Protein 8K1M (pdb70)

Sequence (951 aa):
GSGFTGTLGLLRLYLRRDRVSLPLWVLLLSVPLATVYIASVETVYPDRSARAAAAAAIMASPAQRALYGPVYNDSLGAVGIWKAGMFHTLIAVAVILTVIRHTRADEESGRAELIDSTVVGRYANLTGALLLSFGASIATGAIGALGLLATDVAPAGSVAFGVALAASGMVFTAVAAVAAQLSPSARFTRAVAFAVLGTAFALRAIGDAGSGTLSWCSPLGWSLQVRPYAGERWWVLLLSLATAAVLTVLAYRLRAGRDVGAGLIAERPGAGTAGPMLSEPFGLAWRLNRGSLLLWTVGLCLYGLVMGSVVHGIGDQLGDNTAVRDIVTRMGGTGALEQAFLALAFTMIGMVAAAFAVSLTLRLHQEETGLRAETLLAGAVSRTHWLASHLAMALAGSAVATLISGVAAGLAYGMTVGDVGGKLPTVVGTAAVQLPAVWLLSAVTVGLFGLAPRFTPVAWGVLVGFIALYLLGSLAGFPQMLLNLEPFAHIPRVGGGDFTAVPLLWLLAIDAALITLGAMAFRRRDVRCVPIEIRGLTKHFGSVRALDGLDLTVREGEVHGFLGPNGAGKSTTLRILLGLVKADGGSVRLLGGDPWTDAVDLHRHIAYVPGDVTLWPSLTGGETIDLLARMRGGIDNARRAELIERFGLDPTKKARTYSKGNRQKVSLISALSSHATLLLLDEPSSGLDPLMENVFQQCIGEARQRGVTVLLSSHILAETEALCEKVTIIRAGKTVESGSVPIEIRGLTKHFGSVRALDGLDLTVREGEVHGFLGPNGAGKSTTLRILLGLVKADGGSVRLLGGDPWTDAVDLHRHIAYVPGDVTLWPSLTGGETIDLLARMRGGIDNARRAELIERFGLDPTKKARTYSKGNRQKVSLISALSSHATLLLLDEPSSGLDPLMENVFQQCIGEARQRGVTVLLSSHILAETEALCEKVTIIRAGKTVESGS

Secondary structure (DSSP, 8-state):
--TTTTHHHHHHHHHHHTTTHHHHHHHTTTTTTTTTHHHHHHHH--SHHHHHHHHHHHTT-HHHHHHH----S--HHHHHTSGGGGHHHHHHHHHHHHHHHHSSSSTTTTHHHHSTTSS--TTHHHHHHHHHHHHHHHHHHHHHHHHHHTSSS-HHHHHHHHHHHHHHHHHHHHHHHHHTTS-S-HHHHHHHHHHHHHHHHHHHHHHHHSSSSGGGGSHHHHTTTS-TTS---GGGHHHHHHHHHHHHHHHHHHHHT--SS--S-------SS--TT-SSTTHHHHHHHHHHHHHHHHHHHHHHHHHHHHHHHHHHHS-TTSS-TTTHHHHS-SS-HHHHHHHHHHHHHHHHHHHHHHHHHHHHHHHHHTT-HHHHHTSS--TTTTTTTTHHHHHHHHHHHHHHHHHHHHHHHHHHHS--TTHHHHHHHHHHTTHHHHHTTTHHHHHHTTT-GGG-THHHHHHHHHHHHHHHHHSS---SSSTTS-SSTT----SSS----HHHHHHHHHHHHHHHHHHHTTTTS----/--EEEEEEEEESSSS-EEEEEEEEEESSSEEEEE--GGGSHHHHHHHHSTTS--SEEEEEETTB-TTTTTTTGGGGEEEE-SS----TTSBHHHHHHHHHTTSS---HHHHHHHHHHHT--TTSBGGG--HHHHHHHHHHHHHSS--SEEEESS--SS--HHHHHHHHHHHHHHHTTT-EEE---S-HHHHHHH-SSEEEESSSSEEEEE-/--EEEEEEEEESSSS-EEEEEEEEEESSSEEEEE--GGGSHHHHHHHHSTTS--SEEEE-BTTB-TTTTTTTGGGGEEEE-SS----TTSBHHHHHHHTTTTTS---HHHHHHHHHHHT--TTSBGGG--HHHHHHHHHHHHHSS--SEEEESS--SS--HHHHHHHHHHHHHHHTTT-EEE---S-HHHHHHH-SSEEEESSSSEEEEE-

Nearest PDB structures (foldseek):
  8k1m-assembly1_B  TM=1.002E+00  e=1.147E-66  Mycobacterium tuberculosis H37Rv
  8k1o-assembly1_A  TM=8.423E-01  e=9.005E-54  Mycobacterium tuberculosis H37Rv
  8k1p-assembly1_A  TM=8.451E-01  e=3.523E-53  Mycobacterium tuberculosis H37Rv
  7jr7-assembly1_B  TM=5.687E-01  e=7.645E-02  Homo sapiens
  8wbx-assembly1_B  TM=5.841E-01  e=6.674E-01  Arabidopsis thaliana

Solvent-accessible surface area: 39140 Å² total; per-residue (Å²): 86,74,28,107,39,21,15,132,21,2,35,148,6,7,85,53,24,11,160,103,64,25,58,111,42,15,85,125,12,1,68,31,1,12,100,76,47,7,44,56,20,91,88,34,42,91,74,154,84,28,30,47,48,9,12,64,23,15,73,85,30,75,44,47,46,20,44,42,1,31,10,96,60,15,35,33,3,9,10,1,15,24,94,0,15,64,15,10,18,78,0,0,49,19,0,0,79,14,0,0,98,0,8,2,21,6,17,73,36,15,14,6,28,5,9,27,3,0,17,10,5,88,39,0,24,9,24,0,0,9,85,8,1,41,38,7,0,95,40,0,2,50,57,2,12,120,28,0,82,85,52,122,25,50,94,58,0,0,65,0,5,4,61,1,0,13,17,4,0,51,4,2,0,0,22,0,0,20,6,4,7,46,0,38,5,6,178,88,0,78,59,43,1,69,64,66,10,37,80,7,45,50,62,9,18,113,3,12,34,45,118,24,103,76,2,78,84,1,38,6,1,37,7,28,18,0,66,17,19,21,40,52,58,119,139,0,32,118,61,7,117,51,39,7,51,103,38,28,95,79,0,42,152,46,22,45,70,29,46,8,28,40,20,88,68,96,56,187,77,70,29,27,89,11,41,133,168,5,34,95,5,69,18,5,1,123,57,39,2,118,42,34,28,120,130,75,24,82,39,6,38,107,76,0,83,25,39,0,33,26,0,88,33,38,15,125,99,39,2,137,103,28,41,15,86,62,66,29,60,123,35,0,20,77,54,64,28,57,98,2,33,14,19,33,7,4,9,63,2,1,16,58,0,0,20,1,0,0,38,3,2,15,52,0,38,91,2,7,90,23,60,50,1,22,26,1,11,8,8,36,12,42,36,60,72,3,4,38,0,5,18,41,30,0,46,64,2,0,18,69,0,1,67,72,0,0,65,9,4,0,81,4,23,0,143,73,63,63,91,56,63,40,56,48,85,45,1,43,19,12,0,38,17,9,24,10,0,0,59,15,0,0,0,30,0,0,8,43,2,3,120,29,11,194,115,1,58,74,0,97,49,51,8,95,30,38,48,39,58,15,66,117,4,24,108,56,67,105,80,89,124,111,22,71,115,9,6,9,52,69,19,14,93,44,35,80,62,135,98,74,37,78,26,29,117,174,14,76,57,79,7,59,51,55,40,68,102,0,18,90,25,4,111,153,11,40,4,138,67,94,20,0,75,1,149,20,0,38,14,78,69,38,84,138,144,66,40,1,22,102,0,64,12,43,3,117,36,27,2,11,0,4,23,11,36,81,61,3,3,8,59,6,3,3,45,6,4,0,6,4,4,107,29,87,27,53,60,18,102,0,56,48,18,56,10,70,101,56,21,62,88,21,4,124,61,4,2,33,0,22,16,47,12,50,21,4,70,47,0,0,0,0,13,0,0,11,0,11,0,89,16,24,46,35,50,50,100,81,55,27,64,74,5,22,131,118,2,51,14,65,29,44,80,49,8,76,62,12,64,36,5,32,62,10,20,0,9,0,0,1,2,14,0,6,101,10,60,0,5,0,0,20,26,0,12,23,17,14,6,39,102,39,32,80,32,0,40,114,16,0,24,104,4,106,148,123,56,10,5,0,2,0,0,4,28,49,90,57,5,4,150,68,27,13,74,92,38,4,64,1,172,69,7,114,34,63,103,75,27,128,97,20,0,53,0,146,21,0,38,21,79,72,36,88,139,131,68,36,0,23,101,0,67,11,46,3,125,37,26,2,11,0,4,23,10,35,73,62,2,2,8,70,13,4,3,50,6,4,0,12,12,4,116,29,88,28,53,55,19,115,0,56,61,19,62,9,77,102,56,15,15,69,20,4,114,85,2,0,23,0,13,18,80,23,70,8,2,54,32,5,23,0,8,73,1,1,68,8,5,16,107,14,22,66,23,40,37,101,82,49,45,64,74,4,21,129,118,1,50,14,65,41,98,92,78,8,155,83,12,63,37,7,35,69,25,22,1,14,0,0,5,3,14,1,9,122,16,71,0,7,0,0,21,24,0,11,23,18,16,9,42,102,38,33,81,31,0,40,113,15,1,23,103,4,103,148,127,56,9,4,0,2,0,0,4,26,49,90,58,5,5,149,68,29,13,74,91,38,4,64,1,170,70,6,114,35,62,102,77,29,128

B-factor: mean 67.58, std 12.25, range [20.0, 120.44]

Structure (mmCIF, N/CA/C/O backbone):
data_8K1M
#
_entry.id   8K1M
#
_cell.length_a   1.00
_cell.length_b   1.00
_cell.length_c   1.00
_cell.angle_alpha   90.00
_cell.angle_beta   90.00
_cell.angle_gamma   90.00
#
_symmetry.space_group_name_H-M   'P 1'
#
loop_
_entity.id
_entity.type
_entity.pdbx_description
1 polymer 'Multidrug efflux system permease protein Rv1217c'
2 polymer 'Multidrug efflux system ATP-binding protein Rv1218c'
3 non-polymer '(1S)-2-{[(S)-(2-aminoethoxy)(hydroxy)phosphoryl]oxy}-1-[(octadecanoyloxy)methyl]ethyl (9Z)-octadec-9-enoate'
4 non-polymer CARDIOLIPIN
#
loop_
_atom_site.group_PDB
_atom_site.id
_atom_site.type_symbol
_atom_site.label_atom_id
_atom_site.label_alt_id
_atom_site.label_comp_id
_atom_site.label_asym_id
_atom_site.label_entity_id
_atom_site.label_seq_id
_atom_site.pdbx_PDB_ins_code
_atom_site.Cartn_x
_atom_site.Cartn_y
_atom_site.Cartn_z
_atom_site.occupancy
_atom_site.B_iso_or_equiv
_atom_site.auth_seq_id
_atom_site.auth_comp_id
_atom_site.auth_asym_id
_atom_site.auth_atom_id
_atom_site.pdbx_PDB_model_num
ATOM 1 N N . GLY A 1 20 ? 164.216 193.964 152.072 1.00 63.19 20 GLY B N 1
ATOM 2 C CA . GLY A 1 20 ? 163.293 192.993 152.627 1.00 63.19 20 GLY B CA 1
ATOM 3 C C . GLY A 1 20 ? 162.164 192.629 151.684 1.00 63.19 20 GLY B C 1
ATOM 4 O O . GLY A 1 20 ? 161.189 193.364 151.557 1.00 63.19 20 GLY B O 1
ATOM 5 N N . SER A 1 21 ? 162.298 191.485 151.022 1.00 60.93 21 SER B N 1
ATOM 6 C CA . SER A 1 21 ? 161.313 191.010 150.067 1.00 60.93 21 SER B CA 1
ATOM 7 C C . SER A 1 21 ? 160.464 189.912 150.698 1.00 60.93 21 SER B C 1
ATOM 8 O O . SER A 1 21 ? 160.608 189.574 151.873 1.00 60.93 21 SER B O 1
ATOM 11 N N . GLY A 1 22 ? 159.560 189.352 149.899 1.00 59.93 22 GLY B N 1
ATOM 12 C CA . GLY A 1 22 ? 158.824 188.180 150.324 1.00 59.93 22 GLY B CA 1
ATOM 13 C C . GLY A 1 22 ? 159.561 186.878 150.134 1.00 59.93 22 GLY B C 1
ATOM 14 O O . GLY A 1 22 ? 159.067 185.832 150.562 1.00 59.93 22 GLY B O 1
ATOM 15 N N . PHE A 1 23 ? 160.732 186.921 149.500 1.00 57.73 23 PHE B N 1
ATOM 16 C CA . PHE A 1 23 ? 161.565 185.748 149.279 1.00 57.73 23 PHE B CA 1
ATOM 17 C C . PHE A 1 23 ? 162.845 185.781 150.101 1.00 57.73 23 PHE B C 1
ATOM 18 O O . PHE A 1 23 ? 163.769 185.015 149.817 1.00 57.73 23 PHE B O 1
ATOM 26 N N . THR A 1 24 ? 162.926 186.653 151.102 1.00 55.87 24 THR B N 1
ATOM 27 C CA . THR A 1 24 ? 164.124 186.737 151.926 1.00 55.87 24 THR B CA 1
ATOM 28 C C . THR A 1 24 ? 164.319 185.448 152.713 1.00 55.87 24 THR B C 1
ATOM 29 O O . THR A 1 24 ? 163.357 184.837 153.184 1.00 55.87 24 THR B O 1
ATOM 33 N N . GLY A 1 25 ? 165.574 185.034 152.853 1.00 52.33 25 GLY B N 1
ATOM 34 C CA . GLY A 1 25 ? 165.889 183.819 153.570 1.00 52.33 25 GLY B CA 1
ATOM 35 C C . GLY A 1 25 ? 165.671 182.542 152.797 1.00 52.33 25 GLY B C 1
ATOM 36 O O . GLY A 1 25 ? 165.589 181.475 153.412 1.00 52.33 25 GLY B O 1
ATOM 37 N N . THR A 1 26 ? 165.566 182.614 151.470 1.00 52.07 26 THR B N 1
ATOM 38 C CA . THR A 1 26 ? 165.351 181.406 150.680 1.00 52.07 26 THR B CA 1
ATOM 39 C C . THR A 1 26 ? 166.590 180.522 150.666 1.00 52.07 26 THR B C 1
ATOM 40 O O . THR A 1 26 ? 166.485 179.298 150.796 1.00 52.07 26 THR B O 1
ATOM 44 N N . LEU A 1 27 ? 167.773 181.120 150.509 1.00 53.00 27 LEU B N 1
ATOM 45 C CA . LEU A 1 27 ? 168.992 180.323 150.430 1.00 53.00 27 LEU B CA 1
ATOM 46 C C . LEU A 1 27 ? 169.357 179.726 151.782 1.00 53.00 27 LEU B C 1
ATOM 47 O O . LEU A 1 27 ? 169.867 178.604 151.850 1.00 53.00 27 LEU B O 1
ATOM 52 N N . GLY A 1 28 ? 169.100 180.451 152.870 1.00 52.15 28 GLY B N 1
ATOM 53 C CA . GLY A 1 28 ? 169.332 179.882 154.188 1.00 52.15 28 GLY B CA 1
ATOM 54 C C . GLY A 1 28 ? 168.432 178.696 154.474 1.00 52.15 28 GLY B C 1
ATOM 55 O O . GLY A 1 28 ? 168.877 177.677 155.011 1.00 52.15 28 GLY B O 1
ATOM 56 N N . LEU A 1 29 ? 167.156 178.806 154.112 1.00 53.94 29 LEU B N 1
ATOM 57 C CA . LEU A 1 29 ? 166.243 177.684 154.285 1.00 53.94 29 LEU B CA 1
ATOM 58 C C . LEU A 1 29 ? 166.624 176.521 153.380 1.00 53.94 29 LEU B C 1
ATOM 59 O O . LEU A 1 29 ? 166.498 175.357 153.772 1.00 53.94 29 LEU B O 1
ATOM 64 N N . LEU A 1 30 ? 167.086 176.813 152.163 1.00 53.00 30 LEU B N 1
ATOM 65 C CA . LEU A 1 30 ? 167.550 175.748 151.281 1.00 53.00 30 LEU B CA 1
ATOM 66 C C . LEU A 1 30 ? 168.762 175.039 151.868 1.00 53.00 30 LEU B C 1
ATOM 67 O O . LEU A 1 30 ? 168.871 173.813 151.785 1.00 53.00 30 LEU B O 1
ATOM 72 N N . ARG A 1 31 ? 169.687 175.795 152.460 1.00 53.99 31 ARG B N 1
ATOM 73 C CA . ARG A 1 31 ? 170.844 175.188 153.111 1.00 53.99 31 ARG B CA 1
ATOM 74 C C . ARG A 1 31 ? 170.420 174.322 154.290 1.00 53.99 31 ARG B C 1
ATOM 75 O O . ARG A 1 31 ? 170.964 173.231 154.499 1.00 53.99 31 ARG B O 1
ATOM 83 N N . LEU A 1 32 ? 169.446 174.790 155.072 1.00 55.08 32 LEU B N 1
ATOM 84 C CA . LEU A 1 32 ? 168.927 173.984 156.174 1.00 55.08 32 LEU B CA 1
ATOM 85 C C . LEU A 1 32 ? 168.313 172.686 155.666 1.00 55.08 32 LEU B C 1
ATOM 86 O O . LEU A 1 32 ? 168.550 171.612 156.227 1.00 55.08 32 LEU B O 1
ATOM 91 N N . TYR A 1 33 ? 167.513 172.768 154.601 1.00 55.08 33 TYR B N 1
ATOM 92 C CA . TYR A 1 33 ? 166.892 171.569 154.046 1.00 55.08 33 TYR B CA 1
ATOM 93 C C . TYR A 1 33 ? 167.940 170.615 153.493 1.00 55.08 33 TYR B C 1
ATOM 94 O O . TYR A 1 33 ? 167.824 169.395 153.643 1.00 55.08 33 TYR B O 1
ATOM 103 N N . LEU A 1 34 ? 169.002 171.033 152.833 1.00 57.52 34 LEU B N 1
ATOM 104 C CA . LEU A 1 34 ? 170.082 170.093 152.417 1.00 57.52 34 LEU B CA 1
ATOM 105 C C . LEU A 1 34 ? 170.673 169.358 153.617 1.00 57.52 34 LEU B C 1
ATOM 106 O O . LEU A 1 34 ? 170.501 168.175 153.654 1.00 57.52 34 LEU B O 1
ATOM 111 N N . ARG A 1 35 ? 171.226 169.992 154.644 1.00 30.00 35 ARG B N 1
ATOM 112 C CA . ARG A 1 35 ? 171.677 169.343 155.907 1.00 30.00 35 ARG B CA 1
ATOM 113 C C . ARG A 1 35 ? 170.682 168.350 156.487 1.00 30.00 35 ARG B C 1
ATOM 114 O O . ARG A 1 35 ? 171.075 167.274 156.836 1.00 30.00 35 ARG B O 1
ATOM 122 N N . ARG A 1 36 ? 169.431 168.695 156.611 1.00 64.22 36 ARG B N 1
ATOM 123 C CA . ARG A 1 36 ? 168.470 167.809 157.287 1.00 64.22 36 ARG B CA 1
ATOM 124 C C . ARG A 1 36 ? 168.352 166.509 156.546 1.00 64.22 36 ARG B C 1
ATOM 125 O O . ARG A 1 36 ? 167.883 165.567 157.153 1.00 64.22 36 ARG B O 1
ATOM 133 N N . ASP A 1 37 ? 168.719 166.462 155.280 1.00 64.91 37 ASP B N 1
ATOM 134 C CA . ASP A 1 37 ? 168.684 165.149 154.636 1.00 64.91 37 ASP B CA 1
ATOM 135 C C . ASP A 1 37 ? 169.911 164.958 153.753 1.00 64.91 37 ASP B C 1
ATOM 136 O O . ASP A 1 37 ? 169.822 164.573 152.586 1.00 64.91 37 ASP B O 1
ATOM 141 N N . ARG A 1 38 ? 171.088 165.245 154.312 1.00 64.19 38 ARG B N 1
ATOM 142 C CA . ARG A 1 38 ? 172.329 165.148 153.555 1.00 64.19 38 ARG B CA 1
ATOM 143 C C . ARG A 1 38 ? 172.681 163.715 153.181 1.00 64.19 38 ARG B C 1
ATOM 144 O O . ARG A 1 38 ? 173.515 163.510 152.294 1.00 64.19 38 ARG B O 1
ATOM 152 N N . VAL A 1 39 ? 172.081 162.724 153.837 1.00 67.18 39 VAL B N 1
ATOM 153 C CA . VAL A 1 39 ? 172.359 161.332 153.536 1.00 67.18 39 VAL B CA 1
ATOM 154 C C . VAL A 1 39 ? 171.222 160.663 152.768 1.00 67.18 39 VAL B C 1
ATOM 155 O O . VAL A 1 39 ? 171.483 159.774 151.951 1.00 67.18 39 VAL B O 1
ATOM 159 N N . SER A 1 40 ? 169.975 161.080 152.980 1.00 66.68 40 SER B N 1
ATOM 160 C CA . SER A 1 40 ? 168.855 160.461 152.285 1.00 66.68 40 SER B CA 1
ATOM 161 C C . SER A 1 40 ? 168.765 160.890 150.827 1.00 66.68 40 SER B C 1
ATOM 162 O O . SER A 1 40 ? 168.246 160.136 150.000 1.00 66.68 40 SER B O 1
ATOM 165 N N . LEU A 1 41 ? 169.254 162.078 150.493 1.00 65.38 41 LEU B N 1
ATOM 166 C CA . LEU A 1 41 ? 169.099 162.616 149.147 1.00 65.38 41 LEU B CA 1
ATOM 167 C C . LEU A 1 41 ? 170.077 161.991 148.152 1.00 65.38 41 LEU B C 1
ATOM 168 O O . LEU A 1 41 ? 169.646 161.568 147.070 1.00 65.38 41 LEU B O 1
ATOM 173 N N . PRO A 1 42 ? 171.385 161.926 148.446 1.00 64.24 42 PRO B N 1
ATOM 174 C CA . PRO A 1 42 ? 172.297 161.276 147.493 1.00 64.24 42 PRO B CA 1
ATOM 175 C C . PRO A 1 42 ? 171.969 159.819 147.246 1.00 64.24 42 PRO B C 1
ATOM 176 O O . PRO A 1 42 ? 172.171 159.329 146.128 1.00 64.24 42 PRO B O 1
ATOM 180 N N . LEU A 1 43 ? 171.459 159.112 148.257 1.00 64.85 43 LEU B N 1
ATOM 181 C CA . LEU A 1 43 ? 171.123 157.705 148.079 1.00 64.85 43 LEU B CA 1
ATOM 182 C C . LEU A 1 43 ? 170.089 157.517 146.980 1.00 64.85 43 LEU B C 1
ATOM 183 O O . LEU A 1 43 ? 170.298 156.725 146.057 1.00 64.85 43 LEU B O 1
ATOM 188 N N . TRP A 1 44 ? 168.969 158.235 147.048 1.00 61.55 44 TRP B N 1
ATOM 189 C CA . TRP A 1 44 ? 167.968 158.033 146.008 1.00 61.55 44 TRP B CA 1
ATOM 190 C C . TRP A 1 44 ? 168.262 158.825 144.743 1.00 61.55 44 TRP B C 1
ATOM 191 O O . TRP A 1 44 ? 167.633 158.561 143.716 1.00 61.55 44 TRP B O 1
ATOM 202 N N . VAL A 1 45 ? 169.204 159.770 144.774 1.00 63.38 45 VAL B N 1
ATOM 203 C CA . VAL A 1 45 ? 169.646 160.377 143.523 1.00 63.38 45 VAL B CA 1
ATOM 204 C C . VAL A 1 45 ? 170.495 159.395 142.724 1.00 63.38 45 VAL B C 1
ATOM 205 O O . VAL A 1 45 ? 170.347 159.279 141.502 1.00 63.38 45 VAL B O 1
ATOM 209 N N . LEU A 1 46 ? 171.385 158.661 143.396 1.00 66.89 46 LEU B N 1
ATOM 210 C CA . LEU A 1 46 ? 172.275 157.740 142.695 1.00 66.89 46 LEU B CA 1
ATOM 211 C C . LEU A 1 46 ? 171.597 156.405 142.413 1.00 66.89 46 LEU B C 1
ATOM 212 O O . LEU A 1 46 ? 171.610 155.920 141.277 1.00 66.89 46 LEU B O 1
ATOM 217 N N . LEU A 1 47 ? 170.995 155.795 143.436 1.00 66.44 47 LEU B N 1
ATOM 218 C CA . LEU A 1 47 ? 170.354 154.494 143.315 1.00 66.44 47 LEU B CA 1
ATOM 219 C C . LEU A 1 47 ? 169.228 154.481 142.290 1.00 66.44 47 LEU B C 1
ATOM 220 O O . LEU A 1 47 ? 168.715 153.405 141.969 1.00 66.44 47 LEU B O 1
ATOM 225 N N . LEU A 1 48 ? 168.840 155.638 141.763 1.00 65.38 48 LEU B N 1
ATOM 226 C CA . LEU A 1 48 ? 167.778 155.732 140.775 1.00 65.38 48 LEU B CA 1
ATOM 227 C C . LEU A 1 48 ? 168.287 156.122 139.395 1.00 65.38 48 LEU B C 1
ATOM 228 O O . LEU A 1 48 ? 167.499 156.158 138.447 1.00 65.38 48 LEU B O 1
ATOM 233 N N . SER A 1 49 ? 169.573 156.418 139.257 1.00 67.36 49 SER B N 1
ATOM 234 C CA . SER A 1 49 ? 170.138 156.840 137.982 1.00 67.36 49 SER B CA 1
ATOM 235 C C . SER A 1 49 ? 171.321 156.002 137.532 1.00 67.36 49 SER B C 1
ATOM 236 O O . SER A 1 49 ? 171.434 155.701 136.342 1.00 67.36 49 SER B O 1
ATOM 239 N N . VAL A 1 50 ? 172.212 155.618 138.441 1.00 69.50 50 VAL B N 1
ATOM 240 C CA . VAL A 1 50 ? 173.373 154.817 138.057 1.00 69.50 50 VAL B CA 1
ATOM 241 C C . VAL A 1 50 ? 173.009 153.366 137.737 1.00 69.50 50 VAL B C 1
ATOM 242 O O . VAL A 1 50 ? 173.667 152.776 136.869 1.00 69.50 50 VAL B O 1
ATOM 246 N N . PRO A 1 51 ? 171.993 152.718 138.372 1.00 70.93 51 PRO B N 1
ATOM 247 C CA . PRO A 1 51 ? 171.725 151.329 137.991 1.00 70.93 51 PRO B CA 1
ATOM 248 C C . PRO A 1 51 ? 170.887 151.234 136.731 1.00 70.93 51 PRO B C 1
ATOM 249 O O . PRO A 1 51 ? 169.941 150.445 136.669 1.00 70.93 51 PRO B O 1
ATOM 253 N N . LEU A 1 52 ? 171.223 152.031 135.722 1.00 71.40 52 LEU B N 1
ATOM 254 C CA . LEU A 1 52 ? 170.593 151.927 134.416 1.00 71.40 52 LEU B CA 1
ATOM 255 C C . LEU A 1 52 ? 171.517 151.293 133.392 1.00 71.40 52 LEU B C 1
ATOM 256 O O . LEU A 1 52 ? 171.254 150.180 132.931 1.00 71.40 52 LEU B O 1
ATOM 261 N N . ALA A 1 53 ? 172.654 151.923 133.118 1.00 74.35 53 ALA B N 1
ATOM 262 C CA . ALA A 1 53 ? 173.600 151.415 132.140 1.00 74.35 53 ALA B CA 1
ATOM 263 C C . ALA A 1 53 ? 174.405 150.235 132.655 1.00 74.35 53 ALA B C 1
ATOM 264 O O . ALA A 1 53 ? 175.023 149.528 131.853 1.00 74.35 53 ALA B O 1
ATOM 266 N N . THR A 1 54 ? 174.417 150.008 133.968 1.00 75.24 54 THR B N 1
ATOM 267 C CA . THR A 1 54 ? 175.142 148.892 134.549 1.00 75.24 54 THR B CA 1
ATOM 268 C C . THR A 1 54 ? 174.257 147.710 134.905 1.00 75.24 54 THR B C 1
ATOM 269 O O . THR A 1 54 ? 174.786 146.650 135.250 1.00 75.24 54 THR B O 1
ATOM 273 N N . VAL A 1 55 ? 172.933 147.857 134.833 1.00 72.64 55 VAL B N 1
ATOM 274 C CA . VAL A 1 55 ? 172.011 146.798 135.208 1.00 72.64 55 VAL B CA 1
ATOM 275 C C . VAL A 1 55 ? 171.066 146.429 134.072 1.00 72.64 55 VAL B C 1
ATOM 276 O O . VAL A 1 55 ? 170.887 145.244 133.778 1.00 72.64 55 VAL B O 1
ATOM 280 N N . TYR A 1 56 ? 170.444 147.413 133.423 1.00 71.95 56 TYR B N 1
ATOM 281 C CA . TYR A 1 56 ? 169.413 147.103 132.439 1.00 71.95 56 TYR B CA 1
ATOM 282 C C . TYR A 1 56 ? 170.012 146.821 131.065 1.00 71.95 56 TYR B C 1
ATOM 283 O O . TYR A 1 56 ? 169.810 145.739 130.503 1.00 71.95 56 TYR B O 1
ATOM 292 N N . ILE A 1 57 ? 170.757 147.781 130.517 1.00 75.04 57 ILE B N 1
ATOM 293 C CA . ILE A 1 57 ? 171.313 147.596 129.183 1.00 75.04 57 ILE B CA 1
ATOM 294 C C . ILE A 1 57 ? 172.371 146.502 129.184 1.00 75.04 57 ILE B C 1
ATOM 295 O O . ILE A 1 57 ? 172.458 145.719 128.231 1.00 75.04 57 ILE B O 1
ATOM 300 N N . ALA A 1 58 ? 173.175 146.409 130.245 1.00 77.98 58 ALA B N 1
ATOM 301 C CA . ALA A 1 58 ? 174.179 145.352 130.321 1.00 77.98 58 ALA B CA 1
ATOM 302 C C . ALA A 1 58 ? 173.529 143.973 130.347 1.00 77.98 58 ALA B C 1
ATOM 303 O O . ALA A 1 58 ? 173.949 143.059 129.626 1.00 77.98 58 ALA B O 1
ATOM 305 N N . SER A 1 59 ? 172.489 143.808 131.166 1.00 78.28 59 SER B N 1
ATOM 306 C CA . SER A 1 59 ? 171.815 142.517 131.240 1.00 78.28 59 SER B CA 1
ATOM 307 C C . SER A 1 59 ? 171.124 142.176 129.928 1.00 78.28 59 SER B C 1
ATOM 308 O O . SER A 1 59 ? 171.120 141.014 129.510 1.00 78.28 59 SER B O 1
ATOM 311 N N . VAL A 1 60 ? 170.523 143.168 129.267 1.00 80.11 60 VAL B N 1
ATOM 312 C CA . VAL A 1 60 ? 169.864 142.898 127.994 1.00 80.11 60 VAL B CA 1
ATOM 313 C C . VAL A 1 60 ? 170.887 142.515 126.932 1.00 80.11 60 VAL B C 1
ATOM 314 O O . VAL A 1 60 ? 170.648 141.614 126.119 1.00 80.11 60 VAL B O 1
ATOM 318 N N . GLU A 1 61 ? 172.043 143.179 126.924 1.00 83.75 61 GLU B N 1
ATOM 319 C CA . GLU A 1 61 ? 173.091 142.817 125.977 1.00 83.75 61 GLU B CA 1
ATOM 320 C C . GLU A 1 61 ? 173.605 141.409 126.240 1.00 83.75 61 GLU B C 1
ATOM 321 O O . GLU A 1 61 ? 173.919 140.672 125.298 1.00 83.75 61 GLU B O 1
ATOM 327 N N . THR A 1 62 ? 173.714 141.022 127.511 1.00 84.78 62 THR B N 1
ATOM 328 C CA . THR A 1 62 ? 174.150 139.665 127.828 1.00 84.78 62 THR B CA 1
ATOM 329 C C . THR A 1 62 ? 173.121 138.633 127.380 1.00 84.78 62 THR B C 1
ATOM 330 O O . THR A 1 62 ? 173.461 137.660 126.698 1.00 84.78 62 THR B O 1
ATOM 334 N N . VAL A 1 63 ? 171.856 138.833 127.749 1.00 88.70 63 VAL B N 1
ATOM 335 C CA . VAL A 1 63 ? 170.830 137.830 127.475 1.00 88.70 63 VAL B CA 1
ATOM 336 C C . VAL A 1 63 ? 170.506 137.777 125.986 1.00 88.70 63 VAL B C 1
ATOM 337 O O . VAL A 1 63 ? 170.400 136.695 125.397 1.00 88.70 63 VAL B O 1
ATOM 341 N N . TYR A 1 64 ? 170.341 138.940 125.354 1.00 85.54 64 TYR B N 1
ATOM 342 C CA . TYR A 1 64 ? 169.949 139.033 123.949 1.00 85.54 64 TYR B CA 1
ATOM 343 C C . TYR A 1 64 ? 171.124 139.556 123.135 1.00 85.54 64 TYR B C 1
ATOM 344 O O . TYR A 1 64 ? 171.288 140.774 122.985 1.00 85.54 64 TYR B O 1
ATOM 353 N N . PRO A 1 65 ? 171.959 138.684 122.580 1.00 87.53 65 PRO B N 1
ATOM 354 C CA . PRO A 1 65 ? 173.178 139.152 121.907 1.00 87.53 65 PRO B CA 1
ATOM 355 C C . PRO A 1 65 ? 172.934 139.892 120.599 1.00 87.53 65 PRO B C 1
ATOM 356 O O . PRO A 1 65 ? 173.512 140.961 120.381 1.00 87.53 65 PRO B O 1
ATOM 360 N N . ASP A 1 66 ? 172.092 139.352 119.726 1.00 85.51 66 ASP B N 1
ATOM 361 C CA . ASP A 1 66 ? 171.956 139.863 118.368 1.00 85.51 66 ASP B CA 1
ATOM 362 C C . ASP A 1 66 ? 170.522 140.312 118.090 1.00 85.51 66 ASP B C 1
ATOM 363 O O . ASP A 1 66 ? 169.630 140.199 118.932 1.00 85.51 66 ASP B O 1
ATOM 368 N N . ARG A 1 67 ? 170.321 140.824 116.873 1.00 84.62 67 ARG B N 1
ATOM 369 C CA . ARG A 1 67 ? 169.045 141.427 116.496 1.00 84.62 67 ARG B CA 1
ATOM 370 C C . ARG A 1 67 ? 167.925 140.396 116.427 1.00 84.62 67 ARG B C 1
ATOM 371 O O . ARG A 1 67 ? 166.777 140.691 116.789 1.00 84.62 67 ARG B O 1
ATOM 379 N N . SER A 1 68 ? 168.229 139.193 115.937 1.00 84.43 68 SER B N 1
ATOM 380 C CA . SER A 1 68 ? 167.201 138.167 115.806 1.00 84.43 68 SER B CA 1
ATOM 381 C C . SER A 1 68 ? 166.690 137.707 117.163 1.00 84.43 68 SER B C 1
ATOM 382 O O . SER A 1 68 ? 165.557 137.223 117.265 1.00 84.43 68 SER B O 1
ATOM 385 N N . ALA A 1 69 ? 167.501 137.842 118.210 1.00 84.68 69 ALA B N 1
ATOM 386 C CA . ALA A 1 69 ? 167.056 137.513 119.555 1.00 84.68 69 ALA B CA 1
ATOM 387 C C . ALA A 1 69 ? 166.311 138.656 120.228 1.00 84.68 69 ALA B C 1
ATOM 388 O O . ALA A 1 69 ? 165.695 138.438 121.275 1.00 84.68 69 ALA B O 1
ATOM 390 N N . ARG A 1 70 ? 166.349 139.860 119.657 1.00 80.97 70 ARG B N 1
ATOM 391 C CA . ARG A 1 70 ? 165.651 141.014 120.209 1.00 80.97 70 ARG B CA 1
ATOM 392 C C . ARG A 1 70 ? 164.317 141.277 119.529 1.00 80.97 70 ARG B C 1
ATOM 393 O O . ARG A 1 70 ? 163.365 141.707 120.189 1.00 80.97 70 ARG B O 1
ATOM 401 N N . ALA A 1 71 ? 164.225 141.032 118.220 1.00 82.33 71 ALA B N 1
ATOM 402 C CA . ALA A 1 71 ? 162.930 141.128 117.554 1.00 82.33 71 ALA B CA 1
ATOM 403 C C . ALA A 1 71 ? 161.947 140.125 118.140 1.00 82.33 71 ALA B C 1
ATOM 404 O O . ALA A 1 71 ? 160.758 140.427 118.306 1.00 82.33 71 ALA B O 1
ATOM 406 N N . ALA A 1 72 ? 162.431 138.926 118.473 1.00 83.78 72 ALA B N 1
ATOM 407 C CA . ALA A 1 72 ? 161.580 137.930 119.111 1.00 83.78 72 ALA B CA 1
ATOM 408 C C . ALA A 1 72 ? 161.081 138.413 120.466 1.00 83.78 72 ALA B C 1
ATOM 409 O O . ALA A 1 72 ? 159.907 138.230 120.801 1.00 83.78 72 ALA B O 1
ATOM 411 N N . ALA A 1 73 ? 161.958 139.032 121.260 1.00 81.53 73 ALA B N 1
ATOM 412 C CA . ALA A 1 73 ? 161.544 139.538 122.565 1.00 81.53 73 ALA B CA 1
ATOM 413 C C . ALA A 1 73 ? 160.525 140.663 122.430 1.00 81.53 73 ALA B C 1
ATOM 414 O O . ALA A 1 73 ? 159.556 140.726 123.196 1.00 81.53 73 ALA B O 1
ATOM 416 N N . ALA A 1 74 ? 160.730 141.566 121.470 1.00 79.96 74 ALA B N 1
ATOM 417 C CA . ALA A 1 74 ? 159.769 142.646 121.257 1.00 79.96 74 ALA B CA 1
ATOM 418 C C . ALA A 1 74 ? 158.409 142.097 120.840 1.00 79.96 74 ALA B C 1
ATOM 419 O O . ALA A 1 74 ? 157.366 142.527 121.350 1.00 79.96 74 ALA B O 1
ATOM 421 N N . ALA A 1 75 ? 158.400 141.133 119.916 1.00 81.10 75 ALA B N 1
ATOM 422 C CA . ALA A 1 75 ? 157.136 140.539 119.497 1.00 81.10 75 ALA B CA 1
ATOM 423 C C . ALA A 1 75 ? 156.481 139.758 120.627 1.00 81.10 75 ALA B C 1
ATOM 424 O O . ALA A 1 75 ? 155.249 139.690 120.697 1.00 81.10 75 ALA B O 1
ATOM 426 N N . ALA A 1 76 ? 157.280 139.157 121.511 1.00 82.52 76 ALA B N 1
ATOM 427 C CA . ALA A 1 76 ? 156.722 138.477 122.674 1.00 82.52 76 ALA B CA 1
ATOM 428 C C . ALA A 1 76 ? 156.066 139.465 123.627 1.00 82.52 76 ALA B C 1
ATOM 429 O O . ALA A 1 76 ? 154.990 139.191 124.170 1.00 82.52 76 ALA B O 1
ATOM 431 N N . ILE A 1 77 ? 156.707 140.613 123.852 1.00 80.02 77 ILE B N 1
ATOM 432 C CA . ILE A 1 77 ? 156.120 141.635 124.715 1.00 80.02 77 ILE B CA 1
ATOM 433 C C . ILE A 1 77 ? 154.823 142.160 124.112 1.00 80.02 77 ILE B C 1
ATOM 434 O O . ILE A 1 77 ? 153.842 142.399 124.825 1.00 80.02 77 ILE B O 1
ATOM 439 N N . MET A 1 78 ? 154.785 142.315 122.791 1.00 81.19 78 MET B N 1
ATOM 440 C CA . MET A 1 78 ? 153.544 142.750 122.130 1.00 81.19 78 MET B CA 1
ATOM 441 C C . MET A 1 78 ? 152.422 141.743 122.134 1.00 81.19 78 MET B C 1
ATOM 442 O O . MET A 1 78 ? 151.381 142.076 121.559 1.00 81.19 78 MET B O 1
ATOM 447 N N . ALA A 1 79 ? 152.522 140.551 122.709 1.00 81.96 79 ALA B N 1
ATOM 448 C CA . ALA A 1 79 ? 151.381 139.652 122.816 1.00 81.96 79 ALA B CA 1
ATOM 449 C C . ALA A 1 79 ? 151.008 139.305 124.249 1.00 81.96 79 ALA B C 1
ATOM 450 O O . ALA A 1 79 ? 150.641 138.168 124.557 1.00 81.96 79 ALA B O 1
ATOM 452 N N . SER A 1 80 ? 151.091 140.282 125.150 1.00 81.42 80 SER B N 1
ATOM 453 C CA . SER A 1 80 ? 150.790 140.040 126.555 1.00 81.42 80 SER B CA 1
ATOM 454 C C . SER A 1 80 ? 150.376 141.330 127.251 1.00 81.42 80 SER B C 1
ATOM 455 O O . SER A 1 80 ? 151.234 142.062 127.758 1.00 81.42 80 SER B O 1
ATOM 458 N N . PRO A 1 81 ? 149.079 141.643 127.291 1.00 78.45 81 PRO B N 1
ATOM 459 C CA . PRO A 1 81 ? 148.643 142.877 127.963 1.00 78.45 81 PRO B CA 1
ATOM 460 C C . PRO A 1 81 ? 149.019 142.947 129.432 1.00 78.45 81 PRO B C 1
ATOM 461 O O . PRO A 1 81 ? 149.284 144.044 129.936 1.00 78.45 81 PRO B O 1
ATOM 465 N N . ALA A 1 82 ? 149.051 141.816 130.139 1.00 78.09 82 ALA B N 1
ATOM 466 C CA . ALA A 1 82 ? 149.418 141.844 131.551 1.00 78.09 82 ALA B CA 1
ATOM 467 C C . ALA A 1 82 ? 150.857 142.295 131.748 1.00 78.09 82 ALA B C 1
ATOM 468 O O . ALA A 1 82 ? 151.208 142.805 132.817 1.00 78.09 82 ALA B O 1
ATOM 470 N N . GLN A 1 83 ? 151.701 142.111 130.736 1.00 79.76 83 GLN B N 1
ATOM 471 C CA . GLN A 1 83 ? 153.093 142.529 130.790 1.00 79.76 83 GLN B CA 1
ATOM 472 C C . GLN A 1 83 ? 153.338 143.844 130.067 1.00 79.76 83 GLN B C 1
ATOM 473 O O . GLN A 1 83 ? 154.326 144.523 130.362 1.00 79.76 83 GLN B O 1
ATOM 479 N N . ARG A 1 84 ? 152.467 144.206 129.127 1.00 77.80 84 ARG B N 1
ATOM 480 C CA . ARG A 1 84 ? 152.549 145.497 128.458 1.00 77.80 84 ARG B CA 1
ATOM 481 C C . ARG A 1 84 ? 152.016 146.628 129.326 1.00 77.80 84 ARG B C 1
ATOM 482 O O . ARG A 1 84 ? 152.512 147.754 129.237 1.00 77.80 84 ARG B O 1
ATOM 490 N N . ALA A 1 85 ? 151.013 146.356 130.162 1.00 75.33 85 ALA B N 1
ATOM 491 C CA . ALA A 1 85 ? 150.417 147.412 130.970 1.00 75.33 85 ALA B CA 1
ATOM 492 C C . ALA A 1 85 ? 151.320 147.827 132.121 1.00 75.33 85 ALA B C 1
ATOM 493 O O . ALA A 1 85 ? 151.243 148.969 132.586 1.00 75.33 85 ALA B O 1
ATOM 495 N N . LEU A 1 86 ? 152.174 146.924 132.596 1.00 74.36 86 LEU B N 1
ATOM 496 C CA . LEU A 1 86 ? 153.028 147.245 133.732 1.00 74.36 86 LEU B CA 1
ATOM 497 C C . LEU A 1 86 ? 154.194 148.143 133.333 1.00 74.36 86 LEU B C 1
ATOM 498 O O . LEU A 1 86 ? 154.610 149.004 134.116 1.00 74.36 86 LEU B O 1
ATOM 503 N N . TYR A 1 87 ? 154.732 147.963 132.129 1.00 73.41 87 TYR B N 1
ATOM 504 C CA . TYR A 1 87 ? 155.919 148.688 131.697 1.00 73.41 87 TYR B CA 1
ATOM 505 C C . TYR A 1 87 ? 155.705 149.569 130.479 1.00 73.41 87 TYR B C 1
ATOM 506 O O . TYR A 1 87 ? 156.343 150.617 130.383 1.00 73.41 87 TYR B O 1
ATOM 515 N N . GLY A 1 88 ? 154.843 149.177 129.547 1.00 72.00 88 GLY B N 1
ATOM 516 C CA . GLY A 1 88 ? 154.614 149.958 128.357 1.00 72.00 88 GLY B CA 1
ATOM 517 C C . GLY A 1 88 ? 155.041 149.237 127.096 1.00 72.00 88 GLY B C 1
ATOM 518 O O . GLY A 1 88 ? 155.585 148.130 127.136 1.00 72.00 88 GLY B O 1
ATOM 519 N N . PRO A 1 89 ? 154.803 149.858 125.947 1.00 72.32 89 PRO B N 1
ATOM 520 C CA . PRO A 1 89 ? 155.094 149.210 124.667 1.00 72.32 89 PRO B CA 1
ATOM 521 C C . PRO A 1 89 ? 156.565 149.320 124.279 1.00 72.32 89 PRO B C 1
ATOM 522 O O . PRO A 1 89 ? 157.339 150.087 124.849 1.00 72.32 89 PRO B O 1
ATOM 526 N N . VAL A 1 90 ? 156.934 148.517 123.284 1.00 71.94 90 VAL B N 1
ATOM 527 C CA . VAL A 1 90 ? 158.247 148.549 122.650 1.00 71.94 90 VAL B CA 1
ATOM 528 C C . VAL A 1 90 ? 158.023 148.791 121.164 1.00 71.94 90 VAL B C 1
ATOM 529 O O . VAL A 1 90 ? 157.338 148.004 120.502 1.00 71.94 90 VAL B O 1
ATOM 533 N N . TYR A 1 91 ? 158.612 149.859 120.632 1.00 72.60 91 TYR B N 1
ATOM 534 C CA . TYR A 1 91 ? 158.285 150.277 119.276 1.00 72.60 91 TYR B CA 1
ATOM 535 C C . TYR A 1 91 ? 159.210 149.708 118.209 1.00 72.60 91 TYR B C 1
ATOM 536 O O . TYR A 1 91 ? 158.807 149.641 117.043 1.00 72.60 91 TYR B O 1
ATOM 545 N N . ASN A 1 92 ? 160.421 149.297 118.561 1.00 72.26 92 ASN B N 1
ATOM 546 C CA . ASN A 1 92 ? 161.284 148.608 117.609 1.00 72.26 92 ASN B CA 1
ATOM 547 C C . ASN A 1 92 ? 162.153 147.626 118.387 1.00 72.26 92 ASN B C 1
ATOM 548 O O . ASN A 1 92 ? 161.871 147.314 119.548 1.00 72.26 92 ASN B O 1
ATOM 553 N N . ASP A 1 93 ? 163.212 147.130 117.748 1.00 77.92 93 ASP B N 1
ATOM 554 C CA . ASP A 1 93 ? 164.020 146.053 118.305 1.00 77.92 93 ASP B CA 1
ATOM 555 C C . ASP A 1 93 ? 165.478 146.451 118.497 1.00 77.92 93 ASP B C 1
ATOM 556 O O . ASP A 1 93 ? 166.350 145.580 118.566 1.00 77.92 93 ASP B O 1
ATOM 561 N N . SER A 1 94 ? 165.765 147.746 118.583 1.00 74.06 94 SER B N 1
ATOM 562 C CA . SER A 1 94 ? 167.125 148.190 118.827 1.00 74.06 94 SER B CA 1
ATOM 563 C C . SER A 1 94 ? 167.551 147.822 120.244 1.00 74.06 94 SER B C 1
ATOM 564 O O . SER A 1 94 ? 166.735 147.461 121.094 1.00 74.06 94 SER B O 1
ATOM 567 N N . LEU A 1 95 ? 168.859 147.906 120.492 1.00 73.16 95 LEU B N 1
ATOM 568 C CA . LEU A 1 95 ? 169.378 147.565 121.812 1.00 73.16 95 LEU B CA 1
ATOM 569 C C . LEU A 1 95 ? 168.829 148.503 122.878 1.00 73.16 95 LEU B C 1
ATOM 570 O O . LEU A 1 95 ? 168.442 148.060 123.965 1.00 73.16 95 LEU B O 1
ATOM 575 N N . GLY A 1 96 ? 168.781 149.801 122.581 1.00 69.32 96 GLY B N 1
ATOM 576 C CA . GLY A 1 96 ? 168.296 150.754 123.564 1.00 69.32 96 GLY B CA 1
ATOM 577 C C . GLY A 1 96 ? 166.824 150.585 123.884 1.00 69.32 96 GLY B C 1
ATOM 578 O O . GLY A 1 96 ? 166.431 150.608 125.051 1.00 69.32 96 GLY B O 1
ATOM 579 N N . ALA A 1 97 ? 165.992 150.402 122.857 1.00 69.88 97 ALA B N 1
ATOM 580 C CA . ALA A 1 97 ? 164.551 150.347 123.082 1.00 69.88 97 ALA B CA 1
ATOM 581 C C . ALA A 1 97 ? 164.137 149.099 123.847 1.00 69.88 97 ALA B C 1
ATOM 582 O O . ALA A 1 97 ? 163.151 149.132 124.590 1.00 69.88 97 ALA B O 1
ATOM 584 N N . VAL A 1 98 ? 164.857 147.993 123.673 1.00 69.44 98 VAL B N 1
ATOM 585 C CA . VAL A 1 98 ? 164.547 146.789 124.434 1.00 69.44 98 VAL B CA 1
ATOM 586 C C . VAL A 1 98 ? 165.183 146.848 125.817 1.00 69.44 98 VAL B C 1
ATOM 587 O O . VAL A 1 98 ? 164.588 146.402 126.803 1.00 69.44 98 VAL B O 1
ATOM 591 N N . GLY A 1 99 ? 166.392 147.406 125.919 1.00 71.09 99 GLY B N 1
ATOM 592 C CA . GLY A 1 99 ? 167.072 147.473 127.199 1.00 71.09 99 GLY B CA 1
ATOM 593 C C . GLY A 1 99 ? 166.528 148.524 128.141 1.00 71.09 99 GLY B C 1
ATOM 594 O O . GLY A 1 99 ? 166.769 148.439 129.349 1.00 71.09 99 GLY B O 1
ATOM 595 N N . ILE A 1 100 ? 165.800 149.513 127.620 1.00 68.85 100 ILE B N 1
ATOM 596 C CA . ILE A 1 100 ? 165.244 150.579 128.443 1.00 68.85 100 ILE B CA 1
ATOM 597 C C . ILE A 1 100 ? 163.780 150.343 128.780 1.00 68.85 100 ILE B C 1
ATOM 598 O O . ILE A 1 100 ? 163.178 151.148 129.501 1.00 68.85 100 ILE B O 1
ATOM 603 N N . TRP A 1 101 ? 163.194 149.248 128.292 1.00 69.78 101 TRP B N 1
ATOM 604 C CA . TRP A 1 101 ? 161.773 148.995 128.505 1.00 69.78 101 TRP B CA 1
ATOM 605 C C . TRP A 1 101 ? 161.449 148.845 129.986 1.00 69.78 101 TRP B C 1
ATOM 606 O O . TRP A 1 101 ? 160.595 149.565 130.518 1.00 69.78 101 TRP B O 1
ATOM 617 N N . LYS A 1 102 ? 162.153 147.954 130.682 1.00 69.67 102 LYS B N 1
ATOM 618 C CA . LYS A 1 102 ? 161.892 147.735 132.098 1.00 69.67 102 LYS B CA 1
ATOM 619 C C . LYS A 1 102 ? 162.261 148.931 132.962 1.00 69.67 102 LYS B C 1
ATOM 620 O O . LYS A 1 102 ? 161.859 148.978 134.128 1.00 69.67 102 LYS B O 1
ATOM 626 N N . ALA A 1 103 ? 163.008 149.891 132.427 1.00 67.18 103 ALA B N 1
ATOM 627 C CA . ALA A 1 103 ? 163.300 151.127 133.134 1.00 67.18 103 ALA B CA 1
ATOM 628 C C . ALA A 1 103 ? 162.117 152.081 133.150 1.00 67.18 103 ALA B C 1
ATOM 629 O O . ALA A 1 103 ? 162.185 153.117 133.819 1.00 67.18 103 ALA B O 1
ATOM 631 N N . GLY A 1 104 ? 161.036 151.757 132.440 1.00 67.36 104 GLY B N 1
ATOM 632 C CA . GLY A 1 104 ? 159.855 152.597 132.474 1.00 67.36 104 GLY B CA 1
ATOM 633 C C . GLY A 1 104 ? 159.209 152.727 133.832 1.00 67.36 104 GLY B C 1
ATOM 634 O O . GLY A 1 104 ? 158.379 153.619 134.028 1.00 67.36 104 GLY B O 1
ATOM 635 N N . MET A 1 105 ? 159.561 151.850 134.774 1.00 69.10 105 MET B N 1
ATOM 636 C CA . MET A 1 105 ? 159.085 151.996 136.142 1.00 69.10 105 MET B CA 1
ATOM 637 C C . MET A 1 105 ? 159.773 153.140 136.873 1.00 69.10 105 MET B C 1
ATOM 638 O O . MET A 1 105 ? 159.203 153.676 137.828 1.00 69.10 105 MET B O 1
ATOM 643 N N . PHE A 1 106 ? 160.973 153.535 136.439 1.00 63.28 106 PHE B N 1
ATOM 644 C CA . PHE A 1 106 ? 161.685 154.607 137.127 1.00 63.28 106 PHE B CA 1
ATOM 645 C C . PHE A 1 106 ? 160.877 155.896 137.119 1.00 63.28 106 PHE B C 1
ATOM 646 O O . PHE A 1 106 ? 160.854 156.627 138.116 1.00 63.28 106 PHE B O 1
ATOM 654 N N . HIS A 1 107 ? 160.189 156.179 136.009 1.00 60.04 107 HIS B N 1
ATOM 655 C CA . HIS A 1 107 ? 159.335 157.360 135.937 1.00 60.04 107 HIS B CA 1
ATOM 656 C C . HIS A 1 107 ? 158.342 157.402 137.085 1.00 60.04 107 HIS B C 1
ATOM 657 O O . HIS A 1 107 ? 158.022 158.483 137.590 1.00 60.04 107 HIS B O 1
ATOM 664 N N . THR A 1 108 ? 157.836 156.244 137.508 1.00 61.69 108 THR B N 1
ATOM 665 C CA . THR A 1 108 ? 156.983 156.216 138.687 1.00 61.69 108 THR B CA 1
ATOM 666 C C . THR A 1 108 ? 157.788 156.471 139.953 1.00 61.69 108 THR B C 1
ATOM 667 O O . THR A 1 108 ? 157.444 157.353 140.749 1.00 61.69 108 THR B O 1
ATOM 671 N N . LEU A 1 109 ? 158.898 155.748 140.123 1.00 57.88 109 LEU B N 1
ATOM 672 C CA . LEU A 1 109 ? 159.615 155.772 141.394 1.00 57.88 109 LEU B CA 1
ATOM 673 C C . LEU A 1 109 ? 160.074 157.180 141.739 1.00 57.88 109 LEU B C 1
ATOM 674 O O . LEU A 1 109 ? 159.839 157.663 142.852 1.00 57.88 109 LEU B O 1
ATOM 679 N N . ILE A 1 110 ? 160.682 157.873 140.774 1.00 56.27 110 ILE B N 1
ATOM 680 C CA . ILE A 1 110 ? 161.159 159.226 141.034 1.00 56.27 110 ILE B CA 1
ATOM 681 C C . ILE A 1 110 ? 160.016 160.102 141.519 1.00 56.27 110 ILE B C 1
ATOM 682 O O . ILE A 1 110 ? 160.168 160.856 142.490 1.00 56.27 110 ILE B O 1
ATOM 687 N N . ALA A 1 111 ? 158.837 159.967 140.904 1.00 53.61 111 ALA B N 1
ATOM 688 C CA . ALA A 1 111 ? 157.688 160.741 141.353 1.00 53.61 111 ALA B CA 1
ATOM 689 C C . ALA A 1 111 ? 157.458 160.522 142.837 1.00 53.61 111 ALA B C 1
ATOM 690 O O . ALA A 1 111 ? 157.457 161.478 143.624 1.00 53.61 111 ALA B O 1
ATOM 692 N N . VAL A 1 112 ? 157.362 159.253 143.247 1.00 53.89 112 VAL B N 1
ATOM 693 C CA . VAL A 1 112 ? 157.212 158.934 144.663 1.00 53.89 112 VAL B CA 1
ATOM 694 C C . VAL A 1 112 ? 158.207 159.741 145.478 1.00 53.89 112 VAL B C 1
ATOM 695 O O . VAL A 1 112 ? 157.827 160.541 146.344 1.00 53.89 112 VAL B O 1
ATOM 699 N N . ALA A 1 113 ? 159.490 159.631 145.122 1.00 52.70 113 ALA B N 1
ATOM 700 C CA . ALA A 1 113 ? 160.530 160.274 145.910 1.00 52.70 113 ALA B CA 1
ATOM 701 C C . ALA A 1 113 ? 160.238 161.753 146.077 1.00 52.70 113 ALA B C 1
ATOM 702 O O . ALA A 1 113 ? 160.106 162.245 147.206 1.00 52.70 113 ALA B O 1
ATOM 704 N N . VAL A 1 114 ? 160.017 162.458 144.964 1.00 53.48 114 VAL B N 1
ATOM 705 C CA . VAL A 1 114 ? 159.910 163.907 145.069 1.00 53.48 114 VAL B CA 1
ATOM 706 C C . VAL A 1 114 ? 158.712 164.270 145.925 1.00 53.48 114 VAL B C 1
ATOM 707 O O . VAL A 1 114 ? 158.794 165.162 146.781 1.00 53.48 114 VAL B O 1
ATOM 711 N N . ILE A 1 115 ? 157.619 163.511 145.794 1.00 53.75 115 ILE B N 1
ATOM 712 C CA . ILE A 1 115 ? 156.434 163.812 146.587 1.00 53.75 115 ILE B CA 1
ATOM 713 C C . ILE A 1 115 ? 156.801 163.824 148.058 1.00 53.75 115 ILE B C 1
ATOM 714 O O . ILE A 1 115 ? 156.645 164.844 148.745 1.00 53.75 115 ILE B O 1
ATOM 719 N N . LEU A 1 116 ? 157.428 162.741 148.525 1.00 53.47 116 LEU B N 1
ATOM 720 C CA . LEU A 1 116 ? 157.778 162.657 149.935 1.00 53.47 116 LEU B CA 1
ATOM 721 C C . LEU A 1 116 ? 158.606 163.862 150.337 1.00 53.47 116 LEU B C 1
ATOM 722 O O . LEU A 1 116 ? 158.278 164.561 151.305 1.00 53.47 116 LEU B O 1
ATOM 727 N N . THR A 1 117 ? 159.615 164.188 149.523 1.00 55.05 117 THR B N 1
ATOM 728 C CA . THR A 1 117 ? 160.521 165.272 149.872 1.00 55.05 117 THR B CA 1
ATOM 729 C C . THR A 1 117 ? 159.745 166.547 150.148 1.00 55.05 117 THR B C 1
ATOM 730 O O . THR A 1 117 ? 159.912 167.171 151.202 1.00 55.05 117 THR B O 1
ATOM 734 N N . VAL A 1 118 ? 158.825 166.904 149.251 1.00 54.55 118 VAL B N 1
ATOM 735 C CA . VAL A 1 118 ? 158.110 168.163 149.424 1.00 54.55 118 VAL B CA 1
ATOM 736 C C . VAL A 1 118 ? 157.294 168.122 150.705 1.00 54.55 118 VAL B C 1
ATOM 737 O O . VAL A 1 118 ? 157.367 169.032 151.540 1.00 54.55 118 VAL B O 1
ATOM 741 N N . ILE A 1 119 ? 156.563 167.026 150.920 1.00 58.87 119 ILE B N 1
ATOM 742 C CA . ILE A 1 119 ? 155.705 166.966 152.091 1.00 58.87 119 ILE B CA 1
ATOM 743 C C . ILE A 1 119 ? 156.539 166.868 153.355 1.00 58.87 119 ILE B C 1
ATOM 744 O O . ILE A 1 119 ? 156.028 167.094 154.455 1.00 58.87 119 ILE B O 1
ATOM 749 N N . ARG A 1 120 ? 157.826 166.548 153.227 1.00 59.61 120 ARG B N 1
ATOM 750 C CA . ARG A 1 120 ? 158.677 166.505 154.405 1.00 59.61 120 ARG B CA 1
ATOM 751 C C . ARG A 1 120 ? 159.121 167.899 154.821 1.00 59.61 120 ARG B C 1
ATOM 752 O O . ARG A 1 120 ? 159.369 168.137 156.008 1.00 59.61 120 ARG B O 1
ATOM 760 N N . HIS A 1 121 ? 159.187 168.839 153.879 1.00 59.07 121 HIS B N 1
ATOM 761 C CA . HIS A 1 121 ? 159.803 170.130 154.142 1.00 59.07 121 HIS B CA 1
ATOM 762 C C . HIS A 1 121 ? 158.826 171.294 154.171 1.00 59.07 121 HIS B C 1
ATOM 763 O O . HIS A 1 121 ? 159.198 172.371 154.645 1.00 59.07 121 HIS B O 1
ATOM 770 N N . THR A 1 122 ? 157.598 171.119 153.689 1.00 63.01 122 THR B N 1
ATOM 771 C CA . THR A 1 122 ? 156.609 172.188 153.712 1.00 63.01 122 THR B CA 1
ATOM 772 C C . THR A 1 122 ? 155.502 171.906 154.718 1.00 63.01 122 THR B C 1
ATOM 773 O O . THR A 1 122 ? 155.287 172.691 155.643 1.00 63.01 122 THR B O 1
ATOM 777 N N . ARG A 1 123 ? 154.804 170.791 154.568 1.00 65.56 123 ARG B N 1
ATOM 778 C CA . ARG A 1 123 ? 153.899 170.309 155.592 1.00 65.56 123 ARG B CA 1
ATOM 779 C C . ARG A 1 123 ? 154.713 169.376 156.489 1.00 65.56 123 ARG B C 1
ATOM 780 O O . ARG A 1 123 ? 155.891 169.127 156.231 1.00 65.56 123 ARG B O 1
ATOM 788 N N . ALA A 1 124 ? 154.117 168.895 157.580 1.00 68.65 124 ALA B N 1
ATOM 789 C CA . ALA A 1 124 ? 154.827 168.064 158.550 1.00 68.65 124 ALA B CA 1
ATOM 790 C C . ALA A 1 124 ? 156.005 168.824 159.144 1.00 68.65 124 ALA B C 1
ATOM 791 O O . ALA A 1 124 ? 156.847 168.246 159.837 1.00 68.65 124 ALA B O 1
ATOM 793 N N . ASP A 1 125 ? 156.068 170.121 158.864 1.00 70.83 125 ASP B N 1
ATOM 794 C CA . ASP A 1 125 ? 157.051 171.028 159.432 1.00 70.83 125 ASP B CA 1
ATOM 795 C C . ASP A 1 125 ? 156.273 172.199 160.010 1.00 70.83 125 ASP B C 1
ATOM 796 O O . ASP A 1 125 ? 156.683 172.816 160.996 1.00 70.83 125 ASP B O 1
ATOM 801 N N . GLU A 1 126 ? 155.138 172.501 159.378 1.00 73.28 126 GLU B N 1
ATOM 802 C CA . GLU A 1 126 ? 154.143 173.382 159.978 1.00 73.28 126 GLU B CA 1
ATOM 803 C C . GLU A 1 126 ? 153.355 172.656 161.056 1.00 73.28 126 GLU B C 1
ATOM 804 O O . GLU A 1 126 ? 153.014 173.243 162.089 1.00 73.28 126 GLU B O 1
ATOM 810 N N . GLU A 1 127 ? 153.051 171.378 160.827 1.00 73.67 127 GLU B N 1
ATOM 811 C CA . GLU A 1 127 ? 152.296 170.599 161.800 1.00 73.67 127 GLU B CA 1
ATOM 812 C C . GLU A 1 127 ? 153.102 170.374 163.071 1.00 73.67 127 GLU B C 1
ATOM 813 O O . GLU A 1 127 ? 152.538 170.321 164.169 1.00 73.67 127 GLU B O 1
ATOM 819 N N . SER A 1 128 ? 154.423 170.243 162.943 1.00 71.60 128 SER B N 1
ATOM 820 C CA . SER A 1 128 ? 155.271 170.048 164.112 1.00 71.60 128 SER B CA 1
ATOM 821 C C . SER A 1 128 ? 155.467 171.328 164.909 1.00 71.60 128 SER B C 1
ATOM 822 O O . SER A 1 128 ? 155.909 171.263 166.058 1.00 71.60 128 SER B O 1
ATOM 825 N N . GLY A 1 129 ? 155.148 172.483 164.334 1.00 69.04 129 GLY B N 1
ATOM 826 C CA . GLY A 1 129 ? 155.313 173.748 165.014 1.00 69.04 129 GLY B CA 1
ATOM 827 C C . GLY A 1 129 ? 156.614 174.463 164.733 1.00 69.04 129 GLY B C 1
ATOM 828 O O . GLY A 1 129 ? 156.823 175.558 165.267 1.00 69.04 129 GLY B O 1
ATOM 829 N N . ARG A 1 130 ? 157.494 173.885 163.918 1.00 69.80 130 ARG B N 1
ATOM 830 C CA . ARG A 1 130 ? 158.774 174.520 163.637 1.00 69.80 130 ARG B CA 1
ATOM 831 C C . ARG A 1 130 ? 158.643 175.681 162.662 1.00 69.80 130 ARG B C 1
ATOM 832 O O . ARG A 1 130 ? 159.450 176.616 162.711 1.00 69.80 130 ARG B O 1
ATOM 840 N N . ALA A 1 131 ? 157.652 175.649 161.776 1.00 72.80 131 ALA B N 1
ATOM 841 C CA . ALA A 1 131 ? 157.457 176.761 160.848 1.00 72.80 131 ALA B CA 1
ATOM 842 C C . ALA A 1 131 ? 156.489 177.795 161.411 1.00 72.80 131 ALA B C 1
ATOM 843 O O . ALA A 1 131 ? 155.585 178.273 160.734 1.00 72.80 131 ALA B O 1
ATOM 845 N N . GLU A 1 132 ? 156.694 178.144 162.677 1.00 73.38 132 GLU B N 1
ATOM 846 C CA . GLU A 1 132 ? 156.184 179.370 163.274 1.00 73.38 132 GLU B CA 1
ATOM 847 C C . GLU A 1 132 ? 157.337 179.972 164.057 1.00 73.38 132 GLU B C 1
ATOM 848 O O . GLU A 1 132 ? 157.409 181.186 164.262 1.00 73.38 132 GLU B O 1
ATOM 854 N N . LEU A 1 133 ? 158.239 179.099 164.505 1.00 69.60 133 LEU B N 1
ATOM 855 C CA . LEU A 1 133 ? 159.514 179.546 165.044 1.00 69.60 133 LEU B CA 1
ATOM 856 C C . LEU A 1 133 ? 160.421 180.054 163.934 1.00 69.60 133 LEU B C 1
ATOM 857 O O . LEU A 1 133 ? 161.142 181.041 164.115 1.00 69.60 133 LEU B O 1
ATOM 862 N N . ILE A 1 134 ? 160.399 179.388 162.778 1.00 69.96 134 ILE B N 1
ATOM 863 C CA . ILE A 1 134 ? 161.204 179.837 161.647 1.00 69.96 134 ILE B CA 1
ATOM 864 C C . ILE A 1 134 ? 160.668 181.152 161.097 1.00 69.96 134 ILE B C 1
ATOM 865 O O . ILE A 1 134 ? 161.436 182.064 160.772 1.00 69.96 134 ILE B O 1
ATOM 870 N N . ASP A 1 135 ? 159.346 181.276 160.989 1.00 72.35 135 ASP B N 1
ATOM 871 C CA . ASP A 1 135 ? 158.733 182.481 160.449 1.00 72.35 135 ASP B CA 1
ATOM 872 C C . ASP A 1 135 ? 158.778 183.659 161.410 1.00 72.35 135 ASP B C 1
ATOM 873 O O . ASP A 1 135 ? 158.423 184.772 161.011 1.00 72.35 135 ASP B O 1
ATOM 878 N N . SER A 1 136 ? 159.183 183.449 162.658 1.00 67.92 136 SER B N 1
ATOM 879 C CA . SER A 1 136 ? 159.417 184.544 163.588 1.00 67.92 136 SER B CA 1
ATOM 880 C C . SER A 1 136 ? 160.818 185.122 163.460 1.00 67.92 136 SER B C 1
ATOM 881 O O . SER A 1 136 ? 161.154 186.064 164.183 1.00 67.92 136 SER B O 1
ATOM 884 N N . THR A 1 137 ? 161.619 184.607 162.518 1.00 64.55 137 THR B N 1
ATOM 885 C CA . THR A 1 137 ? 162.988 185.108 162.283 1.00 64.55 137 THR B CA 1
ATOM 886 C C . THR A 1 137 ? 162.907 185.956 161.029 1.00 64.55 137 THR B C 1
ATOM 887 O O . THR A 1 137 ? 161.815 186.354 160.676 1.00 64.55 137 THR B O 1
ATOM 891 N N . VAL A 1 138 ? 164.020 186.249 160.407 1.00 60.82 138 VAL B N 1
ATOM 892 C CA . VAL A 1 138 ? 164.069 187.119 159.220 1.00 60.82 138 VAL B CA 1
ATOM 893 C C . VAL A 1 138 ? 163.958 186.201 158.010 1.00 60.82 138 VAL B C 1
ATOM 894 O O . VAL A 1 138 ? 164.942 185.820 157.372 1.00 60.82 138 VAL B O 1
ATOM 898 N N . VAL A 1 139 ? 162.720 185.836 157.679 1.00 60.39 139 VAL B N 1
ATOM 899 C CA . VAL A 1 139 ? 162.414 185.087 156.466 1.00 60.39 139 VAL B CA 1
ATOM 900 C C . VAL A 1 139 ? 161.146 185.666 155.856 1.00 60.39 139 VAL B C 1
ATOM 901 O O . VAL A 1 139 ? 160.274 186.182 156.561 1.00 60.39 139 VAL B O 1
ATOM 905 N N . GLY A 1 140 ? 161.052 185.587 154.532 1.00 58.95 140 GLY B N 1
ATOM 906 C CA . GLY A 1 140 ? 159.889 186.073 153.826 1.00 58.95 140 GLY B CA 1
ATOM 907 C C . GLY A 1 140 ? 158.734 185.097 153.878 1.00 58.95 140 GLY B C 1
ATOM 908 O O . GLY A 1 140 ? 158.834 183.982 154.387 1.00 58.95 140 GLY B O 1
ATOM 909 N N . ARG A 1 141 ? 157.602 185.540 153.332 1.00 59.95 141 ARG B N 1
ATOM 910 C CA . ARG A 1 141 ? 156.401 184.713 153.346 1.00 59.95 141 ARG B CA 1
ATOM 911 C C . ARG A 1 141 ? 156.553 183.487 152.453 1.00 59.95 141 ARG B C 1
ATOM 912 O O . ARG A 1 141 ? 156.076 182.400 152.798 1.00 59.95 141 ARG B O 1
ATOM 920 N N . TYR A 1 142 ? 157.215 183.637 151.306 1.00 58.00 142 TYR B N 1
ATOM 921 C CA . TYR A 1 142 ? 157.316 182.580 150.310 1.00 58.00 142 TYR B CA 1
ATOM 922 C C . TYR A 1 142 ? 158.685 181.918 150.276 1.00 58.00 142 TYR B C 1
ATOM 923 O O . TYR A 1 142 ? 159.028 181.290 149.272 1.00 58.00 142 TYR B O 1
ATOM 932 N N . ALA A 1 143 ? 159.477 182.044 151.341 1.00 55.35 143 ALA B N 1
ATOM 933 C CA . ALA A 1 143 ? 160.824 181.485 151.328 1.00 55.35 143 ALA B CA 1
ATOM 934 C C . ALA A 1 143 ? 160.809 179.972 151.511 1.00 55.35 143 ALA B C 1
ATOM 935 O O . ALA A 1 143 ? 161.610 179.262 150.896 1.00 55.35 143 ALA B O 1
ATOM 937 N N . ASN A 1 144 ? 159.911 179.461 152.353 1.00 56.41 144 ASN B N 1
ATOM 938 C CA . ASN A 1 144 ? 159.889 178.029 152.638 1.00 56.41 144 ASN B CA 1
ATOM 939 C C . ASN A 1 144 ? 159.449 177.221 151.423 1.00 56.41 144 ASN B C 1
ATOM 940 O O . ASN A 1 144 ? 160.097 176.229 151.052 1.00 56.41 144 ASN B O 1
ATOM 945 N N . LEU A 1 145 ? 158.348 177.630 150.793 1.00 56.02 145 LEU B N 1
ATOM 946 C CA . LEU A 1 145 ? 157.868 176.942 149.601 1.00 56.02 145 LEU B CA 1
ATOM 947 C C . LEU A 1 145 ? 158.894 177.010 148.480 1.00 56.02 145 LEU B C 1
ATOM 948 O O . LEU A 1 145 ? 159.140 176.011 147.794 1.00 56.02 145 LEU B O 1
ATOM 953 N N . THR A 1 146 ? 159.509 178.177 148.286 1.00 53.60 146 THR B N 1
ATOM 954 C CA . THR A 1 146 ? 160.520 178.321 147.246 1.00 53.60 146 THR B CA 1
ATOM 955 C C . THR A 1 146 ? 161.727 177.434 147.520 1.00 53.60 146 THR B C 1
ATOM 956 O O . THR A 1 146 ? 162.276 176.824 146.597 1.00 53.60 146 THR B O 1
ATOM 960 N N . GLY A 1 147 ? 162.157 177.347 148.779 1.00 52.87 147 GLY B N 1
ATOM 961 C CA . GLY A 1 147 ? 163.282 176.484 149.102 1.00 52.87 147 GLY B CA 1
ATOM 962 C C . GLY A 1 147 ? 162.990 175.022 148.823 1.00 52.87 147 GLY B C 1
ATOM 963 O O . GLY A 1 147 ? 163.815 174.308 148.243 1.00 52.87 147 GLY B O 1
ATOM 964 N N . ALA A 1 148 ? 161.803 174.557 149.223 1.00 54.63 148 ALA B N 1
ATOM 965 C CA . ALA A 1 148 ? 161.439 173.168 148.951 1.00 54.63 148 ALA B CA 1
ATOM 966 C C . ALA A 1 148 ? 161.340 172.899 147.453 1.00 54.63 148 ALA B C 1
ATOM 967 O O . ALA A 1 148 ? 161.788 171.848 146.970 1.00 54.63 148 ALA B O 1
ATOM 969 N N . LEU A 1 149 ? 160.755 173.836 146.702 1.00 54.20 149 LEU B N 1
ATOM 970 C CA . LEU A 1 149 ? 160.650 173.671 145.257 1.00 54.20 149 LEU B CA 1
ATOM 971 C C . LEU A 1 149 ? 162.024 173.607 144.608 1.00 54.20 149 LEU B C 1
ATOM 972 O O . LEU A 1 149 ? 162.258 172.786 143.714 1.00 54.20 149 LEU B O 1
ATOM 977 N N . LEU A 1 150 ? 162.942 174.477 145.033 1.00 53.37 150 LEU B N 1
ATOM 978 C CA . LEU A 1 150 ? 164.295 174.447 144.494 1.00 53.37 150 LEU B CA 1
ATOM 979 C C . LEU A 1 150 ? 164.969 173.119 144.792 1.00 53.37 150 LEU B C 1
ATOM 980 O O . LEU A 1 150 ? 165.616 172.534 143.917 1.00 53.37 150 LEU B O 1
ATOM 985 N N . LEU A 1 151 ? 164.816 172.619 146.020 1.00 55.55 151 LEU B N 1
ATOM 986 C CA . LEU A 1 151 ? 165.425 171.342 146.377 1.00 55.55 151 LEU B CA 1
ATOM 987 C C . LEU A 1 151 ? 164.915 170.220 145.481 1.00 55.55 151 LEU B C 1
ATOM 988 O O . LEU A 1 151 ? 165.703 169.444 144.926 1.00 55.55 151 LEU B O 1
ATOM 993 N N . SER A 1 152 ? 163.594 170.134 145.305 1.00 55.70 152 SER B N 1
ATOM 994 C CA . SER A 1 152 ? 163.041 169.035 144.515 1.00 55.70 152 SER B CA 1
ATOM 995 C C . SER A 1 152 ? 163.390 169.152 143.034 1.00 55.70 152 SER B C 1
ATOM 996 O O . SER A 1 152 ? 163.749 168.146 142.403 1.00 55.70 152 SER B O 1
ATOM 999 N N . PHE A 1 153 ? 163.287 170.354 142.459 1.00 54.51 153 PHE B N 1
ATOM 1000 C CA . PHE A 1 153 ? 163.645 170.530 141.056 1.00 54.51 153 PHE B CA 1
ATOM 1001 C C . PHE A 1 153 ? 165.112 170.201 140.818 1.00 54.51 153 PHE B C 1
ATOM 1002 O O . PHE A 1 153 ? 165.452 169.532 139.833 1.00 54.51 153 PHE B O 1
ATOM 1010 N N . GLY A 1 154 ? 165.995 170.655 141.710 1.00 53.24 154 GLY B N 1
ATOM 1011 C CA . GLY A 1 154 ? 167.401 170.332 141.567 1.00 53.24 154 GLY B CA 1
ATOM 1012 C C . GLY A 1 154 ? 167.674 168.847 141.675 1.00 53.24 154 GLY B C 1
ATOM 1013 O O . GLY A 1 154 ? 168.488 168.306 140.926 1.00 53.24 154 GLY B O 1
ATOM 1014 N N . ALA A 1 155 ? 167.000 168.165 142.604 1.00 54.80 155 ALA B N 1
ATOM 1015 C CA . ALA A 1 155 ? 167.204 166.727 142.745 1.00 54.80 155 ALA B CA 1
ATOM 1016 C C . ALA A 1 155 ? 166.783 165.985 141.483 1.00 54.80 155 ALA B C 1
ATOM 1017 O O . ALA A 1 155 ? 167.496 165.090 141.004 1.00 54.80 155 ALA B O 1
ATOM 1019 N N . SER A 1 156 ? 165.623 166.344 140.926 1.00 54.96 156 SER B N 1
ATOM 1020 C CA . SER A 1 156 ? 165.159 165.676 139.713 1.00 54.96 156 SER B CA 1
ATOM 1021 C C . SER A 1 156 ? 166.091 165.946 138.536 1.00 54.96 156 SER B C 1
ATOM 1022 O O . SER A 1 156 ? 166.421 165.030 137.771 1.00 54.96 156 SER B O 1
ATOM 1025 N N . ILE A 1 157 ? 166.539 167.193 138.379 1.00 53.81 157 ILE B N 1
ATOM 1026 C CA . ILE A 1 157 ? 167.457 167.507 137.288 1.00 53.81 157 ILE B CA 1
ATOM 1027 C C . ILE A 1 157 ? 168.771 166.755 137.459 1.00 53.81 157 ILE B C 1
ATOM 1028 O O . ILE A 1 157 ? 169.352 166.262 136.484 1.00 53.81 157 ILE B O 1
ATOM 1033 N N . ALA A 1 158 ? 169.257 166.644 138.697 1.00 56.57 158 ALA B N 1
ATOM 1034 C CA . ALA A 1 158 ? 170.515 165.947 138.941 1.00 56.57 158 ALA B CA 1
ATOM 1035 C C . ALA A 1 158 ? 170.409 164.465 138.610 1.00 56.57 158 ALA B C 1
ATOM 1036 O O . ALA A 1 158 ? 171.311 163.899 137.979 1.00 56.57 158 ALA B O 1
ATOM 1038 N N . THR A 1 159 ? 169.323 163.811 139.033 1.00 59.23 159 THR B N 1
ATOM 1039 C CA . THR A 1 159 ? 169.197 162.389 138.723 1.00 59.23 159 THR B CA 1
ATOM 1040 C C . THR A 1 159 ? 169.034 162.168 137.223 1.00 59.23 159 THR B C 1
ATOM 1041 O O . THR A 1 159 ? 169.606 161.221 136.666 1.00 59.23 159 THR B O 1
ATOM 1045 N N . GLY A 1 160 ? 168.298 163.052 136.541 1.00 58.64 160 GLY B N 1
ATOM 1046 C CA . GLY A 1 160 ? 168.214 162.954 135.094 1.00 58.64 160 GLY B CA 1
ATOM 1047 C C . GLY A 1 160 ? 169.557 163.100 134.406 1.00 58.64 160 GLY B C 1
ATOM 1048 O O . GLY A 1 160 ? 169.880 162.326 133.501 1.00 58.64 160 GLY B O 1
ATOM 1049 N N . ALA A 1 161 ? 170.359 164.080 134.827 1.00 59.46 161 ALA B N 1
ATOM 1050 C CA . ALA A 1 161 ? 171.671 164.288 134.222 1.00 59.46 161 ALA B CA 1
ATOM 1051 C C . ALA A 1 161 ? 172.607 163.111 134.469 1.00 59.46 161 ALA B C 1
ATOM 1052 O O . ALA A 1 161 ? 173.333 162.692 133.559 1.00 59.46 161 ALA B O 1
ATOM 1054 N N . ILE A 1 162 ? 172.614 162.570 135.689 1.00 62.03 162 ILE B N 1
ATOM 1055 C CA . ILE A 1 162 ? 173.488 161.437 135.976 1.00 62.03 162 ILE B CA 1
ATOM 1056 C C . ILE A 1 162 ? 173.070 160.217 135.163 1.00 62.03 162 ILE B C 1
ATOM 1057 O O . ILE A 1 162 ? 173.919 159.491 134.627 1.00 62.03 162 ILE B O 1
ATOM 1062 N N . GLY A 1 163 ? 171.760 159.969 135.053 1.00 63.30 163 GLY B N 1
ATOM 1063 C CA . GLY A 1 163 ? 171.299 158.881 134.208 1.00 63.30 163 GLY B CA 1
ATOM 1064 C C . GLY A 1 163 ? 171.680 159.056 132.752 1.00 63.30 163 GLY B C 1
ATOM 1065 O O . GLY A 1 163 ? 172.101 158.098 132.097 1.00 63.30 163 GLY B O 1
ATOM 1066 N N . ALA A 1 164 ? 171.546 160.276 132.227 1.00 61.31 164 ALA B N 1
ATOM 1067 C CA . ALA A 1 164 ? 171.937 160.527 130.845 1.00 61.31 164 ALA B CA 1
ATOM 1068 C C . ALA A 1 164 ? 173.426 160.294 130.630 1.00 61.31 164 ALA B C 1
ATOM 1069 O O . ALA A 1 164 ? 173.816 159.724 129.607 1.00 61.31 164 ALA B O 1
ATOM 1071 N N . LEU A 1 165 ? 174.269 160.725 131.569 1.00 64.63 165 LEU B N 1
ATOM 1072 C CA . LEU A 1 165 ? 175.704 160.481 131.440 1.00 64.63 165 LEU B CA 1
ATOM 1073 C C . LEU A 1 165 ? 176.011 158.987 131.455 1.00 64.63 165 LEU B C 1
ATOM 1074 O O . LEU A 1 165 ? 176.756 158.480 130.601 1.00 64.63 165 LEU B O 1
ATOM 1079 N N . GLY A 1 166 ? 175.433 158.264 132.417 1.00 66.74 166 GLY B N 1
ATOM 1080 C CA . GLY A 1 166 ? 175.658 156.830 132.482 1.00 66.74 166 GLY B CA 1
ATOM 1081 C C . GLY A 1 166 ? 175.247 156.122 131.207 1.00 66.74 166 GLY B C 1
ATOM 1082 O O . GLY A 1 166 ? 175.949 155.229 130.729 1.00 66.74 166 GLY B O 1
ATOM 1083 N N . LEU A 1 167 ? 174.109 156.519 130.630 1.00 65.91 167 LEU B N 1
ATOM 1084 C CA . LEU A 1 167 ? 173.676 155.911 129.377 1.00 65.91 167 LEU B CA 1
ATOM 1085 C C . LEU A 1 167 ? 174.576 156.305 128.214 1.00 65.91 167 LEU B C 1
ATOM 1086 O O . LEU A 1 167 ? 174.823 155.487 127.322 1.00 65.91 167 LEU B O 1
ATOM 1091 N N . LEU A 1 168 ? 175.073 157.543 128.197 1.00 65.92 168 LEU B N 1
ATOM 1092 C CA . LEU A 1 168 ? 176.008 157.952 127.158 1.00 65.92 168 LEU B CA 1
ATOM 1093 C C . LEU A 1 168 ? 177.347 157.243 127.269 1.00 65.92 168 LEU B C 1
ATOM 1094 O O . LEU A 1 168 ? 178.127 157.277 126.312 1.00 65.92 168 LEU B O 1
ATOM 1099 N N . ALA A 1 169 ? 177.637 156.613 128.406 1.00 70.73 169 ALA B N 1
ATOM 1100 C CA . ALA A 1 169 ? 178.853 155.825 128.550 1.00 70.73 169 ALA B CA 1
ATOM 1101 C C . ALA A 1 169 ? 178.694 154.378 128.078 1.00 70.73 169 ALA B C 1
ATOM 1102 O O . ALA A 1 169 ? 179.461 153.512 128.511 1.00 70.73 169 ALA B O 1
ATOM 1104 N N . THR A 1 170 ? 177.722 154.094 127.206 1.00 72.65 170 THR B N 1
ATOM 1105 C CA . THR A 1 170 ? 177.516 152.737 126.704 1.00 72.65 170 THR B CA 1
ATOM 1106 C C . THR A 1 170 ? 177.376 152.708 125.186 1.00 72.65 170 THR B C 1
ATOM 1107 O O . THR A 1 170 ? 177.596 153.722 124.516 1.00 72.65 170 THR B O 1
ATOM 1111 N N . ASP A 1 171 ? 177.015 151.547 124.636 1.00 76.26 171 ASP B N 1
ATOM 1112 C CA . ASP A 1 171 ? 176.857 151.376 123.191 1.00 76.26 171 ASP B CA 1
ATOM 1113 C C . ASP A 1 171 ? 175.361 151.429 122.889 1.00 76.26 171 ASP B C 1
ATOM 1114 O O . ASP A 1 171 ? 174.683 150.411 122.750 1.00 76.26 171 ASP B O 1
ATOM 1119 N N . VAL A 1 172 ? 174.844 152.651 122.796 1.00 72.65 172 VAL B N 1
ATOM 1120 C CA . VAL A 1 172 ? 173.474 152.925 122.392 1.00 72.65 172 VAL B CA 1
ATOM 1121 C C . VAL A 1 172 ? 173.479 154.200 121.558 1.00 72.65 172 VAL B C 1
ATOM 1122 O O . VAL A 1 172 ? 174.521 154.823 121.347 1.00 72.65 172 VAL B O 1
ATOM 1126 N N . ALA A 1 173 ? 172.308 154.586 121.077 1.00 68.58 173 ALA B N 1
ATOM 1127 C CA . ALA A 1 173 ? 172.198 155.830 120.332 1.00 68.58 173 ALA B CA 1
ATOM 1128 C C . ALA A 1 173 ? 172.445 157.005 121.270 1.00 68.58 173 ALA B C 1
ATOM 1129 O O . ALA A 1 173 ? 171.780 157.114 122.305 1.00 68.58 173 ALA B O 1
ATOM 1131 N N . PRO A 1 174 ? 173.395 157.891 120.960 1.00 66.82 174 PRO B N 1
ATOM 1132 C CA . PRO A 1 174 ? 173.642 159.035 121.849 1.00 66.82 174 PRO B CA 1
ATOM 1133 C C . PRO A 1 174 ? 172.481 160.007 121.930 1.00 66.82 174 PRO B C 1
ATOM 1134 O O . PRO A 1 174 ? 172.400 160.764 122.903 1.00 66.82 174 PRO B O 1
ATOM 1138 N N . ALA A 1 175 ? 171.583 160.016 120.947 1.00 63.40 175 ALA B N 1
ATOM 1139 C CA . ALA A 1 175 ? 170.459 160.941 120.957 1.00 63.40 175 ALA B CA 1
ATOM 1140 C C . ALA A 1 175 ? 169.266 160.424 121.746 1.00 63.40 175 ALA B C 1
ATOM 1141 O O . ALA A 1 175 ? 168.288 161.160 121.902 1.00 63.40 175 ALA B O 1
ATOM 1143 N N . GLY A 1 176 ? 169.317 159.191 122.240 1.00 61.05 176 GLY B N 1
ATOM 1144 C CA . GLY A 1 176 ? 168.213 158.636 122.995 1.00 61.05 176 GLY B CA 1
ATOM 1145 C C . GLY A 1 176 ? 168.451 158.697 124.486 1.00 61.05 176 GLY B C 1
ATOM 1146 O O . GLY A 1 176 ? 167.506 158.783 125.276 1.00 61.05 176 GLY B O 1
ATOM 1147 N N . SER A 1 177 ? 169.723 158.653 124.882 1.00 61.38 177 SER B N 1
ATOM 1148 C CA . SER A 1 177 ? 170.068 158.801 126.291 1.00 61.38 177 SER B CA 1
ATOM 1149 C C . SER A 1 177 ? 169.657 160.169 126.813 1.00 61.38 177 SER B C 1
ATOM 1150 O O . SER A 1 177 ? 169.121 160.288 127.922 1.00 61.38 177 SER B O 1
ATOM 1153 N N . VAL A 1 178 ? 169.892 161.214 126.018 1.00 58.56 178 VAL B N 1
ATOM 1154 C CA . VAL A 1 178 ? 169.474 162.558 126.399 1.00 58.56 178 VAL B CA 1
ATOM 1155 C C . VAL A 1 178 ? 167.961 162.626 126.543 1.00 58.56 178 VAL B C 1
ATOM 1156 O O . VAL A 1 178 ? 167.440 163.222 127.493 1.00 58.56 178 VAL B O 1
ATOM 1160 N N . ALA A 1 179 ? 167.232 162.023 125.601 1.00 55.62 179 ALA B N 1
ATOM 1161 C CA . ALA A 1 179 ? 165.774 162.050 125.661 1.00 55.62 179 ALA B CA 1
ATOM 1162 C C . ALA A 1 179 ? 165.258 161.338 126.902 1.00 55.62 179 ALA B C 1
ATOM 1163 O O . ALA A 1 179 ? 164.348 161.835 127.576 1.00 55.62 179 ALA B O 1
ATOM 1165 N N . PHE A 1 180 ? 165.828 160.177 127.227 1.00 57.18 180 PHE B N 1
ATOM 1166 C CA . PHE A 1 180 ? 165.391 159.466 128.424 1.00 57.18 180 PHE B CA 1
ATOM 1167 C C . PHE A 1 180 ? 165.716 160.252 129.688 1.00 57.18 180 PHE B C 1
ATOM 1168 O O . PHE A 1 180 ? 164.902 160.302 130.617 1.00 57.18 180 PHE B O 1
ATOM 1176 N N . GLY A 1 181 ? 166.895 160.875 129.746 1.00 54.14 181 GLY B N 1
ATOM 1177 C CA . GLY A 1 181 ? 167.230 161.680 130.910 1.00 54.14 181 GLY B CA 1
ATOM 1178 C C . GLY A 1 181 ? 166.294 162.858 131.096 1.00 54.14 181 GLY B C 1
ATOM 1179 O O . GLY A 1 181 ? 165.832 163.129 132.208 1.00 54.14 181 GLY B O 1
ATOM 1180 N N . VAL A 1 182 ? 165.988 163.566 130.008 1.00 53.70 182 VAL B N 1
ATOM 1181 C CA . VAL A 1 182 ? 165.092 164.714 130.104 1.00 53.70 182 VAL B CA 1
ATOM 1182 C C . VAL A 1 182 ? 163.684 164.269 130.481 1.00 53.70 182 VAL B C 1
ATOM 1183 O O . VAL A 1 182 ? 162.996 164.942 131.257 1.00 53.70 182 VAL B O 1
ATOM 1187 N N . ALA A 1 183 ? 163.225 163.138 129.940 1.00 53.83 183 ALA B N 1
ATOM 1188 C CA . ALA A 1 183 ? 161.911 162.628 130.316 1.00 53.83 183 ALA B CA 1
ATOM 1189 C C . ALA A 1 183 ? 161.862 162.269 131.795 1.00 53.83 183 ALA B C 1
ATOM 1190 O O . ALA A 1 183 ? 160.872 162.557 132.480 1.00 53.83 183 ALA B O 1
ATOM 1192 N N . LEU A 1 184 ? 162.924 161.643 132.306 1.00 54.71 184 LEU B N 1
ATOM 1193 C CA . LEU A 1 184 ? 162.970 161.297 133.723 1.00 54.71 184 LEU B CA 1
ATOM 1194 C C . LEU A 1 184 ? 162.967 162.545 134.597 1.00 54.71 184 LEU B C 1
ATOM 1195 O O . LEU A 1 184 ? 162.351 162.560 135.668 1.00 54.71 184 LEU B O 1
ATOM 1200 N N . ALA A 1 185 ? 163.663 163.599 134.166 1.00 53.42 185 ALA B N 1
ATOM 1201 C CA . ALA A 1 185 ? 163.645 164.847 134.926 1.00 53.42 185 ALA B CA 1
ATOM 1202 C C . ALA A 1 185 ? 162.262 165.493 134.916 1.00 53.42 185 ALA B C 1
ATOM 1203 O O . ALA A 1 185 ? 161.786 165.979 135.952 1.00 53.42 185 ALA B O 1
ATOM 1205 N N . ALA A 1 186 ? 161.604 165.513 133.755 1.00 51.77 186 ALA B N 1
ATOM 1206 C CA . ALA A 1 186 ? 160.308 166.176 133.646 1.00 51.77 186 ALA B CA 1
ATOM 1207 C C . ALA A 1 186 ? 159.233 165.439 134.435 1.00 51.77 186 ALA B C 1
ATOM 1208 O O . ALA A 1 186 ? 158.355 166.069 135.043 1.00 51.77 186 ALA B O 1
ATOM 1210 N N . SER A 1 187 ? 159.278 164.104 134.432 1.00 54.33 187 SER B N 1
ATOM 1211 C CA . SER A 1 187 ? 158.304 163.336 135.196 1.00 54.33 187 SER B CA 1
ATOM 1212 C C . SER A 1 187 ? 158.434 163.568 136.693 1.00 54.33 187 SER B C 1
ATOM 1213 O O . SER A 1 187 ? 157.477 163.318 137.430 1.00 54.33 187 SER B O 1
ATOM 1216 N N . GLY A 1 188 ? 159.590 164.030 137.156 1.00 54.63 188 GLY B N 1
ATOM 1217 C CA . GLY A 1 188 ? 159.764 164.363 138.553 1.00 54.63 188 GLY B CA 1
ATOM 1218 C C . GLY A 1 188 ? 159.370 165.793 138.842 1.00 54.63 188 GLY B C 1
ATOM 1219 O O . GLY A 1 188 ? 158.827 166.089 139.908 1.00 54.63 188 GLY B O 1
ATOM 1220 N N . MET A 1 189 ? 159.637 166.694 137.893 1.00 56.81 189 MET B N 1
ATOM 1221 C CA . MET A 1 189 ? 159.230 168.086 138.074 1.00 56.81 189 MET B CA 1
ATOM 1222 C C . MET A 1 189 ? 157.712 168.222 138.150 1.00 56.81 189 MET B C 1
ATOM 1223 O O 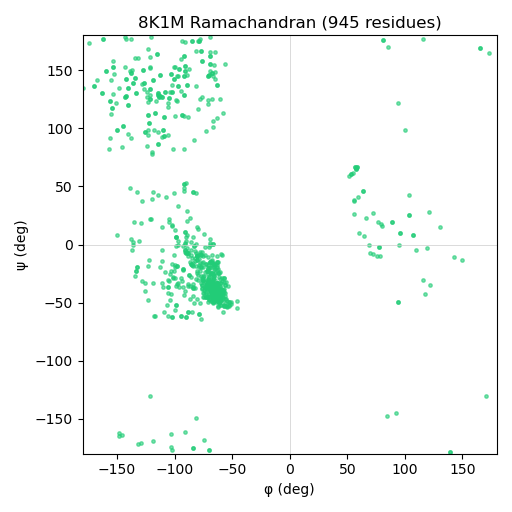. MET A 1 189 ? 157.187 168.981 138.978 1.00 56.81 189 MET B O 1
ATOM 1228 N N . VAL A 1 190 ? 156.988 167.490 137.301 1.00 54.02 190 VAL B N 1
ATOM 1229 C CA . VAL A 1 190 ? 155.529 167.594 137.305 1.00 54.02 190 VAL B CA 1
ATOM 1230 C C . VAL A 1 190 ? 154.965 167.194 138.664 1.00 54.02 190 VAL B C 1
ATOM 1231 O O . VAL A 1 190 ? 154.093 167.875 139.226 1.00 54.02 190 VAL B O 1
ATOM 1235 N N . PHE A 1 191 ? 155.455 166.094 139.223 1.00 54.76 191 PHE B N 1
ATOM 1236 C CA . PHE A 1 191 ? 154.930 165.642 140.501 1.00 54.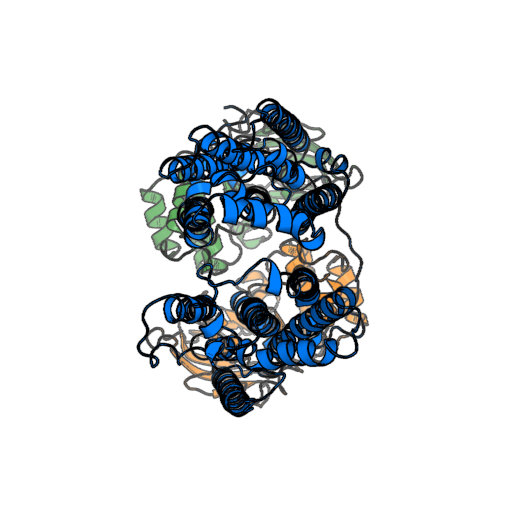76 191 PHE B CA 1
ATOM 1237 C C . PHE A 1 191 ? 155.477 166.434 141.679 1.00 54.76 191 PHE B C 1
ATOM 1238 O O . PHE A 1 191 ? 154.809 166.502 142.715 1.00 54.76 191 PHE B O 1
ATOM 1246 N N . THR A 1 192 ? 156.633 167.082 141.534 1.00 54.23 192 THR B N 1
ATOM 1247 C CA . THR A 1 192 ? 157.006 168.115 142.494 1.00 54.23 192 THR B CA 1
ATOM 1248 C C . THR A 1 192 ? 155.955 169.215 142.533 1.00 54.23 192 THR B C 1
ATOM 1249 O O . THR A 1 192 ? 155.546 169.659 143.613 1.00 54.23 192 THR B O 1
ATOM 1253 N N . ALA A 1 193 ? 155.500 169.656 141.359 1.00 52.90 193 ALA B N 1
ATOM 1254 C CA . ALA A 1 193 ? 154.461 170.680 141.312 1.00 52.90 193 ALA B CA 1
ATOM 1255 C C . ALA A 1 193 ? 153.172 170.200 141.970 1.00 52.90 193 ALA B C 1
ATOM 1256 O O . ALA A 1 193 ? 152.543 170.943 142.735 1.00 52.90 193 ALA B O 1
ATOM 1258 N N . VAL A 1 194 ? 152.755 168.964 141.682 1.00 52.26 194 VAL B N 1
ATOM 1259 C CA . VAL A 1 194 ? 151.491 168.494 142.255 1.00 52.26 194 VAL B CA 1
ATOM 1260 C C . VAL A 1 194 ? 151.612 168.340 143.769 1.00 52.26 194 VAL B C 1
ATOM 1261 O O . VAL A 1 194 ? 150.656 168.606 144.506 1.00 52.26 194 VAL B O 1
ATOM 1265 N N . ALA A 1 195 ? 152.782 167.922 144.264 1.00 52.55 195 ALA B N 1
ATOM 1266 C CA . ALA A 1 195 ? 152.978 167.830 145.708 1.00 52.55 195 ALA B CA 1
ATOM 1267 C C . ALA A 1 195 ? 152.953 169.207 146.357 1.00 52.55 195 ALA B C 1
ATOM 1268 O O . ALA A 1 195 ? 152.395 169.377 147.448 1.00 52.55 195 ALA B O 1
ATOM 1270 N N . ALA A 1 196 ? 153.555 170.203 145.703 1.00 51.28 196 ALA B N 1
ATOM 1271 C CA . ALA A 1 196 ? 153.503 171.563 146.227 1.00 51.28 196 ALA B CA 1
ATOM 1272 C C . ALA A 1 196 ? 152.070 172.065 146.306 1.00 51.28 196 ALA B C 1
ATOM 1273 O O . ALA A 1 196 ? 151.690 172.733 147.273 1.00 51.28 196 ALA B O 1
ATOM 1275 N N . VAL A 1 197 ? 151.260 171.764 145.290 1.00 53.27 197 VAL B N 1
ATOM 1276 C CA . VAL A 1 197 ? 149.858 172.174 145.320 1.00 53.27 197 VAL B CA 1
ATOM 1277 C C . VAL A 1 197 ? 149.106 171.447 146.429 1.00 53.27 197 VAL B C 1
ATOM 1278 O O . VAL A 1 197 ? 148.287 172.045 147.135 1.00 53.27 197 VAL B O 1
ATOM 1282 N N . ALA A 1 198 ? 149.367 170.150 146.601 1.00 56.19 198 ALA B N 1
ATOM 1283 C CA . ALA A 1 198 ? 148.626 169.372 147.588 1.00 56.19 198 ALA B CA 1
ATOM 1284 C C . ALA A 1 198 ? 149.010 169.737 149.014 1.00 56.19 198 ALA B C 1
ATOM 1285 O O . ALA A 1 198 ? 148.210 169.542 149.934 1.00 56.19 198 ALA B O 1
ATOM 1287 N N . ALA A 1 199 ? 150.222 170.255 149.223 1.00 58.18 199 ALA B N 1
ATOM 1288 C CA . ALA A 1 199 ? 150.662 170.574 150.577 1.00 58.18 199 ALA B CA 1
ATOM 1289 C C . ALA A 1 199 ? 149.872 171.713 151.211 1.00 58.18 199 ALA B C 1
ATOM 1290 O O . ALA A 1 199 ? 149.930 171.879 152.432 1.00 58.18 199 ALA B O 1
ATOM 1292 N N . GLN A 1 200 ? 149.141 172.496 150.424 1.00 60.52 200 GLN B N 1
ATOM 1293 C CA . GLN A 1 200 ? 148.403 173.641 150.941 1.00 60.52 200 GLN B CA 1
ATOM 1294 C C . GLN A 1 200 ? 146.976 173.309 151.354 1.00 60.52 200 GLN B C 1
ATOM 1295 O O . GLN A 1 200 ? 146.255 174.207 151.796 1.00 60.52 200 GLN B O 1
ATOM 1301 N N . LEU A 1 201 ? 146.550 172.054 151.237 1.00 66.86 201 LEU B N 1
ATOM 1302 C CA . LEU A 1 201 ? 145.126 171.749 151.293 1.00 66.86 201 LEU B CA 1
ATOM 1303 C C . LEU A 1 201 ? 144.617 171.404 152.685 1.00 66.86 201 LEU B C 1
ATOM 1304 O O . LEU A 1 201 ? 143.485 171.768 153.019 1.00 66.86 201 LEU B O 1
ATOM 1309 N N . SER A 1 202 ? 145.396 170.708 153.504 1.00 69.83 202 SER B N 1
ATOM 1310 C CA . SER A 1 202 ? 144.897 170.268 154.797 1.00 69.83 202 SER B CA 1
ATOM 1311 C C . SER A 1 202 ? 145.947 170.485 155.874 1.00 69.83 202 SER B C 1
ATOM 1312 O O . SER A 1 202 ? 147.150 170.442 155.592 1.00 69.83 202 SER B O 1
ATOM 1315 N N . PRO A 1 203 ? 145.520 170.723 157.119 1.00 69.64 203 PRO B N 1
ATOM 1316 C CA . PRO A 1 203 ? 146.481 170.818 158.230 1.00 69.64 203 PRO B CA 1
ATOM 1317 C C . PRO A 1 203 ? 147.225 169.529 158.525 1.00 69.64 203 PRO B C 1
ATOM 1318 O O . PRO A 1 203 ? 148.248 169.578 159.220 1.00 69.64 203 PRO B O 1
ATOM 1322 N N . SER A 1 204 ? 146.752 168.386 158.040 1.00 67.45 204 SER B N 1
ATOM 1323 C CA . SER A 1 204 ? 147.362 167.097 158.332 1.00 67.45 204 SER B CA 1
ATOM 1324 C C . SER A 1 204 ? 148.337 166.724 157.224 1.00 67.45 204 SER B C 1
ATOM 1325 O O . SER A 1 204 ? 148.002 166.817 156.040 1.00 67.45 204 SER B O 1
ATOM 1328 N N . ALA A 1 205 ? 149.544 166.309 157.613 1.00 64.76 205 ALA B N 1
ATOM 1329 C CA . ALA A 1 205 ? 150.520 165.851 156.630 1.00 64.76 205 ALA B CA 1
ATOM 1330 C C . ALA A 1 205 ? 150.098 164.528 156.008 1.00 64.76 205 ALA B C 1
ATOM 1331 O O . ALA A 1 205 ? 150.310 164.300 154.811 1.00 64.76 205 ALA B O 1
ATOM 1333 N N . ARG A 1 206 ? 149.503 163.645 156.811 1.00 66.02 206 ARG B N 1
ATOM 1334 C CA . ARG A 1 206 ? 149.052 162.354 156.307 1.00 66.02 206 ARG B CA 1
ATOM 1335 C C . ARG A 1 206 ? 148.000 162.528 155.220 1.00 66.02 206 ARG B C 1
ATOM 1336 O O . ARG A 1 206 ? 148.023 161.825 154.203 1.00 66.02 206 ARG B O 1
ATOM 1344 N N . PHE A 1 207 ? 147.077 163.470 155.413 1.00 65.28 207 PHE B N 1
ATOM 1345 C CA . PHE A 1 207 ? 146.041 163.722 154.418 1.00 65.28 207 PHE B CA 1
ATOM 1346 C C . PHE A 1 207 ? 146.636 164.218 153.104 1.00 65.28 207 PHE B C 1
ATOM 1347 O O . PHE A 1 207 ? 146.225 163.779 152.023 1.00 65.28 207 PHE B O 1
ATOM 1355 N N . THR A 1 208 ? 147.599 165.139 153.175 1.00 63.84 208 THR B N 1
ATOM 1356 C CA . THR A 1 208 ? 148.211 165.661 151.956 1.00 63.84 208 THR B CA 1
ATOM 1357 C C . THR A 1 208 ? 149.016 164.586 151.237 1.00 63.84 208 THR B C 1
ATOM 1358 O O . THR A 1 208 ? 148.999 164.510 150.000 1.00 63.84 208 THR B O 1
ATOM 1362 N N . ARG A 1 209 ? 149.729 163.747 151.992 1.00 61.95 209 ARG B N 1
ATOM 1363 C CA . ARG A 1 209 ? 150.425 162.622 151.378 1.00 61.95 209 ARG B CA 1
ATOM 1364 C C . ARG A 1 209 ? 149.443 161.694 150.680 1.00 61.95 209 ARG B C 1
ATOM 1365 O O . ARG A 1 209 ? 149.697 161.234 149.561 1.00 61.95 209 ARG B O 1
ATOM 1373 N N . ALA A 1 210 ? 148.308 161.417 151.325 1.00 59.22 210 ALA B N 1
ATOM 1374 C CA . ALA A 1 210 ? 147.295 160.566 150.713 1.00 59.22 210 ALA B CA 1
ATOM 1375 C C . ALA A 1 210 ? 146.759 161.180 149.428 1.00 59.22 210 ALA B C 1
ATOM 1376 O O . ALA A 1 210 ? 146.548 160.473 148.440 1.00 59.22 210 ALA B O 1
ATOM 1378 N N . VAL A 1 211 ? 146.532 162.494 149.420 1.00 59.28 211 VAL B N 1
ATOM 1379 C CA . VAL A 1 211 ? 146.006 163.153 148.225 1.00 59.28 211 VAL B CA 1
ATOM 1380 C C . VAL A 1 211 ? 147.007 163.068 147.076 1.00 59.28 211 VAL B C 1
ATOM 1381 O O . VAL A 1 211 ? 146.652 162.726 145.938 1.00 59.28 211 VAL B O 1
ATOM 1385 N N . ALA A 1 212 ? 148.276 163.377 147.356 1.00 57.99 212 ALA B N 1
ATOM 1386 C CA . ALA A 1 212 ? 149.290 163.327 146.307 1.00 57.99 212 ALA B CA 1
ATOM 1387 C C . ALA A 1 212 ? 149.454 161.912 145.766 1.00 57.99 212 ALA B C 1
ATOM 1388 O O . ALA A 1 212 ? 149.555 161.708 144.547 1.00 57.99 212 ALA B O 1
ATOM 1390 N N . PHE A 1 213 ? 149.469 160.917 146.654 1.00 54.77 213 PHE B N 1
ATOM 1391 C CA . PHE A 1 213 ? 149.630 159.545 146.196 1.00 54.77 213 PHE B CA 1
ATOM 1392 C C . PHE A 1 213 ? 148.391 159.043 145.472 1.00 54.77 213 PHE B C 1
ATOM 1393 O O . PHE A 1 213 ? 148.504 158.202 144.581 1.00 54.77 213 PHE B O 1
ATOM 1401 N N . ALA A 1 214 ? 147.207 159.549 145.821 1.00 57.76 214 ALA B N 1
ATOM 1402 C CA . ALA A 1 214 ? 146.012 159.211 145.058 1.00 57.76 214 ALA B CA 1
ATOM 1403 C C . ALA A 1 214 ? 146.093 159.759 143.642 1.00 57.76 214 ALA B C 1
ATOM 1404 O O . ALA A 1 214 ? 145.710 159.078 142.684 1.00 57.76 214 ALA B O 1
ATOM 1406 N N . VAL A 1 215 ? 146.589 160.990 143.490 1.00 59.53 215 VAL B N 1
ATOM 1407 C CA . VAL A 1 215 ? 146.774 161.544 142.148 1.00 59.53 215 VAL B CA 1
ATOM 1408 C C . VAL A 1 215 ? 147.779 160.711 141.359 1.00 59.53 215 VAL B C 1
ATOM 1409 O O . VAL A 1 215 ? 147.557 160.385 140.185 1.00 59.53 215 VAL B O 1
ATOM 1413 N N . LEU A 1 216 ? 148.894 160.343 141.993 1.00 57.88 216 LEU B N 1
ATOM 1414 C CA . LEU A 1 216 ? 149.886 159.520 141.305 1.00 57.88 216 LEU B CA 1
ATOM 1415 C C . LEU A 1 216 ? 149.310 158.161 140.918 1.00 57.88 216 LEU B C 1
ATOM 1416 O O . LEU A 1 216 ? 149.553 157.666 139.811 1.00 57.88 216 LEU B O 1
ATOM 1421 N N . GLY A 1 217 ? 148.537 157.548 141.815 1.00 60.19 217 GLY B N 1
ATOM 1422 C CA . GLY A 1 217 ? 147.969 156.243 141.528 1.00 60.19 217 GLY B CA 1
ATOM 1423 C C . GLY A 1 217 ? 146.947 156.270 140.410 1.00 60.19 217 GLY B C 1
ATOM 1424 O O . GLY A 1 217 ? 146.920 155.371 139.565 1.00 60.19 217 GLY B O 1
ATOM 1425 N N . THR A 1 218 ? 146.082 157.288 140.389 1.00 63.80 218 THR B N 1
ATOM 1426 C CA . THR A 1 218 ? 145.128 157.367 139.289 1.00 63.80 218 THR B CA 1
ATOM 1427 C C . THR A 1 218 ? 145.829 157.678 137.974 1.00 63.80 218 THR B C 1
ATOM 1428 O O . THR A 1 218 ? 145.412 157.176 136.926 1.00 63.80 218 THR B O 1
ATOM 1432 N N . ALA A 1 219 ? 146.909 158.467 138.005 1.00 64.58 219 ALA B N 1
ATOM 1433 C CA . ALA A 1 219 ? 147.693 158.663 136.789 1.00 64.58 219 ALA B CA 1
ATOM 1434 C C . ALA A 1 219 ? 148.276 157.345 136.295 1.00 64.58 219 ALA B C 1
ATOM 1435 O O . ALA A 1 219 ? 148.225 157.045 135.096 1.00 64.58 219 ALA B O 1
ATOM 1437 N N . PHE A 1 220 ? 148.814 156.534 137.210 1.00 65.23 220 PHE B N 1
ATOM 1438 C CA . PHE A 1 220 ? 149.388 155.251 136.813 1.00 65.23 220 PHE B CA 1
ATOM 1439 C C . PHE A 1 220 ? 148.330 154.312 136.248 1.00 65.23 220 PHE B C 1
ATOM 1440 O O . PHE A 1 220 ? 148.570 153.627 135.249 1.00 65.23 220 PHE B O 1
ATOM 1448 N N . ALA A 1 221 ? 147.161 154.244 136.888 1.00 65.36 221 ALA B N 1
ATOM 1449 C CA . ALA A 1 221 ? 146.104 153.365 136.395 1.00 65.36 221 ALA B CA 1
ATOM 1450 C C . ALA A 1 221 ? 145.601 153.816 135.031 1.00 65.36 221 ALA B C 1
ATOM 1451 O O . ALA A 1 221 ? 145.366 152.988 134.141 1.00 65.36 221 ALA B O 1
ATOM 1453 N N . LEU A 1 222 ? 145.422 155.126 134.853 1.00 68.55 222 LEU B N 1
ATOM 1454 C CA . LEU A 1 222 ? 144.967 155.651 133.575 1.00 68.55 222 LEU B CA 1
ATOM 1455 C C . LEU A 1 222 ? 146.012 155.444 132.488 1.00 68.55 222 LEU B C 1
ATOM 1456 O O . LEU A 1 222 ? 145.666 155.338 131.308 1.00 68.55 222 LEU B O 1
ATOM 1461 N N . ARG A 1 223 ? 147.291 155.392 132.866 1.00 70.87 223 ARG B N 1
ATOM 1462 C CA . ARG A 1 223 ? 148.339 155.059 131.907 1.00 70.87 223 ARG B CA 1
ATOM 1463 C C . ARG A 1 223 ? 148.299 153.583 131.534 1.00 70.87 223 ARG B C 1
ATOM 1464 O O . ARG A 1 223 ? 148.407 153.227 130.356 1.00 70.87 223 ARG B O 1
ATOM 1472 N N . ALA A 1 224 ? 148.160 152.708 132.534 1.00 69.67 224 ALA B N 1
ATOM 1473 C CA . ALA A 1 224 ? 148.207 151.270 132.286 1.00 69.67 224 ALA B CA 1
ATOM 1474 C C . ALA A 1 224 ? 147.024 150.808 131.448 1.00 69.67 224 ALA B C 1
ATOM 1475 O O . ALA A 1 224 ? 147.180 149.961 130.559 1.00 69.67 224 ALA B O 1
ATOM 1477 N N . ILE A 1 225 ? 145.833 151.348 131.718 1.00 71.71 225 ILE B N 1
ATOM 1478 C CA . ILE A 1 225 ? 144.659 150.963 130.938 1.00 71.71 225 ILE B CA 1
ATOM 1479 C C . ILE A 1 225 ? 144.862 151.309 129.469 1.00 71.71 225 ILE B C 1
ATOM 1480 O O . ILE A 1 225 ? 144.567 150.504 128.579 1.00 71.71 225 ILE B O 1
ATOM 1485 N N . GLY A 1 226 ? 145.375 152.508 129.192 1.00 74.30 226 GLY B N 1
ATOM 1486 C CA . GLY A 1 226 ? 145.639 152.887 127.815 1.00 74.30 226 GLY B CA 1
ATOM 1487 C C . GLY A 1 226 ? 146.746 152.068 127.181 1.00 74.30 226 GLY B C 1
ATOM 1488 O O . GLY A 1 226 ? 146.685 151.747 125.992 1.00 74.30 226 GLY B O 1
ATOM 1489 N N . ASP A 1 227 ? 147.793 151.707 127.913 1.00 75.86 227 ASP B N 1
ATOM 1490 C CA . ASP A 1 227 ? 148.888 150.911 127.285 1.00 75.86 227 ASP B CA 1
ATOM 1491 C C . ASP A 1 227 ? 148.390 149.511 126.962 1.00 75.86 227 ASP B C 1
ATOM 1492 O O . ASP A 1 227 ? 148.741 149.024 125.901 1.00 75.86 227 ASP B O 1
ATOM 1497 N N . ALA A 1 228 ? 147.587 148.902 127.839 1.00 76.42 228 ALA B N 1
ATOM 1498 C CA . ALA A 1 228 ? 147.114 147.559 127.529 1.00 76.42 228 ALA B CA 1
ATOM 1499 C C . ALA A 1 228 ? 146.102 147.531 126.394 1.00 76.42 228 ALA B C 1
ATOM 1500 O O . ALA A 1 228 ? 145.777 146.445 125.906 1.00 76.42 228 ALA B O 1
ATOM 1502 N N . GLY A 1 229 ? 145.598 148.683 125.964 1.00 78.85 229 GLY B N 1
ATOM 1503 C CA . GLY A 1 229 ? 144.585 148.718 124.930 1.00 78.85 229 GLY B CA 1
ATOM 1504 C C . GLY A 1 229 ? 144.973 149.516 123.704 1.00 78.85 229 GLY B C 1
ATOM 1505 O O . GLY A 1 229 ? 146.058 149.329 123.148 1.00 78.85 229 GLY B O 1
ATOM 1506 N N . SER A 1 230 ? 144.080 150.410 123.272 1.00 82.22 230 SER B N 1
ATOM 1507 C CA . SER A 1 230 ? 144.314 151.165 122.045 1.00 82.22 230 SER B CA 1
ATOM 1508 C C . SER A 1 230 ? 145.518 152.089 122.173 1.00 82.22 230 SER B C 1
ATOM 1509 O O . SER A 1 230 ? 146.332 152.186 121.248 1.00 82.22 230 SER B O 1
ATOM 1512 N N . GLY A 1 231 ? 145.648 152.777 123.305 1.00 78.46 231 GLY B N 1
ATOM 1513 C CA . GLY A 1 231 ? 146.730 153.718 123.518 1.00 78.46 231 GLY B CA 1
ATOM 1514 C C . GLY A 1 231 ? 146.315 155.171 123.544 1.00 78.46 231 GLY B C 1
ATOM 1515 O O . GLY A 1 231 ? 147.165 156.032 123.798 1.00 78.46 231 GLY B O 1
ATOM 1516 N N . THR A 1 232 ? 145.043 155.478 123.289 1.00 76.87 232 THR B N 1
ATOM 1517 C CA . THR A 1 232 ? 144.590 156.864 123.303 1.00 76.87 232 THR B CA 1
ATOM 1518 C C . THR A 1 232 ? 144.431 157.390 124.724 1.00 76.87 232 THR B C 1
ATOM 1519 O O . THR A 1 232 ? 144.691 158.569 124.986 1.00 76.87 232 THR B O 1
ATOM 1523 N N . LEU A 1 233 ? 144.012 156.531 125.654 1.00 75.64 233 LEU B N 1
ATOM 1524 C CA . LEU A 1 233 ? 143.807 156.972 127.029 1.00 75.64 233 LEU B CA 1
ATOM 1525 C C . LEU A 1 233 ? 145.116 157.358 127.704 1.00 75.64 233 LEU B C 1
ATOM 1526 O O . LEU A 1 233 ? 145.126 158.237 128.572 1.00 75.64 233 LEU B O 1
ATOM 1531 N N . SER A 1 234 ? 146.226 156.725 127.320 1.00 76.03 234 SER B N 1
ATOM 1532 C CA . SER A 1 234 ? 147.501 157.000 127.970 1.00 76.03 234 SER B CA 1
ATOM 1533 C C . SER A 1 234 ? 147.988 158.420 127.723 1.00 76.03 234 SER B C 1
ATOM 1534 O O . SER A 1 234 ? 148.864 158.894 128.452 1.00 76.03 234 SER B O 1
ATOM 1537 N N . TRP A 1 235 ? 147.448 159.108 126.717 1.00 70.91 235 TRP B N 1
ATOM 1538 C CA . TRP A 1 235 ? 147.780 160.510 126.511 1.00 70.91 235 TRP B CA 1
ATOM 1539 C C . TRP A 1 235 ? 147.216 161.410 127.599 1.00 70.91 235 TRP B C 1
ATOM 1540 O O . TRP A 1 235 ? 147.649 162.561 127.709 1.00 70.91 235 TRP B O 1
ATOM 1551 N N . CYS A 1 236 ? 146.273 160.918 128.404 1.00 73.87 236 CYS B N 1
ATOM 1552 C CA . CYS A 1 236 ? 145.598 161.717 129.418 1.00 73.87 236 CYS B CA 1
ATOM 1553 C C . CYS A 1 236 ? 146.210 161.541 130.803 1.00 73.87 236 CYS B C 1
ATOM 1554 O O . CYS A 1 236 ? 145.495 161.609 131.808 1.00 73.87 236 CYS B O 1
ATOM 1557 N N . SER A 1 237 ? 147.521 161.317 130.882 1.00 68.23 237 SER B N 1
ATOM 1558 C CA . SER A 1 237 ? 148.154 161.087 132.163 1.00 68.23 237 SER B CA 1
ATOM 1559 C C . SER A 1 237 ? 149.579 161.623 132.138 1.00 68.23 237 SER B C 1
ATOM 1560 O O . SER A 1 237 ? 150.293 161.389 131.152 1.00 68.23 237 SER B O 1
ATOM 1563 N N . PRO A 1 238 ? 150.011 162.345 133.179 1.00 66.31 238 PRO B N 1
ATOM 1564 C CA . PRO A 1 238 ? 151.394 162.853 133.188 1.00 66.31 238 PRO B CA 1
ATOM 1565 C C . PRO A 1 238 ? 152.429 161.755 133.052 1.00 66.31 238 PRO B C 1
ATOM 1566 O O . PRO A 1 238 ? 153.454 161.953 132.389 1.00 66.31 238 PRO B O 1
ATOM 1570 N N . LEU A 1 239 ? 152.197 160.603 133.673 1.00 64.99 239 LEU B N 1
ATOM 1571 C CA . LEU A 1 239 ? 152.894 159.389 133.282 1.00 64.99 239 LEU B CA 1
ATOM 1572 C C . LEU A 1 239 ? 152.261 158.888 131.996 1.00 64.99 239 LEU B C 1
ATOM 1573 O O . LEU A 1 239 ? 151.041 158.731 131.918 1.00 64.99 239 LEU B O 1
ATOM 1578 N N . GLY A 1 240 ? 153.079 158.655 130.985 1.00 65.51 240 GLY B N 1
ATOM 1579 C CA . GLY A 1 240 ? 152.540 158.406 129.668 1.00 65.51 240 GLY B CA 1
ATOM 1580 C C . GLY A 1 240 ? 153.002 159.478 128.710 1.00 65.51 240 GLY B C 1
ATOM 1581 O O . GLY A 1 240 ? 153.385 159.178 127.582 1.00 65.51 240 GLY B O 1
ATOM 1582 N N . TRP A 1 241 ? 152.987 160.737 129.149 1.00 63.87 241 TRP B N 1
ATOM 1583 C CA . TRP A 1 241 ? 153.690 161.764 128.393 1.00 63.87 241 TRP B CA 1
ATOM 1584 C C . TRP A 1 241 ? 155.189 161.520 128.413 1.00 63.87 241 TRP B C 1
ATOM 1585 O O . TRP A 1 241 ? 155.898 161.924 127.486 1.00 63.87 241 TRP B O 1
ATOM 1596 N N . SER A 1 242 ? 155.685 160.864 129.461 1.00 63.58 242 SER B N 1
ATOM 1597 C CA . SER A 1 242 ? 157.118 160.635 129.585 1.00 63.58 242 SER B CA 1
ATOM 1598 C C . SER A 1 242 ? 157.593 159.558 128.621 1.00 63.58 242 SER B C 1
ATOM 1599 O O . SER A 1 242 ? 158.679 159.673 128.045 1.00 63.58 242 SER B O 1
ATOM 1602 N N . LEU A 1 243 ? 156.803 158.505 128.433 1.00 63.80 243 LEU B N 1
ATOM 1603 C CA . LEU A 1 243 ? 157.199 157.406 127.567 1.00 63.80 243 LEU B CA 1
ATOM 1604 C C . LEU A 1 243 ? 156.619 157.501 126.163 1.00 63.80 243 LEU B C 1
ATOM 1605 O O . LEU A 1 243 ? 156.848 156.595 125.358 1.00 63.80 243 LEU B O 1
ATOM 1610 N N . GLN A 1 244 ? 155.883 158.563 125.843 1.00 64.36 244 GLN B N 1
ATOM 1611 C CA . GLN A 1 244 ? 155.563 158.873 124.455 1.00 64.36 244 GLN B CA 1
ATOM 1612 C C . GLN A 1 244 ? 156.587 159.792 123.813 1.00 64.36 244 GLN B C 1
ATOM 1613 O O . GLN A 1 244 ? 156.426 160.156 122.645 1.00 64.36 244 GLN B O 1
ATOM 1619 N N . VAL A 1 245 ? 157.626 160.188 124.551 1.00 62.89 245 VAL B N 1
ATOM 1620 C CA . VAL A 1 245 ? 158.779 160.815 123.920 1.00 62.89 245 VAL B CA 1
ATOM 1621 C C . VAL A 1 245 ? 159.465 159.821 122.999 1.00 62.89 245 VAL B C 1
ATOM 1622 O O . VAL A 1 245 ? 160.058 160.205 121.985 1.00 62.89 245 VAL B O 1
ATOM 1626 N N . ARG A 1 246 ? 159.391 158.535 123.333 1.00 64.10 246 ARG B N 1
ATOM 1627 C CA . ARG A 1 246 ? 159.938 157.431 122.558 1.00 64.10 246 ARG B CA 1
ATOM 1628 C C . ARG A 1 246 ? 161.435 157.585 122.329 1.00 64.10 246 ARG B C 1
ATOM 1629 O O . ARG A 1 246 ? 161.866 157.756 121.183 1.00 64.10 246 ARG B O 1
ATOM 1637 N N . PRO A 1 247 ? 162.259 157.541 123.375 1.00 61.97 247 PRO B N 1
ATOM 1638 C CA . PRO A 1 247 ? 163.704 157.472 123.151 1.00 61.97 247 PRO B CA 1
ATOM 1639 C C . PRO A 1 247 ? 164.079 156.153 122.499 1.00 61.97 247 PRO B C 1
ATOM 1640 O O . PRO A 1 247 ? 163.467 155.115 122.762 1.00 61.97 247 PRO B O 1
ATOM 1644 N N . TYR A 1 248 ? 165.088 156.205 121.631 1.00 64.73 248 TYR B N 1
ATOM 1645 C CA . TYR A 1 248 ? 165.624 155.082 120.869 1.00 64.73 248 TYR B CA 1
ATOM 1646 C C . TYR A 1 248 ? 164.661 154.558 119.813 1.00 64.73 248 TYR B C 1
ATOM 1647 O O . TYR A 1 248 ? 165.009 153.611 119.103 1.00 64.73 248 TYR B O 1
ATOM 1656 N N . ALA A 1 249 ? 163.465 155.138 119.677 1.00 63.75 249 ALA B N 1
ATOM 1657 C CA . ALA A 1 249 ? 162.481 154.662 118.712 1.00 63.75 249 ALA B CA 1
ATOM 1658 C C . ALA A 1 249 ? 161.943 155.788 117.839 1.00 63.75 249 ALA B C 1
ATOM 1659 O O . ALA A 1 249 ? 160.883 155.635 117.227 1.00 63.75 249 ALA B O 1
ATOM 1661 N N . GLY A 1 250 ? 162.644 156.913 117.774 1.00 64.17 250 GLY B N 1
ATOM 1662 C CA . GLY A 1 250 ? 162.167 158.071 117.047 1.00 64.17 250 GLY B CA 1
ATOM 1663 C C . GLY A 1 250 ? 161.568 159.067 118.013 1.00 64.17 250 GLY B C 1
ATOM 1664 O O . GLY A 1 250 ? 160.410 158.931 118.414 1.00 64.17 250 GLY B O 1
ATOM 1665 N N . GLU A 1 251 ? 162.338 160.083 118.384 1.00 63.57 251 GLU B N 1
ATOM 1666 C CA . GLU A 1 251 ? 161.976 160.927 119.511 1.00 63.57 251 GLU B CA 1
ATOM 1667 C C . GLU A 1 251 ? 160.963 161.986 119.105 1.00 63.57 251 GLU B C 1
ATOM 1668 O O . GLU A 1 251 ? 161.086 162.617 118.053 1.00 63.57 251 GLU B O 1
ATOM 1674 N N . ARG A 1 252 ? 159.956 162.171 119.951 1.00 63.12 252 ARG B N 1
ATOM 1675 C CA . ARG A 1 252 ? 158.979 163.247 119.820 1.00 63.12 252 ARG B CA 1
ATOM 1676 C C . ARG A 1 252 ? 159.329 164.270 120.896 1.00 63.12 252 ARG B C 1
ATOM 1677 O O . ARG A 1 252 ? 158.906 164.155 122.046 1.00 63.12 252 ARG B O 1
ATOM 1685 N N . TRP A 1 253 ? 160.121 165.271 120.512 1.00 59.25 253 TRP B N 1
ATOM 1686 C CA . TRP A 1 253 ? 160.609 166.243 121.482 1.00 59.25 253 TRP B CA 1
ATOM 1687 C C . TRP A 1 253 ? 159.502 167.162 121.974 1.00 59.25 253 TRP B C 1
ATOM 1688 O O . TRP A 1 253 ? 159.536 167.607 123.126 1.00 59.25 253 TRP B O 1
ATOM 1699 N N . TRP A 1 254 ? 158.506 167.437 121.134 1.00 59.78 254 TRP B N 1
ATOM 1700 C CA . TRP A 1 254 ? 157.477 168.414 121.463 1.00 59.78 254 TRP B CA 1
ATOM 1701 C C . TRP A 1 254 ? 156.596 167.944 122.612 1.00 59.78 254 TRP B C 1
ATOM 1702 O O . TRP A 1 254 ? 155.769 168.708 123.116 1.00 59.78 254 TRP B O 1
ATOM 1713 N N . VAL A 1 255 ? 156.744 166.686 123.020 1.00 58.67 255 VAL B N 1
ATOM 1714 C CA . VAL A 1 255 ? 156.020 166.213 124.192 1.00 58.67 255 VAL B CA 1
ATOM 1715 C C . VAL A 1 255 ? 156.581 166.835 125.466 1.00 58.67 255 VAL B C 1
ATOM 1716 O O . VAL A 1 255 ? 155.844 167.039 126.436 1.00 58.67 255 VAL B O 1
ATOM 1720 N N . LEU A 1 256 ? 157.876 167.157 125.488 1.00 58.09 256 LEU B N 1
ATOM 1721 C CA . LEU A 1 256 ? 158.495 167.643 126.718 1.00 58.09 256 LEU B CA 1
ATOM 1722 C C . LEU A 1 256 ? 157.884 168.964 127.168 1.00 58.09 256 LEU B C 1
ATOM 1723 O O . LEU A 1 256 ? 157.503 169.115 128.334 1.00 58.09 256 LEU B O 1
ATOM 1728 N N . LEU A 1 257 ? 157.750 169.926 126.257 1.00 58.12 257 LEU B N 1
ATOM 1729 C CA . LEU A 1 257 ? 157.125 171.188 126.630 1.00 58.12 257 LEU B CA 1
ATOM 1730 C C . LEU A 1 257 ? 155.620 171.064 126.782 1.00 58.12 257 LEU B C 1
ATOM 1731 O O . LEU A 1 257 ? 154.934 172.080 126.919 1.00 58.12 257 LEU B O 1
ATOM 1736 N N . LEU A 1 258 ? 155.096 169.843 126.751 1.00 56.85 258 LEU B N 1
ATOM 1737 C CA . LEU A 1 258 ? 153.729 169.571 127.157 1.00 56.85 258 LEU B CA 1
ATOM 1738 C C . LEU A 1 258 ? 153.640 169.178 128.623 1.00 56.85 258 LEU B C 1
ATOM 1739 O O . LEU A 1 258 ? 152.567 169.304 129.220 1.00 56.85 258 LEU B O 1
ATOM 1744 N N . SER A 1 259 ? 154.745 168.719 129.213 1.00 59.63 259 SER B N 1
ATOM 1745 C CA . SER A 1 259 ? 154.836 168.511 130.653 1.00 59.63 259 SER B CA 1
ATOM 1746 C C . SER A 1 259 ? 155.263 169.780 131.375 1.00 59.63 259 SER B C 1
ATOM 1747 O O . SER A 1 259 ? 154.642 170.160 132.375 1.00 59.63 259 SER B O 1
ATOM 1750 N N . LEU A 1 260 ? 156.297 170.451 130.861 1.00 59.53 260 LEU B N 1
ATOM 1751 C CA . LEU A 1 260 ? 156.784 171.684 131.470 1.00 59.53 260 LEU B CA 1
ATOM 1752 C C . LEU A 1 260 ? 155.647 172.666 131.695 1.00 59.53 260 LEU B C 1
ATOM 1753 O O . LEU A 1 260 ? 155.445 173.154 132.814 1.00 59.53 260 LEU B O 1
ATOM 1758 N N . ALA A 1 261 ? 154.861 172.927 130.647 1.00 55.90 261 ALA B N 1
ATOM 1759 C CA . ALA A 1 261 ? 153.727 173.835 130.773 1.00 55.90 261 ALA B CA 1
ATOM 1760 C C . ALA A 1 261 ? 152.854 173.441 131.951 1.00 55.90 261 ALA B C 1
ATOM 1761 O O . ALA A 1 261 ? 152.568 174.265 132.828 1.00 55.90 261 ALA B O 1
ATOM 1763 N N . THR A 1 262 ? 152.489 172.158 132.028 1.00 55.69 262 THR B N 1
ATOM 1764 C CA . THR A 1 262 ? 151.671 171.690 133.138 1.00 55.69 262 THR B CA 1
ATOM 1765 C C . THR A 1 262 ? 152.301 172.080 134.462 1.00 55.69 262 THR B C 1
ATOM 1766 O O . THR A 1 262 ? 151.678 172.769 135.280 1.00 55.69 262 THR B O 1
ATOM 1770 N N . ALA A 1 263 ? 153.578 171.732 134.644 1.00 53.16 263 ALA B N 1
ATOM 1771 C CA . ALA A 1 263 ? 154.264 172.065 135.885 1.00 53.16 263 ALA B CA 1
ATOM 1772 C C . ALA A 1 263 ? 154.123 173.546 136.184 1.00 53.16 263 ALA B C 1
ATOM 1773 O O . ALA A 1 263 ? 153.673 173.931 137.271 1.00 53.16 263 ALA B O 1
ATOM 1775 N N . ALA A 1 264 ? 154.409 174.388 135.186 1.00 53.35 264 ALA B N 1
ATOM 1776 C CA . ALA A 1 264 ? 154.347 175.826 135.398 1.00 53.35 264 ALA B CA 1
ATOM 1777 C C . ALA A 1 264 ? 153.003 176.214 135.984 1.00 53.35 264 ALA B C 1
ATOM 1778 O O . ALA A 1 264 ? 152.934 176.816 137.063 1.00 53.35 264 ALA B O 1
ATOM 1780 N N . VAL A 1 265 ? 151.919 175.769 135.343 1.00 52.48 265 VAL B N 1
ATOM 1781 C CA . VAL A 1 265 ? 150.591 176.152 135.805 1.00 52.48 265 VAL B CA 1
ATOM 1782 C C . VAL A 1 265 ? 150.418 175.751 137.259 1.00 52.48 265 VAL B C 1
ATOM 1783 O O . VAL A 1 265 ? 150.112 176.587 138.120 1.00 52.48 265 VAL B O 1
ATOM 1787 N N . LEU A 1 266 ? 150.727 174.491 137.572 1.00 53.03 266 LEU B N 1
ATOM 1788 C CA . LEU A 1 266 ? 150.513 174.016 138.930 1.00 53.03 266 LEU B CA 1
ATOM 1789 C C . LEU A 1 266 ? 151.326 174.837 139.913 1.00 53.03 266 LEU B C 1
ATOM 1790 O O . LEU A 1 266 ? 150.812 175.248 140.961 1.00 53.03 266 LEU B O 1
ATOM 1795 N N . THR A 1 267 ? 152.574 175.157 139.556 1.00 53.47 267 THR B N 1
ATOM 1796 C CA . THR A 1 267 ? 153.404 175.935 140.464 1.00 53.47 267 THR B CA 1
ATOM 1797 C C . THR A 1 267 ? 152.732 177.258 140.787 1.00 53.47 267 THR B C 1
ATOM 1798 O O . THR A 1 267 ? 152.580 177.617 141.962 1.00 53.47 267 THR B O 1
ATOM 1802 N N . VAL A 1 268 ? 152.237 177.951 139.758 1.00 53.18 268 VAL B N 1
ATOM 1803 C CA . VAL A 1 268 ? 151.554 179.217 139.995 1.00 53.18 268 VAL B CA 1
ATOM 1804 C C . VAL A 1 268 ? 150.403 179.003 140.963 1.00 53.18 268 VAL B C 1
ATOM 1805 O O . VAL A 1 268 ? 150.277 179.707 141.973 1.00 53.18 268 VAL B O 1
ATOM 1809 N N . LEU A 1 269 ? 149.603 177.962 140.716 1.00 54.56 269 LEU B N 1
ATOM 1810 C CA . LEU A 1 269 ? 148.466 177.688 141.581 1.00 54.56 269 LEU B CA 1
ATOM 1811 C C . LEU A 1 269 ? 148.914 177.532 143.022 1.00 54.56 269 LEU B C 1
ATOM 1812 O O . LEU A 1 269 ? 148.320 178.127 143.930 1.00 54.56 269 LEU B O 1
ATOM 1817 N N . ALA A 1 270 ? 150.006 176.794 143.244 1.00 54.95 270 ALA B N 1
ATOM 1818 C CA . ALA A 1 270 ? 150.500 176.598 144.601 1.00 54.95 270 ALA B CA 1
ATOM 1819 C C . ALA A 1 270 ? 150.691 177.935 145.294 1.00 54.95 270 ALA B C 1
ATOM 1820 O O . ALA A 1 270 ? 150.158 178.165 146.386 1.00 54.95 270 ALA B O 1
ATOM 1822 N N . TYR A 1 271 ? 151.380 178.863 144.627 1.00 57.66 271 TYR B N 1
ATOM 1823 C CA . TYR A 1 271 ? 151.656 180.148 145.252 1.00 57.66 271 TYR B CA 1
ATOM 1824 C C . TYR A 1 271 ? 150.365 180.879 145.576 1.00 57.66 271 TYR B C 1
ATOM 1825 O O . TYR A 1 271 ? 150.232 181.469 146.655 1.00 57.66 271 TYR B O 1
ATOM 1834 N N . ARG A 1 272 ? 149.383 180.817 144.674 1.00 60.72 272 ARG B N 1
ATOM 1835 C CA . ARG A 1 272 ? 148.109 181.461 144.960 1.00 60.72 272 ARG B CA 1
ATOM 1836 C C . ARG A 1 272 ? 147.463 180.846 146.192 1.00 60.72 272 ARG B C 1
ATOM 1837 O O . ARG A 1 272 ? 146.982 181.567 147.073 1.00 60.72 272 ARG B O 1
ATOM 1845 N N . LEU A 1 273 ? 147.494 179.516 146.300 1.00 58.46 273 LEU B N 1
ATOM 1846 C CA . LEU A 1 273 ? 146.916 178.873 147.471 1.00 58.46 273 LEU B CA 1
ATOM 1847 C C . LEU A 1 273 ? 147.675 179.225 148.738 1.00 58.46 273 LEU B C 1
ATOM 1848 O O . LEU A 1 273 ? 147.131 179.072 149.835 1.00 58.46 273 LEU B O 1
ATOM 1853 N N . ARG A 1 274 ? 148.917 179.693 148.612 1.00 61.13 274 ARG B N 1
ATOM 1854 C CA . ARG A 1 274 ? 149.653 180.157 149.779 1.00 61.13 274 ARG B CA 1
ATOM 1855 C C . ARG A 1 274 ? 149.346 181.615 150.085 1.00 61.13 274 ARG B C 1
ATOM 1856 O O . ARG A 1 274 ? 149.406 182.027 151.248 1.00 61.13 274 ARG B O 1
ATOM 1864 N N . ALA A 1 275 ? 148.993 182.402 149.066 1.00 62.98 275 ALA B N 1
ATOM 1865 C CA . ALA A 1 275 ? 148.794 183.830 149.270 1.00 62.98 275 ALA B CA 1
ATOM 1866 C C . ALA A 1 275 ? 147.536 184.135 150.067 1.00 62.98 275 ALA B C 1
ATOM 1867 O O . ALA A 1 275 ? 147.432 185.222 150.642 1.00 62.98 275 ALA B O 1
ATOM 1869 N N . GLY A 1 276 ? 146.587 183.208 150.119 1.00 65.67 276 GLY B N 1
ATOM 1870 C CA . GLY A 1 276 ? 145.332 183.392 150.837 1.00 65.67 276 GLY B CA 1
ATOM 1871 C C . GLY A 1 276 ? 145.177 182.354 151.941 1.00 65.67 276 GLY B C 1
ATOM 1872 O O . GLY A 1 276 ? 144.115 181.755 152.113 1.00 65.67 276 GLY B O 1
ATOM 1873 N N . ARG A 1 277 ? 146.246 182.130 152.698 1.00 65.16 277 ARG B N 1
ATOM 1874 C CA . ARG A 1 277 ? 146.273 181.108 153.729 1.00 65.16 277 ARG B CA 1
ATOM 1875 C C . ARG A 1 277 ? 147.073 181.618 154.915 1.00 65.16 277 ARG B C 1
ATOM 1876 O O . ARG A 1 277 ? 147.963 182.460 154.775 1.00 65.16 277 ARG B O 1
ATOM 1884 N N . ASP A 1 278 ? 146.745 181.099 156.091 1.00 71.55 278 ASP B N 1
ATOM 1885 C CA . ASP A 1 278 ? 147.495 181.382 157.303 1.00 71.55 278 ASP B CA 1
ATOM 1886 C C . ASP A 1 278 ? 148.539 180.298 157.526 1.00 71.55 278 ASP B C 1
ATOM 1887 O O . ASP A 1 278 ? 148.446 179.192 156.989 1.00 71.55 278 ASP B O 1
ATOM 1892 N N . VAL A 1 279 ? 149.545 180.632 158.332 1.00 73.91 279 VAL B N 1
ATOM 1893 C CA . VAL A 1 279 ? 150.698 179.751 158.487 1.00 73.91 279 VAL B CA 1
ATOM 1894 C C . VAL A 1 279 ? 150.294 178.435 159.141 1.00 73.91 279 VAL B C 1
ATOM 1895 O O . VAL A 1 279 ? 150.819 177.371 158.800 1.00 73.91 279 VAL B O 1
ATOM 1899 N N . GLY A 1 280 ? 149.358 178.483 160.088 1.00 74.34 280 GLY B N 1
ATOM 1900 C CA . GLY A 1 280 ? 149.033 177.284 160.845 1.00 74.34 280 GLY B CA 1
ATOM 1901 C C . GLY A 1 280 ? 148.417 176.185 160.000 1.00 74.34 280 GLY B C 1
ATOM 1902 O O . GLY A 1 280 ? 148.838 175.028 160.066 1.00 74.34 280 GLY B O 1
ATOM 1903 N N . ALA A 1 281 ? 147.426 176.532 159.181 1.00 72.42 281 ALA B N 1
ATOM 1904 C CA . ALA A 1 281 ? 146.626 175.535 158.479 1.00 72.42 281 ALA B CA 1
ATOM 1905 C C . ALA A 1 281 ? 145.682 176.246 157.522 1.00 72.42 281 ALA B C 1
ATOM 1906 O O . ALA A 1 281 ? 145.586 177.475 157.519 1.00 72.42 281 ALA B O 1
ATOM 1908 N N . GLY A 1 282 ? 144.977 175.459 156.714 1.00 70.90 282 GLY B N 1
ATOM 1909 C CA . GLY A 1 282 ? 143.920 176.022 155.895 1.00 70.90 282 GLY B CA 1
ATOM 1910 C C . GLY A 1 282 ? 143.333 175.026 154.916 1.00 70.90 282 GLY B C 1
ATOM 1911 O O . GLY A 1 282 ? 143.897 173.958 154.660 1.00 70.90 282 GLY B O 1
ATOM 1912 N N . LEU A 1 283 ? 142.171 175.407 154.384 1.00 73.36 283 LEU B N 1
ATOM 1913 C CA . LEU A 1 283 ? 141.453 174.938 153.202 1.00 73.36 283 LEU B CA 1
ATOM 1914 C C . LEU A 1 283 ? 140.686 173.621 153.363 1.00 73.36 283 LEU B C 1
ATOM 1915 O O . LEU A 1 283 ? 139.881 173.311 152.489 1.00 73.36 283 LEU B O 1
ATOM 1920 N N . ILE A 1 284 ? 140.846 172.870 154.450 1.00 75.38 284 ILE B N 1
ATOM 1921 C CA . ILE A 1 284 ? 140.049 171.658 154.675 1.00 75.38 284 ILE B CA 1
ATOM 1922 C C . ILE A 1 284 ? 139.947 171.403 156.171 1.00 75.38 284 ILE B C 1
ATOM 1923 O O . ILE A 1 284 ? 140.960 171.376 156.876 1.00 75.38 284 ILE B O 1
ATOM 1928 N N . ALA A 1 285 ? 138.724 171.203 156.651 1.00 82.33 285 ALA B N 1
ATOM 1929 C CA . ALA A 1 285 ? 138.485 170.811 158.030 1.00 82.33 285 ALA B CA 1
ATOM 1930 C C . ALA A 1 285 ? 138.545 169.295 158.160 1.00 82.33 285 ALA B C 1
ATOM 1931 O O . ALA A 1 285 ? 138.242 168.560 157.217 1.00 82.33 285 ALA B O 1
ATOM 1933 N N . GLU A 1 286 ? 138.935 168.829 159.342 1.00 84.40 286 GLU B N 1
ATOM 1934 C CA . GLU A 1 286 ? 139.078 167.400 159.570 1.00 84.40 286 GLU B CA 1
ATOM 1935 C C . GLU A 1 286 ? 137.798 166.819 160.166 1.00 84.40 286 GLU B C 1
ATOM 1936 O O . GLU A 1 286 ? 136.847 167.534 160.488 1.00 84.40 286 GLU B O 1
ATOM 1942 N N . ARG A 1 287 ? 137.784 165.494 160.316 1.00 87.92 287 ARG B N 1
ATOM 1943 C CA . ARG A 1 287 ? 136.559 164.776 160.638 1.00 87.92 287 ARG B CA 1
ATOM 1944 C C . ARG A 1 287 ? 136.555 164.317 162.086 1.00 87.92 287 ARG B C 1
ATOM 1945 O O . ARG A 1 287 ? 137.429 163.532 162.484 1.00 87.92 287 ARG B O 1
ATOM 1953 N N . PRO A 1 288 ? 135.606 164.775 162.898 1.00 84.63 288 PRO B N 1
ATOM 1954 C CA . PRO A 1 288 ? 135.389 164.183 164.225 1.00 84.63 288 PRO B CA 1
ATOM 1955 C C . PRO A 1 288 ? 134.701 162.832 164.125 1.00 84.63 288 PRO B C 1
ATOM 1956 O O . PRO A 1 288 ? 134.607 162.267 163.032 1.00 84.63 288 PRO B O 1
ATOM 1960 N N . GLY A 1 289 ? 134.231 162.289 165.247 1.00 81.79 289 GLY B N 1
ATOM 1961 C CA . GLY A 1 289 ? 133.249 161.229 165.134 1.00 81.79 289 GLY B CA 1
ATOM 1962 C C . GLY A 1 289 ? 133.171 160.132 166.177 1.00 81.79 289 GLY B C 1
ATOM 1963 O O . GLY A 1 289 ? 132.182 159.394 166.194 1.00 81.79 289 GLY B O 1
ATOM 1964 N N . ALA A 1 290 ? 134.161 159.994 167.051 1.00 71.18 290 ALA B N 1
ATOM 1965 C CA . ALA A 1 290 ? 134.127 158.944 168.069 1.00 71.18 290 ALA B CA 1
ATOM 1966 C C . ALA A 1 290 ? 134.250 159.547 169.465 1.00 71.18 290 ALA B C 1
ATOM 1967 O O . ALA A 1 290 ? 135.355 159.853 169.921 1.00 71.18 290 ALA B O 1
ATOM 1969 N N . GLY A 1 291 ? 133.115 159.710 170.143 1.00 69.57 291 GLY B N 1
ATOM 1970 C CA . GLY A 1 291 ? 133.105 160.206 171.504 1.00 69.57 291 GLY B CA 1
ATOM 1971 C C . GLY A 1 291 ? 133.281 159.159 172.577 1.00 69.57 291 GLY B C 1
ATOM 1972 O O . GLY A 1 291 ? 133.543 159.506 173.731 1.00 69.57 291 GLY B O 1
ATOM 1973 N N . THR A 1 292 ? 133.121 157.905 172.230 1.00 69.25 292 THR B N 1
ATOM 1974 C CA . THR A 1 292 ? 133.327 156.845 173.221 1.00 69.25 292 THR B CA 1
ATOM 1975 C C . THR A 1 292 ? 134.086 155.732 172.526 1.00 69.25 292 THR B C 1
ATOM 1976 O O . THR A 1 292 ? 134.356 155.870 171.344 1.00 69.25 292 THR B O 1
ATOM 1980 N N . ALA A 1 293 ? 134.441 154.695 173.246 1.00 71.24 293 ALA B N 1
ATOM 1981 C CA . ALA A 1 293 ? 135.227 153.579 172.725 1.00 71.24 293 ALA B CA 1
ATOM 1982 C C . ALA A 1 293 ? 134.251 152.425 172.526 1.00 71.24 293 ALA B C 1
ATOM 1983 O O . ALA A 1 293 ? 133.440 152.177 173.413 1.00 71.24 293 ALA B O 1
ATOM 1985 N N . GLY A 1 294 ? 134.272 151.789 171.370 1.00 74.40 294 GLY B N 1
ATOM 1986 C CA . GLY A 1 294 ? 133.257 150.761 171.159 1.00 74.40 294 GLY B CA 1
ATOM 1987 C C . GLY A 1 294 ? 133.661 149.529 171.899 1.00 74.40 294 GLY B C 1
ATOM 1988 O O . GLY A 1 294 ? 134.743 149.521 172.436 1.00 74.40 294 GLY B O 1
ATOM 1989 N N . PRO A 1 295 ? 132.862 148.454 171.928 1.00 79.42 295 PRO B N 1
ATOM 1990 C CA . PRO A 1 295 ? 133.227 147.327 172.739 1.00 79.42 295 PRO B 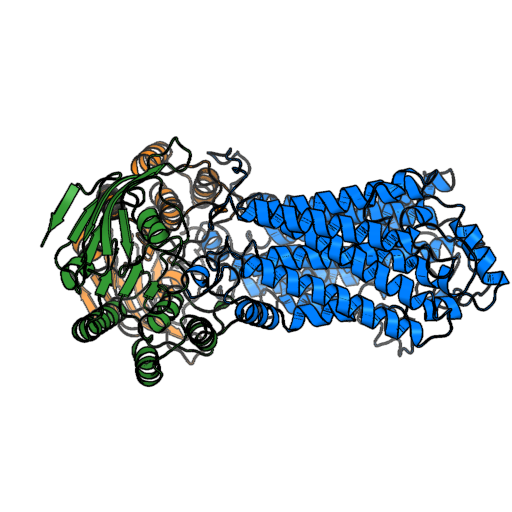CA 1
ATOM 1991 C C . PRO A 1 295 ? 134.585 146.741 172.354 1.00 79.42 295 PRO B C 1
ATOM 1992 O O . PRO A 1 295 ? 135.053 145.925 173.064 1.00 79.42 295 PRO B O 1
ATOM 1996 N N . MET A 1 296 ? 135.174 147.177 171.251 1.00 75.23 296 MET B N 1
ATOM 1997 C CA . MET A 1 296 ? 136.485 146.653 170.807 1.00 75.23 296 MET B CA 1
ATOM 1998 C C . MET A 1 296 ? 137.650 147.618 170.985 1.00 75.23 296 MET B C 1
ATOM 1999 O O . MET A 1 296 ? 138.376 147.812 170.027 1.00 75.23 296 MET B O 1
ATOM 2004 N N . LEU A 1 297 ? 137.755 148.359 172.062 1.00 30.00 297 LEU B N 1
ATOM 2005 C CA . LEU A 1 297 ? 139.034 149.044 172.346 1.00 30.00 297 LEU B CA 1
ATOM 2006 C C . LEU A 1 297 ? 139.327 149.140 173.841 1.00 30.00 297 LEU B C 1
ATOM 2007 O O . LEU A 1 297 ? 139.040 150.182 174.405 1.00 30.00 297 LEU B O 1
ATOM 2012 N N . SER A 1 298 ? 139.904 148.043 174.331 1.00 77.09 298 SER B N 1
ATOM 2013 C CA . SER A 1 298 ? 139.959 147.747 175.765 1.00 77.09 298 SER B CA 1
ATOM 2014 C C . SER A 1 298 ? 141.203 146.933 176.095 1.00 77.09 298 SER B C 1
ATOM 2015 O O . SER A 1 298 ? 141.232 146.459 177.231 1.00 77.09 298 SER B O 1
ATOM 2018 N N . GLU A 1 299 ? 142.148 146.719 175.161 1.00 76.36 299 GLU B N 1
ATOM 2019 C CA . GLU A 1 299 ? 143.138 145.634 175.310 1.00 76.36 299 GLU B CA 1
ATOM 2020 C C . GLU A 1 299 ? 144.349 146.092 174.527 1.00 76.36 299 GLU B C 1
ATOM 2021 O O . GLU A 1 299 ? 144.164 146.992 173.727 1.00 76.36 299 GLU B O 1
ATOM 2027 N N . PRO A 1 300 ? 145.590 145.619 174.753 1.00 71.17 300 PRO B N 1
ATOM 2028 C CA . PRO A 1 300 ? 146.647 146.097 173.897 1.00 71.17 300 PRO B CA 1
ATOM 2029 C C . PRO A 1 300 ? 146.613 145.318 172.576 1.00 71.17 300 PRO B C 1
ATOM 2030 O O . PRO A 1 300 ? 147.553 145.478 171.861 1.00 71.17 300 PRO B O 1
ATOM 2034 N N . PHE A 1 301 ? 145.541 144.592 172.258 1.00 68.27 301 PHE B N 1
ATOM 2035 C CA . PHE A 1 301 ? 145.327 143.767 171.035 1.00 68.27 301 PHE B CA 1
ATOM 2036 C C . PHE A 1 301 ? 144.415 144.502 170.083 1.00 68.27 301 PHE B C 1
ATOM 2037 O O . PHE A 1 301 ? 144.652 144.374 168.905 1.00 68.27 301 PHE B O 1
ATOM 2045 N N . GLY A 1 302 ? 143.358 145.128 170.563 1.00 67.00 302 GLY B N 1
ATOM 2046 C CA . GLY A 1 302 ? 142.491 146.025 169.813 1.00 67.00 302 GLY B CA 1
ATOM 2047 C C . GLY A 1 302 ? 143.182 147.319 169.431 1.00 67.00 302 GLY B C 1
ATOM 2048 O O . GLY A 1 302 ? 143.011 147.826 168.318 1.00 67.00 302 GLY B O 1
ATOM 2049 N N . LEU A 1 303 ? 143.977 147.869 170.348 1.00 65.59 303 LEU B N 1
ATOM 2050 C CA . LEU A 1 303 ? 144.736 149.076 170.047 1.00 65.59 303 LEU B CA 1
ATOM 2051 C C . LEU A 1 303 ? 145.749 148.827 168.938 1.00 65.59 303 LEU B C 1
ATOM 2052 O O . LEU A 1 303 ? 145.972 149.692 168.085 1.00 65.59 303 LEU B O 1
ATOM 2057 N N . ALA A 1 304 ? 146.378 147.651 168.936 1.00 63.43 304 ALA B N 1
ATOM 2058 C CA . ALA A 1 304 ? 147.314 147.308 167.873 1.00 63.43 304 ALA B CA 1
ATOM 2059 C C . ALA A 1 304 ? 146.596 147.126 166.544 1.00 63.43 304 ALA B C 1
ATOM 2060 O O . ALA A 1 304 ? 147.135 147.477 165.490 1.00 63.43 304 ALA B O 1
ATOM 2062 N N . TRP A 1 305 ? 145.386 146.564 166.571 1.00 61.52 305 TRP B N 1
ATOM 2063 C CA . TRP A 1 305 ? 144.595 146.476 165.350 1.00 61.52 305 TRP B CA 1
ATOM 2064 C C . TRP A 1 305 ? 144.278 147.859 164.804 1.00 61.52 305 TRP B C 1
ATOM 2065 O O . TRP A 1 305 ? 144.356 148.088 163.592 1.00 61.52 305 TRP B O 1
ATOM 2076 N N . ARG A 1 306 ? 143.915 148.795 165.682 1.00 62.34 306 ARG B N 1
ATOM 2077 C CA . ARG A 1 306 ? 143.640 150.156 165.234 1.00 62.34 306 ARG B CA 1
ATOM 2078 C C . ARG A 1 306 ? 144.879 150.805 164.634 1.00 62.34 306 ARG B C 1
ATOM 2079 O O . ARG A 1 306 ? 144.786 151.559 163.659 1.00 62.34 306 ARG B O 1
ATOM 2087 N N . LEU A 1 307 ? 146.049 150.529 165.202 1.00 62.64 307 LEU B N 1
ATOM 2088 C CA . LEU A 1 307 ? 147.279 151.176 164.773 1.00 62.64 307 LEU B CA 1
ATOM 2089 C C . LEU A 1 307 ? 147.868 150.581 163.501 1.00 62.64 307 LEU B C 1
ATOM 2090 O O . LEU A 1 307 ? 148.768 151.192 162.919 1.00 62.64 307 LEU B O 1
ATOM 2095 N N . ASN A 1 308 ? 147.392 149.420 163.052 1.00 63.27 308 ASN B N 1
ATOM 2096 C CA . ASN A 1 308 ? 148.057 148.689 161.984 1.00 63.27 308 ASN B CA 1
ATOM 2097 C C . ASN A 1 308 ? 147.194 148.402 160.764 1.00 63.27 308 ASN B C 1
ATOM 2098 O O . ASN A 1 308 ? 147.747 148.039 159.724 1.00 63.27 308 ASN B O 1
ATOM 2103 N N . ARG A 1 309 ? 145.874 148.580 160.842 1.00 61.06 309 ARG B N 1
ATOM 2104 C CA . ARG A 1 309 ? 144.993 148.057 159.799 1.00 61.06 309 ARG B CA 1
ATOM 2105 C C . ARG A 1 309 ? 145.280 148.682 158.435 1.00 61.06 309 ARG B C 1
ATOM 2106 O O . ARG A 1 309 ? 145.227 147.993 157.407 1.00 61.06 309 ARG B O 1
ATOM 2114 N N . GLY A 1 310 ? 145.593 149.978 158.401 1.00 61.98 310 GLY B N 1
ATOM 2115 C CA . GLY A 1 310 ? 145.867 150.625 157.127 1.00 61.98 310 GLY B CA 1
ATOM 2116 C C . GLY A 1 310 ? 147.084 150.055 156.424 1.00 61.98 310 GLY B C 1
ATOM 2117 O O . GLY A 1 310 ? 147.065 149.828 155.210 1.00 61.98 310 GLY B O 1
ATOM 2118 N N . SER A 1 311 ? 148.161 149.816 157.174 1.00 62.72 311 SER B N 1
ATOM 2119 C CA . SER A 1 311 ? 149.367 149.259 156.573 1.00 62.72 311 SER B CA 1
ATOM 2120 C C . SER A 1 311 ? 149.134 147.836 156.082 1.00 62.72 311 SER B C 1
ATOM 2121 O O . SER A 1 311 ? 149.638 147.455 155.019 1.00 62.72 311 SER B O 1
ATOM 2124 N N . LEU A 1 312 ? 148.387 147.031 156.844 1.00 63.69 312 LEU B N 1
ATOM 2125 C CA . LEU A 1 312 ? 148.021 145.705 156.356 1.00 63.69 312 LEU B CA 1
ATOM 2126 C C . LEU A 1 312 ? 147.254 145.790 155.047 1.00 63.69 312 LEU B C 1
ATOM 2127 O O . LEU A 1 312 ? 147.543 145.042 154.108 1.00 63.69 312 LEU B O 1
ATOM 2132 N N . LEU A 1 313 ? 146.279 146.696 154.958 1.00 63.12 313 LEU B N 1
ATOM 2133 C CA . LEU A 1 313 ? 145.520 146.823 153.717 1.00 63.12 313 LEU B CA 1
ATOM 2134 C C . LEU A 1 313 ? 146.432 147.196 152.553 1.00 63.12 313 LEU B C 1
ATOM 2135 O O . LEU A 1 313 ? 146.372 146.584 151.478 1.00 63.12 313 LEU B O 1
ATOM 2140 N N . LEU A 1 314 ? 147.303 148.185 152.763 1.00 63.61 314 LEU B N 1
ATOM 2141 C CA . LEU A 1 314 ? 148.192 148.636 151.695 1.00 63.61 314 LEU B CA 1
ATOM 2142 C C . LEU A 1 314 ? 149.107 147.513 151.220 1.00 63.61 314 LEU B C 1
ATOM 2143 O O . LEU A 1 314 ? 149.188 147.225 150.017 1.00 63.61 314 LEU B O 1
ATOM 2148 N N . TRP A 1 315 ? 149.807 146.868 152.156 1.00 61.65 315 TRP B N 1
ATOM 2149 C CA . TRP A 1 315 ? 150.756 145.824 151.788 1.00 61.65 315 TRP B CA 1
ATOM 2150 C C . TRP A 1 315 ? 150.052 144.638 151.144 1.00 61.65 315 TRP B C 1
ATOM 2151 O O . TRP A 1 315 ? 150.560 144.059 150.176 1.00 61.65 315 TRP B O 1
ATOM 2162 N N . THR A 1 316 ? 148.888 144.250 151.672 1.00 66.30 316 THR B N 1
ATOM 2163 C CA . THR A 1 316 ? 148.157 143.127 151.101 1.00 66.30 316 THR B CA 1
ATOM 2164 C C . THR A 1 316 ? 147.731 143.415 149.670 1.00 66.30 316 THR B C 1
ATOM 2165 O O . THR A 1 316 ? 147.885 142.562 148.789 1.00 66.30 316 THR B O 1
ATOM 2169 N N . VAL A 1 317 ? 147.203 144.616 149.412 1.00 67.36 317 VAL B N 1
ATOM 2170 C CA . VAL A 1 317 ? 146.798 144.956 148.051 1.00 67.36 317 VAL B CA 1
ATOM 2171 C C . VAL A 1 317 ? 148.003 144.954 147.119 1.00 67.36 317 VAL B C 1
ATOM 2172 O O . VAL A 1 317 ? 147.941 144.418 146.004 1.00 67.36 317 VAL B O 1
ATOM 2176 N N . GLY A 1 318 ? 149.119 145.537 147.561 1.00 68.40 318 GLY B N 1
ATOM 2177 C CA . GLY A 1 318 ? 150.301 145.567 146.711 1.00 68.40 318 GLY B CA 1
ATOM 2178 C C . GLY A 1 318 ? 150.811 144.181 146.367 1.00 68.40 318 GLY B C 1
ATOM 2179 O O . GLY A 1 318 ? 151.098 143.878 145.203 1.00 68.40 318 GLY B O 1
ATOM 2180 N N . LEU A 1 319 ? 150.918 143.311 147.374 1.00 69.75 319 LEU B N 1
ATOM 2181 C CA . LEU A 1 319 ? 151.427 141.965 147.134 1.00 69.75 319 LEU B CA 1
ATOM 2182 C C . LEU A 1 319 ? 150.469 141.152 146.275 1.00 69.75 319 LEU B C 1
ATOM 2183 O O . LEU A 1 319 ? 150.907 140.394 145.402 1.00 69.75 319 LEU B O 1
ATOM 2188 N N . CYS A 1 320 ? 149.159 141.290 146.502 1.00 72.99 320 CYS B N 1
ATOM 2189 C CA . CYS A 1 320 ? 148.191 140.577 145.677 1.00 72.99 320 CYS B CA 1
ATOM 2190 C C . CYS A 1 320 ? 148.279 141.015 144.224 1.00 72.99 320 CYS B C 1
ATOM 2191 O O . CYS A 1 320 ? 148.244 140.181 143.313 1.00 72.99 320 CYS B O 1
ATOM 2194 N N . LEU A 1 321 ? 148.403 142.322 143.987 1.00 73.09 321 LEU B N 1
ATOM 2195 C CA . LEU A 1 321 ? 148.505 142.817 142.619 1.00 73.09 321 LEU B CA 1
ATOM 2196 C C . LEU A 1 321 ? 149.786 142.331 141.948 1.00 73.09 321 LEU B C 1
ATOM 2197 O O . LEU A 1 321 ? 149.770 141.932 140.776 1.00 73.09 321 LEU B O 1
ATOM 2202 N N . TYR A 1 322 ? 150.904 142.342 142.679 1.00 76.20 322 TYR B N 1
ATOM 2203 C CA . TYR A 1 322 ? 152.159 141.868 142.101 1.00 76.20 322 TYR B CA 1
ATOM 2204 C C . TYR A 1 322 ? 152.096 140.378 141.779 1.00 76.20 322 TYR B C 1
ATOM 2205 O O . TYR A 1 322 ? 152.581 139.940 140.727 1.00 76.20 322 TYR B O 1
ATOM 2214 N N . GLY A 1 323 ? 151.506 139.581 142.671 1.00 73.14 323 GLY B N 1
ATOM 2215 C CA . GLY A 1 323 ? 151.353 138.164 142.391 1.00 73.14 323 GLY B CA 1
ATOM 2216 C C . GLY A 1 323 ? 150.441 137.904 141.209 1.00 73.14 323 GLY B C 1
ATOM 2217 O O . GLY A 1 323 ? 150.685 136.996 140.411 1.00 73.14 323 GLY B O 1
ATOM 2218 N N . LEU A 1 324 ? 149.380 138.702 141.077 1.00 73.14 324 LEU B N 1
ATOM 2219 C CA . LEU A 1 324 ? 148.505 138.585 139.916 1.00 73.14 324 LEU B CA 1
ATOM 2220 C C . LEU A 1 324 ? 149.258 138.893 138.631 1.00 73.14 324 LEU B C 1
ATOM 2221 O O . LEU A 1 324 ? 149.043 138.240 137.603 1.00 73.14 324 LEU B O 1
ATOM 2226 N N . VAL A 1 325 ? 150.138 139.894 138.667 1.00 75.78 325 VAL B N 1
ATOM 2227 C CA . VAL A 1 325 ? 150.947 140.214 137.493 1.00 75.78 325 VAL B CA 1
ATOM 2228 C C . VAL A 1 325 ? 151.881 139.057 137.155 1.00 75.78 325 VAL B C 1
ATOM 2229 O O . VAL A 1 325 ? 152.010 138.662 135.991 1.00 75.78 325 VAL B O 1
ATOM 2233 N N . MET A 1 326 ? 152.543 138.493 138.169 1.00 78.72 326 MET B N 1
ATOM 2234 C CA . MET A 1 326 ? 153.500 137.418 137.916 1.00 78.72 326 MET B CA 1
ATOM 2235 C C . MET A 1 326 ? 152.831 136.118 137.490 1.00 78.72 326 MET B C 1
ATOM 2236 O O . MET A 1 326 ? 153.478 135.290 136.844 1.00 78.72 326 MET B O 1
ATOM 2241 N N . GLY A 1 327 ? 151.564 135.912 137.845 1.00 79.59 327 GLY B N 1
ATOM 2242 C CA . GLY A 1 327 ? 150.907 134.661 137.504 1.00 79.59 327 GLY B CA 1
ATOM 2243 C C . GLY A 1 327 ? 150.715 134.467 136.013 1.00 79.59 327 GLY B C 1
ATOM 2244 O O . GLY A 1 327 ? 150.752 133.339 135.516 1.00 79.59 327 GLY B O 1
ATOM 2245 N N . SER A 1 328 ? 150.487 135.556 135.279 1.00 82.89 328 SER B N 1
ATOM 2246 C CA . SER A 1 328 ? 150.239 135.442 133.845 1.00 82.89 328 SER B CA 1
ATOM 2247 C C . SER A 1 328 ? 151.512 135.102 133.080 1.00 82.89 328 SER B C 1
ATOM 2248 O O . SER A 1 328 ? 151.477 134.332 132.115 1.00 82.89 328 SER B O 1
ATOM 2251 N N . VAL A 1 329 ? 152.646 135.667 133.501 1.00 86.07 329 VAL B N 1
ATOM 2252 C CA . VAL A 1 329 ? 153.888 135.557 132.746 1.00 86.07 329 VAL B CA 1
ATOM 2253 C C . VAL A 1 329 ? 154.453 134.140 132.748 1.00 86.07 329 VAL B C 1
ATOM 2254 O O . VAL A 1 329 ? 155.228 133.788 131.853 1.00 86.07 329 VAL B O 1
ATOM 2258 N N . VAL A 1 330 ? 154.057 133.301 133.710 1.00 89.09 330 VAL B N 1
ATOM 2259 C CA . VAL A 1 330 ? 154.733 132.019 133.913 1.00 89.09 330 VAL B CA 1
ATOM 2260 C C . VAL A 1 330 ? 154.636 131.143 132.669 1.00 89.09 330 VAL B C 1
ATOM 2261 O O . VAL A 1 330 ? 155.579 130.417 132.332 1.00 89.09 330 VAL B O 1
ATOM 2265 N N . HIS A 1 331 ? 153.510 131.196 131.965 1.00 95.17 331 HIS B N 1
ATOM 2266 C CA . HIS A 1 331 ? 153.358 130.486 130.703 1.00 95.17 331 HIS B CA 1
ATOM 2267 C C . HIS A 1 331 ? 153.593 131.461 129.559 1.00 95.17 331 HIS B C 1
ATOM 2268 O O . HIS A 1 331 ? 152.930 132.499 129.473 1.00 95.17 331 HIS B O 1
ATOM 2275 N N . GLY A 1 332 ? 154.533 131.120 128.685 1.00 100.26 332 GLY B N 1
ATOM 2276 C CA . GLY A 1 332 ? 155.014 132.043 127.679 1.00 100.26 332 GLY B CA 1
ATOM 2277 C C . GLY A 1 332 ? 156.506 132.241 127.834 1.00 100.26 332 GLY B C 1
ATOM 2278 O O . GLY A 1 332 ? 157.232 132.409 126.850 1.00 100.26 332 GLY B O 1
ATOM 2279 N N . ILE A 1 333 ? 156.969 132.224 129.085 1.00 100.73 333 ILE B N 1
ATOM 2280 C CA . ILE A 1 333 ? 158.402 132.185 129.350 1.00 100.73 333 ILE B CA 1
ATOM 2281 C C . ILE A 1 333 ? 158.991 130.872 128.859 1.00 100.73 333 ILE B C 1
ATOM 2282 O O . ILE A 1 333 ? 160.124 130.832 128.365 1.00 100.73 333 ILE B O 1
ATOM 2287 N N . GLY A 1 334 ? 158.229 129.782 128.966 1.00 104.26 334 GLY B N 1
ATOM 2288 C CA . GLY A 1 334 ? 158.708 128.484 128.524 1.00 104.26 334 GLY B CA 1
ATOM 2289 C C . GLY A 1 334 ? 159.030 128.411 127.047 1.00 104.26 334 GLY B C 1
ATOM 2290 O O . GLY A 1 334 ? 159.840 127.571 126.640 1.00 104.26 334 GLY B O 1
ATOM 2291 N N . ASP A 1 335 ? 158.417 129.268 126.232 1.00 107.57 335 ASP B N 1
ATOM 2292 C CA . ASP A 1 335 ? 158.651 129.289 124.794 1.00 107.57 335 ASP B CA 1
ATOM 2293 C C . ASP A 1 335 ? 159.475 130.485 124.343 1.00 107.57 335 ASP B C 1
ATOM 2294 O O . ASP A 1 335 ? 160.480 130.315 123.646 1.00 107.57 335 ASP B O 1
ATOM 2299 N N . GLN A 1 336 ? 159.082 131.697 124.728 1.00 105.75 336 GLN B N 1
ATOM 2300 C CA . GLN A 1 336 ? 159.788 132.901 124.310 1.00 105.75 336 GLN B CA 1
ATOM 2301 C C . GLN A 1 336 ? 161.046 133.164 125.125 1.00 105.75 336 GLN B C 1
ATOM 2302 O O . GLN A 1 336 ? 161.600 134.266 125.050 1.00 105.75 336 GLN B O 1
ATOM 2308 N N . LEU A 1 337 ? 161.498 132.185 125.902 1.00 109.40 337 LEU B N 1
ATOM 2309 C CA . LEU A 1 337 ? 162.775 132.248 126.594 1.00 109.40 337 LEU B CA 1
ATOM 2310 C C . LEU A 1 337 ? 163.376 130.848 126.555 1.00 109.40 337 LEU B C 1
ATOM 2311 O O . LEU A 1 337 ? 162.763 129.903 126.049 1.00 109.40 337 LEU B O 1
ATOM 2316 N N . GLY A 1 338 ? 164.584 130.707 127.091 1.00 116.22 338 GLY B N 1
ATOM 2317 C CA . GLY A 1 338 ? 165.263 129.430 127.028 1.00 116.22 338 GLY B CA 1
ATOM 2318 C C . GLY A 1 338 ? 166.164 129.334 125.807 1.00 116.22 338 GLY B C 1
ATOM 2319 O O . GLY A 1 338 ? 166.774 130.314 125.375 1.00 116.22 338 GLY B O 1
ATOM 2320 N N . ASP A 1 339 ? 166.245 128.124 125.250 1.00 120.44 339 ASP B N 1
ATOM 2321 C CA . ASP A 1 339 ? 167.116 127.836 124.110 1.00 120.44 339 ASP B CA 1
ATOM 2322 C C . ASP A 1 339 ? 168.565 128.204 124.413 1.00 120.44 339 ASP B C 1
ATOM 2323 O O . ASP A 1 339 ? 169.348 128.491 123.504 1.00 120.44 339 ASP B O 1
ATOM 2328 N N . ASN A 1 340 ? 168.920 128.185 125.696 1.00 120.33 340 ASN B N 1
ATOM 2329 C CA . ASN A 1 340 ? 170.220 128.632 126.191 1.00 120.33 340 ASN B CA 1
ATOM 2330 C C . ASN A 1 340 ? 170.558 130.028 125.670 1.00 120.33 340 ASN B C 1
ATOM 2331 O O . ASN A 1 340 ? 171.565 130.250 124.997 1.00 120.33 340 ASN B O 1
ATOM 2336 N N . THR A 1 341 ? 169.685 130.979 126.003 1.00 114.31 341 THR B N 1
ATOM 2337 C CA . THR A 1 341 ? 169.956 132.393 125.773 1.00 114.31 341 THR B CA 1
ATOM 2338 C C . THR A 1 341 ? 170.661 133.034 126.961 1.00 114.31 341 THR B C 1
ATOM 2339 O O . THR A 1 341 ? 170.500 134.238 127.201 1.00 114.31 341 THR B O 1
ATOM 2343 N N . ALA A 1 342 ? 171.437 132.235 127.705 1.00 116.31 342 ALA B N 1
ATOM 2344 C CA . ALA A 1 342 ? 172.144 132.591 128.935 1.00 116.31 342 ALA B CA 1
ATOM 2345 C C . ALA A 1 342 ? 171.223 132.653 130.145 1.00 116.31 342 ALA B C 1
ATOM 2346 O O . ALA A 1 342 ? 171.576 133.266 131.157 1.00 116.31 342 ALA B O 1
ATOM 2348 N N . VAL A 1 343 ? 170.049 132.030 130.076 1.00 116.14 343 VAL B N 1
ATOM 2349 C CA . VAL A 1 343 ? 169.172 131.923 131.234 1.00 116.14 343 VAL B CA 1
ATOM 2350 C C . VAL A 1 343 ? 169.036 130.490 131.734 1.00 116.14 343 VAL B C 1
ATOM 2351 O O . VAL A 1 343 ? 168.643 130.294 132.894 1.00 116.14 343 VAL B O 1
ATOM 2355 N N . ARG A 1 344 ? 169.351 129.490 130.914 1.00 116.57 344 ARG B N 1
ATOM 2356 C CA . ARG A 1 344 ? 169.351 128.085 131.319 1.00 116.57 344 ARG B CA 1
ATOM 2357 C C . ARG A 1 344 ? 170.454 127.753 132.288 1.00 116.57 344 ARG B C 1
ATOM 2358 O O . ARG A 1 344 ? 170.614 126.572 132.610 1.00 116.57 344 ARG B O 1
ATOM 2366 N N . ASP A 1 345 ? 171.229 128.730 132.748 1.00 115.99 345 ASP B N 1
ATOM 2367 C CA . ASP A 1 345 ? 172.336 128.496 133.665 1.00 115.99 345 ASP B CA 1
ATOM 2368 C C . ASP A 1 345 ? 172.095 129.057 135.055 1.00 115.99 345 ASP B C 1
ATOM 2369 O O . ASP A 1 345 ? 172.554 128.472 136.037 1.00 115.99 345 ASP B O 1
ATOM 2374 N N . ILE A 1 346 ? 171.386 130.176 135.165 1.00 113.76 346 ILE B N 1
ATOM 2375 C CA . ILE A 1 346 ? 171.088 130.758 136.470 1.00 113.76 346 ILE B CA 1
ATOM 2376 C C . ILE A 1 346 ? 169.710 130.337 136.968 1.00 113.76 346 ILE B C 1
ATOM 2377 O O . ILE A 1 346 ? 169.520 130.117 138.167 1.00 113.76 346 ILE B O 1
ATOM 2382 N N . VAL A 1 347 ? 168.731 130.220 136.069 1.00 111.48 347 VAL B N 1
ATOM 2383 C CA . VAL A 1 347 ? 167.424 129.713 136.469 1.00 111.48 347 VAL B CA 1
ATOM 2384 C C . VAL A 1 347 ? 167.519 128.245 136.859 1.00 111.48 347 VAL B C 1
ATOM 2385 O O . VAL A 1 347 ? 166.817 127.790 137.769 1.00 111.48 347 VAL B O 1
ATOM 2389 N N . THR A 1 348 ? 168.386 127.481 136.193 1.00 111.70 348 THR B N 1
ATOM 2390 C CA . THR A 1 348 ? 168.557 126.076 136.536 1.00 111.70 348 THR B CA 1
ATOM 2391 C C . THR A 1 348 ? 169.232 125.878 137.885 1.00 111.70 348 THR B C 1
ATOM 2392 O O . THR A 1 348 ? 169.202 124.762 138.411 1.00 111.70 348 THR B O 1
ATOM 2396 N N . ARG A 1 349 ? 169.847 126.918 138.448 1.00 111.26 349 ARG B N 1
ATOM 2397 C CA . ARG A 1 349 ? 170.464 126.833 139.766 1.00 111.26 349 ARG B CA 1
ATOM 2398 C C . ARG A 1 349 ? 169.563 127.425 140.843 1.00 111.26 349 ARG B C 1
ATOM 2399 O O . ARG A 1 349 ? 169.225 126.749 141.819 1.00 111.26 349 ARG B O 1
ATOM 2407 N N . MET A 1 350 ? 169.166 128.688 140.678 1.00 106.24 350 MET B N 1
ATOM 2408 C CA . MET A 1 350 ? 168.300 129.326 141.663 1.00 106.24 350 MET B CA 1
ATOM 2409 C C . MET A 1 350 ? 166.934 128.653 141.721 1.00 106.24 350 MET B C 1
ATOM 2410 O O . MET A 1 350 ? 166.382 128.444 142.807 1.00 106.24 350 MET B O 1
ATOM 2415 N N . GLY A 1 351 ? 166.378 128.302 140.566 1.00 103.99 351 GLY B N 1
ATOM 2416 C CA . GLY A 1 351 ? 165.028 127.781 140.485 1.00 103.99 351 GLY B CA 1
ATOM 2417 C C . GLY A 1 351 ? 164.920 126.306 140.802 1.00 103.99 351 GLY B C 1
ATOM 2418 O O . GLY A 1 351 ? 165.691 125.751 141.594 1.00 103.99 351 GLY B O 1
ATOM 2419 N N . GLY A 1 352 ? 163.948 125.658 140.164 1.00 102.10 352 GLY B N 1
ATOM 2420 C CA . GLY A 1 352 ? 163.576 124.282 140.416 1.00 102.10 352 GLY B CA 1
ATOM 2421 C C . GLY A 1 352 ? 164.416 123.221 139.751 1.00 102.10 352 GLY B C 1
ATOM 2422 O O . GLY A 1 352 ? 164.134 122.033 139.935 1.00 102.10 352 GLY B O 1
ATOM 2423 N N . THR A 1 353 ? 165.438 123.608 138.985 1.00 106.27 353 THR B N 1
ATOM 2424 C CA . THR A 1 353 ? 166.358 122.671 138.340 1.00 106.27 353 THR B CA 1
ATOM 2425 C C . THR A 1 353 ? 165.600 121.654 137.483 1.00 106.27 353 THR B C 1
ATOM 2426 O O . THR A 1 353 ? 165.649 120.444 137.712 1.00 106.27 353 THR B O 1
ATOM 2430 N N . GLY A 1 354 ? 164.895 122.169 136.480 1.00 103.62 354 GLY B N 1
ATOM 2431 C CA . GLY A 1 354 ? 164.097 121.314 135.623 1.00 103.62 354 GLY B CA 1
ATOM 2432 C C . GLY A 1 354 ? 163.185 122.078 134.687 1.00 103.62 354 GLY B C 1
ATOM 2433 O O . GLY A 1 354 ? 163.631 122.992 133.987 1.00 103.62 354 GLY B O 1
ATOM 2434 N N . ALA A 1 355 ? 161.906 121.702 134.655 1.00 101.39 355 ALA B N 1
ATOM 2435 C CA . ALA A 1 355 ? 160.926 122.393 133.826 1.00 101.39 355 ALA B CA 1
ATOM 2436 C C . ALA A 1 355 ? 160.870 123.867 134.198 1.00 101.39 355 ALA B C 1
ATOM 2437 O O . ALA A 1 355 ? 160.445 124.216 135.303 1.00 101.39 355 ALA B O 1
ATOM 2439 N N . LEU A 1 356 ? 161.292 124.737 133.278 1.00 99.55 356 LEU B N 1
ATOM 2440 C CA . LEU A 1 356 ? 161.407 126.156 133.593 1.00 99.55 356 LEU B CA 1
ATOM 2441 C C . LEU A 1 356 ? 160.066 126.785 133.940 1.00 99.55 356 LEU B C 1
ATOM 2442 O O . LEU A 1 356 ? 160.040 127.845 134.569 1.00 99.55 356 LEU B O 1
ATOM 2447 N N . GLU A 1 357 ? 158.954 126.157 133.554 1.00 96.86 357 GLU B N 1
ATOM 2448 C CA . GLU A 1 357 ? 157.648 126.669 133.952 1.00 96.86 357 GLU B CA 1
ATOM 2449 C C . GLU A 1 357 ? 157.451 126.579 135.459 1.00 96.86 357 GLU B C 1
ATOM 2450 O O . GLU A 1 357 ? 156.699 127.373 136.035 1.00 96.86 357 GLU B O 1
ATOM 2456 N N . GLN A 1 358 ? 158.112 125.625 136.113 1.00 94.42 358 GLN B N 1
ATOM 2457 C CA . GLN A 1 358 ? 158.096 125.519 137.566 1.00 94.42 358 GLN B CA 1
ATOM 2458 C C . GLN A 1 358 ? 159.306 126.166 138.221 1.00 94.42 358 GLN B C 1
ATOM 2459 O O . GLN A 1 358 ? 159.187 126.705 139.328 1.00 94.42 358 GLN B O 1
ATOM 2465 N N . ALA A 1 359 ? 160.464 126.128 137.560 1.00 92.04 359 ALA B N 1
ATOM 2466 C CA . ALA A 1 359 ? 161.636 126.821 138.080 1.00 92.04 359 ALA B CA 1
ATOM 2467 C C . ALA A 1 359 ? 161.389 128.320 138.169 1.00 92.04 359 ALA B C 1
ATOM 2468 O O . ALA A 1 359 ? 161.780 128.963 139.150 1.00 92.04 359 ALA B O 1
ATOM 2470 N N . PHE A 1 360 ? 160.738 128.894 137.156 1.00 88.31 360 PHE B N 1
ATOM 2471 C CA . PHE A 1 360 ? 160.438 130.319 137.191 1.00 88.31 360 PHE B CA 1
ATOM 2472 C C . PHE A 1 360 ? 159.460 130.645 138.309 1.00 88.31 360 PHE B C 1
ATOM 2473 O O . PHE A 1 360 ? 159.569 131.695 138.942 1.00 88.31 360 PHE B O 1
ATOM 2481 N N . LEU A 1 361 ? 158.490 129.765 138.558 1.00 84.98 361 LEU B N 1
ATOM 2482 C CA . LEU A 1 361 ? 157.547 129.990 139.650 1.00 84.98 361 LEU B CA 1
ATOM 2483 C C . LEU A 1 361 ? 158.255 129.965 140.999 1.00 84.98 361 LEU B C 1
ATOM 2484 O O . LEU A 1 361 ? 158.023 130.830 141.857 1.00 84.98 361 LEU B O 1
ATOM 2489 N N . ALA A 1 362 ? 159.131 128.978 141.198 1.00 81.29 362 ALA B N 1
ATOM 2490 C CA . ALA A 1 362 ? 159.883 128.893 142.444 1.00 81.29 362 ALA B CA 1
ATOM 2491 C C . ALA A 1 362 ? 160.784 130.106 142.626 1.00 81.29 362 ALA B C 1
ATOM 2492 O O . ALA A 1 362 ? 160.944 130.608 143.743 1.00 81.29 362 ALA B O 1
ATOM 2494 N N . LEU A 1 363 ? 161.389 130.586 141.538 1.00 82.48 363 LEU B N 1
ATOM 2495 C CA . LEU A 1 363 ? 162.232 131.774 141.618 1.00 82.48 363 LEU B CA 1
ATOM 2496 C C . LEU A 1 363 ? 161.416 133.037 141.857 1.00 82.48 363 LEU B C 1
ATOM 2497 O O . LEU A 1 363 ? 161.882 133.955 142.539 1.00 82.48 363 LEU B O 1
ATOM 2502 N N . ALA A 1 364 ? 160.207 133.107 141.303 1.00 78.22 364 ALA B N 1
ATOM 2503 C CA . ALA A 1 364 ? 159.380 134.297 141.434 1.00 78.22 364 ALA B CA 1
ATOM 2504 C C . ALA A 1 364 ? 158.769 134.419 142.817 1.00 78.22 364 ALA B C 1
ATOM 2505 O O . ALA A 1 364 ? 158.537 135.536 143.288 1.00 78.22 364 ALA B O 1
ATOM 2507 N N . PHE A 1 365 ? 158.488 133.297 143.477 1.00 73.97 365 PHE B N 1
ATOM 2508 C CA . PHE A 1 365 ? 157.913 133.396 144.811 1.00 73.97 365 PHE B CA 1
ATOM 2509 C C . PHE A 1 365 ? 158.946 133.731 145.878 1.00 73.97 365 PHE B C 1
ATOM 2510 O O . PHE A 1 365 ? 158.567 134.164 146.970 1.00 73.97 365 PHE B O 1
ATOM 2518 N N . THR A 1 366 ? 160.238 133.579 145.585 1.00 73.16 366 THR B N 1
ATOM 2519 C CA . THR A 1 366 ? 161.255 134.019 146.534 1.00 73.16 366 THR B CA 1
ATOM 2520 C C . THR A 1 366 ? 161.259 135.537 146.674 1.00 73.16 366 THR B C 1
ATOM 2521 O O . THR A 1 366 ? 161.470 136.064 147.772 1.00 73.16 366 THR B O 1
ATOM 2525 N N . MET A 1 367 ? 161.026 136.259 145.575 1.00 73.63 367 MET B N 1
ATOM 2526 C CA . MET A 1 367 ? 160.923 137.713 145.657 1.00 73.63 367 MET B CA 1
ATOM 2527 C C . MET A 1 367 ? 159.738 138.131 146.518 1.00 73.63 367 MET B C 1
ATOM 2528 O O . MET A 1 367 ? 159.837 139.069 147.320 1.00 73.63 367 MET B O 1
ATOM 2533 N N . ILE A 1 368 ? 158.605 137.445 146.363 1.00 71.88 368 ILE B N 1
ATOM 2534 C CA . ILE A 1 368 ? 157.435 137.744 147.180 1.00 71.88 368 ILE B CA 1
ATOM 2535 C C . ILE A 1 368 ? 157.707 137.413 148.642 1.00 71.88 368 ILE B C 1
ATOM 2536 O O . ILE A 1 368 ? 157.264 138.128 149.547 1.00 71.88 368 ILE B O 1
ATOM 2541 N N . GLY A 1 369 ? 158.449 136.335 148.898 1.00 69.03 369 GLY B N 1
ATOM 2542 C CA . GLY A 1 369 ? 158.848 136.035 150.263 1.00 69.03 369 GLY B CA 1
ATOM 2543 C C . GLY A 1 369 ? 159.727 137.113 150.866 1.00 69.03 369 GLY B C 1
ATOM 2544 O O . GLY A 1 369 ? 159.578 137.466 152.036 1.00 69.03 369 GLY B O 1
ATOM 2545 N N . MET A 1 370 ? 160.659 137.650 150.077 1.00 68.50 370 MET B N 1
ATOM 2546 C CA . MET A 1 370 ? 161.509 138.733 150.569 1.00 68.50 370 MET B CA 1
ATOM 2547 C C . MET A 1 370 ? 160.698 139.990 150.862 1.00 68.50 370 MET B C 1
ATOM 2548 O O . MET A 1 370 ? 160.925 140.664 151.877 1.00 68.50 370 MET B O 1
ATOM 2553 N N . VAL A 1 371 ? 159.747 140.323 149.989 1.00 65.38 371 VAL B N 1
ATOM 2554 C CA . VAL A 1 371 ? 158.901 141.489 150.233 1.00 65.38 371 VAL B CA 1
ATOM 2555 C C . VAL A 1 371 ? 158.046 141.280 151.478 1.00 65.38 371 VAL B C 1
ATOM 2556 O O . VAL A 1 371 ? 157.853 142.204 152.278 1.00 65.38 371 VAL B O 1
ATOM 2560 N N . ALA A 1 372 ? 157.530 140.066 151.675 1.00 62.75 372 ALA B N 1
ATOM 2561 C CA . ALA A 1 372 ? 156.751 139.784 152.875 1.00 62.75 372 ALA B CA 1
ATOM 2562 C C . ALA A 1 372 ? 157.611 139.832 154.132 1.00 62.75 372 ALA B C 1
ATOM 2563 O O . ALA A 1 372 ? 157.124 140.222 155.196 1.00 62.75 372 ALA B O 1
ATOM 2565 N N . ALA A 1 373 ? 158.880 139.432 154.039 1.00 61.67 373 ALA B N 1
ATOM 2566 C CA . ALA A 1 373 ? 159.780 139.579 155.179 1.00 61.67 373 ALA B CA 1
ATOM 2567 C C . ALA A 1 373 ? 160.007 141.048 155.513 1.00 61.67 373 ALA B C 1
ATOM 2568 O O . ALA A 1 373 ? 160.019 141.433 156.690 1.00 61.67 373 ALA B O 1
ATOM 2570 N N . ALA A 1 374 ? 160.193 141.882 154.488 1.00 60.52 374 ALA B N 1
ATOM 2571 C CA . ALA A 1 374 ? 160.288 143.319 154.725 1.00 60.52 374 ALA B CA 1
ATOM 2572 C C . ALA A 1 374 ? 159.016 143.860 155.361 1.00 60.52 374 ALA B C 1
ATOM 2573 O O . ALA A 1 374 ? 159.073 144.775 156.188 1.00 60.52 374 ALA B O 1
ATOM 2575 N N . PHE A 1 375 ? 157.861 143.316 154.976 1.00 61.13 375 PHE B N 1
ATOM 2576 C CA . PHE A 1 375 ? 156.602 143.690 155.615 1.00 61.13 375 PHE B CA 1
ATOM 2577 C C . PHE A 1 375 ? 156.600 143.302 157.089 1.00 61.13 375 PHE B C 1
ATOM 2578 O O . PHE A 1 375 ? 156.209 144.094 157.953 1.00 61.13 375 PHE B O 1
ATOM 2586 N N . ALA A 1 376 ? 157.041 142.083 157.393 1.00 59.96 376 ALA B N 1
ATOM 2587 C CA . ALA A 1 376 ? 157.007 141.596 158.768 1.00 59.96 376 ALA B CA 1
ATOM 2588 C C . ALA A 1 376 ? 157.984 142.345 159.661 1.00 59.96 376 ALA B C 1
ATOM 2589 O O . ALA A 1 376 ? 157.789 142.401 160.879 1.00 59.96 376 ALA B O 1
ATOM 2591 N N . VAL A 1 377 ? 159.043 142.911 159.084 1.00 61.94 377 VAL B N 1
ATOM 2592 C CA . VAL A 1 377 ? 159.987 143.686 159.887 1.00 61.94 377 VAL B CA 1
ATOM 2593 C C . VAL A 1 377 ? 159.342 144.974 160.397 1.00 61.94 377 VAL B C 1
ATOM 2594 O O . VAL A 1 377 ? 159.606 145.411 161.524 1.00 61.94 377 VAL B O 1
ATOM 2598 N N . SER A 1 378 ? 158.489 145.603 159.585 1.00 63.60 378 SER B N 1
ATOM 2599 C CA . SER A 1 378 ? 157.918 146.897 159.954 1.00 63.60 378 SER B CA 1
ATOM 2600 C C . SER A 1 378 ? 156.939 146.774 161.118 1.00 63.60 378 SER B C 1
ATOM 2601 O O . SER A 1 378 ? 156.981 147.567 162.070 1.00 63.60 378 SER B O 1
ATOM 2604 N N . LEU A 1 379 ? 156.036 145.795 161.052 1.00 63.58 379 LEU B N 1
ATOM 2605 C CA . LEU A 1 379 ? 155.055 145.627 162.115 1.00 63.58 379 LEU B CA 1
ATOM 2606 C C . LEU A 1 379 ? 155.701 145.245 163.437 1.00 63.58 379 LEU B C 1
ATOM 2607 O O . LEU A 1 379 ? 155.062 145.379 164.485 1.00 63.58 379 LEU B O 1
ATOM 2612 N N . THR A 1 380 ? 156.946 144.775 163.412 1.00 63.48 380 THR B N 1
ATOM 2613 C CA . THR A 1 380 ? 157.671 144.477 164.638 1.00 63.48 380 THR B CA 1
ATOM 2614 C C . THR A 1 380 ? 158.522 145.649 165.107 1.00 63.48 380 THR B C 1
ATOM 2615 O O . THR A 1 380 ? 158.715 145.818 166.315 1.00 63.48 380 THR B O 1
ATOM 2619 N N . LEU A 1 381 ? 159.038 146.466 164.184 1.00 65.71 381 LEU B N 1
ATOM 2620 C CA . LEU A 1 381 ? 159.639 147.735 164.583 1.00 65.71 381 LEU B CA 1
ATOM 2621 C C . LEU A 1 381 ? 158.609 148.696 165.151 1.00 65.71 381 LEU B C 1
ATOM 2622 O O . LEU A 1 381 ? 158.984 149.693 165.781 1.00 65.71 381 LEU B O 1
ATOM 2627 N N . ARG A 1 382 ? 157.325 148.435 164.906 1.00 67.39 382 ARG B N 1
ATOM 2628 C CA . ARG A 1 382 ? 156.280 149.202 165.577 1.00 67.39 382 ARG B CA 1
ATOM 2629 C C . ARG A 1 382 ? 156.440 149.140 167.091 1.00 67.39 382 ARG B C 1
ATOM 2630 O O . ARG A 1 382 ? 156.133 150.107 167.793 1.00 67.39 382 ARG B O 1
ATOM 2638 N N . LEU A 1 383 ? 156.952 148.020 167.603 1.00 64.89 383 LEU B N 1
ATOM 2639 C CA . LEU A 1 383 ? 157.193 147.860 169.034 1.00 64.89 383 LEU B CA 1
ATOM 2640 C C . LEU A 1 383 ? 158.268 148.822 169.531 1.00 64.89 383 LEU B C 1
ATOM 2641 O O . LEU A 1 383 ? 158.100 149.483 170.567 1.00 64.89 383 LEU B O 1
ATOM 2646 N N . HIS A 1 384 ? 159.379 148.914 168.799 1.00 68.67 384 HIS B N 1
ATOM 2647 C CA . HIS A 1 384 ? 160.446 149.843 169.153 1.00 68.67 384 HIS B CA 1
ATOM 2648 C C . HIS A 1 384 ? 159.971 151.285 169.053 1.00 68.67 384 HIS B C 1
ATOM 2649 O O . HIS A 1 384 ? 160.314 152.122 169.897 1.00 68.67 384 HIS B O 1
ATOM 2656 N N . GLN A 1 385 ? 159.177 151.592 168.026 1.00 69.01 385 GLN B N 1
ATOM 2657 C CA . GLN A 1 385 ? 158.619 152.934 167.900 1.00 69.01 385 GLN B CA 1
ATOM 2658 C C . GLN A 1 385 ? 157.713 153.265 169.077 1.00 69.01 385 GLN B C 1
ATOM 2659 O O . GLN A 1 385 ? 157.727 154.392 169.585 1.00 69.01 385 GLN B O 1
ATOM 2665 N N . GLU A 1 386 ? 156.905 152.299 169.513 1.00 70.68 386 GLU B N 1
ATOM 2666 C CA . GLU A 1 386 ? 156.022 152.522 170.651 1.00 70.68 386 GLU B CA 1
ATOM 2667 C C . GLU A 1 386 ? 156.817 152.788 171.920 1.00 70.68 386 GLU B C 1
ATOM 2668 O O . GLU A 1 386 ? 156.494 153.704 172.683 1.00 70.68 386 GLU B O 1
ATOM 2674 N N . GLU A 1 387 ? 157.862 151.995 172.172 1.00 72.10 387 GLU B N 1
ATOM 2675 C CA . GLU A 1 387 ? 158.640 152.214 173.390 1.00 72.10 387 GLU B CA 1
ATOM 2676 C C . GLU A 1 387 ? 159.365 153.552 173.356 1.00 72.10 387 GLU B C 1
ATOM 2677 O O . GLU A 1 387 ? 159.303 154.325 174.317 1.00 72.10 387 GLU B O 1
ATOM 2683 N N . THR A 1 388 ? 160.065 153.844 172.257 1.00 72.65 388 THR B N 1
ATOM 2684 C CA . THR A 1 388 ? 160.868 155.060 172.203 1.00 72.65 388 THR B CA 1
ATOM 2685 C C . THR A 1 388 ? 160.016 156.321 172.186 1.00 72.65 388 THR B C 1
ATOM 2686 O O . THR A 1 388 ? 160.545 157.413 172.414 1.00 72.65 388 THR B O 1
ATOM 2690 N N . GLY A 1 389 ? 158.719 156.200 171.927 1.00 73.77 389 GLY B N 1
ATOM 2691 C CA . GLY A 1 389 ? 157.797 157.313 171.948 1.00 73.77 389 GLY B CA 1
ATOM 2692 C C . GLY A 1 389 ? 157.151 157.584 173.287 1.00 73.77 389 GLY B C 1
ATOM 2693 O O . GLY A 1 389 ? 156.224 158.396 173.356 1.00 73.77 389 GLY B O 1
ATOM 2694 N N . LEU A 1 390 ? 157.599 156.912 174.348 1.00 75.37 390 LEU B N 1
ATOM 2695 C CA . LEU A 1 390 ? 157.128 157.107 175.717 1.00 75.37 390 LEU B CA 1
ATOM 2696 C C . LEU A 1 390 ? 155.674 156.703 175.915 1.00 75.37 390 LEU B C 1
ATOM 2697 O O . LEU A 1 390 ? 155.025 157.175 176.852 1.00 75.37 390 LEU B O 1
ATOM 2702 N N . ARG A 1 391 ? 155.138 155.834 175.060 1.00 72.22 391 ARG B N 1
ATOM 2703 C CA . ARG A 1 391 ? 153.781 155.331 175.224 1.00 72.22 391 ARG B CA 1
ATOM 2704 C C . ARG A 1 391 ? 153.738 153.918 175.785 1.00 72.22 391 ARG B C 1
ATOM 2705 O O . ARG A 1 391 ? 152.718 153.526 176.366 1.00 72.22 391 ARG B O 1
ATOM 2713 N N . ALA A 1 392 ? 154.816 153.149 175.631 1.00 70.87 392 ALA B N 1
ATOM 2714 C CA . ALA A 1 392 ? 154.883 151.843 176.269 1.00 70.87 392 ALA B CA 1
ATOM 2715 C C . ALA A 1 392 ? 154.836 151.962 177.783 1.00 70.87 392 ALA B C 1
ATOM 2716 O O . ALA A 1 392 ? 154.252 151.104 178.446 1.00 70.87 392 ALA B O 1
ATOM 2718 N N . GLU A 1 393 ? 155.443 153.008 178.346 1.00 72.37 393 GLU B N 1
ATOM 2719 C CA . GLU A 1 393 ? 155.333 153.232 179.784 1.00 72.37 393 GLU B CA 1
ATOM 2720 C C . GLU A 1 393 ? 153.896 153.522 180.192 1.00 72.37 393 GLU B C 1
ATOM 2721 O O . GLU A 1 393 ? 153.434 153.047 181.234 1.00 72.37 393 GLU B O 1
ATOM 2727 N N . THR A 1 394 ? 153.177 154.307 179.389 1.00 70.53 394 THR B N 1
ATOM 2728 C CA . THR A 1 394 ? 151.775 154.576 179.683 1.00 70.53 394 THR B CA 1
ATOM 2729 C C . THR A 1 394 ? 150.948 153.297 179.641 1.00 70.53 394 THR B C 1
ATOM 2730 O O . THR A 1 394 ? 150.093 153.077 180.506 1.00 70.53 394 THR B O 1
ATOM 2734 N N . LEU A 1 395 ? 151.189 152.440 178.648 1.00 68.27 395 LEU B N 1
ATOM 2735 C CA . LEU A 1 395 ? 150.445 151.186 178.567 1.00 68.27 395 LEU B CA 1
ATOM 2736 C C . LEU A 1 395 ? 150.790 150.253 179.723 1.00 68.27 395 LEU B C 1
ATOM 2737 O O . LEU A 1 395 ? 149.898 149.679 180.355 1.00 68.27 395 LEU B O 1
ATOM 2742 N N . LEU A 1 396 ? 152.081 150.089 180.015 1.00 66.13 396 LEU B N 1
ATOM 2743 C CA . LEU A 1 396 ? 152.531 149.122 181.005 1.00 66.13 396 LEU B CA 1
ATOM 2744 C C . LEU A 1 396 ? 152.393 149.620 182.435 1.00 66.13 396 LEU B C 1
ATOM 2745 O O . LEU A 1 396 ? 152.580 148.831 183.365 1.00 66.13 396 LEU B O 1
ATOM 2750 N N . ALA A 1 397 ? 152.084 150.899 182.637 1.00 64.93 397 ALA B N 1
ATOM 2751 C CA . ALA A 1 397 ? 151.772 151.394 183.969 1.00 64.93 397 ALA B CA 1
ATOM 2752 C C . ALA A 1 397 ? 150.361 151.031 184.407 1.00 64.93 397 ALA B C 1
ATOM 2753 O O . ALA A 1 397 ? 150.001 151.296 185.558 1.00 64.93 397 ALA B O 1
ATOM 2755 N N . GLY A 1 398 ? 149.559 150.452 183.520 1.00 63.43 398 GLY B N 1
ATOM 2756 C CA . GLY A 1 398 ? 148.253 149.932 183.865 1.00 63.43 398 GLY B CA 1
ATOM 2757 C C . GLY A 1 398 ? 148.330 148.477 184.266 1.00 63.43 398 GLY B C 1
ATOM 2758 O O . GLY A 1 398 ? 149.392 147.952 184.607 1.00 63.43 398 GLY B O 1
ATOM 2759 N N . ALA A 1 399 ? 147.180 147.814 184.225 1.00 61.49 399 ALA B N 1
ATOM 2760 C CA . ALA A 1 399 ? 147.110 146.392 184.559 1.00 61.49 399 ALA B CA 1
ATOM 2761 C C . ALA A 1 399 ? 147.314 145.523 183.323 1.00 61.49 399 ALA B C 1
ATOM 2762 O O . ALA A 1 399 ? 146.510 144.649 183.006 1.00 61.49 399 ALA B O 1
ATOM 2764 N N . VAL A 1 400 ? 148.410 145.771 182.614 1.00 62.84 400 VAL B N 1
ATOM 2765 C CA . VAL A 1 400 ? 148.762 145.045 181.400 1.00 62.84 400 VAL B CA 1
ATOM 2766 C C . VAL A 1 400 ? 150.056 144.295 181.669 1.00 62.84 400 VAL B C 1
ATOM 2767 O O . VAL A 1 400 ? 151.062 144.903 182.051 1.00 62.84 400 VAL B O 1
ATOM 2771 N N . SER A 1 401 ? 150.029 142.980 181.477 1.00 61.12 401 SER B N 1
ATOM 2772 C CA . SER A 1 401 ? 151.229 142.181 181.649 1.00 61.12 401 SER B CA 1
ATOM 2773 C C . SER A 1 401 ? 152.270 142.573 180.613 1.00 61.12 401 SER B C 1
ATOM 2774 O O . SER A 1 401 ? 151.944 142.985 179.499 1.00 61.12 401 SER B O 1
ATOM 2777 N N . ARG A 1 402 ? 153.539 142.452 180.994 1.00 62.20 402 ARG B N 1
ATOM 2778 C CA . ARG A 1 402 ? 154.606 142.870 180.097 1.00 62.20 402 ARG B CA 1
ATOM 2779 C C . ARG A 1 402 ? 154.728 141.952 178.886 1.00 62.20 402 ARG B C 1
ATOM 2780 O O . ARG A 1 402 ? 155.291 142.361 177.866 1.00 62.20 402 ARG B O 1
ATOM 2788 N N . THR A 1 403 ? 154.188 140.735 178.960 1.00 61.68 403 THR B N 1
ATOM 2789 C CA . THR A 1 403 ? 154.155 139.832 177.818 1.00 61.68 403 THR B CA 1
ATOM 2790 C C . THR A 1 403 ? 152.808 139.810 177.108 1.00 61.68 403 THR B C 1
ATOM 2791 O O . THR A 1 403 ? 152.741 139.346 175.968 1.00 61.68 403 THR B O 1
ATOM 2795 N N . HIS A 1 404 ? 151.738 140.287 177.749 1.00 64.51 404 HIS B N 1
ATOM 2796 C CA . HIS A 1 404 ? 150.484 140.496 177.032 1.00 64.51 404 HIS B CA 1
ATOM 2797 C C . HIS A 1 404 ? 150.636 141.610 176.004 1.00 64.51 404 HIS B C 1
ATOM 2798 O O . HIS A 1 404 ? 150.178 141.480 174.865 1.00 64.51 404 HIS B O 1
ATOM 2805 N N . TRP A 1 405 ? 151.260 142.714 176.397 1.00 64.56 405 TRP B N 1
ATOM 2806 C CA . TRP A 1 405 ? 151.907 143.600 175.444 1.00 64.56 405 TRP B CA 1
ATOM 2807 C C . TRP A 1 405 ? 153.131 142.887 174.880 1.00 64.56 405 TRP B C 1
ATOM 2808 O O . TRP A 1 405 ? 153.750 142.064 175.555 1.00 64.56 405 TRP B O 1
ATOM 2819 N N . LEU A 1 406 ? 153.471 143.194 173.630 1.00 64.60 406 LEU B N 1
ATOM 2820 C CA . LEU A 1 406 ? 154.476 142.528 172.805 1.00 64.60 406 LEU B CA 1
ATOM 2821 C C . LEU A 1 406 ? 153.979 141.189 172.267 1.00 64.60 406 LEU B C 1
ATOM 2822 O O . LEU A 1 406 ? 154.602 140.643 171.360 1.00 64.60 406 LEU B O 1
ATOM 2827 N N . ALA A 1 407 ? 152.846 140.678 172.729 1.00 62.72 407 ALA B N 1
ATOM 2828 C CA . ALA A 1 407 ? 152.159 139.597 172.045 1.00 62.72 407 ALA B CA 1
ATOM 2829 C C . ALA A 1 407 ? 151.041 140.118 171.165 1.00 62.72 407 ALA B C 1
ATOM 2830 O O . ALA A 1 407 ? 150.357 139.326 170.514 1.00 62.72 407 ALA B O 1
ATOM 2832 N N . SER A 1 408 ? 150.843 141.434 171.138 1.00 65.04 408 SER B N 1
ATOM 2833 C CA . SER A 1 408 ? 149.816 142.068 170.329 1.00 65.04 408 SER B CA 1
ATOM 2834 C C . SER A 1 408 ? 150.367 142.706 169.066 1.00 65.04 408 SER B C 1
ATOM 2835 O O . SER A 1 408 ? 149.589 143.010 168.158 1.00 65.04 408 SER B O 1
ATOM 2838 N N . HIS A 1 409 ? 151.676 142.932 168.995 1.00 65.10 409 HIS B N 1
ATOM 2839 C CA . HIS A 1 409 ? 152.320 143.313 167.746 1.00 65.10 409 HIS B CA 1
ATOM 2840 C C . HIS A 1 409 ? 152.952 142.121 167.044 1.00 65.10 409 HIS B C 1
ATOM 2841 O O . HIS A 1 409 ? 152.954 142.067 165.810 1.00 65.10 409 HIS B O 1
ATOM 2848 N N . LEU A 1 410 ? 153.472 141.157 167.807 1.00 63.42 410 LEU B N 1
ATOM 2849 C CA . LEU A 1 410 ? 153.939 139.911 167.210 1.00 63.42 410 LEU B CA 1
ATOM 2850 C C . LEU A 1 410 ? 152.810 139.176 166.507 1.00 63.42 410 LEU B C 1
ATOM 2851 O O . LEU A 1 410 ? 152.993 138.660 165.399 1.00 63.42 410 LEU B O 1
ATOM 2856 N N . ALA A 1 411 ? 151.641 139.095 167.144 1.00 61.32 411 ALA B N 1
ATOM 2857 C CA . ALA A 1 411 ? 150.514 138.419 166.515 1.00 61.32 411 ALA B CA 1
ATOM 2858 C C . ALA A 1 411 ? 150.114 139.115 165.224 1.00 61.32 411 ALA B C 1
ATOM 2859 O O . ALA A 1 411 ? 149.844 138.456 164.215 1.00 61.32 411 ALA B O 1
ATOM 2861 N N . MET A 1 412 ? 150.086 140.448 165.231 1.00 66.34 412 MET B N 1
ATOM 2862 C CA . MET A 1 412 ? 149.750 141.184 164.019 1.00 66.34 412 MET B CA 1
ATOM 2863 C C . MET A 1 412 ? 150.770 140.924 162.922 1.00 66.34 412 MET B C 1
ATOM 2864 O O . MET A 1 412 ? 150.402 140.658 161.775 1.00 66.34 412 MET B O 1
ATOM 2869 N N . ALA A 1 413 ? 152.060 140.968 163.260 1.00 62.66 413 ALA B N 1
ATOM 2870 C CA . ALA A 1 413 ? 153.095 140.737 162.256 1.00 62.66 413 ALA B CA 1
ATOM 2871 C C . ALA A 1 413 ? 152.976 139.343 161.652 1.00 62.66 413 ALA B C 1
ATOM 2872 O O . ALA A 1 413 ? 152.939 139.184 160.424 1.00 62.66 413 ALA B O 1
ATOM 2874 N N . LEU A 1 414 ? 152.892 138.320 162.506 1.00 61.17 414 LEU B N 1
ATOM 2875 C CA . LEU A 1 414 ? 152.828 136.948 162.016 1.00 61.17 414 LEU B CA 1
ATOM 2876 C C . LEU A 1 414 ? 151.576 136.718 161.179 1.00 61.17 414 LEU B C 1
ATOM 2877 O O . LEU A 1 414 ? 151.658 136.256 160.036 1.00 61.17 414 LEU B O 1
ATOM 2882 N N . ALA A 1 415 ? 150.406 137.056 161.721 1.00 63.45 415 ALA B N 1
ATOM 2883 C CA . ALA A 1 415 ? 149.155 136.784 161.031 1.00 63.45 415 ALA B CA 1
ATOM 2884 C C . ALA A 1 415 ? 148.884 137.735 159.875 1.00 63.45 415 ALA B C 1
ATOM 2885 O O . ALA A 1 415 ? 147.944 137.495 159.115 1.00 63.45 415 ALA B O 1
ATOM 2887 N N . GLY A 1 416 ? 149.664 138.800 159.721 1.00 64.16 416 GLY B N 1
ATOM 2888 C CA . GLY A 1 416 ? 149.511 139.660 158.570 1.00 64.16 416 GLY B CA 1
ATOM 2889 C C . GLY A 1 416 ? 150.410 139.226 157.438 1.00 64.16 416 GLY B C 1
ATOM 2890 O O . GLY A 1 416 ? 149.985 139.199 156.277 1.00 64.16 416 GLY B O 1
ATOM 2891 N N . SER A 1 417 ? 151.661 138.885 157.758 1.00 61.69 417 SER B N 1
ATOM 2892 C CA . SER A 1 417 ? 152.542 138.351 156.730 1.00 61.69 417 SER B CA 1
ATOM 2893 C C . SER A 1 417 ? 152.145 136.942 156.315 1.00 61.69 417 SER B C 1
ATOM 2894 O O . SER A 1 417 ? 152.564 136.486 155.247 1.00 61.69 417 SER B O 1
ATOM 2897 N N . ALA A 1 418 ? 151.345 136.245 157.122 1.00 64.00 418 ALA B N 1
ATOM 2898 C CA . ALA A 1 418 ? 150.852 134.931 156.740 1.00 64.00 418 ALA B CA 1
ATOM 2899 C C . ALA A 1 418 ? 149.631 134.985 155.834 1.00 64.00 418 ALA B C 1
ATOM 2900 O O . ALA A 1 418 ? 149.278 133.961 155.242 1.00 64.00 418 ALA B O 1
ATOM 2902 N N . VAL A 1 419 ? 148.973 136.136 155.712 1.00 65.55 419 VAL B N 1
ATOM 2903 C CA . VAL A 1 419 ? 147.880 136.287 154.769 1.00 65.55 419 VAL B CA 1
ATOM 2904 C C . VAL A 1 419 ? 148.285 137.093 153.540 1.00 65.55 419 VAL B C 1
ATOM 2905 O O . VAL A 1 419 ? 147.776 136.822 152.446 1.00 65.55 419 VAL B O 1
ATOM 2909 N N . ALA A 1 420 ? 149.202 138.056 153.676 1.00 66.25 420 ALA B N 1
ATOM 2910 C CA . ALA A 1 420 ? 149.677 138.788 152.510 1.00 66.25 420 ALA B CA 1
ATOM 2911 C C . ALA A 1 420 ? 150.397 137.883 151.522 1.00 66.25 420 ALA B C 1
ATOM 2912 O O . ALA A 1 420 ? 150.504 138.232 150.343 1.00 66.25 420 ALA B O 1
ATOM 2914 N N . THR A 1 421 ? 150.892 136.733 151.976 1.00 66.61 421 THR B N 1
ATOM 2915 C CA . THR A 1 421 ? 151.553 135.767 151.109 1.00 66.61 421 THR B CA 1
ATOM 2916 C C . THR A 1 421 ? 150.576 134.745 150.543 1.00 66.61 421 THR B C 1
ATOM 2917 O O . THR A 1 421 ? 150.667 134.382 149.365 1.00 66.61 421 THR B O 1
ATOM 2921 N N . LEU A 1 422 ? 149.627 134.284 151.356 1.00 67.83 422 LEU B N 1
ATOM 2922 C CA . LEU A 1 422 ? 148.650 133.317 150.871 1.00 67.83 422 LEU B CA 1
ATOM 2923 C C . LEU A 1 422 ? 147.711 133.942 149.845 1.00 67.83 422 LEU B C 1
ATOM 2924 O O . LEU A 1 422 ? 147.336 133.290 148.864 1.00 67.83 422 LEU B O 1
ATOM 2929 N N . ILE A 1 423 ? 147.323 135.204 150.044 1.00 70.16 423 ILE B N 1
ATOM 2930 C CA . ILE A 1 423 ? 146.491 135.882 149.055 1.00 70.16 423 ILE B CA 1
ATOM 2931 C C . ILE A 1 423 ? 147.251 136.061 147.746 1.00 70.16 423 ILE B C 1
ATOM 2932 O O . ILE A 1 423 ? 146.688 135.893 146.656 1.00 70.16 423 ILE B O 1
ATOM 2937 N N . SER A 1 424 ? 148.537 136.408 147.829 1.00 71.42 424 SER B N 1
ATOM 2938 C CA . SER A 1 424 ? 149.357 136.513 146.627 1.00 71.42 424 SER B CA 1
ATOM 2939 C C . SER A 1 424 ? 149.442 135.178 145.899 1.00 71.42 424 SER B C 1
ATOM 2940 O O . SER A 1 424 ? 149.346 135.125 144.666 1.00 71.42 424 SER B O 1
ATOM 2943 N N . GLY A 1 425 ? 149.625 134.090 146.646 1.00 71.37 425 GLY B N 1
ATOM 2944 C CA . GLY A 1 425 ? 149.642 132.777 146.027 1.00 71.37 425 GLY B CA 1
ATOM 2945 C C . GLY A 1 425 ? 148.325 132.427 145.363 1.00 71.37 425 GLY B C 1
ATOM 2946 O O . GLY A 1 425 ? 148.303 131.841 144.280 1.00 71.37 425 GLY B O 1
ATOM 2947 N N . VAL A 1 426 ? 147.210 132.788 145.998 1.00 73.66 426 VAL B N 1
ATOM 2948 C CA . VAL A 1 426 ? 145.900 132.523 145.408 1.00 73.66 426 VAL B CA 1
ATOM 2949 C C . VAL A 1 426 ? 145.730 133.302 144.110 1.00 73.66 426 VAL B C 1
ATOM 2950 O O . VAL A 1 426 ? 145.232 132.771 143.110 1.00 73.66 426 VAL B O 1
ATOM 2954 N N . ALA A 1 427 ? 146.133 134.574 144.105 1.00 73.62 427 ALA B N 1
ATOM 2955 C CA . ALA A 1 427 ? 146.013 135.385 142.898 1.00 73.62 427 ALA B CA 1
ATOM 2956 C C . ALA A 1 427 ? 146.864 134.820 141.767 1.00 73.62 427 ALA B C 1
ATOM 2957 O O . ALA A 1 427 ? 146.411 134.720 140.619 1.00 73.62 427 ALA B O 1
ATOM 2959 N N . ALA A 1 428 ? 148.107 134.440 142.077 1.00 74.38 428 ALA B N 1
ATOM 2960 C CA . ALA A 1 428 ? 148.977 133.861 141.058 1.00 74.38 428 ALA B CA 1
ATOM 2961 C C . ALA A 1 428 ? 148.412 132.550 140.532 1.00 74.38 428 ALA B C 1
ATOM 2962 O O . ALA A 1 428 ? 148.461 132.286 139.325 1.00 74.38 428 ALA B O 1
ATOM 2964 N N . GLY A 1 429 ? 147.872 131.715 141.420 1.00 77.57 429 GLY B N 1
ATOM 2965 C CA . GLY A 1 429 ? 147.276 130.466 140.979 1.00 77.57 429 GLY B CA 1
ATOM 2966 C C . GLY A 1 429 ? 146.073 130.676 140.083 1.00 77.57 429 GLY B C 1
ATOM 2967 O O . GLY A 1 429 ? 145.904 129.975 139.084 1.00 77.57 429 GLY B O 1
ATOM 2968 N N . LEU A 1 430 ? 145.220 131.643 140.426 1.00 79.44 430 LEU B N 1
ATOM 2969 C CA . LEU A 1 430 ? 144.068 131.943 139.581 1.00 79.44 430 LEU B CA 1
ATOM 2970 C C . LEU A 1 430 ? 144.504 132.433 138.208 1.00 79.44 430 LEU B C 1
ATOM 2971 O O . LEU A 1 430 ? 143.962 131.997 137.184 1.00 79.44 430 LEU B O 1
ATOM 2976 N N . ALA A 1 431 ? 145.484 133.339 138.163 1.00 79.93 431 ALA B N 1
ATOM 2977 C CA . ALA A 1 431 ? 145.956 133.845 136.877 1.00 79.93 431 ALA B CA 1
ATOM 2978 C C . ALA A 1 431 ? 146.549 132.725 136.032 1.00 79.93 431 ALA B C 1
ATOM 2979 O O . ALA A 1 431 ? 146.261 132.615 134.835 1.00 79.93 431 ALA B O 1
ATOM 2981 N N . TYR A 1 432 ? 147.371 131.871 136.647 1.00 83.27 432 TYR B N 1
ATOM 2982 C CA . TYR A 1 432 ? 147.978 130.758 135.924 1.00 83.27 432 TYR B CA 1
ATOM 2983 C C . TYR A 1 432 ? 146.918 129.792 135.406 1.00 83.27 432 TYR B C 1
ATOM 2984 O O . TYR A 1 432 ? 146.975 129.355 134.249 1.00 83.27 432 TYR B O 1
ATOM 2993 N N . GLY A 1 433 ? 145.934 129.459 136.242 1.00 85.92 433 GLY B N 1
ATOM 2994 C CA . GLY A 1 433 ? 144.899 128.535 135.818 1.00 85.92 433 GLY B CA 1
ATOM 2995 C C . GLY A 1 433 ? 144.057 129.080 134.684 1.00 85.92 433 GLY B C 1
ATOM 2996 O O . GLY A 1 433 ? 143.734 128.359 133.739 1.00 85.92 433 GLY B O 1
ATOM 2997 N N . MET A 1 434 ? 143.683 130.360 134.761 1.00 87.42 434 MET B N 1
ATOM 2998 C CA . MET A 1 434 ? 142.923 130.958 133.669 1.00 87.42 434 MET B CA 1
ATOM 2999 C C . MET A 1 434 ? 143.747 131.022 132.390 1.00 87.42 434 MET B C 1
ATOM 3000 O O . MET A 1 434 ? 143.226 130.764 131.300 1.00 87.42 434 MET B O 1
ATOM 3005 N N . THR A 1 435 ? 145.034 131.364 132.499 1.00 88.03 435 THR B N 1
ATOM 3006 C CA . THR A 1 435 ? 145.885 131.429 131.316 1.00 88.03 435 THR B CA 1
ATOM 3007 C C . THR A 1 435 ? 145.985 130.071 130.633 1.00 88.03 435 THR B C 1
ATOM 3008 O O . THR A 1 435 ? 145.821 129.964 129.413 1.00 88.03 435 THR B O 1
ATOM 3012 N N . VAL A 1 436 ? 146.250 129.017 131.406 1.00 87.70 436 VAL B N 1
ATOM 3013 C CA . VAL A 1 436 ? 146.304 127.682 130.818 1.00 87.70 436 VAL B CA 1
ATOM 3014 C C . VAL A 1 436 ? 144.923 127.167 130.435 1.00 87.70 436 VAL B C 1
ATOM 3015 O O . VAL A 1 436 ? 144.779 126.510 129.396 1.00 87.70 436 VAL B O 1
ATOM 3019 N N . GLY A 1 437 ? 143.896 127.462 131.231 1.00 90.10 437 GLY B N 1
ATOM 3020 C CA . GLY A 1 437 ? 142.560 126.964 131.018 1.00 90.10 437 GLY B CA 1
ATOM 3021 C C . GLY A 1 437 ? 142.063 126.055 132.123 1.00 90.10 437 GLY B C 1
ATOM 3022 O O . GLY A 1 437 ? 140.856 126.019 132.389 1.00 90.10 437 GLY B O 1
ATOM 3023 N N . ASP A 1 438 ? 142.964 125.323 132.772 1.00 91.07 438 ASP B N 1
ATOM 3024 C CA . ASP A 1 438 ? 142.638 124.488 133.920 1.00 91.07 438 ASP B CA 1
ATOM 3025 C C . ASP A 1 438 ? 143.155 125.173 135.176 1.00 91.07 438 ASP B C 1
ATOM 3026 O O . ASP A 1 438 ? 144.354 125.445 135.289 1.00 91.07 438 ASP B O 1
ATOM 3031 N N . VAL A 1 439 ? 142.251 125.444 136.116 1.00 88.16 439 VAL B N 1
ATOM 3032 C CA . VAL A 1 439 ? 142.612 126.098 137.360 1.00 88.16 439 VAL B CA 1
ATOM 3033 C C . VAL A 1 439 ? 142.654 125.125 138.535 1.00 88.16 439 VAL B C 1
ATOM 3034 O O . VAL A 1 439 ? 143.393 125.365 139.496 1.00 88.16 439 VAL B O 1
ATOM 3038 N N . GLY A 1 440 ? 141.919 124.016 138.470 1.00 89.65 440 GLY B N 1
ATOM 3039 C CA . GLY A 1 440 ? 141.918 123.055 139.557 1.00 89.65 440 GLY B CA 1
ATOM 3040 C C . GLY A 1 440 ? 143.180 122.227 139.668 1.00 89.65 440 GLY B C 1
ATOM 3041 O O . GLY A 1 440 ? 143.274 121.397 140.579 1.00 89.65 440 GLY B O 1
ATOM 3042 N N . GLY A 1 441 ? 144.139 122.417 138.769 1.00 86.57 441 GLY B N 1
ATOM 3043 C CA . GLY A 1 441 ? 145.399 121.710 138.864 1.00 86.57 441 GLY B CA 1
ATOM 3044 C C . GLY A 1 441 ? 146.539 122.583 139.342 1.00 86.57 441 GLY B C 1
ATOM 3045 O O . GLY A 1 441 ? 147.357 122.155 140.161 1.00 86.57 441 GLY B O 1
ATOM 3046 N N . LYS A 1 442 ? 146.601 123.815 138.840 1.00 84.36 442 LYS B N 1
ATOM 3047 C CA . LYS A 1 442 ? 147.690 124.724 139.175 1.00 84.36 442 LYS B CA 1
ATOM 3048 C C . LYS A 1 442 ? 147.488 125.431 140.506 1.00 84.36 442 LYS B C 1
ATOM 3049 O O . LYS A 1 442 ? 148.475 125.773 141.172 1.00 84.36 442 LYS B O 1
ATOM 3055 N N . LEU A 1 443 ? 146.238 125.665 140.902 1.00 79.68 443 LEU B N 1
ATOM 3056 C CA . LEU A 1 443 ? 145.975 126.430 142.119 1.00 79.68 443 LEU B CA 1
ATOM 3057 C C . LEU A 1 443 ? 146.545 125.778 143.373 1.00 79.68 443 LEU B C 1
ATOM 3058 O O . LEU A 1 443 ? 147.205 126.484 144.156 1.00 79.68 443 LEU B O 1
ATOM 3063 N N . PRO A 1 444 ? 146.328 124.483 143.647 1.00 78.81 444 PRO B N 1
ATOM 3064 C CA . PRO A 1 444 ? 146.927 123.905 144.861 1.00 78.81 444 PRO B CA 1
ATOM 3065 C C . PRO A 1 444 ? 148.441 123.992 144.888 1.00 78.81 444 PRO B C 1
ATOM 3066 O O . PRO A 1 444 ? 149.021 124.310 145.933 1.00 78.81 444 PRO B O 1
ATOM 3070 N N . THR A 1 445 ? 149.098 123.725 143.758 1.00 77.10 445 THR B N 1
ATOM 3071 C CA . THR A 1 445 ? 150.556 123.770 143.722 1.00 77.10 445 THR B CA 1
ATOM 3072 C C . THR A 1 445 ? 151.070 125.185 143.952 1.00 77.10 445 THR B C 1
ATOM 3073 O O . THR A 1 445 ? 152.044 125.385 144.687 1.00 77.10 445 THR B O 1
ATOM 3077 N N . VAL A 1 446 ? 150.423 126.182 143.347 1.00 74.46 446 VAL B N 1
ATOM 3078 C CA . VAL A 1 446 ? 150.867 127.558 143.542 1.00 74.46 446 VAL B CA 1
ATOM 3079 C C . VAL A 1 446 ? 150.638 127.995 144.985 1.00 74.46 446 VAL B C 1
ATOM 3080 O O . VAL A 1 446 ? 151.476 128.689 145.578 1.00 74.46 446 VAL B O 1
ATOM 3084 N N . VAL A 1 447 ? 149.514 127.590 145.582 1.00 73.31 447 VAL B N 1
ATOM 3085 C CA . VAL A 1 447 ? 149.257 127.953 146.972 1.00 73.31 447 VAL B CA 1
ATOM 3086 C C . VAL A 1 447 ? 150.279 127.301 147.896 1.00 73.31 447 VAL B C 1
ATOM 3087 O O . VAL A 1 447 ? 150.763 127.929 148.842 1.00 73.31 447 VAL B O 1
ATOM 3091 N N . GLY A 1 448 ? 150.626 126.038 147.643 1.00 68.63 448 GLY B N 1
ATOM 3092 C CA . GLY A 1 448 ? 151.662 125.396 148.439 1.00 68.63 448 GLY B CA 1
ATOM 3093 C C . GLY A 1 448 ? 153.015 126.063 148.283 1.00 68.63 448 GLY B C 1
ATOM 3094 O O . GLY A 1 448 ? 153.766 126.208 149.253 1.00 68.63 448 GLY B O 1
ATOM 3095 N N . THR A 1 449 ? 153.346 126.475 147.057 1.00 67.87 449 THR B N 1
ATOM 3096 C CA . THR A 1 449 ? 154.594 127.194 146.824 1.00 67.87 449 THR B CA 1
ATOM 3097 C C . THR A 1 449 ? 154.625 128.500 147.602 1.00 67.87 449 THR B C 1
ATOM 3098 O O . THR A 1 449 ? 155.670 128.891 148.134 1.00 67.87 449 THR B O 1
ATOM 3102 N N . ALA A 1 450 ? 153.492 129.199 147.665 1.00 66.01 450 ALA B N 1
ATOM 3103 C CA . ALA A 1 450 ? 153.431 130.423 148.456 1.00 66.01 450 ALA B CA 1
ATOM 3104 C C . ALA A 1 450 ? 153.516 130.124 149.948 1.00 66.01 450 ALA B C 1
ATOM 3105 O O . ALA A 1 450 ? 154.108 130.897 150.709 1.00 66.01 450 ALA B O 1
ATOM 3107 N N . ALA A 1 451 ? 152.931 129.007 150.381 1.00 64.18 451 ALA B N 1
ATOM 3108 C CA . ALA A 1 451 ? 152.856 128.710 151.807 1.00 64.18 451 ALA B CA 1
ATOM 3109 C C . ALA A 1 451 ? 154.207 128.297 152.372 1.00 64.18 451 ALA B C 1
ATOM 3110 O O . ALA A 1 451 ? 154.533 128.637 153.513 1.00 64.18 451 ALA B O 1
ATOM 3112 N N . VAL A 1 452 ? 155.009 127.565 151.600 1.00 61.67 452 VAL B N 1
ATOM 3113 C CA . VAL A 1 452 ? 156.260 127.030 152.136 1.00 61.67 452 VAL B CA 1
ATOM 3114 C C . VAL A 1 452 ? 157.284 128.132 152.380 1.00 61.67 452 VAL B C 1
ATOM 3115 O O . VAL A 1 452 ? 158.385 127.864 152.871 1.00 61.67 452 VAL B O 1
ATOM 3119 N N . GLN A 1 453 ? 156.943 129.375 152.046 1.00 62.70 453 GLN B N 1
ATOM 3120 C CA . GLN A 1 453 ? 157.841 130.498 152.280 1.00 62.70 453 GLN B CA 1
ATOM 3121 C C . GLN A 1 453 ? 157.657 131.141 153.648 1.00 62.70 453 GLN B C 1
ATOM 3122 O O . GLN A 1 453 ? 158.434 132.032 154.002 1.00 62.70 453 GLN B O 1
ATOM 3128 N N . LEU A 1 454 ? 156.647 130.726 154.409 1.00 60.69 454 LEU B N 1
ATOM 3129 C CA . LEU A 1 454 ? 156.379 131.351 155.702 1.00 60.69 454 LEU B CA 1
ATOM 3130 C C . LEU A 1 454 ? 157.488 131.158 156.732 1.00 60.69 454 LEU B C 1
ATOM 3131 O O . LEU A 1 454 ? 157.808 132.134 157.434 1.00 60.69 454 LEU B O 1
ATOM 3136 N N . PRO A 1 455 ? 158.077 129.968 156.913 1.00 59.48 455 PRO B N 1
ATOM 3137 C CA . PRO A 1 455 ? 159.140 129.842 157.922 1.00 59.48 455 PRO B CA 1
ATOM 3138 C C . PRO A 1 455 ? 160.304 130.787 157.704 1.00 59.48 455 PRO B C 1
ATOM 3139 O O . PRO A 1 455 ? 160.927 131.218 158.679 1.00 59.48 455 PRO B O 1
ATOM 3143 N N . ALA A 1 456 ? 160.623 131.121 156.455 1.00 59.57 456 ALA B N 1
ATOM 3144 C CA . ALA A 1 456 ? 161.695 132.073 156.197 1.00 59.57 456 ALA B CA 1
ATOM 3145 C C . ALA A 1 456 ? 161.253 133.502 156.478 1.00 59.57 456 ALA B C 1
ATOM 3146 O O . ALA A 1 456 ? 162.056 134.324 156.929 1.00 59.57 456 ALA B O 1
ATOM 3148 N N . VAL A 1 457 ? 159.987 133.826 156.306 1.00 58.43 457 VAL B N 1
ATOM 3149 C CA . VAL A 1 457 ? 159.442 135.201 156.460 1.00 58.43 457 VAL B CA 1
ATOM 3150 C C . VAL A 1 457 ? 159.246 135.453 157.948 1.00 58.43 457 VAL B C 1
ATOM 3151 O O . VAL A 1 457 ? 159.196 136.597 158.333 1.00 58.43 457 VAL B O 1
ATOM 3155 N N . TRP A 1 458 ? 159.118 134.402 158.757 1.00 58.39 458 TRP B N 1
ATOM 3156 C CA . TRP A 1 458 ? 158.916 134.601 160.186 1.00 58.39 458 TRP B CA 1
ATOM 3157 C C . TRP A 1 458 ? 160.218 134.816 160.948 1.00 58.39 458 TRP B C 1
ATOM 3158 O O . TRP A 1 458 ? 160.184 135.305 162.086 1.00 58.39 458 TRP B O 1
ATOM 3169 N N . LEU A 1 459 ? 161.361 134.483 160.355 1.00 60.66 459 LEU B N 1
ATOM 3170 C CA . LEU A 1 459 ? 162.568 135.179 160.754 1.00 60.66 459 LEU B CA 1
ATOM 3171 C C . LEU A 1 459 ? 162.434 136.644 160.358 1.00 60.66 459 LEU B C 1
ATOM 3172 O O . LEU A 1 459 ? 161.538 137.026 159.602 1.00 60.66 459 LEU B O 1
ATOM 3177 N N . LEU A 1 460 ? 163.313 137.473 160.913 1.00 64.32 460 LEU B N 1
ATOM 3178 C CA . LEU A 1 460 ? 163.273 138.920 160.722 1.00 64.32 460 LEU B CA 1
ATOM 3179 C C . LEU A 1 460 ? 162.067 139.504 161.449 1.00 64.32 460 LEU B C 1
ATOM 3180 O O . LEU A 1 460 ? 161.915 140.725 161.544 1.00 64.32 460 LEU B O 1
ATOM 3185 N N . SER A 1 461 ? 161.215 138.628 161.975 1.00 61.60 461 SER B N 1
ATOM 3186 C CA . SER A 1 461 ? 160.321 138.918 163.084 1.00 61.60 461 SER B CA 1
ATOM 3187 C C . SER A 1 461 ? 160.835 138.296 164.367 1.00 61.60 461 SER B C 1
ATOM 3188 O O . SER A 1 461 ? 160.926 138.975 165.394 1.00 61.60 461 SER B O 1
ATOM 3191 N N . ALA A 1 462 ? 161.215 137.018 164.307 1.00 59.76 462 ALA B N 1
ATOM 3192 C CA . ALA A 1 462 ? 161.923 136.413 165.427 1.00 59.76 462 ALA B CA 1
ATOM 3193 C C . ALA A 1 462 ? 163.218 137.160 165.724 1.00 59.76 462 ALA B C 1
ATOM 3194 O O . ALA A 1 462 ? 163.538 137.417 166.889 1.00 59.76 462 ALA B O 1
ATOM 3196 N N . VAL A 1 463 ? 163.966 137.532 164.684 1.00 61.51 463 VAL B N 1
ATOM 3197 C CA . VAL A 1 463 ? 165.220 138.255 164.881 1.00 61.51 463 VAL B CA 1
ATOM 3198 C C . VAL A 1 463 ? 164.965 139.630 165.485 1.00 61.51 463 VAL B C 1
ATOM 3199 O O . VAL A 1 463 ? 165.662 140.055 166.415 1.00 61.51 463 VAL B O 1
ATOM 3203 N N . THR A 1 464 ? 163.968 140.350 164.966 1.00 60.36 464 THR B N 1
ATOM 3204 C CA . THR A 1 464 ? 163.667 141.680 165.486 1.00 60.36 464 THR B CA 1
ATOM 3205 C C . THR A 1 464 ? 163.229 141.619 166.942 1.00 60.36 464 THR B C 1
ATOM 3206 O O . THR A 1 464 ? 163.601 142.480 167.745 1.00 60.36 464 THR B O 1
ATOM 3210 N N . VAL A 1 465 ? 162.431 140.612 167.301 1.00 59.98 465 VAL B N 1
ATOM 3211 C CA . VAL A 1 465 ? 162.035 140.447 168.695 1.00 59.98 465 VAL B CA 1
ATOM 3212 C C . VAL A 1 465 ? 163.241 140.090 169.553 1.00 59.98 465 VAL B C 1
ATOM 3213 O O . VAL A 1 465 ? 163.366 140.552 170.692 1.00 59.98 465 VAL B O 1
ATOM 3217 N N . GLY A 1 466 ? 164.150 139.269 169.027 1.00 60.74 466 GLY B N 1
ATOM 3218 C CA . GLY A 1 466 ? 165.356 138.951 169.772 1.00 60.74 466 GLY B CA 1
ATOM 3219 C C . GLY A 1 466 ? 166.205 140.174 170.055 1.00 60.74 466 GLY B C 1
ATOM 3220 O O . GLY A 1 466 ? 166.768 140.311 171.143 1.00 60.74 466 GLY B O 1
ATOM 3221 N N . LEU A 1 467 ? 166.315 141.077 169.079 1.00 64.67 467 LEU B N 1
ATOM 3222 C CA . LEU A 1 467 ? 167.047 142.318 169.312 1.00 64.67 467 LEU B CA 1
ATOM 3223 C C . LEU A 1 467 ? 166.328 143.217 170.308 1.00 64.67 467 LEU B C 1
ATOM 3224 O O . LEU A 1 467 ? 166.977 143.869 171.131 1.00 64.67 467 LEU B O 1
ATOM 3229 N N . PHE A 1 468 ? 165.000 143.271 170.247 1.00 61.91 468 PHE B N 1
ATOM 3230 C CA . PHE A 1 468 ? 164.198 144.074 171.168 1.00 61.91 468 PHE B CA 1
ATOM 3231 C C . PHE A 1 468 ? 163.997 143.257 172.435 1.00 61.91 468 PHE B C 1
ATOM 3232 O O . PHE A 1 468 ? 163.036 142.501 172.571 1.00 61.91 468 PHE B O 1
ATOM 3240 N N . GLY A 1 469 ? 164.916 143.407 173.377 1.00 65.28 469 GLY B N 1
ATOM 3241 C CA . GLY A 1 469 ? 164.872 142.615 174.586 1.00 65.28 469 GLY B CA 1
ATOM 3242 C C . GLY A 1 469 ? 166.258 142.228 175.044 1.00 65.28 469 GLY B C 1
ATOM 3243 O O . GLY A 1 469 ? 166.440 141.721 176.152 1.00 65.28 469 GLY B O 1
ATOM 3244 N N . LEU A 1 470 ? 167.245 142.461 174.185 1.00 68.28 470 LEU B N 1
ATOM 3245 C CA . LEU A 1 470 ? 168.640 142.253 174.540 1.00 68.28 470 LEU B CA 1
ATOM 3246 C C . LEU A 1 470 ? 169.426 143.530 174.278 1.00 68.28 470 LEU B C 1
ATOM 3247 O O . LEU A 1 470 ? 170.378 143.843 174.999 1.00 68.28 470 LEU B O 1
ATOM 3252 N N . ALA A 1 471 ? 169.027 144.273 173.252 1.00 70.66 471 ALA B N 1
ATOM 3253 C CA . ALA A 1 471 ? 169.654 145.535 172.890 1.00 70.66 471 ALA B CA 1
ATOM 3254 C C . ALA A 1 471 ? 168.665 146.373 172.092 1.00 70.66 471 ALA B C 1
ATOM 3255 O O . ALA A 1 471 ? 168.716 146.380 170.856 1.00 70.66 471 ALA B O 1
ATOM 3257 N N . PRO A 1 472 ? 167.752 147.081 172.760 1.00 70.73 472 PRO B N 1
ATOM 3258 C CA . PRO A 1 472 ? 166.685 147.784 172.027 1.00 70.73 472 PRO B CA 1
ATOM 3259 C C . PRO A 1 472 ? 167.201 148.802 171.034 1.00 70.73 472 PRO B C 1
ATOM 3260 O O . PRO A 1 472 ? 166.653 148.922 169.931 1.00 70.73 472 PRO B O 1
ATOM 3264 N N . ARG A 1 473 ? 168.253 149.538 171.397 1.00 76.67 473 ARG B N 1
ATOM 3265 C CA . ARG A 1 473 ? 168.736 150.606 170.533 1.00 76.67 473 ARG B CA 1
ATOM 3266 C C . ARG A 1 473 ? 169.216 150.063 169.197 1.00 76.67 473 ARG B C 1
ATOM 3267 O O . ARG A 1 473 ? 169.065 150.731 168.169 1.00 76.67 473 ARG B O 1
ATOM 3275 N N . PHE A 1 474 ? 169.775 148.858 169.184 1.00 72.67 474 PHE B N 1
ATOM 3276 C CA . PHE A 1 474 ? 170.111 148.195 167.928 1.00 72.67 474 PHE B CA 1
ATOM 3277 C C . PHE A 1 474 ? 168.963 147.315 167.451 1.00 72.67 474 PHE B C 1
ATOM 3278 O O . PHE A 1 474 ? 169.145 146.149 167.113 1.00 72.67 474 PHE B O 1
ATOM 3286 N N . THR A 1 475 ? 167.758 147.870 167.436 1.00 69.87 475 THR B N 1
ATOM 3287 C CA . THR A 1 475 ? 166.622 147.207 166.808 1.00 69.87 475 THR B CA 1
ATOM 3288 C C . THR A 1 475 ? 166.576 147.482 165.305 1.00 69.87 475 THR B C 1
ATOM 3289 O O . THR A 1 475 ? 166.346 146.546 164.529 1.00 69.87 475 THR B O 1
ATOM 3293 N N . PRO A 1 476 ? 166.777 148.724 164.840 1.00 68.31 476 PRO B N 1
ATOM 3294 C CA . PRO A 1 476 ? 166.686 148.973 163.391 1.00 68.31 476 PRO B CA 1
ATOM 3295 C C . PRO A 1 476 ? 167.720 148.237 162.558 1.00 68.31 476 PRO B C 1
ATOM 3296 O O . PRO A 1 476 ? 167.526 148.113 161.343 1.00 68.31 476 PRO B O 1
ATOM 3300 N N . VAL A 1 477 ? 168.808 147.739 163.151 1.00 67.84 477 VAL B N 1
ATOM 3301 C CA . VAL A 1 477 ? 169.780 146.977 162.381 1.00 67.84 477 VAL B CA 1
ATOM 3302 C C . VAL A 1 477 ? 169.183 145.699 161.815 1.00 67.84 477 VAL B C 1
ATOM 3303 O O . VAL A 1 477 ? 169.816 145.044 160.983 1.00 67.84 477 VAL B O 1
ATOM 3307 N N . ALA A 1 478 ? 167.972 145.332 162.244 1.00 67.54 478 ALA B N 1
ATOM 3308 C CA . ALA A 1 478 ? 167.255 144.227 161.622 1.00 67.54 478 ALA B CA 1
ATOM 3309 C C . ALA A 1 478 ? 166.977 144.487 160.151 1.00 67.54 478 ALA B C 1
ATOM 3310 O O . ALA A 1 478 ? 166.771 143.533 159.394 1.00 67.54 478 ALA B O 1
ATOM 3312 N N . TRP A 1 479 ? 166.949 145.753 159.728 1.00 67.32 479 TRP B N 1
ATOM 3313 C CA . TRP A 1 479 ? 166.940 146.045 158.300 1.00 67.32 479 TRP B CA 1
ATOM 3314 C C . TRP A 1 479 ? 168.229 145.564 157.650 1.00 67.32 479 TRP B C 1
ATOM 3315 O O . TRP A 1 479 ? 168.205 144.847 156.644 1.00 67.32 479 TRP B O 1
ATOM 3326 N N . GLY A 1 480 ? 169.370 145.925 158.242 1.00 68.73 480 GLY B N 1
ATOM 3327 C CA . GLY A 1 480 ? 170.649 145.545 157.670 1.00 68.73 480 GLY B CA 1
ATOM 3328 C C . GLY A 1 480 ? 170.844 144.047 157.588 1.00 68.73 480 GLY B C 1
ATOM 3329 O O . GLY A 1 480 ? 171.576 143.560 156.724 1.00 68.73 480 GLY B O 1
ATOM 3330 N N . VAL A 1 481 ? 170.208 143.298 158.487 1.00 70.10 481 VAL B N 1
ATOM 3331 C CA . VAL A 1 481 ? 170.235 141.844 158.385 1.00 70.10 481 VAL B CA 1
ATOM 3332 C C . VAL A 1 481 ? 169.472 141.389 157.148 1.00 70.10 481 VAL B C 1
ATOM 3333 O O . VAL A 1 481 ? 169.970 140.579 156.357 1.00 70.10 481 VAL B O 1
ATOM 3337 N N . LEU A 1 482 ? 168.266 141.928 156.946 1.00 71.57 482 LEU B N 1
ATOM 3338 C CA . LEU A 1 482 ? 167.443 141.512 155.814 1.00 71.57 482 LEU B CA 1
ATOM 3339 C C . LEU A 1 482 ? 168.172 141.722 154.496 1.00 71.57 482 LEU B C 1
ATOM 3340 O O . LEU A 1 482 ? 168.324 140.787 153.702 1.00 71.57 482 LEU B O 1
ATOM 3345 N N . VAL A 1 483 ? 168.665 142.939 154.264 1.00 73.31 483 VAL B N 1
ATOM 3346 C CA . VAL A 1 483 ? 169.458 143.198 153.068 1.00 73.31 483 VAL B CA 1
ATOM 3347 C C . VAL A 1 483 ? 170.655 142.260 153.026 1.00 73.31 483 VAL B C 1
ATOM 3348 O O . VAL A 1 483 ? 170.985 141.696 151.975 1.00 73.31 483 VAL B O 1
ATOM 3352 N N . GLY A 1 484 ? 171.290 142.040 154.178 1.00 75.50 484 GLY B N 1
ATOM 3353 C CA . GLY A 1 484 ? 172.424 141.137 154.227 1.00 75.50 484 GLY B CA 1
ATOM 3354 C C . GLY A 1 484 ? 172.084 139.738 153.762 1.00 75.50 484 GLY B C 1
ATOM 3355 O O . GLY A 1 484 ? 172.933 139.046 153.198 1.00 75.50 484 GLY B O 1
ATOM 3356 N N . PHE A 1 485 ? 170.845 139.298 153.987 1.00 77.12 485 PHE B N 1
ATOM 3357 C CA . PHE A 1 485 ? 170.427 138.011 153.445 1.00 77.12 485 PHE B CA 1
ATOM 3358 C C . PHE A 1 485 ? 170.270 138.076 151.934 1.00 77.12 485 PHE B C 1
ATOM 3359 O O . PHE A 1 485 ? 170.745 137.187 151.217 1.00 77.12 485 PHE B O 1
ATOM 3367 N N . ILE A 1 486 ? 169.636 139.137 151.431 1.00 76.62 486 ILE B N 1
ATOM 3368 C CA . ILE A 1 486 ? 169.337 139.219 150.005 1.00 76.62 486 ILE B CA 1
ATOM 3369 C C . ILE A 1 486 ? 170.621 139.184 149.191 1.00 76.62 486 ILE B C 1
ATOM 3370 O O . ILE A 1 486 ? 170.722 138.460 148.192 1.00 76.62 486 ILE B O 1
ATOM 3375 N N . ALA A 1 487 ? 171.633 139.941 149.621 1.00 81.55 487 ALA B N 1
ATOM 3376 C CA . ALA A 1 487 ? 172.903 139.962 148.906 1.00 81.55 487 ALA B CA 1
ATOM 3377 C C . ALA A 1 487 ? 173.550 138.586 148.861 1.00 81.55 487 ALA B C 1
ATOM 3378 O O . ALA A 1 487 ? 174.281 138.279 147.915 1.00 81.55 487 ALA B O 1
ATOM 3380 N N . LEU A 1 488 ? 173.303 137.743 149.865 1.00 84.45 488 LEU B N 1
ATOM 3381 C CA . LEU A 1 488 ? 173.843 136.390 149.809 1.00 84.45 488 LEU B CA 1
ATOM 3382 C C . LEU A 1 488 ? 173.078 135.508 148.835 1.00 84.45 488 LEU B C 1
ATOM 3383 O O . LEU A 1 488 ? 173.657 134.573 148.273 1.00 84.45 488 LEU B O 1
ATOM 3388 N N . TYR A 1 489 ? 171.789 135.774 148.626 1.00 85.67 489 TYR B N 1
ATOM 3389 C CA . TYR A 1 489 ? 171.033 134.980 147.664 1.00 85.67 489 TYR B CA 1
ATOM 3390 C C . TYR A 1 489 ? 171.485 135.273 146.241 1.00 85.67 489 TYR B C 1
ATOM 3391 O O . TYR A 1 489 ? 171.739 134.352 145.457 1.00 85.67 489 TYR B O 1
ATOM 3400 N N . LEU A 1 490 ? 171.600 136.554 145.891 1.00 89.53 490 LEU B N 1
ATOM 3401 C CA . LEU A 1 490 ? 171.973 136.918 144.530 1.00 89.53 490 LEU B CA 1
ATOM 3402 C C . LEU A 1 490 ? 173.467 136.729 144.302 1.00 89.53 490 LEU B C 1
ATOM 3403 O O . LEU A 1 490 ? 173.886 135.853 143.537 1.00 89.53 490 LEU B O 1
ATOM 3408 N N . LEU A 1 491 ? 174.287 137.496 145.015 1.00 93.37 491 LEU B N 1
ATOM 3409 C CA . LEU A 1 491 ? 175.732 137.532 144.799 1.00 93.37 491 LEU B CA 1
ATOM 3410 C C . LEU A 1 491 ? 176.441 136.275 145.210 1.00 93.37 491 LEU B C 1
ATOM 3411 O O . LEU A 1 491 ? 177.667 136.192 145.086 1.00 93.37 491 LEU B O 1
ATOM 3416 N N . GLY A 1 492 ? 175.697 135.298 145.714 1.00 98.89 492 GLY B N 1
ATOM 3417 C CA . GLY A 1 492 ? 176.238 133.981 145.956 1.00 98.89 492 GLY B CA 1
ATOM 3418 C C . GLY A 1 492 ? 175.874 132.957 144.905 1.00 98.89 492 GLY B C 1
ATOM 3419 O O . GLY A 1 492 ? 176.629 132.014 144.656 1.00 98.89 492 GLY B O 1
ATOM 3420 N N . SER A 1 493 ? 174.714 133.136 144.273 1.00 100.91 493 SER B N 1
ATOM 3421 C CA . SER A 1 493 ? 174.283 132.241 143.209 1.00 100.91 493 SER B CA 1
ATOM 3422 C C . SER A 1 493 ? 174.532 132.809 141.821 1.00 100.91 493 SER B C 1
ATOM 3423 O O . SER A 1 493 ? 174.549 132.047 140.848 1.00 100.91 493 SER B O 1
ATOM 3426 N N . LEU A 1 494 ? 174.719 134.121 141.711 1.00 104.27 494 LEU B N 1
ATOM 3427 C CA . LEU A 1 494 ? 175.089 134.769 140.462 1.00 104.27 494 LEU B CA 1
ATOM 3428 C C . LEU A 1 494 ? 176.599 134.878 140.291 1.00 104.27 494 LEU B C 1
ATOM 3429 O O . LEU A 1 494 ? 177.062 135.252 139.209 1.00 104.27 494 LEU B O 1
ATOM 3434 N N . ALA A 1 495 ? 177.372 134.510 141.306 1.00 104.77 495 ALA B N 1
ATOM 3435 C CA . ALA A 1 495 ? 178.819 134.675 141.285 1.00 104.77 495 ALA B CA 1
ATOM 3436 C C . ALA A 1 495 ? 179.440 133.502 142.038 1.00 104.77 495 ALA B C 1
ATOM 3437 O O . ALA A 1 495 ? 178.783 132.482 142.271 1.00 104.77 495 ALA B O 1
ATOM 3439 N N . GLY A 1 496 ? 180.711 133.641 142.408 1.00 111.11 496 GLY B N 1
ATOM 3440 C CA . GLY A 1 496 ? 181.407 132.555 143.070 1.00 111.11 496 GLY B CA 1
ATOM 3441 C C . GLY A 1 496 ? 180.837 132.253 144.443 1.00 111.11 496 GLY B C 1
ATOM 3442 O O . GLY A 1 496 ? 180.250 133.107 145.108 1.00 111.11 496 GLY B O 1
ATOM 3443 N N . PHE A 1 497 ? 181.025 131.005 144.875 1.00 115.37 497 PHE B N 1
ATOM 3444 C CA . PHE A 1 497 ? 180.450 130.542 146.121 1.00 115.37 497 PHE B CA 1
ATOM 3445 C C . PHE A 1 497 ? 181.258 129.382 146.680 1.00 115.37 497 PHE B C 1
ATOM 3446 O O . PHE A 1 497 ? 181.725 128.534 145.906 1.00 115.37 497 PHE B O 1
ATOM 3454 N N . PRO A 1 498 ? 181.449 129.322 147.996 1.00 116.77 498 PRO B N 1
ATOM 3455 C CA . PRO A 1 498 ? 182.007 128.120 148.626 1.00 116.77 498 PRO B CA 1
ATOM 3456 C C . PRO A 1 498 ? 180.964 127.131 149.124 1.00 116.77 498 PRO B C 1
ATOM 3457 O O . PRO A 1 498 ? 181.345 126.096 149.683 1.00 116.77 498 PRO B O 1
ATOM 3461 N N . GLN A 1 499 ? 179.675 127.451 148.965 1.00 113.74 499 GLN B N 1
ATOM 3462 C CA . GLN A 1 499 ? 178.540 126.606 149.336 1.00 113.74 499 GLN B CA 1
ATOM 3463 C C . GLN A 1 499 ? 178.374 126.541 150.851 1.00 113.74 499 GLN B C 1
ATOM 3464 O O . GLN A 1 499 ? 177.364 126.038 151.351 1.00 113.74 499 GLN B O 1
ATOM 3470 N N . MET A 1 500 ? 179.337 127.084 151.591 1.00 112.47 500 MET B N 1
ATOM 3471 C CA . MET A 1 500 ? 179.215 127.215 153.036 1.00 112.47 500 MET B CA 1
ATOM 3472 C C . MET A 1 500 ? 178.834 128.620 153.463 1.00 112.47 500 MET B C 1
ATOM 3473 O O . MET A 1 500 ? 178.218 128.791 154.519 1.00 112.47 500 MET B O 1
ATOM 3478 N N . LEU A 1 501 ? 179.196 129.629 152.671 1.00 108.64 501 LEU B N 1
ATOM 3479 C CA . LEU A 1 501 ? 178.729 130.985 152.915 1.00 108.64 501 LEU B CA 1
ATOM 3480 C C . LEU A 1 501 ? 177.308 131.202 152.419 1.00 108.64 501 LEU B C 1
ATOM 3481 O O . LEU A 1 501 ? 176.663 132.170 152.833 1.00 108.64 501 LEU B O 1
ATOM 3486 N N . LEU A 1 502 ? 176.809 130.329 151.545 1.00 104.29 502 LEU B N 1
ATOM 3487 C CA . LEU A 1 502 ? 175.447 130.435 151.043 1.00 104.29 502 LEU B CA 1
ATOM 3488 C C . LEU A 1 502 ? 174.437 129.704 151.911 1.00 104.29 502 LEU B C 1
ATOM 3489 O O . LEU A 1 502 ? 173.231 129.860 151.695 1.00 104.29 502 LEU B O 1
ATOM 3494 N N . ASN A 1 503 ? 174.894 128.914 152.878 1.00 98.89 503 ASN B N 1
ATOM 3495 C CA . ASN A 1 503 ? 174.014 128.222 153.804 1.00 98.89 503 ASN B CA 1
ATOM 3496 C C . ASN A 1 503 ? 173.700 129.057 155.037 1.00 98.89 503 ASN B C 1
ATOM 3497 O O . ASN A 1 503 ? 173.290 128.505 156.064 1.00 98.89 503 ASN B O 1
ATOM 3502 N N . LEU A 1 504 ? 173.884 130.370 154.957 1.00 94.81 504 LEU B N 1
ATOM 3503 C CA . LEU A 1 504 ? 173.600 131.289 156.050 1.00 94.81 504 LEU B CA 1
ATOM 3504 C C . LEU A 1 504 ? 172.462 132.235 155.683 1.00 94.81 504 LEU B C 1
ATOM 3505 O O . LEU A 1 504 ? 172.520 133.437 155.943 1.00 94.81 504 LEU B O 1
ATOM 3510 N N . GLU A 1 505 ? 171.421 131.697 155.055 1.00 87.06 505 GLU B N 1
ATOM 3511 C CA . GLU A 1 505 ? 170.236 132.462 154.707 1.00 87.06 505 GLU B CA 1
ATOM 3512 C C . GLU A 1 505 ? 169.052 131.513 154.655 1.00 87.06 505 GLU B C 1
ATOM 3513 O O . GLU A 1 505 ? 169.214 130.341 154.295 1.00 87.06 505 GLU B O 1
ATOM 3519 N N . PRO A 1 506 ? 167.855 131.978 155.019 1.00 73.08 506 PRO B N 1
ATOM 3520 C CA . PRO A 1 506 ? 166.705 131.067 155.073 1.00 73.08 506 PRO B CA 1
ATOM 3521 C C . PRO A 1 506 ? 166.008 130.848 153.741 1.00 73.08 506 PRO B C 1
ATOM 3522 O O . PRO A 1 506 ? 165.273 129.861 153.610 1.00 73.08 506 PRO B O 1
ATOM 3526 N N . PHE A 1 507 ? 166.202 131.722 152.754 1.00 73.19 507 PHE B N 1
ATOM 3527 C CA . PHE A 1 507 ? 165.476 131.598 151.496 1.00 73.19 507 PHE B CA 1
ATOM 3528 C C . PHE A 1 507 ? 166.051 130.532 150.577 1.00 73.19 507 PHE B C 1
ATOM 3529 O O . PHE A 1 507 ? 165.353 130.080 149.664 1.00 73.19 507 PHE B O 1
ATOM 3537 N N . ALA A 1 508 ? 167.302 130.123 150.790 1.00 75.58 508 ALA B N 1
ATOM 3538 C CA . ALA A 1 508 ? 167.897 129.089 149.954 1.00 75.58 508 ALA B CA 1
ATOM 3539 C C . ALA A 1 508 ? 167.403 127.696 150.320 1.00 75.58 508 ALA B C 1
ATOM 3540 O O . ALA A 1 508 ? 167.381 126.809 149.461 1.00 75.58 508 ALA B O 1
ATOM 3542 N N . HIS A 1 509 ? 167.002 127.487 151.570 1.00 75.79 509 HIS B N 1
ATOM 3543 C CA . HIS A 1 509 ? 166.651 126.165 152.068 1.00 75.79 509 HIS B CA 1
ATOM 3544 C C . HIS A 1 509 ? 165.180 125.823 151.891 1.00 75.79 509 HIS B C 1
ATOM 3545 O O . HIS A 1 509 ? 164.757 124.750 152.328 1.00 75.79 509 HIS B O 1
ATOM 3552 N N . ILE A 1 510 ? 164.392 126.696 151.275 1.00 72.56 510 ILE B N 1
ATOM 3553 C CA . ILE A 1 510 ? 162.965 126.442 151.103 1.00 72.56 510 ILE B CA 1
ATOM 3554 C C . ILE A 1 510 ? 162.779 125.328 150.082 1.00 72.56 510 ILE B C 1
ATOM 3555 O O . ILE A 1 510 ? 163.220 125.463 148.932 1.00 72.56 510 ILE B O 1
ATOM 3560 N N . PRO A 1 511 ? 162.134 124.222 150.444 1.00 76.72 511 PRO B N 1
ATOM 3561 C CA . PRO A 1 511 ? 161.915 123.143 149.479 1.00 76.72 511 PRO B CA 1
ATOM 3562 C C . PRO A 1 511 ? 160.918 123.563 148.412 1.00 76.72 511 PRO B C 1
ATOM 3563 O O . PRO A 1 511 ? 160.373 124.667 148.422 1.00 76.72 511 PRO B O 1
ATOM 3567 N N . ARG A 1 512 ? 160.681 122.652 147.476 1.00 87.64 512 ARG B N 1
ATOM 3568 C CA . ARG A 1 512 ? 159.882 122.938 146.294 1.00 87.64 512 ARG B CA 1
ATOM 3569 C C . ARG A 1 512 ? 158.696 121.990 146.215 1.00 87.64 512 ARG B C 1
ATOM 3570 O O . ARG A 1 512 ? 158.862 120.770 146.304 1.00 87.64 512 ARG B O 1
ATOM 3578 N N . VAL A 1 513 ? 157.510 122.558 146.045 1.00 83.03 513 VAL B N 1
ATOM 3579 C CA . VAL A 1 513 ? 156.266 121.803 145.969 1.00 83.03 513 VAL B CA 1
ATOM 3580 C C . VAL A 1 513 ? 156.012 121.421 144.521 1.00 83.03 513 VAL B C 1
ATOM 3581 O O . VAL A 1 513 ? 156.344 122.172 143.597 1.00 83.03 513 VAL B O 1
ATOM 3585 N N . GLY A 1 514 ? 155.423 120.248 144.316 1.00 87.40 514 GLY B N 1
ATOM 3586 C CA . GLY A 1 514 ? 155.143 119.779 142.976 1.00 87.40 514 GLY B CA 1
ATOM 3587 C C . GLY A 1 514 ? 156.248 118.900 142.435 1.00 87.40 514 GLY B C 1
ATOM 3588 O O . GLY A 1 514 ? 157.403 119.326 142.346 1.00 87.40 514 GLY B O 1
ATOM 3589 N N . GLY A 1 515 ? 155.907 117.670 142.069 1.00 93.80 515 GLY B N 1
ATOM 3590 C CA . GLY A 1 515 ? 156.904 116.723 141.617 1.00 93.80 515 GLY B CA 1
ATOM 3591 C C . GLY A 1 515 ? 157.568 116.002 142.770 1.00 93.80 515 GLY B C 1
ATOM 3592 O O . GLY A 1 515 ? 156.939 115.757 143.804 1.00 93.80 515 GLY B O 1
ATOM 3593 N N . GLY A 1 516 ? 158.845 115.657 142.609 1.00 94.45 516 GLY B N 1
ATOM 3594 C CA . GLY A 1 516 ? 159.585 114.949 143.626 1.00 94.45 516 GLY B CA 1
ATOM 3595 C C . GLY A 1 516 ? 160.537 115.852 144.400 1.00 94.45 516 GLY B C 1
ATOM 3596 O O . GLY A 1 516 ? 160.566 117.070 144.242 1.00 94.45 516 GLY B O 1
ATOM 3597 N N . ASP A 1 517 ? 161.326 115.206 145.259 1.00 90.70 517 ASP B N 1
ATOM 3598 C CA . ASP A 1 517 ? 162.370 115.867 146.044 1.00 90.70 517 ASP B CA 1
ATOM 3599 C C . ASP A 1 517 ? 161.802 116.967 146.940 1.00 90.70 517 ASP B C 1
ATOM 3600 O O . ASP A 1 517 ? 162.388 118.042 147.083 1.00 90.70 517 ASP B O 1
ATOM 3605 N N . PHE A 1 518 ? 160.650 116.699 147.547 1.00 81.98 518 PHE B N 1
ATOM 3606 C CA . PHE A 1 518 ? 160.135 117.518 148.636 1.00 81.98 518 PHE B CA 1
ATOM 3607 C C . PHE A 1 518 ? 160.493 116.834 149.948 1.00 81.98 518 PHE B C 1
ATOM 3608 O O . PHE A 1 518 ? 160.136 115.671 150.162 1.00 81.98 518 PHE B O 1
ATOM 3616 N N . THR A 1 519 ? 161.201 117.552 150.820 1.00 76.02 519 THR B N 1
ATOM 3617 C CA . THR A 1 519 ? 161.801 116.943 151.999 1.00 76.02 519 THR B CA 1
ATOM 3618 C C . THR A 1 519 ? 161.161 117.353 153.318 1.00 76.02 519 THR B C 1
ATOM 3619 O O . THR A 1 519 ? 161.071 116.520 154.222 1.00 76.02 519 THR B O 1
ATOM 3623 N N . ALA A 1 520 ? 160.725 118.605 153.456 1.00 72.01 520 ALA B N 1
ATOM 3624 C CA . ALA A 1 520 ? 160.025 119.133 154.626 1.00 72.01 520 ALA B CA 1
ATOM 3625 C C . ALA A 1 520 ? 160.871 119.149 155.892 1.00 72.01 520 ALA B C 1
ATOM 3626 O O . ALA A 1 520 ? 160.341 119.438 156.969 1.00 72.01 520 ALA B O 1
ATOM 3628 N N . VAL A 1 521 ? 162.160 118.840 155.803 1.00 67.52 521 VAL B N 1
ATOM 3629 C CA . VAL A 1 521 ? 163.060 118.899 156.954 1.00 67.52 521 VAL B CA 1
ATOM 3630 C C . VAL A 1 521 ? 163.518 120.333 157.213 1.00 67.52 521 VAL B C 1
ATOM 3631 O O . VAL A 1 521 ? 163.479 120.774 158.370 1.00 67.52 521 VAL B O 1
ATOM 3635 N N . PRO A 1 522 ? 163.960 121.101 156.206 1.00 68.04 522 PRO B N 1
ATOM 3636 C CA . PRO A 1 522 ? 164.365 122.489 156.491 1.00 68.04 522 PRO B CA 1
ATOM 3637 C C . PRO A 1 522 ? 163.262 123.340 157.094 1.00 68.04 522 PRO B C 1
ATOM 3638 O O . PRO A 1 522 ? 163.557 124.282 157.841 1.00 68.04 522 PRO B O 1
ATOM 3642 N N . LEU A 1 523 ? 161.998 123.040 156.791 1.00 66.37 523 LEU B N 1
ATOM 3643 C CA . LEU A 1 523 ? 160.900 123.783 157.399 1.00 66.37 523 LEU B CA 1
ATOM 3644 C C . LEU A 1 523 ? 160.906 123.627 158.914 1.00 66.37 523 LEU B C 1
ATOM 3645 O O . LEU A 1 523 ? 160.677 124.596 159.645 1.00 66.37 523 LEU B O 1
ATOM 3650 N N . LEU A 1 524 ? 161.167 122.413 159.403 1.00 63.37 524 LEU B N 1
ATOM 3651 C CA . LEU A 1 524 ? 161.241 122.193 160.843 1.00 63.37 524 LEU B CA 1
ATOM 3652 C C . LEU A 1 524 ? 162.423 122.929 161.460 1.00 63.37 524 LEU B C 1
ATOM 3653 O O . LEU A 1 524 ? 162.301 123.518 162.541 1.00 63.37 524 LEU B O 1
ATOM 3658 N N . TRP A 1 525 ? 163.578 122.905 160.792 1.00 63.93 525 TRP B N 1
ATOM 3659 C CA . TRP A 1 525 ? 164.749 123.598 161.312 1.00 63.93 525 TRP B CA 1
ATOM 3660 C C . TRP A 1 525 ? 164.579 125.107 161.307 1.00 63.93 525 TRP B C 1
ATOM 3661 O O . TRP A 1 525 ? 165.241 125.792 162.091 1.00 63.93 525 TRP B O 1
ATOM 3672 N N . LEU A 1 526 ? 163.722 125.644 160.441 1.00 60.36 526 LEU B N 1
ATOM 3673 C CA . LEU A 1 526 ? 163.445 127.074 160.491 1.00 60.36 526 LEU B CA 1
ATOM 3674 C C . LEU A 1 526 ? 162.373 127.416 161.520 1.00 60.36 526 LEU B C 1
ATOM 3675 O O . LEU A 1 526 ? 162.467 128.451 162.188 1.00 60.36 526 LEU B O 1
ATOM 3680 N N . LEU A 1 527 ? 161.361 126.559 161.675 1.00 58.64 527 LEU B N 1
ATOM 3681 C CA . LEU A 1 527 ? 160.346 126.795 162.696 1.00 58.64 527 LEU B CA 1
ATOM 3682 C C . LEU A 1 527 ? 160.947 126.737 164.095 1.00 58.64 527 LEU B C 1
ATOM 3683 O O . LEU A 1 527 ? 160.590 127.539 164.966 1.00 58.64 527 LEU B O 1
ATOM 3688 N N . ALA A 1 528 ? 161.858 125.789 164.334 1.00 58.10 528 ALA B N 1
ATOM 3689 C CA . ALA A 1 528 ? 162.519 125.710 165.631 1.00 58.10 528 ALA B CA 1
ATOM 3690 C C . ALA A 1 528 ? 163.349 126.949 165.935 1.00 58.10 528 ALA B C 1
ATOM 3691 O O . ALA A 1 528 ? 163.312 127.440 167.067 1.00 58.10 528 ALA B O 1
ATOM 3693 N N . ILE A 1 529 ? 164.090 127.461 164.954 1.00 58.88 529 ILE B N 1
ATOM 3694 C CA . ILE A 1 529 ? 164.857 128.686 165.152 1.00 58.88 529 ILE B CA 1
ATOM 3695 C C . ILE A 1 529 ? 163.932 129.865 165.415 1.00 58.88 529 ILE B C 1
ATOM 3696 O O . ILE A 1 529 ? 164.210 130.701 166.281 1.00 58.88 529 ILE B O 1
ATOM 3701 N N . ASP A 1 530 ? 162.824 129.959 164.675 1.00 60.56 530 ASP B N 1
ATOM 3702 C CA . ASP A 1 530 ? 161.849 131.016 164.926 1.00 60.56 530 ASP B CA 1
ATOM 3703 C C . ASP A 1 530 ? 161.351 130.974 166.364 1.00 60.56 530 ASP B C 1
ATOM 3704 O O . ASP A 1 530 ? 161.373 131.988 167.075 1.00 60.56 530 ASP B O 1
ATOM 3709 N N . ALA A 1 531 ? 160.898 129.800 166.808 1.00 58.14 531 ALA B N 1
ATOM 3710 C CA . ALA A 1 531 ? 160.371 129.663 168.159 1.00 58.14 531 ALA B CA 1
ATOM 3711 C C . ALA A 1 531 ? 161.417 129.963 169.219 1.00 58.14 531 ALA B C 1
ATOM 3712 O O . ALA A 1 531 ? 161.108 130.656 170.192 1.00 58.14 531 ALA B O 1
ATOM 3714 N N . ALA A 1 532 ? 162.643 129.471 169.053 1.00 57.80 532 ALA B N 1
ATOM 3715 C CA . ALA A 1 532 ? 163.696 129.750 170.018 1.00 57.80 532 ALA B CA 1
ATOM 3716 C C . ALA A 1 532 ? 164.049 131.229 170.081 1.00 57.80 532 ALA B C 1
ATOM 3717 O O . ALA A 1 532 ? 164.186 131.780 171.177 1.00 57.80 532 ALA B O 1
ATOM 3719 N N . LEU A 1 533 ? 164.196 131.892 168.933 1.00 58.42 533 LEU B N 1
ATOM 3720 C CA . LEU A 1 533 ? 164.523 133.313 168.955 1.00 58.42 533 LEU B CA 1
ATOM 3721 C C . LEU A 1 533 ? 163.413 134.120 169.611 1.00 58.42 533 LEU B C 1
ATOM 3722 O O . LEU A 1 533 ? 163.685 135.037 170.393 1.00 58.42 533 LEU B O 1
ATOM 3727 N N . ILE A 1 534 ? 162.154 133.787 169.319 1.00 59.22 534 ILE B N 1
ATOM 3728 C CA . ILE A 1 534 ? 161.047 134.501 169.948 1.00 59.22 534 ILE B CA 1
ATOM 3729 C C . ILE A 1 534 ? 161.031 134.254 171.452 1.00 59.22 534 ILE B C 1
ATOM 3730 O O . ILE A 1 534 ? 160.799 135.177 172.243 1.00 59.22 534 ILE B O 1
ATOM 3735 N N . THR A 1 535 ? 161.280 133.012 171.875 1.00 58.64 535 THR B N 1
ATOM 3736 C CA . THR A 1 535 ? 161.268 132.698 173.300 1.00 58.64 535 THR B CA 1
ATOM 3737 C C . THR A 1 535 ? 162.360 133.449 174.050 1.00 58.64 535 THR B C 1
ATOM 3738 O O . THR A 1 535 ? 162.109 134.004 175.125 1.00 58.64 535 THR B O 1
ATOM 3742 N N . LEU A 1 536 ? 163.581 133.476 173.509 1.00 59.48 536 LEU B N 1
ATOM 3743 C CA . LEU A 1 536 ? 164.633 134.266 174.147 1.00 59.48 536 LEU B CA 1
ATOM 3744 C C . LEU A 1 536 ? 164.330 135.758 174.128 1.00 59.48 536 LEU B C 1
ATOM 3745 O O . LEU A 1 536 ? 164.567 136.443 175.130 1.00 59.48 536 LEU B O 1
ATOM 3750 N N . GLY A 1 537 ? 163.803 136.286 173.021 1.00 60.46 537 GLY B N 1
ATOM 3751 C CA . GLY A 1 537 ? 163.476 137.699 172.984 1.00 60.46 537 GLY B CA 1
ATOM 3752 C C . GLY A 1 537 ? 162.358 138.106 173.914 1.00 60.46 537 GLY B C 1
ATOM 3753 O O . GLY A 1 537 ? 162.290 139.274 174.307 1.00 60.46 537 GLY B O 1
ATOM 3754 N N . ALA A 1 538 ? 161.475 137.174 174.269 1.00 61.45 538 ALA B N 1
ATOM 3755 C CA . ALA A 1 538 ? 160.421 137.462 175.233 1.00 61.45 538 ALA B CA 1
ATOM 3756 C C . ALA A 1 538 ? 160.876 137.243 176.670 1.00 61.45 538 ALA B C 1
ATOM 3757 O O . ALA A 1 538 ? 160.458 137.980 177.567 1.00 61.45 538 ALA B O 1
ATOM 3759 N N . MET A 1 539 ? 161.722 136.240 176.911 1.00 64.40 539 MET B N 1
ATOM 3760 C CA . MET A 1 539 ? 162.223 136.002 178.259 1.00 64.40 539 MET B CA 1
ATOM 3761 C C . MET A 1 539 ? 163.214 137.071 178.690 1.00 64.40 539 MET B C 1
ATOM 3762 O O . MET A 1 539 ? 163.278 137.411 179.876 1.00 64.40 539 MET B O 1
ATOM 3767 N N . ALA A 1 540 ? 164.001 137.601 177.756 1.00 62.55 540 ALA B N 1
ATOM 3768 C CA . ALA A 1 540 ? 164.992 138.617 178.076 1.00 62.55 540 ALA B CA 1
ATOM 3769 C C . ALA A 1 540 ? 164.401 140.014 178.169 1.00 62.55 540 ALA B C 1
ATOM 3770 O O . ALA A 1 540 ? 165.111 140.943 178.562 1.00 62.55 540 ALA B O 1
ATOM 3772 N N . PHE A 1 541 ? 163.129 140.180 177.819 1.00 62.62 541 PHE B N 1
ATOM 3773 C CA . PHE A 1 541 ? 162.454 141.469 177.889 1.00 62.62 541 PHE B CA 1
ATOM 3774 C C . PHE A 1 541 ? 161.688 141.667 179.186 1.00 62.62 541 PHE B C 1
ATOM 3775 O O . PHE A 1 541 ? 161.559 142.804 179.648 1.00 62.62 541 PHE B O 1
ATOM 3783 N N . ARG A 1 542 ? 161.203 140.596 179.802 1.00 65.13 542 ARG B N 1
ATOM 3784 C CA . ARG A 1 542 ? 160.466 140.722 181.049 1.00 65.13 542 ARG B CA 1
ATOM 3785 C C . ARG A 1 542 ? 161.377 140.789 182.266 1.00 65.13 542 ARG B C 1
ATOM 3786 O O . ARG A 1 542 ? 160.883 140.771 183.397 1.00 65.13 542 ARG B O 1
ATOM 3794 N N . ARG A 1 543 ? 162.687 140.865 182.059 1.00 67.41 543 ARG B N 1
ATOM 3795 C CA . ARG A 1 543 ? 163.652 141.173 183.105 1.00 67.41 543 ARG B CA 1
ATOM 3796 C C . ARG A 1 543 ? 164.553 142.314 182.660 1.00 67.41 543 ARG B C 1
ATOM 3797 O O . ARG A 1 543 ? 165.751 142.338 182.947 1.00 67.41 543 ARG B O 1
ATOM 3805 N N . ARG A 1 544 ? 163.978 143.282 181.951 1.00 65.71 544 ARG B N 1
ATOM 3806 C CA . ARG A 1 544 ? 164.733 144.341 181.300 1.00 65.71 544 ARG B CA 1
ATOM 3807 C C . ARG A 1 544 ? 164.134 145.661 181.762 1.00 65.71 544 ARG B C 1
ATOM 3808 O O . ARG A 1 544 ? 162.907 145.806 181.780 1.00 65.71 544 ARG B O 1
ATOM 3816 N N . ASP A 1 545 ? 164.978 146.613 182.151 1.00 68.22 545 ASP B N 1
ATOM 3817 C CA . ASP A 1 545 ? 164.473 147.921 182.554 1.00 68.22 545 ASP B CA 1
ATOM 3818 C C . ASP A 1 545 ? 163.955 148.678 181.341 1.00 68.22 545 ASP B C 1
ATOM 3819 O O . ASP A 1 545 ? 164.698 148.910 180.385 1.00 68.22 545 ASP B O 1
ATOM 3824 N N . VAL A 1 546 ? 162.694 149.101 181.390 1.00 70.91 546 VAL B N 1
ATOM 3825 C CA . VAL A 1 546 ? 162.105 149.816 180.261 1.00 70.91 546 VAL B CA 1
ATOM 3826 C C . VAL A 1 546 ? 162.872 151.121 180.083 1.00 70.91 546 VAL B C 1
ATOM 3827 O O . VAL A 1 546 ? 162.751 152.043 180.893 1.00 70.91 546 VAL B O 1
ATOM 3831 N N . ARG A 1 547 ? 163.667 151.198 179.018 1.00 76.13 547 ARG B N 1
ATOM 3832 C CA . ARG A 1 547 ? 164.628 152.278 178.827 1.00 76.13 547 ARG B CA 1
ATOM 3833 C C . ARG A 1 547 ? 163.952 153.432 178.100 1.00 76.13 547 ARG B C 1
ATOM 3834 O O . ARG A 1 547 ? 163.650 153.332 176.908 1.00 76.13 547 ARG B O 1
ATOM 3842 N N . CYS A 1 548 ? 163.726 154.529 178.814 1.00 82.47 548 CYS B N 1
ATOM 3843 C CA . CYS A 1 548 ? 163.200 155.748 178.209 1.00 82.47 548 CYS B CA 1
ATOM 3844 C C . CYS A 1 548 ? 163.743 156.981 178.921 1.00 82.47 548 CYS B C 1
ATOM 3845 O O . CYS A 1 5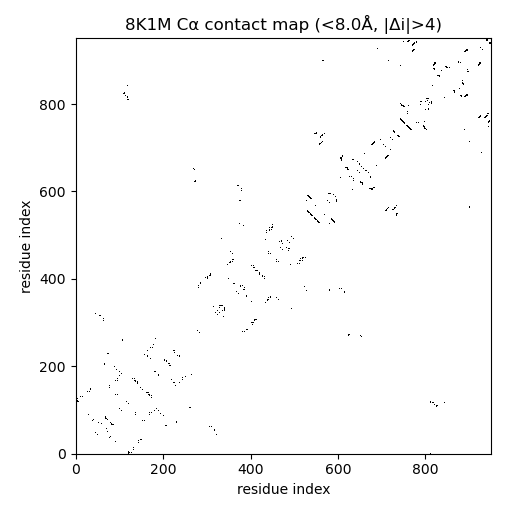48 ? 163.160 157.454 179.896 1.00 82.47 548 CYS B O 1
ATOM 3848 N N . VAL B 2 1 ? 149.567 151.857 205.081 1.00 64.10 8 VAL C N 1
ATOM 3849 C CA . VAL B 2 1 ? 150.646 152.647 204.510 1.00 64.10 8 VAL C CA 1
ATOM 3850 C C . VAL B 2 1 ? 150.789 152.311 203.030 1.00 64.10 8 VAL C C 1
ATOM 3851 O O . VAL B 2 1 ? 151.422 151.319 202.672 1.00 64.10 8 VAL C O 1
ATOM 3855 N N . PRO B 2 2 ? 150.170 153.126 202.173 1.00 61.33 9 PRO C N 1
ATOM 3856 C CA . PRO B 2 2 ? 150.243 152.855 200.728 1.00 61.33 9 PRO C CA 1
ATOM 3857 C C . PRO B 2 2 ? 151.656 152.806 200.174 1.00 61.33 9 PRO C C 1
ATOM 3858 O O . PRO B 2 2 ? 151.941 151.968 199.313 1.00 61.33 9 PRO C O 1
ATOM 3862 N N . ILE B 2 3 ? 152.551 153.678 200.633 1.00 60.75 10 ILE C N 1
ATOM 3863 C CA . ILE B 2 3 ? 153.918 153.744 200.131 1.00 60.75 10 ILE C CA 1
ATOM 3864 C C . ILE B 2 3 ? 154.865 153.818 201.316 1.00 60.75 10 ILE C C 1
ATOM 3865 O O . ILE B 2 3 ? 154.675 154.645 202.216 1.00 60.75 10 ILE C O 1
ATOM 3870 N N . GLU B 2 4 ? 155.892 152.967 201.309 1.00 64.71 11 GLU C N 1
ATOM 3871 C CA . GLU B 2 4 ? 156.892 152.954 202.378 1.00 64.71 11 GLU C CA 1
ATOM 3872 C C . GLU B 2 4 ? 158.218 152.497 201.765 1.00 64.71 11 GLU C C 1
ATOM 3873 O O . GLU B 2 4 ? 158.451 151.302 201.576 1.00 64.71 11 GLU C O 1
ATOM 3879 N N . ILE B 2 5 ? 159.071 153.466 201.452 1.00 63.10 12 ILE C N 1
ATOM 3880 C CA . ILE B 2 5 ? 160.410 153.230 200.929 1.00 63.10 12 ILE C CA 1
ATOM 3881 C C . ILE B 2 5 ? 161.406 153.721 201.962 1.00 63.10 12 ILE C C 1
ATOM 3882 O O . ILE B 2 5 ? 161.274 154.841 202.468 1.00 63.10 12 ILE C O 1
ATOM 3887 N N . ARG B 2 6 ? 162.389 152.889 202.297 1.00 68.11 13 ARG C N 1
ATOM 3888 C CA . ARG B 2 6 ? 163.521 153.373 203.083 1.00 68.11 13 ARG C CA 1
ATOM 3889 C C . ARG B 2 6 ? 164.733 152.501 202.792 1.00 68.11 13 ARG C C 1
ATOM 3890 O O . ARG B 2 6 ? 164.736 151.301 203.084 1.00 68.11 13 ARG C O 1
ATOM 3898 N N . GLY B 2 7 ? 165.768 153.131 202.243 1.00 62.95 14 GLY C N 1
ATOM 3899 C CA . GLY B 2 7 ? 166.985 152.451 201.856 1.00 62.95 14 GLY C CA 1
ATOM 3900 C C . GLY B 2 7 ? 167.164 152.288 200.363 1.00 62.95 14 GLY C C 1
ATOM 3901 O O . GLY B 2 7 ? 168.100 151.592 199.948 1.00 62.95 14 GLY C O 1
ATOM 3902 N N . LEU B 2 8 ? 166.324 152.904 199.536 1.00 61.10 15 LEU C N 1
ATOM 3903 C CA . LEU B 2 8 ? 166.359 152.661 198.102 1.00 61.10 15 LEU C CA 1
ATOM 3904 C C . LEU B 2 8 ? 167.691 153.096 197.506 1.00 61.10 15 LEU C C 1
ATOM 3905 O O . LEU B 2 8 ? 168.219 154.160 197.832 1.00 61.10 15 LEU C O 1
ATOM 3910 N N . THR B 2 9 ? 168.229 152.259 196.620 1.00 60.57 16 THR C N 1
ATOM 3911 C CA . THR B 2 9 ? 169.495 152.517 195.951 1.00 60.57 16 THR C CA 1
ATOM 3912 C C . THR B 2 9 ? 169.395 152.043 194.512 1.00 60.57 16 THR C C 1
ATOM 3913 O O . THR B 2 9 ? 168.764 151.021 194.236 1.00 60.57 16 THR C O 1
ATOM 3917 N N . LYS B 2 10 ? 170.011 152.789 193.597 1.00 64.92 17 LYS C N 1
ATOM 3918 C CA . LYS B 2 10 ? 170.086 152.351 192.210 1.00 64.92 17 LYS C CA 1
ATOM 3919 C C . LYS B 2 10 ? 171.155 153.135 191.466 1.00 64.92 17 LYS C C 1
ATOM 3920 O O . LYS B 2 10 ? 171.185 154.372 191.533 1.00 64.92 17 LYS C O 1
ATOM 3926 N N . HIS B 2 11 ? 172.020 152.395 190.769 1.00 73.86 18 HIS C N 1
ATOM 3927 C CA . HIS B 2 11 ? 173.014 152.916 189.842 1.00 73.86 18 HIS C CA 1
ATOM 3928 C C . HIS B 2 11 ? 172.635 152.476 188.433 1.00 73.86 18 HIS C C 1
ATOM 3929 O O . HIS B 2 11 ? 172.394 151.289 188.200 1.00 73.86 18 HIS C O 1
ATOM 3936 N N . PHE B 2 12 ? 172.569 153.428 187.525 1.00 79.01 19 PHE C N 1
ATOM 3937 C CA . PHE B 2 12 ? 172.066 153.115 186.173 1.00 79.01 19 PHE C CA 1
ATOM 3938 C C . PHE B 2 12 ? 173.180 152.692 185.239 1.00 79.01 19 PHE C C 1
ATOM 3939 O O . PHE B 2 12 ? 173.143 151.565 184.726 1.00 79.01 19 PHE C O 1
ATOM 3947 N N . GLY B 2 13 ? 174.131 153.574 184.993 1.00 90.07 20 GLY C N 1
ATOM 3948 C CA . GLY B 2 13 ? 175.268 153.152 184.166 1.00 90.07 20 GLY C CA 1
ATOM 3949 C C . GLY B 2 13 ? 176.098 152.204 184.977 1.00 90.07 20 GLY C C 1
ATOM 3950 O O . GLY B 2 13 ? 176.897 151.497 184.398 1.00 90.07 20 GLY C O 1
ATOM 3951 N N . SER B 2 14 ? 175.937 152.310 186.276 1.00 93.48 21 SER C N 1
ATOM 3952 C CA . SER B 2 14 ? 176.881 151.847 187.307 1.00 93.48 21 SER C CA 1
ATOM 3953 C C . SER B 2 14 ? 178.070 152.793 187.272 1.00 93.48 21 SER C C 1
ATOM 3954 O O . SER B 2 14 ? 179.176 152.389 187.662 1.00 93.48 21 SER C O 1
ATOM 3957 N N . VAL B 2 15 ? 177.786 154.019 186.841 1.00 95.02 22 VAL C N 1
ATOM 3958 C CA . VAL B 2 15 ? 178.599 155.237 187.101 1.00 95.02 22 VAL C CA 1
ATOM 3959 C C . VAL B 2 15 ? 177.736 156.433 187.485 1.00 95.02 22 VAL C C 1
ATOM 3960 O O . VAL B 2 15 ? 178.301 157.508 187.717 1.00 95.02 22 VAL C O 1
ATOM 3964 N N . ARG B 2 16 ? 176.417 156.254 187.530 1.00 87.81 23 ARG C N 1
ATOM 3965 C CA . ARG B 2 16 ? 175.513 157.390 187.841 1.00 87.81 23 ARG C CA 1
ATOM 3966 C C . ARG B 2 16 ? 174.651 157.011 189.046 1.00 87.81 23 ARG C C 1
ATOM 3967 O O . ARG B 2 16 ? 173.522 156.533 188.818 1.00 87.81 23 ARG C O 1
ATOM 3975 N N . ALA B 2 17 ? 175.148 157.197 190.274 1.00 78.72 24 ALA C N 1
ATOM 3976 C CA . ALA B 2 17 ? 174.254 156.833 191.383 1.00 78.72 24 ALA C CA 1
ATOM 3977 C C . ALA B 2 17 ? 173.082 157.797 191.382 1.00 78.72 24 ALA C C 1
ATOM 3978 O O . ALA B 2 17 ? 173.281 158.902 191.883 1.00 78.72 24 ALA C O 1
ATOM 3980 N N . LEU B 2 18 ? 171.925 157.400 190.857 1.00 74.58 25 LEU C N 1
ATOM 3981 C CA . LEU B 2 18 ? 170.697 158.189 190.917 1.00 74.58 25 LEU C CA 1
ATOM 3982 C C . LEU B 2 18 ? 170.167 158.058 192.332 1.00 74.58 25 LEU C C 1
ATOM 3983 O O . LEU B 2 18 ? 169.767 159.059 192.935 1.00 74.58 25 LEU C O 1
ATOM 3988 N N . ASP B 2 19 ? 170.145 156.854 192.890 1.00 64.37 26 ASP C N 1
ATOM 3989 C CA . ASP B 2 19 ? 169.504 156.693 194.182 1.00 64.37 26 ASP C CA 1
ATOM 3990 C C . ASP B 2 19 ? 170.503 156.140 195.177 1.00 64.37 26 ASP C C 1
ATOM 3991 O O . ASP B 2 19 ? 171.117 155.101 194.927 1.00 64.37 26 ASP C O 1
ATOM 3996 N N . GLY B 2 20 ? 170.662 156.838 196.294 1.00 63.54 27 GLY C N 1
ATOM 3997 C CA . GLY B 2 20 ? 171.295 156.275 197.463 1.00 63.54 27 GLY C CA 1
ATOM 3998 C C . GLY B 2 20 ? 170.565 156.729 198.706 1.00 63.54 27 GLY C C 1
ATOM 3999 O O . GLY B 2 20 ? 170.477 157.931 198.965 1.00 63.54 27 GLY C O 1
ATOM 4000 N N . LEU B 2 21 ? 170.037 155.782 199.481 1.00 65.34 28 LEU C N 1
ATOM 4001 C CA . LEU B 2 21 ? 169.393 156.051 200.767 1.00 65.34 28 LEU C CA 1
ATOM 4002 C C . LEU B 2 21 ? 168.223 157.032 200.616 1.00 65.34 28 LEU C C 1
ATOM 4003 O O . LEU B 2 21 ? 168.238 158.156 201.120 1.00 65.34 28 LEU C O 1
ATOM 4008 N N . ASP B 2 22 ? 167.202 156.571 199.900 1.00 61.84 29 ASP C N 1
ATOM 4009 C CA . ASP B 2 22 ? 165.967 157.322 199.715 1.00 61.84 29 ASP C CA 1
ATOM 4010 C C . ASP B 2 22 ? 164.910 156.848 200.708 1.00 61.84 29 ASP C C 1
ATOM 4011 O O . ASP B 2 22 ? 164.855 155.664 201.053 1.00 61.84 29 ASP C O 1
ATOM 4016 N N . LEU B 2 23 ? 164.080 157.784 201.176 1.00 64.52 30 LEU C N 1
ATOM 4017 C CA . LEU B 2 23 ? 163.032 157.495 202.148 1.00 64.52 30 LEU C CA 1
ATOM 4018 C C . LEU B 2 23 ? 161.747 158.221 201.766 1.00 64.52 30 LEU C C 1
ATOM 4019 O O . LEU B 2 23 ? 161.780 159.316 201.203 1.00 64.52 30 LEU C O 1
ATOM 4024 N N . THR B 2 24 ? 160.613 157.595 202.080 1.00 62.40 31 THR C N 1
ATOM 4025 C CA . THR B 2 24 ? 159.282 158.121 201.796 1.00 62.40 31 THR C CA 1
ATOM 4026 C C . THR B 2 24 ? 158.254 157.264 202.523 1.00 62.40 31 THR C C 1
ATOM 4027 O O . THR B 2 24 ? 158.365 156.040 202.522 1.00 62.40 31 THR C O 1
ATOM 4031 N N . VAL B 2 25 ? 157.267 157.906 203.149 1.00 63.87 32 VAL C N 1
ATOM 4032 C CA . VAL B 2 25 ? 156.175 157.207 203.825 1.00 63.87 32 VAL C CA 1
ATOM 4033 C C . VAL B 2 25 ? 154.882 157.978 203.599 1.00 63.87 32 VAL C C 1
ATOM 4034 O O . VAL B 2 25 ? 154.853 159.206 203.729 1.00 63.87 32 VAL C O 1
ATOM 4038 N N . ARG B 2 26 ? 153.812 157.358 203.127 1.00 67.68 33 ARG C N 1
ATOM 4039 C CA . ARG B 2 26 ? 152.510 158.011 202.832 1.00 67.68 33 ARG C CA 1
ATOM 4040 C C . ARG B 2 26 ? 151.440 157.198 203.573 1.00 67.68 33 ARG C C 1
ATOM 4041 O O . ARG B 2 26 ? 151.712 156.059 203.742 1.00 67.68 33 ARG C O 1
ATOM 4049 N N . GLU B 2 27 ? 150.338 157.798 204.004 1.00 69.86 34 GLU C N 1
ATOM 4050 C CA . GLU B 2 27 ? 149.380 157.088 204.873 1.00 69.86 34 GLU C CA 1
ATOM 4051 C C . GLU B 2 27 ? 147.894 157.280 204.508 1.00 69.86 34 GLU C C 1
ATOM 4052 O O . GLU B 2 27 ? 147.048 156.677 205.165 1.00 69.86 34 GLU C O 1
ATOM 4058 N N . GLY B 2 28 ? 147.553 158.006 203.454 1.00 71.31 35 GLY C N 1
ATOM 4059 C CA . GLY B 2 28 ? 146.169 158.325 203.147 1.00 71.31 35 GLY C CA 1
ATOM 4060 C C . GLY B 2 28 ? 145.934 159.798 202.880 1.00 71.31 35 GLY C C 1
ATOM 4061 O O . GLY B 2 28 ? 144.794 160.274 202.874 1.00 71.31 35 GLY C O 1
ATOM 4062 N N . GLU B 2 29 ? 147.025 160.525 202.645 1.00 68.97 36 GLU C N 1
ATOM 4063 C CA . GLU B 2 29 ? 147.015 161.977 202.543 1.00 68.97 36 GLU C CA 1
ATOM 4064 C C . GLU B 2 29 ? 147.482 162.477 201.184 1.00 68.97 36 GLU C C 1
ATOM 4065 O O . GLU B 2 29 ? 147.625 161.690 200.245 1.00 68.97 36 GLU C O 1
ATOM 4071 N N . VAL B 2 30 ? 147.727 163.779 201.069 1.00 66.52 37 VAL C N 1
ATOM 4072 C CA . VAL B 2 30 ? 148.372 164.362 199.898 1.00 66.52 37 VAL C CA 1
ATOM 4073 C C . VAL B 2 30 ? 149.805 164.702 200.275 1.00 66.52 37 VAL C C 1
ATOM 4074 O O . VAL B 2 30 ? 150.044 165.407 201.262 1.00 66.52 37 VAL C O 1
ATOM 4078 N N . HIS B 2 31 ? 150.758 164.197 199.497 1.00 65.74 38 HIS C N 1
ATOM 4079 C CA . HIS B 2 31 ? 152.175 164.291 199.816 1.00 65.74 38 HIS C CA 1
ATOM 4080 C C . HIS B 2 31 ? 152.898 165.017 198.693 1.00 65.74 38 HIS C C 1
ATOM 4081 O O . HIS B 2 31 ? 152.679 164.718 197.516 1.00 65.74 38 HIS C O 1
ATOM 4088 N N . GLY B 2 32 ? 153.754 165.966 199.055 1.00 66.28 39 GLY C N 1
ATOM 4089 C CA . GLY B 2 32 ? 154.557 166.699 198.091 1.00 66.28 39 GLY C CA 1
ATOM 4090 C C . GLY B 2 32 ? 155.947 166.098 197.982 1.00 66.28 39 GLY C C 1
ATOM 4091 O O . GLY B 2 32 ? 156.577 165.778 198.988 1.00 66.28 39 GLY C O 1
ATOM 4092 N N . PHE B 2 33 ? 156.424 165.968 196.748 1.00 61.33 40 PHE C N 1
ATOM 4093 C CA . PHE B 2 33 ? 157.677 165.281 196.446 1.00 61.33 40 PHE C CA 1
ATOM 4094 C C . PHE B 2 33 ? 158.540 166.246 195.638 1.00 61.33 40 PHE C C 1
ATOM 4095 O O . PHE B 2 33 ? 158.375 166.359 194.421 1.00 61.33 40 PHE C O 1
ATOM 4103 N N . LEU B 2 34 ? 159.457 166.942 196.307 1.00 62.55 41 LEU C N 1
ATOM 4104 C CA . LEU B 2 34 ? 160.168 168.066 195.721 1.00 62.55 41 LEU C CA 1
ATOM 4105 C C . LEU B 2 34 ? 161.647 167.755 195.523 1.00 62.55 41 LEU C C 1
ATOM 4106 O O . LEU B 2 34 ? 162.269 167.041 196.317 1.00 62.55 41 LEU C O 1
ATOM 4111 N N . GLY B 2 35 ? 162.198 168.317 194.452 1.00 64.25 42 GLY C N 1
ATOM 4112 C CA . GLY B 2 35 ? 163.593 168.170 194.121 1.00 64.25 42 GLY C CA 1
ATOM 4113 C C . GLY B 2 35 ? 163.864 168.593 192.693 1.00 64.25 42 GLY C C 1
ATOM 4114 O O . GLY B 2 35 ? 162.942 168.808 191.903 1.00 64.25 42 GLY C O 1
ATOM 4115 N N . PRO B 2 36 ? 165.138 168.725 192.332 1.00 64.91 43 PRO C N 1
ATOM 4116 C CA . PRO B 2 36 ? 165.480 169.077 190.948 1.00 64.91 43 PRO C CA 1
ATOM 4117 C C . PRO B 2 36 ? 165.187 167.951 189.969 1.00 64.91 43 PRO C C 1
ATOM 4118 O O . PRO B 2 36 ? 164.666 166.902 190.355 1.00 64.91 43 PRO C O 1
ATOM 4122 N N . ASN B 2 37 ? 165.520 168.160 188.695 1.00 67.66 44 ASN C N 1
ATOM 4123 C CA . ASN B 2 37 ? 165.175 167.182 187.669 1.00 67.66 44 ASN C CA 1
ATOM 4124 C C . ASN B 2 37 ? 166.052 165.937 187.745 1.00 67.66 44 ASN C C 1
ATOM 4125 O O . ASN B 2 37 ? 165.570 164.823 187.511 1.00 67.66 44 ASN C O 1
ATOM 4130 N N . GLY B 2 38 ? 167.330 166.096 188.063 1.00 66.12 45 GLY C N 1
ATOM 4131 C CA . GLY B 2 38 ? 168.237 164.972 188.140 1.00 66.12 45 GLY C CA 1
ATOM 4132 C C . GLY B 2 38 ? 168.355 164.323 189.500 1.00 66.12 45 GLY C C 1
ATOM 4133 O O . GLY B 2 38 ? 169.246 163.491 189.698 1.00 66.12 45 GLY C O 1
ATOM 4134 N N . ALA B 2 39 ? 167.484 164.669 190.446 1.00 65.89 46 ALA C N 1
ATOM 4135 C CA . ALA B 2 39 ? 167.602 164.182 191.813 1.00 65.89 46 ALA C CA 1
ATOM 4136 C C . ALA B 2 39 ? 167.054 162.776 192.008 1.00 65.89 46 ALA C C 1
ATOM 4137 O O . ALA B 2 39 ? 167.305 162.175 193.056 1.00 65.89 46 ALA C O 1
ATOM 4139 N N . GLY B 2 40 ? 166.312 162.242 191.051 1.00 62.34 47 GLY C N 1
ATOM 4140 C CA . GLY B 2 40 ? 165.795 160.899 191.140 1.00 62.34 47 GLY C CA 1
ATOM 4141 C C . GLY B 2 40 ? 164.326 160.757 191.495 1.00 62.34 47 GLY C C 1
ATOM 4142 O O . GLY B 2 40 ? 163.947 159.723 192.055 1.00 62.34 47 GLY C O 1
ATOM 4143 N N . LYS B 2 41 ? 163.495 161.759 191.208 1.00 61.35 48 LYS C N 1
ATOM 4144 C CA . LYS B 2 41 ? 162.059 161.595 191.401 1.00 61.35 48 LYS C CA 1
ATOM 4145 C C . LYS B 2 41 ? 161.458 160.721 190.310 1.00 61.35 48 LYS C C 1
ATOM 4146 O O . LYS B 2 41 ? 160.605 159.866 190.585 1.00 61.35 48 LYS C O 1
ATOM 4152 N N . SER B 2 42 ? 161.891 160.926 189.065 1.00 61.55 49 SER C N 1
ATOM 4153 C CA . SER B 2 42 ? 161.408 160.098 187.968 1.00 61.55 49 SER C CA 1
ATOM 4154 C C . SER B 2 42 ? 161.799 158.644 188.172 1.00 61.55 49 SER C C 1
ATOM 4155 O O . SER B 2 42 ? 160.995 157.740 187.929 1.00 61.55 49 SER C O 1
ATOM 4158 N N . THR B 2 43 ? 163.026 158.401 188.634 1.00 63.16 50 THR C N 1
ATOM 4159 C CA . THR B 2 43 ? 163.454 157.035 188.913 1.00 63.16 50 THR C CA 1
ATOM 4160 C C . THR B 2 43 ? 162.615 156.407 190.018 1.00 63.16 50 THR C C 1
ATOM 4161 O O . THR B 2 43 ? 162.284 155.222 189.953 1.00 63.16 50 THR C O 1
ATOM 4165 N N . THR B 2 44 ? 162.261 157.181 191.045 1.00 59.47 51 THR C N 1
ATOM 4166 C CA . THR B 2 44 ? 161.448 156.632 192.126 1.00 59.47 51 THR C CA 1
ATOM 4167 C C . THR B 2 44 ? 160.042 156.288 191.650 1.00 59.47 51 THR C C 1
ATOM 4168 O O . THR B 2 44 ? 159.516 155.218 191.977 1.00 59.47 51 THR C O 1
ATOM 4172 N N . LEU B 2 45 ? 159.416 157.178 190.877 1.00 60.78 52 LEU C N 1
ATOM 4173 C CA . LEU B 2 45 ? 158.104 156.864 190.318 1.00 60.78 52 LEU C CA 1
ATOM 4174 C C . LEU B 2 45 ? 158.175 155.674 189.376 1.00 60.78 52 LEU C C 1
ATOM 4175 O O . LEU B 2 45 ? 157.236 154.877 189.296 1.00 60.78 52 LEU C O 1
ATOM 4180 N N . ARG B 2 46 ? 159.259 155.492 188.632 1.00 62.75 53 ARG C N 1
ATOM 4181 C CA . ARG B 2 46 ? 159.398 154.388 187.638 1.00 62.75 53 ARG C CA 1
ATOM 4182 C C . ARG B 2 46 ? 159.791 153.124 188.351 1.00 62.75 53 ARG C C 1
ATOM 4183 O O . ARG B 2 46 ? 159.670 152.129 187.764 1.00 62.75 53 ARG C O 1
ATOM 4191 N N . ILE B 2 47 ? 160.297 153.212 189.558 1.00 57.49 54 ILE C N 1
ATOM 4192 C CA . ILE B 2 47 ? 160.517 151.997 190.335 1.00 57.49 54 ILE C CA 1
ATOM 4193 C C . ILE B 2 47 ? 159.241 151.584 191.056 1.00 57.49 54 ILE C C 1
ATOM 4194 O O . ILE B 2 47 ? 158.977 150.392 191.239 1.00 57.49 54 ILE C O 1
ATOM 4199 N N . LEU B 2 48 ? 158.431 152.560 191.478 1.00 58.17 55 LEU C N 1
ATOM 4200 C CA . LEU B 2 48 ? 157.154 152.244 192.110 1.00 58.17 55 LEU C CA 1
ATOM 4201 C C . LEU B 2 48 ? 156.250 151.479 191.156 1.00 58.17 55 LEU C C 1
ATOM 4202 O O . LEU B 2 48 ? 155.573 150.528 191.557 1.00 58.17 55 LEU C O 1
ATOM 4207 N N . LEU B 2 49 ? 156.203 151.897 189.898 1.00 59.09 56 LEU C N 1
ATOM 4208 C CA . LEU B 2 49 ? 155.682 151.034 188.855 1.00 59.09 56 LEU C CA 1
ATOM 4209 C C . LEU B 2 49 ? 156.725 149.974 188.513 1.00 59.09 56 LEU C C 1
ATOM 4210 O O . LEU B 2 49 ? 157.921 150.146 188.752 1.00 59.09 56 LEU C O 1
ATOM 4215 N N . GLY B 2 50 ? 156.271 148.869 187.940 1.00 61.33 57 GLY C N 1
ATOM 4216 C CA . GLY B 2 50 ? 157.183 147.772 187.687 1.00 61.33 57 GLY C CA 1
ATOM 4217 C C . GLY B 2 50 ? 158.256 148.043 186.652 1.00 61.33 57 GLY C C 1
ATOM 4218 O O . GLY B 2 50 ? 159.081 147.172 186.370 1.00 61.33 57 GLY C O 1
ATOM 4219 N N . LEU B 2 51 ? 158.264 149.248 186.081 1.00 59.52 58 LEU C N 1
ATOM 4220 C CA . LEU B 2 51 ? 159.170 149.552 184.979 1.00 59.52 58 LEU C CA 1
ATOM 4221 C C . LEU B 2 51 ? 160.664 149.348 185.194 1.00 59.52 58 LEU C C 1
ATOM 4222 O O . LEU B 2 51 ? 161.368 148.961 184.257 1.00 59.52 58 LEU C O 1
ATOM 4227 N N . VAL B 2 52 ? 161.164 149.603 186.398 1.00 59.07 59 VAL C N 1
ATOM 4228 C CA . VAL B 2 52 ? 162.592 149.563 186.691 1.00 59.07 59 VAL C CA 1
ATOM 4229 C C . VAL B 2 52 ? 162.801 148.796 187.990 1.00 59.07 59 VAL C C 1
ATOM 4230 O O . VAL B 2 52 ? 161.983 148.885 188.911 1.00 59.07 59 VAL C O 1
ATOM 4234 N N . LYS B 2 53 ? 163.884 148.028 188.057 1.00 59.89 60 LYS C N 1
ATOM 4235 C CA . LYS B 2 53 ? 164.204 147.224 189.227 1.00 59.89 60 LYS C CA 1
ATOM 4236 C C . LYS B 2 53 ? 165.268 147.919 190.068 1.00 59.89 60 LYS C C 1
ATOM 4237 O O . LYS B 2 53 ? 166.188 148.542 189.533 1.00 59.89 60 LYS C O 1
ATOM 4243 N N . ALA B 2 54 ? 165.135 147.807 191.385 1.00 60.66 61 ALA C N 1
ATOM 4244 C CA . ALA B 2 54 ? 166.025 148.476 192.320 1.00 60.66 61 ALA C CA 1
ATOM 4245 C C . ALA B 2 54 ? 167.204 147.586 192.692 1.00 60.66 61 ALA C C 1
ATOM 4246 O O . ALA B 2 54 ? 167.117 146.357 192.657 1.00 60.66 61 ALA C O 1
ATOM 4248 N N . ASP B 2 55 ? 168.314 148.225 193.058 1.00 63.40 62 ASP C N 1
ATOM 4249 C CA . ASP B 2 55 ? 169.505 147.499 193.475 1.00 63.40 62 ASP C CA 1
ATOM 4250 C C . ASP B 2 55 ? 169.509 147.165 194.958 1.00 63.40 62 ASP C C 1
ATOM 4251 O O . ASP B 2 55 ? 170.154 146.191 195.362 1.00 63.40 62 ASP C O 1
ATOM 4256 N N . GLY B 2 56 ? 168.813 147.944 195.779 1.00 63.62 63 GLY C N 1
ATOM 4257 C CA . GLY B 2 56 ? 168.804 147.691 197.206 1.00 63.62 63 GLY C CA 1
ATOM 4258 C C . GLY B 2 56 ? 167.643 148.393 197.871 1.00 63.62 63 GLY C C 1
ATOM 4259 O O . GLY B 2 56 ? 166.874 149.115 197.234 1.00 63.62 63 GLY C O 1
ATOM 4260 N N . GLY B 2 57 ? 167.521 148.163 199.172 1.00 64.86 64 GLY C N 1
ATOM 4261 C CA . GLY B 2 57 ? 166.491 148.798 199.963 1.00 64.86 64 GLY C CA 1
ATOM 4262 C C . GLY B 2 57 ? 165.144 148.114 199.833 1.00 64.86 64 GLY C C 1
ATOM 4263 O O . GLY B 2 57 ? 164.949 147.173 199.064 1.00 64.86 64 GLY C O 1
ATOM 4264 N N . SER B 2 58 ? 164.189 148.616 200.608 1.00 69.37 65 SER C N 1
ATOM 4265 C CA . SER B 2 58 ? 162.842 148.068 200.651 1.00 69.37 65 SER C CA 1
ATOM 4266 C C . SER B 2 58 ? 161.880 149.034 199.974 1.00 69.37 65 SER C C 1
ATOM 4267 O O . SER B 2 58 ? 161.895 150.234 200.263 1.00 69.37 65 SER C O 1
ATOM 4270 N N . VAL B 2 59 ? 161.053 148.510 199.075 1.00 64.87 66 VAL C N 1
ATOM 4271 C CA . VAL B 2 59 ? 159.980 149.263 198.440 1.00 64.87 66 VAL C CA 1
ATOM 4272 C C . VAL B 2 59 ? 158.701 148.489 198.708 1.00 64.87 66 VAL C C 1
ATOM 4273 O O . VAL B 2 59 ? 158.654 147.271 198.502 1.00 64.87 66 VAL C O 1
ATOM 4277 N N . ARG B 2 60 ? 157.668 149.184 199.169 1.00 67.49 67 ARG C N 1
ATOM 4278 C CA . ARG B 2 60 ? 156.467 148.544 199.689 1.00 67.49 67 ARG C CA 1
ATOM 4279 C C . ARG B 2 60 ? 155.251 149.301 199.175 1.00 67.49 67 ARG C C 1
ATOM 4280 O O . ARG B 2 60 ? 154.804 150.263 199.805 1.00 67.49 67 ARG C O 1
ATOM 4288 N N . LEU B 2 61 ? 154.719 148.871 198.035 1.00 59.90 68 LEU C N 1
ATOM 4289 C CA . LEU B 2 61 ? 153.569 149.533 197.429 1.00 59.90 68 LEU C CA 1
ATOM 4290 C C . LEU B 2 61 ? 152.298 148.762 197.762 1.00 59.90 68 LEU C C 1
ATOM 4291 O O . LEU B 2 61 ? 152.093 147.652 197.265 1.00 59.90 68 LEU C O 1
ATOM 4296 N N . LEU B 2 62 ? 151.446 149.350 198.602 1.00 59.28 69 LEU C N 1
ATOM 4297 C CA . LEU B 2 62 ? 150.150 148.767 198.954 1.00 59.28 69 LEU C CA 1
ATOM 4298 C C . LEU B 2 62 ? 150.299 147.352 199.506 1.00 59.28 69 LEU C C 1
ATOM 4299 O O . LEU B 2 62 ? 149.480 146.472 199.241 1.00 59.28 69 LEU C O 1
ATOM 4304 N N . GLY B 2 63 ? 151.349 147.127 200.288 1.00 61.99 70 GLY C N 1
ATOM 4305 C CA . GLY B 2 63 ? 151.562 145.811 200.859 1.00 61.99 70 GLY C CA 1
ATOM 4306 C C . GLY B 2 63 ? 152.471 144.905 200.053 1.00 61.99 70 GLY C C 1
ATOM 4307 O O . GLY B 2 63 ? 153.373 144.274 200.610 1.00 61.99 70 GLY C O 1
ATOM 4308 N N . GLY B 2 64 ? 152.220 144.787 198.755 1.00 61.30 71 GLY C N 1
ATOM 4309 C CA . GLY B 2 64 ? 153.064 143.973 197.909 1.00 61.30 71 GLY C CA 1
ATOM 4310 C C . GLY B 2 64 ? 154.280 144.720 197.405 1.00 61.30 71 GLY C C 1
ATOM 4311 O O . GLY B 2 64 ? 154.453 145.913 197.635 1.00 61.30 71 GLY C O 1
ATOM 4312 N N . ASP B 2 65 ? 155.147 143.986 196.692 1.00 62.50 72 ASP C N 1
ATOM 4313 C CA . ASP B 2 65 ? 156.269 144.729 196.142 1.00 62.50 72 ASP C CA 1
ATOM 4314 C C . ASP B 2 65 ? 156.034 145.051 194.669 1.00 62.50 72 ASP C C 1
ATOM 4315 O O . ASP B 2 65 ? 155.287 144.347 193.985 1.00 62.50 72 ASP C O 1
ATOM 4320 N N . PRO B 2 66 ? 156.624 146.133 194.157 1.00 59.07 73 PRO C N 1
ATOM 4321 C CA . PRO B 2 66 ? 156.246 146.604 192.818 1.00 59.07 73 PRO C CA 1
ATOM 4322 C C . PRO B 2 66 ? 156.729 145.730 191.676 1.00 59.07 73 PRO C C 1
ATOM 4323 O O . PRO B 2 66 ? 156.136 145.790 190.594 1.00 59.07 73 PRO C O 1
ATOM 4327 N N . TRP B 2 67 ? 157.779 144.931 191.861 1.00 59.66 74 TRP C N 1
ATOM 4328 C CA . TRP B 2 67 ? 158.362 144.217 190.728 1.00 59.66 74 TRP C CA 1
ATOM 4329 C C . TRP B 2 67 ? 157.543 142.985 190.364 1.00 59.66 74 TRP C C 1
ATOM 4330 O O . TRP B 2 67 ? 157.043 142.868 189.240 1.00 59.66 74 TRP C O 1
ATOM 4341 N N . THR B 2 68 ? 157.397 142.052 191.305 1.00 61.55 75 THR C N 1
ATOM 4342 C CA . THR B 2 68 ? 156.673 140.820 191.010 1.00 61.55 75 THR C CA 1
ATOM 4343 C C . THR B 2 68 ? 155.174 141.070 190.902 1.00 61.55 75 THR C C 1
ATOM 4344 O O . THR B 2 68 ? 154.520 140.583 189.973 1.00 61.55 75 THR C O 1
ATOM 4348 N N . ASP B 2 69 ? 154.612 141.830 191.837 1.00 61.45 76 ASP C N 1
ATOM 4349 C CA . ASP B 2 69 ? 153.174 142.097 191.861 1.00 61.45 76 ASP C CA 1
ATOM 4350 C C . ASP B 2 69 ? 152.824 143.365 191.091 1.00 61.45 76 ASP C C 1
ATOM 4351 O O . ASP B 2 69 ? 152.138 144.246 191.596 1.00 61.45 76 ASP C O 1
ATOM 4356 N N . ALA B 2 70 ? 153.280 143.464 189.848 1.00 61.84 77 ALA C N 1
ATOM 4357 C CA . ALA B 2 70 ? 153.075 144.676 189.070 1.00 61.84 77 ALA C CA 1
ATOM 4358 C C . ALA B 2 70 ? 151.772 144.675 188.289 1.00 61.84 77 ALA C C 1
ATOM 4359 O O . ALA B 2 70 ? 151.429 145.697 187.691 1.00 61.84 77 ALA C O 1
ATOM 4361 N N . VAL B 2 71 ? 151.046 143.563 188.269 1.00 63.63 78 VAL C N 1
ATOM 4362 C CA . VAL B 2 71 ? 149.788 143.471 187.546 1.00 63.63 78 VAL C CA 1
ATOM 4363 C C . VAL B 2 71 ? 148.599 143.485 188.494 1.00 63.63 78 VAL C C 1
ATOM 4364 O O . VAL B 2 71 ? 147.562 144.072 188.188 1.00 63.63 78 VAL C O 1
ATOM 4368 N N . ASP B 2 72 ? 148.740 142.849 189.655 1.00 65.94 79 ASP C N 1
ATOM 4369 C CA . ASP B 2 72 ? 147.654 142.834 190.623 1.00 65.94 79 ASP C CA 1
ATOM 4370 C C . ASP B 2 72 ? 147.523 144.167 191.347 1.00 65.94 79 ASP C C 1
ATOM 4371 O O . ASP B 2 72 ? 146.418 144.546 191.747 1.00 65.94 79 ASP C O 1
ATOM 4376 N N . LEU B 2 73 ? 148.630 144.886 191.530 1.00 60.31 80 LEU C N 1
ATOM 4377 C CA . LEU B 2 73 ? 148.623 146.144 192.263 1.00 60.31 80 LEU C CA 1
ATOM 4378 C C . LEU B 2 73 ? 148.260 147.341 191.402 1.00 60.31 80 LEU C C 1
ATOM 4379 O O . LEU B 2 73 ? 147.909 148.388 191.951 1.00 60.31 80 LEU C O 1
ATOM 4384 N N . HIS B 2 74 ? 148.318 147.216 190.080 1.00 59.64 81 HIS C N 1
ATOM 4385 C CA . HIS B 2 74 ? 148.108 148.349 189.190 1.00 59.64 81 HIS C CA 1
ATOM 4386 C C . HIS B 2 74 ? 146.640 148.636 188.927 1.00 59.64 81 HIS C C 1
ATOM 4387 O O . HIS B 2 74 ? 146.328 149.588 188.211 1.00 59.64 81 HIS C O 1
ATOM 4394 N N . ARG B 2 75 ? 145.731 147.847 189.476 1.00 64.61 82 ARG C N 1
ATOM 4395 C CA . ARG B 2 75 ? 144.311 148.085 189.292 1.00 64.61 82 ARG C CA 1
ATOM 4396 C C . ARG B 2 75 ? 143.676 148.786 190.483 1.00 64.61 82 ARG C C 1
ATOM 4397 O O . ARG B 2 75 ? 142.449 148.893 190.547 1.00 64.61 82 ARG C O 1
ATOM 4405 N N . HIS B 2 76 ? 144.488 149.312 191.397 1.00 61.16 83 HIS C N 1
ATOM 4406 C CA . HIS B 2 76 ? 144.035 150.266 192.398 1.00 61.16 83 HIS C CA 1
ATOM 4407 C C . HIS B 2 76 ? 144.822 151.565 192.282 1.00 61.16 83 HIS C C 1
ATOM 4408 O O . HIS B 2 76 ? 144.908 152.330 193.240 1.00 61.16 83 HIS C O 1
ATOM 4415 N N . ILE B 2 77 ? 145.409 151.821 191.118 1.00 57.34 84 ILE C N 1
ATOM 4416 C CA . ILE B 2 77 ? 146.393 152.884 190.951 1.00 57.34 84 ILE C CA 1
ATOM 4417 C C . ILE B 2 77 ? 146.102 153.638 189.663 1.00 57.34 84 ILE C C 1
ATOM 4418 O O . ILE B 2 77 ? 145.774 153.031 188.639 1.00 57.34 84 ILE C O 1
ATOM 4423 N N . ALA B 2 78 ? 146.221 154.963 189.710 1.00 56.56 85 ALA C N 1
ATOM 4424 C CA . ALA B 2 78 ? 146.174 155.787 188.511 1.00 56.56 85 ALA C CA 1
ATOM 4425 C C . ALA B 2 78 ? 147.465 156.582 188.407 1.00 56.56 85 ALA C C 1
ATOM 4426 O O . ALA B 2 78 ? 148.105 156.876 189.416 1.00 56.56 85 ALA C O 1
ATOM 4428 N N . TYR B 2 79 ? 147.854 156.922 187.181 1.00 58.86 86 TYR C N 1
ATOM 4429 C CA . TYR B 2 79 ? 149.156 157.529 186.934 1.00 58.86 86 TYR C CA 1
ATOM 4430 C C . TYR B 2 79 ? 149.034 158.615 185.878 1.00 58.86 86 TYR C C 1
ATOM 4431 O O . TYR B 2 79 ? 148.387 158.410 184.849 1.00 58.86 86 TYR C O 1
ATOM 4440 N N . VAL B 2 80 ? 149.656 159.763 186.131 1.00 59.86 87 VAL C N 1
ATOM 4441 C CA . VAL B 2 80 ? 149.683 160.853 185.156 1.00 59.86 87 VAL C CA 1
ATOM 4442 C C . VAL B 2 80 ? 151.127 161.110 184.742 1.00 59.86 87 VAL C C 1
ATOM 4443 O O . VAL B 2 80 ? 151.934 161.563 185.564 1.00 59.86 87 VAL C O 1
ATOM 4447 N N . PRO B 2 81 ? 151.496 160.842 183.493 1.00 62.46 88 PRO C N 1
ATOM 4448 C CA . PRO B 2 81 ? 152.900 160.962 183.092 1.00 62.46 88 PRO C CA 1
ATOM 4449 C C . PRO B 2 81 ? 153.371 162.407 183.075 1.00 62.46 88 PRO C C 1
ATOM 4450 O O . PRO B 2 81 ? 152.591 163.350 182.932 1.00 62.46 88 PRO C O 1
ATOM 4454 N N . GLY B 2 82 ? 154.685 162.569 183.235 1.00 66.38 89 GLY C N 1
ATOM 4455 C CA . GLY B 2 82 ? 155.270 163.896 183.150 1.00 66.38 89 GLY C CA 1
ATOM 4456 C C . GLY B 2 82 ? 155.220 164.472 181.749 1.00 66.38 89 GLY C C 1
ATOM 4457 O O . GLY B 2 82 ? 154.968 165.666 181.569 1.00 66.38 89 GLY C O 1
ATOM 4458 N N . ASP B 2 83 ? 155.460 163.639 180.742 1.00 70.04 90 ASP C N 1
ATOM 4459 C CA . ASP B 2 83 ? 155.436 164.047 179.340 1.00 70.04 90 ASP C CA 1
ATOM 4460 C C . ASP B 2 83 ? 154.284 163.312 178.666 1.00 70.04 90 ASP C C 1
ATOM 4461 O O . ASP B 2 83 ? 154.432 162.158 178.252 1.00 70.04 90 ASP C O 1
ATOM 4466 N N . VAL B 2 84 ? 153.141 163.982 178.553 1.00 65.99 91 VAL C N 1
ATOM 4467 C CA . VAL B 2 84 ? 151.924 163.360 178.041 1.00 65.99 91 VAL C CA 1
ATOM 4468 C C . VAL B 2 84 ? 151.999 163.320 176.519 1.00 65.99 91 VAL C C 1
ATOM 4469 O O . VAL B 2 84 ? 152.034 164.362 175.860 1.00 65.99 91 VAL C O 1
ATOM 4473 N N . THR B 2 85 ? 152.025 162.114 175.958 1.00 71.13 92 THR C N 1
ATOM 4474 C CA . THR B 2 85 ? 151.949 161.908 174.520 1.00 71.13 92 THR C CA 1
ATOM 4475 C C . THR B 2 85 ? 150.852 160.897 174.226 1.00 71.13 92 THR C C 1
ATOM 4476 O O . THR B 2 85 ? 150.719 159.893 174.931 1.00 71.13 92 THR C O 1
ATOM 4480 N N . LEU B 2 86 ? 150.071 161.165 173.186 1.00 67.22 93 LEU C N 1
ATOM 4481 C CA . LEU B 2 86 ? 148.875 160.398 172.883 1.00 67.22 93 LEU C CA 1
ATOM 4482 C C . LEU B 2 86 ? 148.953 159.827 171.474 1.00 67.22 93 LEU C C 1
ATOM 4483 O O . LEU B 2 86 ? 149.812 160.198 170.672 1.00 67.22 93 LEU C O 1
ATOM 4488 N N . TRP B 2 87 ? 148.038 158.909 171.182 1.00 65.19 94 TRP C N 1
ATOM 4489 C CA . TRP B 2 87 ? 147.950 158.317 169.853 1.00 65.19 94 TRP C CA 1
ATOM 4490 C C . TRP B 2 87 ? 147.257 159.286 168.903 1.00 65.19 94 TRP C C 1
ATOM 4491 O O . TRP B 2 87 ? 146.140 159.728 169.187 1.00 65.19 94 TRP C O 1
ATOM 4502 N N . PRO B 2 88 ? 147.881 159.638 167.777 1.00 65.71 95 PRO C N 1
ATOM 4503 C CA . PRO B 2 88 ? 147.335 160.718 166.939 1.00 65.71 95 PRO C CA 1
ATOM 4504 C C . PRO B 2 88 ? 146.022 160.383 166.256 1.00 65.71 95 PRO C C 1
ATOM 4505 O O . PRO B 2 88 ? 145.275 161.307 165.916 1.00 65.71 95 PRO C O 1
ATOM 4509 N N . SER B 2 89 ? 145.713 159.110 166.037 1.00 64.27 96 SER C N 1
ATOM 4510 C CA . SER B 2 89 ? 144.538 158.728 165.266 1.00 64.27 96 SER C CA 1
ATOM 4511 C C . SER B 2 89 ? 143.293 158.528 166.118 1.00 64.27 96 SER C C 1
ATOM 4512 O O . SER B 2 89 ? 142.216 158.292 165.564 1.00 64.27 96 SER C O 1
ATOM 4515 N N . LEU B 2 90 ? 143.407 158.617 167.436 1.00 62.68 97 LEU C N 1
ATOM 4516 C CA . LEU B 2 90 ? 142.289 158.387 168.337 1.00 62.68 97 LEU C CA 1
ATOM 4517 C C . LEU B 2 90 ? 141.751 159.712 168.858 1.00 62.68 97 LEU C C 1
ATOM 4518 O O . LEU B 2 90 ? 142.500 160.670 169.055 1.00 62.68 97 LEU C O 1
ATOM 4523 N N . THR B 2 91 ? 140.442 159.760 169.080 1.00 61.96 98 THR C N 1
ATOM 4524 C CA . THR B 2 91 ? 139.825 160.959 169.622 1.00 61.96 98 THR C CA 1
ATOM 4525 C C . THR B 2 91 ? 140.057 161.028 171.130 1.00 61.96 98 THR C C 1
ATOM 4526 O O . THR B 2 91 ? 140.628 160.122 171.741 1.00 61.96 98 THR C O 1
ATOM 4530 N N . GLY B 2 92 ? 139.622 162.129 171.742 1.00 60.81 99 GLY C N 1
ATOM 4531 C CA . GLY B 2 92 ? 139.784 162.272 173.179 1.00 60.81 99 GLY C CA 1
ATOM 4532 C C . GLY B 2 92 ? 138.954 161.278 173.967 1.00 60.81 99 GLY C C 1
ATOM 4533 O O . GLY B 2 92 ? 139.442 160.668 174.922 1.00 60.81 99 GLY C O 1
ATOM 4534 N N . GLY B 2 93 ? 137.692 161.098 173.579 1.00 61.48 100 GLY C N 1
ATOM 4535 C CA . GLY B 2 93 ? 136.844 160.146 174.277 1.00 61.48 100 GLY C CA 1
ATOM 4536 C C . GLY B 2 93 ? 137.322 158.717 174.123 1.00 61.48 100 GLY C C 1
ATOM 4537 O O . GLY B 2 93 ? 137.263 157.927 175.069 1.00 61.48 100 GLY C O 1
ATOM 4538 N N . GLU B 2 94 ? 137.799 158.362 172.929 1.00 63.76 101 GLU C N 1
ATOM 4539 C CA . GLU B 2 94 ? 138.335 157.023 172.712 1.00 63.76 101 GLU C CA 1
ATOM 4540 C C . GLU B 2 94 ? 139.537 156.766 173.607 1.00 63.76 101 GLU C C 1
ATOM 4541 O O . GLU B 2 94 ? 139.644 155.705 174.230 1.00 63.76 101 GLU C O 1
ATOM 4547 N N . THR B 2 95 ? 140.454 157.732 173.686 1.00 59.12 102 THR C N 1
ATOM 4548 C CA . THR B 2 95 ? 141.620 157.574 174.548 1.00 59.12 102 THR C CA 1
ATOM 4549 C C . THR B 2 95 ? 141.213 157.467 176.011 1.00 59.12 102 THR C C 1
ATOM 4550 O O . THR B 2 95 ? 141.737 156.623 176.748 1.00 59.12 102 THR C O 1
ATOM 4554 N N . ILE B 2 96 ? 140.272 158.307 176.446 1.00 57.78 103 ILE C N 1
ATOM 4555 C CA . ILE B 2 96 ? 139.834 158.277 177.838 1.00 57.78 103 ILE C CA 1
ATOM 4556 C C . ILE B 2 96 ? 139.244 156.916 178.178 1.00 57.78 103 ILE C C 1
ATOM 4557 O O . ILE B 2 96 ? 139.603 156.301 179.187 1.00 57.78 103 ILE C O 1
ATOM 4562 N N . ASP B 2 97 ? 138.341 156.417 177.330 1.00 61.90 104 ASP C N 1
ATOM 4563 C CA . ASP B 2 97 ? 137.713 155.128 177.603 1.00 61.90 104 ASP C CA 1
ATOM 4564 C C . ASP B 2 97 ? 138.724 153.990 177.566 1.00 61.90 104 ASP C C 1
ATOM 4565 O O . ASP B 2 97 ? 138.710 153.117 178.442 1.00 61.90 104 ASP C O 1
ATOM 4570 N N . LEU B 2 98 ? 139.602 153.979 176.561 1.00 61.24 105 LEU C N 1
ATOM 4571 C CA . LEU B 2 98 ? 140.619 152.937 176.469 1.00 61.24 105 LEU C CA 1
ATOM 4572 C C . LEU B 2 98 ? 141.476 152.895 177.724 1.00 61.24 105 LEU C C 1
ATOM 4573 O O . LEU B 2 98 ? 141.608 151.845 178.364 1.00 61.24 105 LEU C O 1
ATOM 4578 N N . LEU B 2 99 ? 142.043 154.040 178.110 1.00 57.74 106 LEU C N 1
ATOM 4579 C CA . LEU B 2 99 ? 142.892 154.075 179.293 1.00 57.74 106 LEU C CA 1
ATOM 4580 C C . LEU B 2 99 ? 142.116 153.676 180.538 1.00 57.74 106 LEU C C 1
ATOM 4581 O O . LEU B 2 99 ? 142.628 152.938 181.387 1.00 57.74 106 LEU C O 1
ATOM 4586 N N . ALA B 2 100 ? 140.873 154.142 180.661 1.00 60.36 107 ALA C N 1
ATOM 4587 C CA . ALA B 2 100 ? 140.098 153.862 181.861 1.00 60.36 107 ALA C CA 1
ATOM 4588 C C . ALA B 2 100 ? 139.781 152.383 182.005 1.00 60.36 107 ALA C C 1
ATOM 4589 O O . ALA B 2 100 ? 139.789 151.860 183.123 1.00 60.36 107 ALA C O 1
ATOM 4591 N N . ARG B 2 101 ? 139.496 151.687 180.907 1.00 66.99 108 ARG C N 1
ATOM 4592 C CA . ARG B 2 101 ? 139.263 150.245 180.986 1.00 66.99 108 ARG C CA 1
ATOM 4593 C C . ARG B 2 101 ? 140.483 149.442 180.554 1.00 66.99 108 ARG C C 1
ATOM 4594 O O . ARG B 2 101 ? 140.373 148.305 180.097 1.00 66.99 108 ARG C O 1
ATOM 4602 N N . MET B 2 102 ? 141.631 149.858 181.031 1.00 65.07 109 MET C N 1
ATOM 4603 C CA . MET B 2 102 ? 142.835 149.000 180.939 1.00 65.07 109 MET C CA 1
ATOM 4604 C C . MET B 2 102 ? 143.368 149.063 182.362 1.00 65.07 109 MET C C 1
ATOM 4605 O O . MET B 2 102 ? 144.418 148.525 182.619 1.00 65.07 109 MET C O 1
ATOM 4610 N N . ARG B 2 103 ? 142.624 149.751 183.237 1.00 59.42 110 ARG C N 1
ATOM 4611 C CA . ARG B 2 103 ? 143.116 149.856 184.605 1.00 59.42 110 ARG C CA 1
ATOM 4612 C C . ARG B 2 103 ? 142.044 149.614 185.661 1.00 59.42 110 ARG C C 1
ATOM 4613 O O . ARG B 2 103 ? 142.226 150.030 186.810 1.00 59.42 110 ARG C O 1
ATOM 4621 N N . GLY B 2 104 ? 140.933 148.972 185.318 1.00 64.34 111 GLY C N 1
ATOM 4622 C CA . GLY B 2 104 ? 139.943 148.651 186.327 1.00 64.34 111 GLY C CA 1
ATOM 4623 C C . GLY B 2 104 ? 138.702 149.523 186.339 1.00 64.34 111 GLY C C 1
ATOM 4624 O O . GLY B 2 104 ? 138.240 149.937 187.406 1.00 64.34 111 GLY C O 1
ATOM 4625 N N . GLY B 2 105 ? 138.160 149.821 185.163 1.00 62.96 112 GLY C N 1
ATOM 4626 C CA . GLY B 2 105 ? 136.869 150.465 185.057 1.00 62.96 112 GLY C CA 1
ATOM 4627 C C . GLY B 2 105 ? 136.923 151.979 185.156 1.00 62.96 112 GLY C C 1
ATOM 4628 O O . GLY B 2 105 ? 137.942 152.589 185.486 1.00 62.96 112 GLY C O 1
ATOM 4629 N N . ILE B 2 106 ? 135.775 152.590 184.859 1.00 61.96 113 ILE C N 1
ATOM 4630 C CA . ILE B 2 106 ? 135.600 154.034 184.864 1.00 61.96 113 ILE C CA 1
ATOM 4631 C C . ILE B 2 106 ? 134.296 154.359 185.579 1.00 61.96 113 ILE C C 1
ATOM 4632 O O . ILE B 2 106 ? 133.418 153.508 185.738 1.00 61.96 113 ILE C O 1
ATOM 4637 N N . ASP B 2 107 ? 134.184 155.606 186.026 1.00 65.17 114 ASP C N 1
ATOM 4638 C CA . ASP B 2 107 ? 132.959 156.134 186.617 1.00 65.17 114 ASP C CA 1
ATOM 4639 C C . ASP B 2 107 ? 132.374 157.127 185.623 1.00 65.17 114 ASP C C 1
ATOM 4640 O O . ASP B 2 107 ? 132.935 158.207 185.415 1.00 65.17 114 ASP C O 1
ATOM 4645 N N . ASN B 2 108 ? 131.247 156.762 185.010 1.00 67.02 115 ASN C N 1
ATOM 4646 C CA . ASN B 2 108 ? 130.675 157.601 183.962 1.00 67.02 115 ASN C CA 1
ATOM 4647 C C . ASN B 2 108 ? 130.099 158.892 184.531 1.00 67.02 115 ASN C C 1
ATOM 4648 O O . ASN B 2 108 ? 130.190 159.950 183.896 1.00 67.02 115 ASN C O 1
ATOM 4653 N N . ALA B 2 109 ? 129.504 158.826 185.724 1.00 65.68 116 ALA C N 1
ATOM 4654 C CA . ALA B 2 109 ? 128.925 160.021 186.329 1.00 65.68 116 ALA C CA 1
ATOM 4655 C C . ALA B 2 109 ? 129.988 161.079 186.591 1.00 65.68 116 ALA C C 1
ATOM 4656 O O . ALA B 2 109 ? 129.763 162.268 186.345 1.00 65.68 116 ALA C O 1
ATOM 4658 N N . ARG B 2 110 ? 131.152 160.667 187.097 1.00 63.77 117 ARG C N 1
ATOM 4659 C CA . ARG B 2 110 ? 132.243 161.611 187.303 1.00 63.77 117 ARG C CA 1
ATOM 4660 C C . ARG B 2 110 ? 132.877 162.033 185.985 1.00 63.77 117 ARG C C 1
ATOM 4661 O O . ARG B 2 110 ? 133.296 163.187 185.842 1.00 63.77 117 ARG C O 1
ATOM 4669 N N . ARG B 2 111 ? 132.955 161.116 185.019 1.00 61.94 118 ARG C N 1
ATOM 4670 C CA . ARG B 2 111 ? 133.562 161.429 183.730 1.00 61.94 118 ARG C CA 1
ATOM 4671 C C . ARG B 2 111 ? 132.788 162.517 182.999 1.00 61.94 118 ARG C C 1
ATOM 4672 O O . ARG B 2 111 ? 133.386 163.422 182.403 1.00 61.94 118 ARG C O 1
ATOM 4680 N N . ALA B 2 112 ? 131.456 162.449 183.037 1.00 64.63 119 ALA C N 1
ATOM 4681 C CA . ALA B 2 112 ? 130.645 163.439 182.335 1.00 64.63 119 ALA C CA 1
ATOM 4682 C C . ALA B 2 112 ? 130.880 164.839 182.888 1.00 64.63 119 ALA C C 1
ATOM 4683 O O . ALA B 2 112 ? 131.109 165.788 182.130 1.00 64.63 119 ALA C O 1
ATOM 4685 N N . GLU B 2 113 ? 130.853 164.985 184.214 1.00 66.49 120 GLU C N 1
ATOM 4686 C CA . GLU B 2 113 ? 131.042 166.305 184.805 1.00 66.49 120 GLU C CA 1
ATOM 4687 C C . GLU B 2 113 ? 132.480 166.788 184.662 1.00 66.49 120 GLU C C 1
ATOM 4688 O O . GLU B 2 113 ? 132.713 167.995 184.510 1.00 66.49 120 GLU C O 1
ATOM 4694 N N . LEU B 2 114 ? 133.455 165.876 184.693 1.00 63.21 121 LEU C N 1
ATOM 4695 C CA . LEU B 2 114 ? 134.837 166.282 184.476 1.00 63.21 121 LEU C CA 1
ATOM 4696 C C . LEU B 2 114 ? 135.033 166.816 183.065 1.00 63.21 121 LEU C C 1
ATOM 4697 O O . LEU B 2 114 ? 135.701 167.838 182.869 1.00 63.21 121 LEU C O 1
ATOM 4702 N N . ILE B 2 115 ? 134.452 166.145 182.069 1.00 64.41 122 ILE C N 1
ATOM 4703 C CA . ILE B 2 115 ? 134.518 166.657 180.703 1.00 64.41 122 ILE C CA 1
ATOM 4704 C C . ILE B 2 115 ? 133.781 167.984 180.600 1.00 64.41 122 ILE C C 1
ATOM 4705 O O . ILE B 2 115 ? 134.205 168.894 179.877 1.00 64.41 122 ILE C O 1
ATOM 4710 N N . GLU B 2 116 ? 132.671 168.122 181.328 1.00 69.05 123 GLU C N 1
ATOM 4711 C CA . GLU B 2 116 ? 131.892 169.352 181.257 1.00 69.05 123 GLU C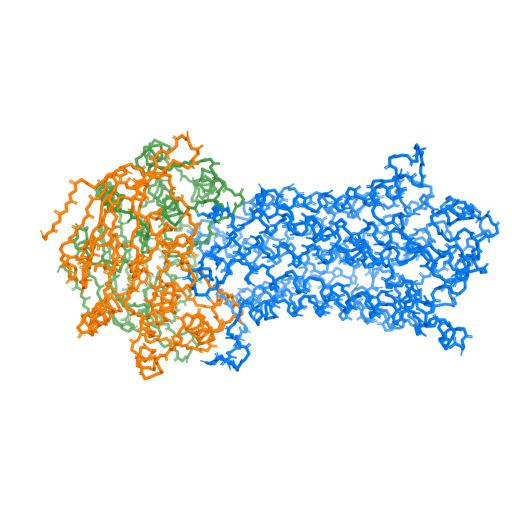 CA 1
ATOM 4712 C C . GLU B 2 116 ? 132.670 170.548 181.795 1.00 69.05 123 GLU C C 1
ATOM 4713 O O . GLU B 2 116 ? 132.627 171.634 181.207 1.00 69.05 123 GLU C O 1
ATOM 4719 N N . ARG B 2 117 ? 133.392 170.377 182.907 1.00 68.11 124 ARG C N 1
ATOM 4720 C CA . ARG B 2 117 ? 134.025 171.536 183.534 1.00 68.11 124 ARG C CA 1
ATOM 4721 C C . ARG B 2 117 ? 135.500 171.725 183.192 1.00 68.11 124 ARG C C 1
ATOM 4722 O O . ARG B 2 117 ? 136.012 172.831 183.385 1.00 68.11 124 ARG C O 1
ATOM 4730 N N . PHE B 2 118 ? 136.204 170.704 182.700 1.00 64.93 125 PHE C N 1
ATOM 4731 C CA . PHE B 2 118 ? 137.476 170.996 182.046 1.00 64.93 125 PHE C CA 1
ATOM 4732 C C . PHE B 2 118 ? 137.302 171.557 180.644 1.00 64.93 125 PHE C C 1
ATOM 4733 O O . PHE B 2 118 ? 138.288 172.006 180.052 1.00 64.93 125 PHE C O 1
ATOM 4741 N N . GLY B 2 119 ? 136.088 171.546 180.103 1.00 66.38 126 GLY C N 1
ATOM 4742 C CA . GLY B 2 119 ? 135.839 172.117 178.796 1.00 66.38 126 GLY C CA 1
ATOM 4743 C C . GLY B 2 119 ? 136.569 171.408 177.677 1.00 66.38 126 GLY C C 1
ATOM 4744 O O . GLY B 2 119 ? 137.176 172.053 176.819 1.00 66.38 126 GLY C O 1
ATOM 4745 N N . LEU B 2 120 ? 136.522 170.083 177.676 1.00 63.93 127 LEU C N 1
ATOM 4746 C CA . LEU B 2 120 ? 137.156 169.282 176.642 1.00 63.93 127 LEU C CA 1
ATOM 4747 C C . LEU B 2 120 ? 136.137 168.903 175.575 1.00 63.93 127 LEU C C 1
ATOM 4748 O O . LEU B 2 120 ? 134.939 168.788 175.846 1.00 63.93 127 LEU C O 1
ATOM 4753 N N . ASP B 2 121 ? 136.627 168.717 174.351 1.00 67.59 128 ASP C N 1
ATOM 4754 C CA . ASP B 2 121 ? 135.801 168.270 173.235 1.00 67.59 128 ASP C CA 1
ATOM 4755 C C . ASP B 2 121 ? 136.208 166.850 172.873 1.00 67.59 128 ASP C C 1
ATOM 4756 O O . ASP B 2 121 ? 137.205 166.654 172.161 1.00 67.59 128 ASP C O 1
ATOM 4761 N N . PRO B 2 122 ? 135.486 165.831 173.332 1.00 65.90 129 PRO C N 1
ATOM 4762 C CA . PRO B 2 122 ? 135.939 164.454 173.112 1.00 65.90 129 PRO C CA 1
ATOM 4763 C C . PRO B 2 122 ? 135.532 163.896 171.760 1.00 65.90 129 PRO C C 1
ATOM 4764 O O . PRO B 2 122 ? 135.069 162.756 171.670 1.00 65.90 129 PRO C O 1
ATOM 4768 N N . THR B 2 123 ? 135.709 164.681 170.702 1.00 68.81 130 THR C N 1
ATOM 4769 C CA . THR B 2 123 ? 135.464 164.214 169.345 1.00 68.81 130 THR C CA 1
ATOM 4770 C C . THR B 2 123 ? 136.570 164.572 168.370 1.00 68.81 130 THR C C 1
ATOM 4771 O O . THR B 2 123 ? 136.688 163.904 167.337 1.00 68.81 130 THR C O 1
ATOM 4775 N N . LYS B 2 124 ? 137.374 165.591 168.651 1.00 67.22 131 LYS C N 1
ATOM 4776 C CA . LYS B 2 124 ? 138.532 165.873 167.823 1.00 67.22 131 LYS C CA 1
ATOM 4777 C C . LYS B 2 124 ? 139.585 164.791 168.010 1.00 67.22 131 LYS C C 1
ATOM 4778 O O . LYS B 2 124 ? 139.743 164.231 169.097 1.00 67.22 131 LYS C O 1
ATOM 4784 N N . LYS B 2 125 ? 140.307 164.495 166.937 1.00 65.16 132 LYS C N 1
ATOM 4785 C CA . LYS B 2 125 ? 141.406 163.549 167.033 1.00 65.16 132 LYS C CA 1
ATOM 4786 C C . LYS B 2 125 ? 142.525 164.133 167.885 1.00 65.16 132 LYS C C 1
ATOM 4787 O O . LYS B 2 125 ? 142.755 165.344 167.900 1.00 65.16 132 LYS C O 1
ATOM 4793 N N . ALA B 2 126 ? 143.227 163.253 168.601 1.00 64.56 133 ALA C N 1
ATOM 4794 C CA . ALA B 2 126 ? 144.279 163.698 169.507 1.00 64.56 133 ALA C CA 1
ATOM 4795 C C . ALA B 2 126 ? 145.421 164.383 168.777 1.00 64.56 133 ALA C C 1
ATOM 4796 O O . ALA B 2 126 ? 146.240 165.049 169.417 1.00 64.56 133 ALA C O 1
ATOM 4798 N N . ARG B 2 127 ? 145.500 164.224 167.458 1.00 70.09 134 ARG C N 1
ATOM 4799 C CA . ARG B 2 127 ? 146.513 164.920 166.677 1.00 70.09 134 ARG C CA 1
ATOM 4800 C C . ARG B 2 127 ? 146.286 166.426 166.670 1.00 70.09 134 ARG C C 1
ATOM 4801 O O . ARG B 2 127 ? 147.247 167.196 166.575 1.00 70.09 134 ARG C O 1
ATOM 4809 N N . THR B 2 128 ? 145.033 166.864 166.780 1.00 65.37 135 THR C N 1
ATOM 4810 C CA . THR B 2 128 ? 144.692 168.277 166.695 1.00 65.37 135 THR C CA 1
ATOM 4811 C C . THR B 2 128 ? 144.713 168.989 168.039 1.00 65.37 135 THR C C 1
ATOM 4812 O O . THR B 2 128 ? 144.572 170.215 168.071 1.00 65.37 135 THR C O 1
ATOM 4816 N N . TYR B 2 129 ? 144.877 168.263 169.139 1.00 63.69 136 TYR C N 1
ATOM 4817 C CA . TYR B 2 129 ? 144.807 168.874 170.457 1.00 63.69 136 TYR C CA 1
ATOM 4818 C C . TYR B 2 129 ? 146.022 169.754 170.715 1.00 63.69 136 TYR C C 1
ATOM 4819 O O . TYR B 2 129 ? 147.136 169.454 170.279 1.00 63.69 136 TYR C O 1
ATOM 4828 N N . SER B 2 130 ? 145.798 170.851 171.431 1.00 65.73 137 SER C N 1
ATOM 4829 C CA . SER B 2 130 ? 146.875 171.754 171.798 1.00 65.73 137 SER C CA 1
ATOM 4830 C C . SER B 2 130 ? 147.573 171.251 173.059 1.00 65.73 137 SER C C 1
ATOM 4831 O O . SER B 2 130 ? 147.287 170.168 173.573 1.00 65.73 137 SER C O 1
ATOM 4834 N N . LYS B 2 131 ? 148.515 172.050 173.561 1.00 67.23 138 LYS C N 1
ATOM 4835 C CA . LYS B 2 131 ? 149.250 171.663 174.761 1.00 67.23 138 LYS C CA 1
ATOM 4836 C C . LYS B 2 131 ? 148.333 171.587 175.975 1.00 67.23 138 LYS C C 1
ATOM 4837 O O . LYS B 2 131 ? 148.444 170.661 176.785 1.00 67.23 138 LYS C O 1
ATOM 4843 N N . GLY B 2 132 ? 147.428 172.554 176.122 1.00 64.15 139 GLY C N 1
ATOM 4844 C CA . GLY B 2 132 ? 146.522 172.536 177.257 1.00 64.15 139 GLY C CA 1
ATOM 4845 C C . GLY B 2 132 ? 145.515 171.405 177.194 1.00 64.15 139 GLY C C 1
ATOM 4846 O O . GLY B 2 132 ? 145.202 170.787 178.213 1.00 64.15 139 GLY C O 1
ATOM 4847 N N . ASN B 2 133 ? 144.993 171.120 176.000 1.00 62.98 140 ASN C N 1
ATOM 4848 C CA . ASN B 2 133 ? 143.967 170.097 175.846 1.00 62.98 140 ASN C CA 1
ATOM 4849 C C . ASN B 2 133 ? 144.524 168.684 175.901 1.00 62.98 140 ASN C C 1
ATOM 4850 O O . ASN B 2 133 ? 143.760 167.743 176.131 1.00 62.98 140 ASN C O 1
ATOM 4855 N N . ARG B 2 134 ? 145.828 168.509 175.685 1.00 63.82 141 ARG C N 1
ATOM 4856 C CA . ARG B 2 134 ? 146.423 167.186 175.821 1.00 63.82 141 ARG C CA 1
ATOM 4857 C C . ARG B 2 134 ? 146.516 166.761 177.280 1.00 63.82 141 ARG C C 1
ATOM 4858 O O . ARG B 2 134 ? 146.369 165.575 177.589 1.00 63.82 141 ARG C O 1
ATOM 4866 N N . GLN B 2 135 ? 146.769 167.709 178.183 1.00 61.50 142 GLN C N 1
ATOM 4867 C CA . GLN B 2 135 ? 146.846 167.387 179.602 1.00 61.50 142 GLN C CA 1
ATOM 4868 C C . GLN B 2 135 ? 145.478 167.047 180.176 1.00 61.50 142 GLN C C 1
ATOM 4869 O O . GLN B 2 135 ? 145.378 166.231 181.102 1.00 61.50 142 GLN C O 1
ATOM 4875 N N . LYS B 2 136 ? 144.422 167.669 179.650 1.00 56.94 143 LYS C N 1
ATOM 4876 C CA . LYS B 2 136 ? 143.080 167.404 180.150 1.00 56.94 143 LYS C CA 1
ATOM 4877 C C . LYS B 2 136 ? 142.672 165.958 179.926 1.00 56.94 143 LYS C C 1
ATOM 4878 O O . LYS B 2 136 ? 141.941 165.394 180.741 1.00 56.94 143 LYS C O 1
ATOM 4884 N N . VAL B 2 137 ? 143.128 165.341 178.835 1.00 55.42 144 VAL C N 1
ATOM 4885 C CA . VAL B 2 137 ? 142.780 163.946 178.576 1.00 55.42 144 VAL C CA 1
ATOM 4886 C C . VAL B 2 137 ? 143.330 163.049 179.677 1.00 55.42 144 VAL C C 1
ATOM 4887 O O . VAL B 2 137 ? 142.612 162.217 180.244 1.00 55.42 144 VAL C O 1
ATOM 4891 N N . SER B 2 138 ? 144.612 163.220 180.009 1.00 56.01 145 SER C N 1
ATOM 4892 C CA . SER B 2 138 ? 145.213 162.431 181.079 1.00 56.01 145 SER C CA 1
ATOM 4893 C C . SER B 2 138 ? 144.555 162.723 182.419 1.00 56.01 145 SER C C 1
ATOM 4894 O O . SER B 2 138 ? 144.294 161.803 183.204 1.00 56.01 145 SER C O 1
ATOM 4897 N N . LEU B 2 139 ? 144.278 163.997 182.701 1.00 55.48 146 LEU C N 1
ATOM 4898 C CA . LEU B 2 139 ? 143.683 164.345 183.986 1.00 55.48 146 LEU C CA 1
ATOM 4899 C C . LEU B 2 139 ? 142.287 163.751 184.135 1.00 55.48 146 LEU C C 1
ATOM 4900 O O . LEU B 2 139 ? 141.932 163.250 185.207 1.00 55.48 146 LEU C O 1
ATOM 4905 N N . ILE B 2 140 ? 141.480 163.794 183.074 1.00 55.09 147 ILE C N 1
ATOM 4906 C CA . ILE B 2 140 ? 140.138 163.228 183.136 1.00 55.09 147 ILE C CA 1
ATOM 4907 C C . ILE B 2 140 ? 140.201 161.712 183.235 1.00 55.09 147 ILE C C 1
ATOM 4908 O O . ILE B 2 140 ? 139.415 161.092 183.959 1.00 55.09 147 ILE C O 1
ATOM 4913 N N . SER B 2 141 ? 141.133 161.088 182.512 1.00 54.90 148 SER C N 1
ATOM 4914 C CA . SER B 2 141 ? 141.247 159.638 182.574 1.00 54.90 148 SER C CA 1
ATOM 4915 C C . SER B 2 141 ? 141.697 159.165 183.949 1.00 54.90 148 SER C C 1
ATOM 4916 O O . SER B 2 141 ? 141.288 158.088 184.393 1.00 54.90 148 SER C O 1
ATOM 4919 N N . ALA B 2 142 ? 142.532 159.945 184.636 1.00 54.64 149 ALA C N 1
ATOM 4920 C CA . ALA B 2 142 ? 143.023 159.539 185.947 1.00 54.64 149 ALA C CA 1
ATOM 4921 C C . ALA B 2 142 ? 142.061 159.886 187.075 1.00 54.64 149 ALA C C 1
ATOM 4922 O O . ALA B 2 142 ? 141.926 159.112 188.027 1.00 54.64 149 ALA C O 1
ATOM 4924 N N . LEU B 2 143 ? 141.388 161.033 186.997 1.00 55.90 150 LEU C N 1
ATOM 4925 C CA . LEU B 2 143 ? 140.512 161.470 188.077 1.00 55.90 150 LEU C CA 1
ATOM 4926 C C . LEU B 2 143 ? 139.143 160.807 188.046 1.00 55.90 150 LEU C C 1
ATOM 4927 O O . LEU B 2 143 ? 138.380 160.964 189.003 1.00 55.90 150 LEU C O 1
ATOM 4932 N N . SER B 2 144 ? 138.813 160.081 186.984 1.00 58.87 151 SER C N 1
ATOM 4933 C CA . SER B 2 144 ? 137.549 159.357 186.871 1.00 58.87 151 SER C CA 1
ATOM 4934 C C . SER B 2 144 ? 137.889 157.882 186.703 1.00 58.87 151 SER C C 1
ATOM 4935 O O . SER B 2 144 ? 137.968 157.378 185.581 1.00 58.87 151 SER C O 1
ATOM 4938 N N . SER B 2 145 ? 138.206 157.226 187.823 1.00 58.96 152 SER C N 1
ATOM 4939 C CA . SER B 2 145 ? 138.720 155.849 187.804 1.00 58.96 152 SER C CA 1
ATOM 4940 C C . SER B 2 145 ? 138.713 155.250 189.200 1.00 58.96 152 SER C C 1
ATOM 4941 O O . SER B 2 145 ? 138.910 156.034 190.095 1.00 58.96 152 SER C O 1
ATOM 4944 N N . HIS B 2 146 ? 138.394 153.970 189.416 1.00 61.89 153 HIS C N 1
ATOM 4945 C CA . HIS B 2 146 ? 138.562 153.375 190.736 1.00 61.89 153 HIS C CA 1
ATOM 4946 C C . HIS B 2 146 ? 140.055 153.321 191.020 1.00 61.89 153 HIS C C 1
ATOM 4947 O O . HIS B 2 146 ? 140.778 152.512 190.432 1.00 61.89 153 HIS C O 1
ATOM 4954 N N . ALA B 2 147 ? 140.518 154.192 191.906 1.00 59.84 154 ALA C N 1
ATOM 4955 C CA . ALA B 2 147 ? 141.929 154.243 192.254 1.00 59.84 154 ALA C CA 1
ATOM 4956 C C . ALA B 2 147 ? 142.040 154.734 193.683 1.00 59.84 154 ALA C C 1
ATOM 4957 O O . ALA B 2 147 ? 141.558 155.824 194.001 1.00 59.84 154 ALA C O 1
ATOM 4959 N N . THR B 2 148 ? 142.656 153.930 194.538 1.00 58.18 155 THR C N 1
ATOM 4960 C CA . THR B 2 148 ? 142.947 154.333 195.901 1.00 58.18 155 THR C CA 1
ATOM 4961 C C . THR B 2 148 ? 144.311 154.990 196.024 1.00 58.18 155 THR C C 1
ATOM 4962 O O . THR B 2 148 ? 144.748 155.280 197.140 1.00 58.18 155 THR C O 1
ATOM 4966 N N . LEU B 2 149 ? 144.989 155.225 194.904 1.00 56.18 156 LEU C N 1
ATOM 4967 C CA . LEU B 2 149 ? 146.302 155.861 194.919 1.00 56.18 156 LEU C CA 1
ATOM 4968 C C . LEU B 2 149 ? 146.539 156.507 193.564 1.00 56.18 156 LEU C C 1
ATOM 4969 O O . LEU B 2 149 ? 146.466 155.832 192.531 1.00 56.18 156 LEU C O 1
ATOM 4974 N N . LEU B 2 150 ? 146.812 157.807 193.569 1.00 56.72 157 LEU C N 1
ATOM 4975 C CA . LEU B 2 150 ? 147.105 158.567 192.364 1.00 56.72 157 LEU C CA 1
ATOM 4976 C C . LEU B 2 150 ? 148.566 158.985 192.383 1.00 56.72 157 LEU C C 1
ATOM 4977 O O . LEU B 2 150 ? 149.027 159.591 193.354 1.00 56.72 157 LEU C O 1
ATOM 4982 N N . LEU B 2 151 ? 149.288 158.667 191.317 1.00 57.86 158 LEU C N 1
ATOM 4983 C CA . LEU B 2 151 ? 150.677 159.073 191.144 1.00 57.86 158 LEU C CA 1
ATOM 4984 C C . LEU B 2 151 ? 150.695 160.132 190.047 1.00 57.86 158 LEU C C 1
ATOM 4985 O O . LEU B 2 151 ? 150.751 159.821 188.857 1.00 57.86 158 LEU C O 1
ATOM 4990 N N . LEU B 2 152 ? 150.620 161.390 190.459 1.00 61.93 159 LEU C N 1
ATOM 4991 C CA . LEU B 2 152 ? 150.708 162.506 189.537 1.00 61.93 159 LEU C CA 1
ATOM 4992 C C . LEU B 2 152 ? 152.160 162.936 189.398 1.00 61.93 159 LEU C C 1
ATOM 4993 O O . LEU B 2 152 ? 152.957 162.798 190.327 1.00 61.93 159 LEU C O 1
ATOM 4998 N N . ASP B 2 153 ? 152.504 163.443 188.220 1.00 67.33 160 ASP C N 1
ATOM 4999 C CA . ASP B 2 153 ? 153.867 163.887 187.937 1.00 67.33 160 ASP C CA 1
ATOM 5000 C C . ASP B 2 153 ? 153.753 165.105 187.028 1.00 67.33 160 ASP C C 1
ATOM 5001 O O . ASP B 2 153 ? 153.521 164.964 185.824 1.00 67.33 160 ASP C O 1
ATOM 5006 N N . GLU B 2 154 ? 153.917 166.289 187.609 1.00 68.08 161 GLU C N 1
ATOM 5007 C CA . GLU B 2 154 ? 153.618 167.552 186.945 1.00 68.08 161 GLU C CA 1
ATOM 5008 C C . GLU B 2 154 ? 152.187 167.533 186.396 1.00 68.08 161 GLU C C 1
ATOM 5009 O O . GLU B 2 154 ? 151.982 167.642 185.186 1.00 68.08 161 GLU C O 1
ATOM 5015 N N . PRO B 2 155 ? 151.186 167.382 187.266 1.00 64.12 162 PRO C N 1
ATOM 5016 C CA . PRO B 2 155 ? 149.817 167.170 186.771 1.00 64.12 162 PRO C CA 1
ATOM 5017 C C . PRO B 2 155 ? 149.261 168.331 185.970 1.00 64.12 162 PRO C C 1
ATOM 5018 O O . PRO B 2 155 ? 148.485 168.105 185.034 1.00 64.12 162 PRO C O 1
ATOM 5022 N N . SER B 2 156 ? 149.629 169.564 186.297 1.00 65.27 163 SER C N 1
ATOM 5023 C CA . SER B 2 156 ? 149.086 170.745 185.634 1.00 65.27 163 SER C CA 1
ATOM 5024 C C . SER B 2 156 ? 150.218 171.436 184.882 1.00 65.27 163 SER C C 1
ATOM 5025 O O . SER B 2 156 ? 150.859 172.357 185.385 1.00 65.27 163 SER C O 1
ATOM 5028 N N . SER B 2 157 ? 150.449 170.988 183.653 1.00 66.40 164 SER C N 1
ATOM 5029 C CA . SER B 2 157 ? 151.470 171.549 182.776 1.00 66.40 164 SER C CA 1
ATOM 5030 C C . SER B 2 157 ? 150.785 172.000 181.495 1.00 66.40 164 SER C C 1
ATOM 5031 O O . SER B 2 157 ? 150.318 171.170 180.710 1.00 66.40 164 SER C O 1
ATOM 5034 N N . GLY B 2 158 ? 150.728 173.309 181.282 1.00 65.51 165 GLY C N 1
ATOM 5035 C CA . GLY B 2 158 ? 150.008 173.868 180.162 1.00 65.51 165 GLY C CA 1
ATOM 5036 C C . GLY B 2 158 ? 148.599 174.313 180.468 1.00 65.51 165 GLY C C 1
ATOM 5037 O O . GLY B 2 158 ? 147.854 174.630 179.536 1.00 65.51 165 GLY C O 1
ATOM 5038 N N . LEU B 2 159 ? 148.214 174.355 181.738 1.00 63.25 166 LEU C N 1
ATOM 5039 C CA . LEU B 2 159 ? 146.859 174.693 182.146 1.00 63.25 166 LEU C CA 1
ATOM 5040 C C . LEU B 2 159 ? 146.813 176.132 182.639 1.00 63.25 166 LEU C C 1
ATOM 5041 O O . LEU B 2 159 ? 147.634 176.537 183.466 1.00 63.25 166 LEU C O 1
ATOM 5046 N N . ASP B 2 160 ? 145.848 176.895 182.133 1.00 67.49 167 ASP C N 1
ATOM 5047 C CA . ASP B 2 160 ? 145.656 178.266 182.566 1.00 67.49 167 ASP C CA 1
ATOM 5048 C C . ASP B 2 160 ? 145.148 178.297 184.008 1.00 67.49 167 ASP C C 1
ATOM 5049 O O . ASP B 2 160 ? 144.682 177.281 184.528 1.00 67.49 167 ASP C O 1
ATOM 5054 N N . PRO B 2 161 ? 145.254 179.444 184.688 1.00 66.77 168 PRO C N 1
ATOM 5055 C CA . PRO B 2 161 ? 144.926 179.469 186.125 1.00 66.77 168 PRO C CA 1
ATOM 5056 C C . PRO B 2 161 ? 143.518 179.006 186.458 1.00 66.77 168 PRO C C 1
ATOM 5057 O O . PRO B 2 161 ? 143.299 178.485 187.559 1.00 66.77 168 PRO C O 1
ATOM 5061 N N . LEU B 2 162 ? 142.553 179.177 185.554 1.00 66.83 169 LEU C N 1
ATOM 5062 C CA . LEU B 2 162 ? 141.199 178.705 185.827 1.00 66.83 169 LEU C CA 1
ATOM 5063 C C . LEU B 2 162 ? 141.150 177.184 185.900 1.00 66.83 169 LEU C C 1
ATOM 5064 O O . LEU B 2 162 ? 140.558 176.611 186.824 1.00 66.83 169 LEU C O 1
ATOM 5069 N N . MET B 2 163 ? 141.780 176.507 184.938 1.00 65.52 170 MET C N 1
ATOM 5070 C CA . MET B 2 163 ? 141.818 175.052 184.991 1.00 65.52 170 MET C CA 1
ATOM 5071 C C . MET B 2 163 ? 142.718 174.565 186.115 1.00 65.52 170 MET C C 1
ATOM 5072 O O . MET B 2 163 ? 142.490 173.484 186.663 1.00 65.52 170 MET C O 1
ATOM 5077 N N . GLU B 2 164 ? 143.725 175.353 186.489 1.00 66.94 171 GLU C N 1
ATOM 5078 C CA . GLU B 2 164 ? 144.498 175.049 187.688 1.00 66.94 171 GLU C CA 1
ATOM 5079 C C . GLU B 2 164 ? 143.606 175.040 188.923 1.00 66.94 171 GLU C C 1
ATOM 5080 O O . GLU B 2 164 ? 143.684 174.129 189.755 1.00 66.94 171 GLU C O 1
ATOM 5086 N N . ASN B 2 165 ? 142.744 176.049 189.054 1.00 67.46 172 ASN C N 1
ATOM 5087 C CA . ASN B 2 165 ? 141.832 176.099 190.191 1.00 67.46 172 ASN C CA 1
ATOM 5088 C C . ASN B 2 165 ? 140.855 174.932 190.166 1.00 67.46 172 ASN C C 1
ATOM 5089 O O . ASN B 2 165 ? 140.552 174.342 191.211 1.00 67.46 172 ASN C O 1
ATOM 5094 N N . VAL B 2 166 ? 140.348 174.588 188.982 1.00 65.70 173 VAL C N 1
ATOM 5095 C CA . VAL B 2 166 ? 139.419 173.465 188.881 1.00 65.70 173 VAL C CA 1
ATOM 5096 C C . VAL B 2 166 ? 140.108 172.164 189.281 1.00 65.70 173 VAL C C 1
ATOM 5097 O O . VAL B 2 166 ? 139.529 171.328 189.985 1.00 65.70 173 VAL C O 1
ATOM 5101 N N . PHE B 2 167 ? 141.352 171.971 188.837 1.00 64.86 174 PHE C N 1
ATOM 5102 C CA . PHE B 2 167 ? 142.104 170.775 189.201 1.00 64.86 174 PHE C CA 1
ATOM 5103 C C . PHE B 2 167 ? 142.357 170.712 190.701 1.00 64.86 174 PHE C C 1
ATOM 5104 O O . PHE B 2 167 ? 142.255 169.641 191.313 1.00 64.86 174 PHE C O 1
ATOM 5112 N N . GLN B 2 168 ? 142.690 171.850 191.313 1.00 65.69 175 GLN C N 1
ATOM 5113 C CA . GLN B 2 168 ? 142.889 171.875 192.759 1.00 65.69 175 GLN C CA 1
ATOM 5114 C C . GLN B 2 168 ? 141.609 171.510 193.498 1.00 65.69 175 GLN C C 1
ATOM 5115 O O . GLN B 2 168 ? 141.641 170.757 194.479 1.00 65.69 175 GLN C O 1
ATOM 5121 N N . GLN B 2 169 ? 140.471 172.034 193.043 1.00 67.87 176 GLN C N 1
ATOM 5122 C CA . GLN B 2 169 ? 139.205 171.706 193.691 1.00 67.87 176 GLN C CA 1
ATOM 5123 C C . GLN B 2 169 ? 138.856 170.233 193.512 1.00 67.87 176 GLN C C 1
ATOM 5124 O O . GLN B 2 169 ? 138.304 169.603 194.420 1.00 67.87 176 GLN C O 1
ATOM 5130 N N . CYS B 2 170 ? 139.172 169.666 192.346 1.00 69.93 177 CYS C N 1
ATOM 5131 C CA . CYS B 2 170 ? 138.928 168.243 192.129 1.00 69.93 177 CYS C CA 1
ATOM 5132 C C . CYS B 2 170 ? 139.788 167.386 193.048 1.00 69.93 177 CYS C C 1
ATOM 5133 O O . CYS B 2 170 ? 139.315 166.381 193.591 1.00 69.93 177 CYS C O 1
ATOM 5136 N N . ILE B 2 171 ? 141.055 167.762 193.233 1.00 66.98 178 ILE C N 1
ATOM 5137 C CA . ILE B 2 171 ? 141.915 167.025 194.157 1.00 66.98 178 ILE C CA 1
ATOM 5138 C C . ILE B 2 171 ? 141.391 167.147 195.581 1.00 66.98 178 ILE C C 1
ATOM 5139 O O . ILE B 2 171 ? 141.413 166.180 196.352 1.00 66.98 178 ILE C O 1
ATOM 5144 N N . GLY B 2 172 ? 140.913 168.334 195.954 1.00 69.43 179 GLY C N 1
ATOM 5145 C CA . GLY B 2 172 ? 140.325 168.497 197.273 1.00 69.43 179 GLY C CA 1
ATOM 5146 C C . GLY B 2 172 ? 139.095 167.633 197.475 1.00 69.43 179 GLY C C 1
ATOM 5147 O O . GLY B 2 172 ? 138.879 167.088 198.559 1.00 69.43 179 GLY C O 1
ATOM 5148 N N . GLU B 2 173 ? 138.265 167.509 196.438 1.00 71.89 180 GLU C N 1
ATOM 5149 C CA . GLU B 2 173 ? 137.105 166.625 196.521 1.00 71.89 180 GLU C CA 1
ATOM 5150 C C . GLU B 2 173 ? 137.529 165.168 196.646 1.00 71.89 180 GLU C C 1
ATOM 5151 O O . GLU B 2 173 ? 136.928 164.404 197.409 1.00 71.89 180 GLU C O 1
ATOM 5157 N N . ALA B 2 174 ? 138.557 164.765 195.898 1.00 70.12 181 ALA C N 1
ATOM 5158 C CA . ALA B 2 174 ? 139.014 163.379 195.940 1.00 70.12 181 ALA C CA 1
ATOM 5159 C C . ALA B 2 174 ? 139.621 163.030 197.291 1.00 70.12 181 ALA C C 1
ATOM 5160 O O . ALA B 2 174 ? 139.488 161.896 197.761 1.00 70.12 181 ALA C O 1
ATOM 5162 N N . ARG B 2 175 ? 140.296 163.988 197.926 1.00 73.81 182 ARG C N 1
ATOM 5163 C CA . ARG B 2 175 ? 141.025 163.704 199.157 1.00 73.81 182 ARG C CA 1
ATOM 5164 C C . ARG B 2 175 ? 140.123 163.233 200.290 1.00 73.81 182 ARG C C 1
ATOM 5165 O O . ARG B 2 175 ? 140.603 162.547 201.197 1.00 73.81 182 ARG C O 1
ATOM 5173 N N . GLN B 2 176 ? 138.836 163.574 200.271 1.00 75.95 183 GLN C N 1
ATOM 5174 C CA . GLN B 2 176 ? 137.935 163.157 201.336 1.00 75.95 183 GLN C CA 1
ATOM 5175 C C . GLN B 2 176 ? 137.049 161.983 200.941 1.00 75.95 183 GLN C C 1
ATOM 5176 O O . GLN B 2 176 ? 136.047 161.722 201.612 1.00 75.95 183 GLN C O 1
ATOM 5182 N N . ARG B 2 177 ? 137.393 161.271 199.870 1.00 71.72 184 ARG C N 1
ATOM 5183 C CA . ARG B 2 177 ? 136.864 159.937 199.620 1.00 71.72 184 ARG C CA 1
ATOM 5184 C C . ARG B 2 177 ? 137.843 158.853 200.045 1.00 71.72 184 ARG C C 1
ATOM 5185 O O . ARG B 2 177 ? 137.596 157.671 199.791 1.00 71.72 184 ARG C O 1
ATOM 5193 N N . GLY B 2 178 ? 138.948 159.227 200.683 1.00 72.04 185 GLY C N 1
ATOM 5194 C CA . GLY B 2 178 ? 139.949 158.266 201.095 1.00 72.04 185 GLY C CA 1
ATOM 5195 C C . GLY B 2 178 ? 141.019 157.969 200.072 1.00 72.04 185 GLY C C 1
ATOM 5196 O O . GLY B 2 178 ? 141.687 156.935 200.183 1.00 72.04 185 GLY C O 1
ATOM 5197 N N . VAL B 2 179 ? 141.207 158.832 199.083 1.00 64.11 186 VAL C N 1
ATOM 5198 C CA . VAL B 2 179 ? 142.189 158.609 198.030 1.00 64.11 186 VAL C CA 1
ATOM 5199 C C . VAL B 2 179 ? 143.509 159.249 198.435 1.00 64.11 186 VAL C C 1
ATOM 5200 O O . VAL B 2 179 ? 143.551 160.425 198.812 1.00 64.11 186 VAL C O 1
ATOM 5204 N N . THR B 2 180 ? 144.586 158.472 198.365 1.00 61.89 187 THR C N 1
ATOM 5205 C CA . THR B 2 180 ? 145.928 158.964 198.640 1.00 61.89 187 THR C CA 1
ATOM 5206 C C . THR B 2 180 ? 146.549 159.498 197.358 1.00 61.89 187 THR C C 1
ATOM 5207 O O . THR B 2 180 ? 146.417 158.891 196.294 1.00 61.89 187 THR C O 1
ATOM 5211 N N . VAL B 2 181 ? 147.225 160.639 197.461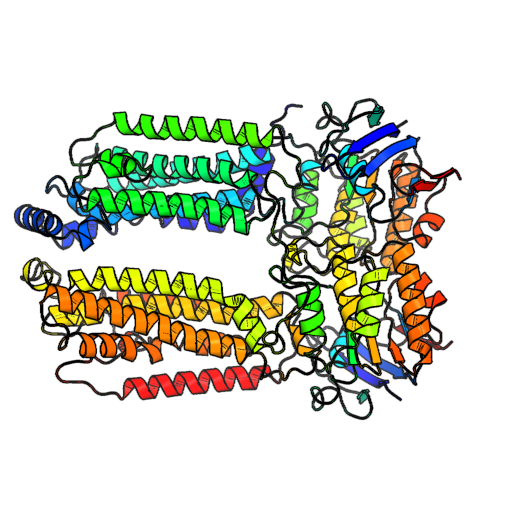 1.00 59.94 188 VAL C N 1
ATOM 5212 C CA . VAL B 2 181 ? 147.742 161.348 196.298 1.00 59.94 188 VAL C CA 1
ATOM 5213 C C . VAL B 2 181 ? 149.229 161.614 196.474 1.00 59.94 188 VAL C C 1
ATOM 5214 O O . VAL B 2 181 ? 149.686 161.952 197.571 1.00 59.94 188 VAL C O 1
ATOM 5218 N N . LEU B 2 182 ? 149.981 161.441 195.393 1.00 65.58 189 LEU C N 1
ATOM 5219 C CA . LEU B 2 182 ? 151.334 161.963 195.254 1.00 65.58 189 LEU C CA 1
ATOM 5220 C C . LEU B 2 182 ? 151.368 163.019 194.161 1.00 65.58 189 LEU C C 1
ATOM 5221 O O . LEU B 2 182 ? 150.908 162.773 193.043 1.00 65.58 189 LEU C O 1
ATOM 5226 N N . LEU B 2 183 ? 151.928 164.187 194.479 1.00 66.25 190 LEU C N 1
ATOM 5227 C CA . LEU B 2 183 ? 151.855 165.310 193.553 1.00 66.25 190 LEU C CA 1
ATOM 5228 C C . LEU B 2 183 ? 153.086 165.408 192.653 1.00 66.25 190 LEU C C 1
ATOM 5229 O O . LEU B 2 183 ? 152.965 165.320 191.428 1.00 66.25 190 LEU C O 1
ATOM 5234 N N . SER B 2 184 ? 154.271 165.598 193.238 1.00 64.72 191 SER C N 1
ATOM 5235 C CA . SER B 2 184 ? 155.522 165.694 192.480 1.00 64.72 191 SER C CA 1
ATOM 5236 C C . SER B 2 184 ? 155.435 166.812 191.434 1.00 64.72 191 SER C C 1
ATOM 5237 O O . SER B 2 184 ? 155.439 166.583 190.225 1.00 64.72 191 SER C O 1
ATOM 5240 N N . SER B 2 185 ? 155.357 168.041 191.943 1.00 67.97 192 SER C N 1
ATOM 5241 C CA . SER B 2 185 ? 154.788 169.151 191.182 1.00 67.97 192 SER C CA 1
ATOM 5242 C C . SER B 2 185 ? 155.790 169.900 190.301 1.00 67.97 192 SER C C 1
ATOM 5243 O O . SER B 2 185 ? 155.586 170.002 189.088 1.00 67.97 192 SER C O 1
ATOM 5246 N N . HIS B 2 186 ? 156.857 170.441 190.895 1.00 66.83 193 HIS C N 1
ATOM 5247 C CA . HIS B 2 186 ? 157.765 171.478 190.361 1.00 66.83 193 HIS C CA 1
ATOM 5248 C C . HIS B 2 186 ? 157.168 172.879 190.430 1.00 66.83 193 HIS C C 1
ATOM 5249 O O . HIS B 2 186 ? 157.846 173.831 190.036 1.00 66.83 193 HIS C O 1
ATOM 5256 N N . ILE B 2 187 ? 155.939 173.044 190.902 1.00 65.84 194 ILE C N 1
ATOM 5257 C CA . ILE B 2 187 ? 155.327 174.357 191.076 1.00 65.84 194 ILE C CA 1
ATOM 5258 C C . ILE B 2 187 ? 154.948 174.458 192.546 1.00 65.84 194 ILE C C 1
ATOM 5259 O O . ILE B 2 187 ? 153.967 173.849 192.987 1.00 65.84 194 ILE C O 1
ATOM 5264 N N . LEU B 2 188 ? 155.720 175.228 193.310 1.00 68.51 195 LEU C N 1
ATOM 5265 C CA . LEU B 2 188 ? 155.566 175.223 194.758 1.00 68.51 195 LEU C CA 1
ATOM 5266 C C . LEU B 2 188 ? 154.304 175.938 195.221 1.00 68.51 195 LEU C C 1
ATOM 5267 O O . LEU B 2 188 ? 153.882 175.737 196.363 1.00 68.51 195 LEU C O 1
ATOM 5272 N N . ALA B 2 189 ? 153.682 176.750 194.365 1.00 69.61 196 ALA C N 1
ATOM 5273 C CA . ALA B 2 189 ? 152.434 177.398 194.753 1.00 69.61 196 ALA C CA 1
ATOM 5274 C C . ALA B 2 189 ? 151.314 176.381 194.934 1.00 69.61 196 ALA C C 1
ATOM 5275 O O . ALA B 2 189 ? 150.631 176.377 195.965 1.00 69.61 196 ALA C O 1
ATOM 5277 N N . GLU B 2 190 ? 151.121 175.497 193.953 1.00 69.09 197 GLU C N 1
ATOM 5278 C CA . GLU B 2 190 ? 150.096 174.469 194.086 1.00 69.09 197 GLU C CA 1
ATOM 5279 C C . GLU B 2 190 ? 150.455 173.443 195.153 1.00 69.09 197 GLU C C 1
ATOM 5280 O O . GLU B 2 190 ? 149.560 172.906 195.813 1.00 69.09 197 GLU C O 1
ATOM 5286 N N . THR B 2 191 ? 151.747 173.163 195.342 1.00 70.68 198 THR C N 1
ATOM 5287 C CA . THR B 2 191 ? 152.156 172.268 196.418 1.00 70.68 198 THR C CA 1
ATOM 5288 C C . THR B 2 191 ? 151.801 172.851 197.777 1.00 70.68 198 THR C C 1
ATOM 5289 O O . THR B 2 191 ? 151.296 172.141 198.653 1.00 70.68 198 THR C O 1
ATOM 5293 N N . GLU B 2 192 ? 152.049 174.146 197.970 1.00 73.17 199 GLU C N 1
ATOM 5294 C CA . GLU B 2 192 ? 151.668 174.786 199.222 1.00 73.17 199 GLU C CA 1
ATOM 5295 C C . GLU B 2 192 ? 150.157 174.842 199.382 1.00 73.17 199 GLU C C 1
ATOM 5296 O O . GLU B 2 192 ? 149.648 174.709 200.499 1.00 73.17 199 GLU C O 1
ATOM 5302 N N . ALA B 2 193 ? 149.427 175.045 198.285 1.00 69.17 200 ALA C N 1
ATOM 5303 C CA . ALA B 2 193 ? 147.972 175.110 198.363 1.00 69.17 200 ALA C CA 1
ATOM 5304 C C . ALA B 2 193 ? 147.359 173.763 198.728 1.00 69.17 200 ALA C C 1
ATOM 5305 O O . ALA B 2 193 ? 146.396 173.708 199.500 1.00 69.17 200 ALA C O 1
ATOM 5307 N N . LEU B 2 194 ? 147.896 172.670 198.188 1.00 67.58 201 LEU C N 1
ATOM 5308 C CA . LEU B 2 194 ? 147.274 171.360 198.349 1.00 67.58 201 LEU C CA 1
ATOM 5309 C C . LEU B 2 194 ? 147.918 170.525 199.450 1.00 67.58 201 LEU C C 1
ATOM 5310 O O . LEU B 2 194 ? 147.222 170.015 200.332 1.00 67.58 201 LEU C O 1
ATOM 5315 N N . CYS B 2 195 ? 149.237 170.376 199.413 1.00 71.18 202 CYS C N 1
ATOM 5316 C CA . CYS B 2 195 ? 149.920 169.351 200.187 1.00 71.18 202 CYS C CA 1
ATOM 5317 C C . CYS B 2 195 ? 150.366 169.850 201.551 1.00 71.18 202 CYS C C 1
ATOM 5318 O O . CYS B 2 195 ? 150.743 171.013 201.716 1.00 71.18 202 CYS C O 1
ATOM 5321 N N . GLU B 2 196 ? 150.313 168.953 202.526 1.00 73.74 203 GLU C N 1
ATOM 5322 C CA . GLU B 2 196 ? 151.082 169.045 203.754 1.00 73.74 203 GLU C CA 1
ATOM 5323 C C . GLU B 2 196 ? 152.054 167.873 203.799 1.00 73.74 203 GLU C C 1
ATOM 5324 O O . GLU B 2 196 ? 151.912 166.899 203.056 1.00 73.74 203 GLU C O 1
ATOM 5330 N N . LYS B 2 197 ? 153.055 167.977 204.671 1.00 73.18 204 LYS C N 1
ATOM 5331 C CA . LYS B 2 197 ? 154.077 166.941 204.819 1.00 73.18 204 LYS C CA 1
ATOM 5332 C C . LYS B 2 197 ? 154.812 166.702 203.496 1.00 73.18 204 LYS C C 1
ATOM 5333 O O . LYS B 2 197 ? 154.695 165.655 202.863 1.00 73.18 204 LYS C O 1
ATOM 5339 N N . VAL B 2 198 ? 155.553 167.726 203.079 1.00 68.99 205 VAL C N 1
ATOM 5340 C CA . VAL B 2 198 ? 156.392 167.624 201.889 1.00 68.99 205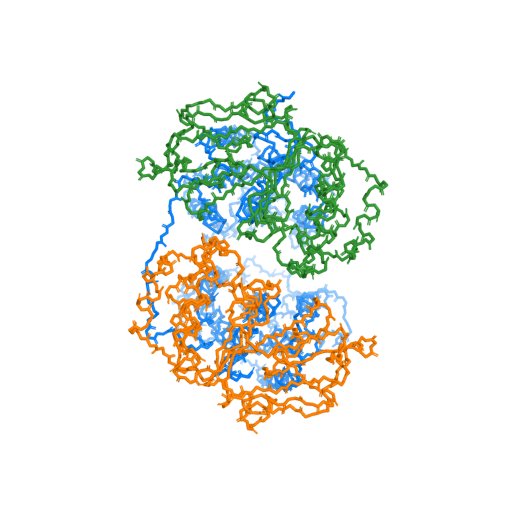 VAL C CA 1
ATOM 5341 C C . VAL B 2 198 ? 157.661 166.844 202.209 1.00 68.99 205 VAL C C 1
ATOM 5342 O O . VAL B 2 198 ? 157.976 166.592 203.378 1.00 68.99 205 VAL C O 1
ATOM 5346 N N . THR B 2 199 ? 158.382 166.437 201.165 1.00 66.15 206 THR C N 1
ATOM 5347 C CA . THR B 2 199 ? 159.690 165.810 201.305 1.00 66.15 206 THR C CA 1
ATOM 5348 C C . THR B 2 199 ? 160.593 166.276 200.172 1.00 66.15 206 THR C C 1
ATOM 5349 O O . THR B 2 199 ? 160.224 166.185 198.998 1.00 66.15 206 THR C O 1
ATOM 5353 N N . ILE B 2 200 ? 161.772 166.779 200.532 1.00 64.68 207 ILE C N 1
ATOM 5354 C CA . ILE B 2 200 ? 162.706 167.408 199.605 1.00 64.68 207 ILE C CA 1
ATOM 5355 C C . ILE B 2 200 ? 163.952 166.541 199.506 1.00 64.68 207 ILE C C 1
ATOM 5356 O O . ILE B 2 200 ? 164.577 166.224 200.530 1.00 64.68 207 ILE C O 1
ATOM 5361 N N . ILE B 2 201 ? 164.325 166.187 198.273 1.00 64.30 208 ILE C N 1
ATOM 5362 C CA . ILE B 2 201 ? 165.465 165.320 197.991 1.00 64.30 208 ILE C CA 1
ATOM 5363 C C . ILE B 2 201 ? 166.477 166.085 197.144 1.00 64.30 208 ILE C C 1
ATOM 5364 O O . ILE B 2 201 ? 166.096 166.886 196.284 1.00 64.30 208 ILE C O 1
ATOM 5369 N N . ARG B 2 202 ? 167.769 165.874 197.415 1.00 67.76 209 ARG C N 1
ATOM 5370 C CA . ARG B 2 202 ? 168.816 166.612 196.709 1.00 67.76 209 ARG C CA 1
ATOM 5371 C C . ARG B 2 202 ? 169.505 165.798 195.617 1.00 67.76 209 ARG C C 1
ATOM 5372 O O . ARG B 2 202 ? 169.444 166.166 194.441 1.00 67.76 209 ARG C O 1
ATOM 5380 N N . ALA B 2 203 ? 170.171 164.701 195.977 1.00 65.38 210 ALA C N 1
ATOM 5381 C CA . ALA B 2 203 ? 170.911 163.922 194.988 1.00 65.38 210 ALA C CA 1
ATOM 5382 C C . ALA B 2 203 ? 170.368 162.508 194.843 1.00 65.38 210 ALA C C 1
ATOM 5383 O O . ALA B 2 203 ? 169.941 162.125 193.751 1.00 65.38 210 ALA C O 1
ATOM 5385 N N . GLY B 2 204 ? 170.396 161.714 195.904 1.00 64.17 211 GLY C N 1
ATOM 5386 C CA . GLY B 2 204 ? 169.643 160.481 195.956 1.00 64.17 211 GLY C CA 1
ATOM 5387 C C . GLY B 2 204 ? 168.903 160.415 197.269 1.00 64.17 211 GLY C C 1
ATOM 5388 O O . GLY B 2 204 ? 167.931 159.673 197.423 1.00 64.17 211 GLY C O 1
ATOM 5389 N N . LYS B 2 205 ? 169.366 161.213 198.220 1.00 64.94 212 LYS C N 1
ATOM 5390 C CA . LYS B 2 205 ? 168.881 161.197 199.587 1.00 64.94 212 LYS C CA 1
ATOM 5391 C C . LYS B 2 205 ? 167.743 162.191 199.757 1.00 64.94 212 LYS C C 1
ATOM 5392 O O . LYS B 2 205 ? 167.560 163.102 198.950 1.00 64.94 212 LYS C O 1
ATOM 5398 N N . THR B 2 206 ? 166.981 162.014 200.831 1.00 66.07 213 THR C N 1
ATOM 5399 C CA . THR B 2 206 ? 165.979 162.992 201.233 1.00 66.07 213 THR C CA 1
ATOM 5400 C C . THR B 2 206 ? 166.620 163.931 202.244 1.00 66.07 213 THR C C 1
ATOM 5401 O O . THR B 2 206 ? 166.929 163.526 203.368 1.00 66.07 213 THR C O 1
ATOM 5405 N N . VAL B 2 207 ? 166.822 165.187 201.845 1.00 68.73 214 VAL C N 1
ATOM 5406 C CA . VAL B 2 207 ? 167.471 166.135 202.738 1.00 68.73 214 VAL C CA 1
ATOM 5407 C C . VAL B 2 207 ? 166.494 166.788 203.700 1.00 68.73 214 VAL C C 1
ATOM 5408 O O . VAL B 2 207 ? 166.927 167.345 204.715 1.00 68.73 214 VAL C O 1
ATOM 5412 N N . GLU B 2 208 ? 165.192 166.739 203.429 1.00 72.02 215 GLU C N 1
ATOM 5413 C CA . GLU B 2 208 ? 164.254 167.327 204.375 1.00 72.02 215 GLU C CA 1
ATOM 5414 C C . GLU B 2 208 ? 162.913 166.622 204.247 1.00 72.02 215 GLU C C 1
ATOM 5415 O O . GLU B 2 208 ? 162.577 166.101 203.185 1.00 72.02 215 GLU C O 1
ATOM 5421 N N . SER B 2 209 ? 162.148 166.608 205.335 1.00 74.15 216 SER C N 1
ATOM 5422 C CA . SER B 2 209 ? 160.827 165.997 205.306 1.00 74.15 216 SER C CA 1
ATOM 5423 C C . SER B 2 209 ? 159.990 166.541 206.451 1.00 74.15 216 SER C C 1
ATOM 5424 O O . SER B 2 209 ? 160.516 166.882 207.512 1.00 74.15 216 SER C O 1
ATOM 5427 N N . GLY B 2 210 ? 158.681 166.616 206.228 1.00 76.38 217 GLY C N 1
ATOM 5428 C CA . GLY B 2 210 ? 157.781 166.988 207.302 1.00 76.38 217 GLY C CA 1
ATOM 5429 C C . GLY B 2 210 ? 156.672 167.936 206.902 1.00 76.38 217 GLY C C 1
ATOM 5430 O O . GLY B 2 210 ? 156.563 168.318 205.735 1.00 76.38 217 GLY C O 1
ATOM 5431 N N . SER B 2 211 ? 155.839 168.319 207.864 1.00 81.52 218 SER C N 1
ATOM 5432 C CA . SER B 2 211 ? 154.748 169.240 207.598 1.00 81.52 218 SER C CA 1
ATOM 5433 C C . SER B 2 211 ? 155.279 170.658 207.433 1.00 81.52 218 SER C C 1
ATOM 5434 O O . SER B 2 211 ? 156.343 171.013 207.946 1.00 81.52 218 SER C O 1
ATOM 5437 N N . VAL C 2 1 ? 157.522 203.621 172.146 1.00 64.10 8 VAL D N 1
ATOM 5438 C CA . VAL C 2 1 ? 156.485 202.655 172.470 1.00 64.10 8 VAL D CA 1
ATOM 5439 C C . VAL C 2 1 ? 156.631 201.435 171.568 1.00 64.10 8 VAL D C 1
ATOM 5440 O O . VAL C 2 1 ? 156.169 201.441 170.428 1.00 64.10 8 VAL D O 1
ATOM 5444 N N . PRO C 2 2 ? 157.305 200.399 172.073 1.00 61.33 9 PRO D N 1
ATOM 5445 C CA . PRO C 2 2 ? 157.507 199.193 171.254 1.00 61.33 9 PRO D CA 1
ATOM 5446 C C . PRO C 2 2 ? 156.222 198.546 170.770 1.00 61.33 9 PRO D C 1
ATOM 5447 O O . PRO C 2 2 ? 156.172 198.074 169.629 1.00 61.33 9 PRO D O 1
ATOM 5451 N N . ILE C 2 3 ? 155.180 198.500 171.597 1.00 60.75 10 ILE D N 1
ATOM 5452 C CA . ILE C 2 3 ? 153.920 197.858 171.245 1.00 60.75 10 ILE D CA 1
ATOM 5453 C C . ILE C 2 3 ? 152.781 198.790 171.622 1.00 60.75 10 ILE D C 1
ATOM 5454 O O . ILE C 2 3 ? 152.732 199.290 172.753 1.00 60.75 10 ILE D O 1
ATOM 5459 N N . GLU C 2 4 ? 151.859 199.010 170.684 1.00 64.71 11 GLU D N 1
ATOM 5460 C CA . GLU C 2 4 ? 150.697 199.866 170.929 1.00 64.71 11 GLU D CA 1
ATOM 5461 C C . GLU C 2 4 ? 149.547 199.342 170.065 1.00 64.71 11 GLU D C 1
ATOM 5462 O O . GLU C 2 4 ? 149.468 199.631 168.870 1.00 64.71 11 GLU D O 1
ATOM 5468 N N . ILE C 2 5 ? 148.669 198.563 170.688 1.00 63.10 12 ILE D N 1
ATOM 5469 C CA . ILE C 2 5 ? 147.469 198.029 170.058 1.00 63.10 12 ILE D CA 1
ATOM 5470 C C . ILE C 2 5 ? 146.268 198.647 170.746 1.00 63.10 12 ILE D C 1
ATOM 5471 O O . ILE C 2 5 ? 146.200 198.664 171.980 1.00 63.10 12 ILE D O 1
ATOM 5476 N N . ARG C 2 6 ? 145.328 199.174 169.965 1.00 68.11 13 ARG D N 1
ATOM 5477 C CA . ARG C 2 6 ? 144.036 199.556 170.530 1.00 68.11 13 ARG D CA 1
ATOM 5478 C C . ARG C 2 6 ? 142.984 199.506 169.433 1.00 68.11 13 ARG D C 1
ATOM 5479 O O . ARG C 2 6 ? 143.049 200.260 168.457 1.00 68.11 13 ARG D O 1
ATOM 5487 N N . GLY C 2 7 ? 142.001 198.630 169.627 1.00 62.95 14 GLY D N 1
ATOM 5488 C CA . GLY C 2 7 ? 140.941 198.415 168.666 1.00 62.95 14 GLY D CA 1
ATOM 5489 C C . GLY C 2 7 ? 141.038 197.108 167.910 1.00 62.95 14 GLY D C 1
ATOM 5490 O O . GLY C 2 7 ? 140.259 196.907 166.968 1.00 62.95 14 GLY D O 1
ATOM 5491 N N . LEU C 2 8 ? 141.942 196.207 168.281 1.00 61.10 15 LEU D N 1
ATOM 5492 C CA . LEU C 2 8 ? 142.177 195.003 167.498 1.00 61.10 15 LEU D CA 1
ATOM 5493 C C . LEU C 2 8 ? 140.931 194.130 167.450 1.00 61.10 15 LEU D C 1
ATOM 5494 O O . LEU C 2 8 ? 140.253 193.929 168.458 1.00 61.10 15 LEU D O 1
ATOM 5499 N N . THR C 2 9 ? 140.638 193.606 166.260 1.00 60.57 16 THR D N 1
ATOM 5500 C CA . THR C 2 9 ? 139.486 192.747 166.034 1.00 60.57 16 THR D CA 1
ATOM 5501 C C . THR C 2 9 ? 139.877 191.649 165.060 1.00 60.57 16 THR D C 1
ATOM 5502 O O . THR C 2 9 ? 140.643 191.890 164.126 1.00 60.57 16 THR D O 1
ATOM 5506 N N . LYS C 2 10 ? 139.357 190.444 165.284 1.00 64.92 17 LYS D N 1
ATOM 5507 C CA . LYS C 2 10 ? 139.564 189.358 164.336 1.00 64.92 17 LYS D CA 1
ATOM 5508 C C . LYS C 2 10 ? 138.566 188.239 164.589 1.00 64.92 17 LYS D C 1
ATOM 5509 O O . LYS C 2 10 ? 138.404 187.791 165.733 1.00 64.92 17 LYS D O 1
ATOM 5515 N N . HIS C 2 11 ? 137.910 187.808 163.509 1.00 73.86 18 HIS D N 1
ATOM 5516 C CA . HIS C 2 11 ? 137.043 186.640 163.464 1.00 73.86 18 HIS D CA 1
ATOM 5517 C C . HIS C 2 11 ? 137.700 185.588 162.577 1.00 73.86 18 HIS D C 1
ATOM 5518 O O . HIS C 2 11 ? 138.092 185.890 161.448 1.00 73.86 18 HIS D O 1
ATOM 5525 N N . PHE C 2 12 ? 137.826 184.385 163.099 1.00 79.01 19 PHE D N 1
ATOM 5526 C CA . PHE C 2 12 ? 138.582 183.348 162.370 1.00 79.01 19 PHE D CA 1
ATOM 5527 C C . PHE C 2 12 ? 137.691 182.544 161.446 1.00 79.01 19 PHE D C 1
ATOM 5528 O O . PHE C 2 12 ? 137.926 182.544 160.230 1.00 79.01 19 PHE D O 1
ATOM 5536 N N . GLY C 2 13 ? 136.715 181.850 162.000 1.00 90.07 20 GLY D N 1
ATOM 5537 C CA . GLY C 2 13 ? 135.783 181.140 161.115 1.00 90.07 20 GLY D CA 1
ATOM 5538 C C . GLY C 2 13 ? 134.909 182.140 160.420 1.00 90.07 20 GLY D C 1
ATOM 5539 O O . GLY C 2 13 ? 134.306 181.786 159.427 1.00 90.07 20 GLY D O 1
ATOM 5540 N N . SER C 2 14 ? 134.804 183.328 160.976 1.00 93.48 21 SER D N 1
ATOM 5541 C CA . SER C 2 14 ? 133.706 184.287 160.753 1.00 93.48 21 SER D CA 1
ATOM 5542 C C . SER C 2 14 ? 132.543 183.831 161.626 1.00 93.48 21 SER D C 1
ATOM 5543 O O . SER C 2 14 ? 131.418 184.284 161.375 1.00 93.48 21 SER D O 1
ATOM 5546 N N . VAL C 2 15 ? 132.809 182.955 162.592 1.00 95.02 22 VAL D N 1
ATOM 5547 C CA . VAL C 2 15 ? 131.810 182.556 163.619 1.00 95.02 22 VAL D CA 1
ATOM 5548 C C . VAL C 2 15 ? 132.473 182.517 164.990 1.00 95.02 22 VAL D C 1
ATOM 5549 O O . VAL C 2 15 ? 131.774 182.222 165.967 1.00 95.02 22 VAL D O 1
ATOM 5553 N N . ARG C 2 16 ? 133.786 182.735 165.066 1.00 87.81 23 ARG D N 1
ATOM 5554 C CA . ARG C 2 16 ? 134.442 182.714 166.401 1.00 87.81 23 ARG D CA 1
ATOM 5555 C C . ARG C 2 16 ? 135.160 184.049 166.622 1.00 87.81 23 ARG D C 1
ATOM 5556 O O . ARG C 2 16 ? 136.315 184.182 166.172 1.00 87.81 23 ARG D O 1
ATOM 5564 N N . ALA C 2 17 ? 134.492 185.002 167.279 1.00 78.72 24 ALA D N 1
ATOM 5565 C CA . ALA C 2 17 ? 135.138 186.304 167.455 1.00 78.72 24 ALA D CA 1
ATOM 5566 C C . ALA C 2 17 ? 136.229 186.066 168.490 1.00 78.72 24 ALA D C 1
ATOM 5567 O O . ALA C 2 17 ? 135.857 186.082 169.668 1.00 78.72 24 ALA D O 1
ATOM 5569 N N . LEU C 2 18 ? 137.497 185.857 168.101 1.00 74.58 25 LEU D N 1
ATOM 5570 C CA . LEU C 2 18 ? 138.613 185.734 169.035 1.00 74.58 25 LEU D CA 1
ATOM 5571 C C . LEU C 2 18 ? 138.903 187.130 169.550 1.00 74.58 25 LEU D C 1
ATOM 5572 O O . LEU C 2 18 ? 139.093 187.315 170.757 1.00 74.58 25 LEU D O 1
ATOM 5577 N N . ASP C 2 19 ? 138.947 188.129 168.678 1.00 64.37 26 ASP D N 1
ATOM 5578 C CA . ASP C 2 19 ? 139.370 189.440 169.135 1.00 64.37 26 ASP D CA 1
ATOM 5579 C C . ASP C 2 19 ? 138.274 190.449 168.861 1.00 64.37 26 ASP D C 1
ATOM 5580 O O . ASP C 2 19 ? 137.817 190.575 167.724 1.00 64.37 26 ASP D O 1
ATOM 5585 N N . GLY C 2 20 ? 137.859 191.157 169.904 1.00 63.54 27 GLY D N 1
ATOM 5586 C CA . GLY C 2 20 ? 137.093 192.371 169.746 1.00 63.54 27 GLY D CA 1
ATOM 5587 C C . GLY C 2 20 ? 137.551 193.397 170.757 1.00 63.54 27 GLY D C 1
ATOM 5588 O O . GLY C 2 20 ? 137.475 193.151 171.963 1.00 63.54 27 GLY D O 1
ATOM 5589 N N . LEU C 2 21 ? 138.029 194.547 170.283 1.00 65.34 28 LEU D N 1
ATOM 5590 C CA . LEU C 2 21 ? 138.414 195.677 171.129 1.00 65.34 28 LEU D CA 1
ATOM 5591 C C . LEU C 2 21 ? 139.490 195.277 172.146 1.00 65.34 28 LEU D C 1
ATOM 5592 O O . LEU C 2 21 ? 139.279 195.273 173.360 1.00 65.34 28 LEU D O 1
ATOM 5597 N N . ASP C 2 22 ? 140.659 194.937 171.612 1.00 61.84 29 ASP D N 1
ATOM 5598 C CA . ASP C 2 22 ? 141.828 194.608 172.418 1.00 61.84 29 ASP D CA 1
ATOM 5599 C C . ASP C 2 22 ? 142.740 195.824 172.541 1.00 61.84 29 ASP D C 1
ATOM 5600 O O . ASP C 2 22 ? 142.851 196.626 171.609 1.00 61.84 29 ASP D O 1
ATOM 5605 N N . LEU C 2 23 ? 143.382 195.964 173.704 1.00 64.52 30 LEU D N 1
ATOM 5606 C CA . LEU C 2 23 ? 144.271 197.085 173.986 1.00 64.52 30 LEU D CA 1
ATOM 5607 C C . LEU C 2 23 ? 145.525 196.593 174.701 1.00 64.52 30 LEU D C 1
ATOM 5608 O O . LEU C 2 23 ? 145.482 195.633 175.470 1.00 64.52 30 LEU D O 1
ATOM 5613 N N . THR C 2 24 ? 146.644 197.266 174.434 1.00 62.40 31 THR D N 1
ATOM 5614 C CA . THR C 2 24 ? 147.946 196.951 175.013 1.00 62.40 31 THR D CA 1
ATOM 5615 C C . THR C 2 24 ? 148.914 198.079 174.681 1.00 62.40 31 THR D C 1
ATOM 5616 O O . THR C 2 24 ? 148.925 198.565 173.552 1.00 62.40 31 THR D O 1
ATOM 5620 N N . VAL C 2 25 ? 149.711 198.500 175.663 1.00 63.87 32 VAL D N 1
ATOM 5621 C CA . VAL C 2 25 ? 150.734 199.525 175.465 1.00 63.87 32 VAL D CA 1
ATOM 5622 C C . VAL C 2 25 ? 151.965 199.158 176.282 1.00 63.87 32 VAL D C 1
ATOM 5623 O O . VAL C 2 25 ? 151.850 198.778 177.452 1.00 63.87 32 VAL D O 1
ATOM 5627 N N . ARG C 2 26 ? 153.155 199.109 175.706 1.00 67.68 33 ARG D N 1
ATOM 5628 C CA . ARG C 2 26 ? 154.418 198.728 176.391 1.00 67.68 33 ARG D CA 1
ATOM 5629 C C . ARG C 2 26 ? 155.420 199.856 176.111 1.00 67.68 33 ARG D C 1
ATOM 5630 O O . ARG C 2 26 ? 155.236 200.442 175.100 1.00 67.68 33 ARG D O 1
ATOM 5638 N N . GLU C 2 27 ? 156.398 200.184 176.961 1.00 69.86 34 GLU D N 1
ATOM 5639 C CA . GLU C 2 27 ? 157.262 201.358 176.906 1.00 69.86 34 GLU D CA 1
ATOM 5640 C C . GLU C 2 27 ? 158.736 201.114 177.218 1.00 69.86 34 GLU D C 1
ATOM 5641 O O . GLU C 2 27 ? 159.496 202.085 177.267 1.00 69.86 34 GLU D O 1
ATOM 5647 N N . GLY C 2 28 ? 159.171 199.875 177.415 1.00 71.31 35 GLY D N 1
ATOM 5648 C CA . GLY C 2 28 ? 160.549 199.629 177.805 1.00 71.31 35 GLY D CA 1
ATOM 5649 C C . GLY C 2 28 ? 160.655 198.905 179.133 1.00 71.31 35 GLY D C 1
ATOM 5650 O O . GLY C 2 28 ? 161.648 199.034 179.856 1.00 71.31 35 GLY D O 1
ATOM 5651 N N . GLU C 2 29 ? 159.623 198.125 179.450 1.00 68.97 36 GLU D N 1
ATOM 5652 C CA . GLU C 2 29 ? 159.465 197.493 180.751 1.00 68.97 36 GLU D CA 1
ATOM 5653 C C . GLU C 2 29 ? 159.191 196.004 180.603 1.00 68.97 36 GLU D C 1
ATOM 5654 O O . GLU C 2 29 ? 159.289 195.458 179.501 1.00 68.97 36 GLU D O 1
ATOM 5660 N N . VAL C 2 30 ? 158.843 195.339 181.701 1.00 66.52 37 VAL D N 1
ATOM 5661 C CA . VAL C 2 30 ? 158.354 193.966 181.673 1.00 66.52 37 VAL D CA 1
ATOM 5662 C C . VAL C 2 30 ? 156.851 194.000 181.900 1.00 66.52 37 VAL D C 1
ATOM 5663 O O . VAL C 2 30 ? 156.378 194.578 182.886 1.00 66.52 37 VAL D O 1
ATOM 5667 N N . HIS C 2 31 ? 156.099 193.390 180.989 1.00 65.74 38 HIS D N 1
ATOM 5668 C CA . HIS C 2 31 ? 154.646 193.474 180.973 1.00 65.74 38 HIS D CA 1
ATOM 5669 C C . HIS C 2 31 ? 154.059 192.076 181.081 1.00 65.74 38 HIS D C 1
ATOM 5670 O O . HIS C 2 31 ? 154.504 191.158 180.387 1.00 65.74 38 HIS D O 1
ATOM 5677 N N . GLY C 2 32 ? 153.064 191.916 181.947 1.00 66.28 39 GLY D N 1
ATOM 5678 C CA . GLY C 2 32 ? 152.370 190.650 182.110 1.00 66.28 39 GLY D CA 1
ATOM 5679 C C . GLY C 2 32 ? 151.085 190.634 181.301 1.00 66.28 39 GLY D C 1
ATOM 5680 O O . GLY C 2 32 ? 150.327 191.601 181.302 1.00 66.28 39 GLY D O 1
ATOM 5681 N N . PHE C 2 33 ? 150.842 189.514 180.628 1.00 61.33 40 PHE D N 1
ATOM 5682 C CA . PHE C 2 33 ? 149.733 189.373 179.688 1.00 61.33 40 PHE D CA 1
ATOM 5683 C C . PHE C 2 33 ? 148.931 188.147 180.113 1.00 61.33 40 PHE D C 1
ATOM 5684 O O . PHE C 2 33 ? 149.290 187.018 179.769 1.00 61.33 40 PHE D O 1
ATOM 5692 N N . LEU C 2 34 ? 147.849 188.361 180.859 1.00 62.55 41 LEU D N 1
ATOM 5693 C CA . LEU C 2 34 ? 147.142 187.288 181.539 1.00 62.55 41 LEU D CA 1
ATOM 5694 C C . LEU C 2 34 ? 145.756 187.062 180.945 1.00 62.55 41 LEU D C 1
ATOM 5695 O O . LEU C 2 34 ? 145.081 188.000 180.506 1.00 62.55 41 LEU D O 1
ATOM 5700 N N . GLY C 2 35 ? 145.344 185.799 180.951 1.00 64.25 42 GLY D N 1
ATOM 5701 C CA . GLY C 2 35 ? 144.048 185.395 180.468 1.00 64.25 42 GLY D CA 1
ATOM 5702 C C . GLY C 2 35 ? 143.985 183.898 180.254 1.00 64.25 42 GLY D C 1
ATOM 5703 O O . GLY C 2 35 ? 145.003 183.203 180.289 1.00 64.25 42 GLY D O 1
ATOM 5704 N N . PRO C 2 36 ? 142.785 183.368 180.031 1.00 64.91 43 PRO D N 1
ATOM 5705 C CA . PRO C 2 36 ? 142.653 181.931 179.759 1.00 64.91 43 PRO D CA 1
ATOM 5706 C C . PRO C 2 36 ? 143.218 181.539 178.403 1.00 64.91 43 PRO D C 1
ATOM 5707 O O . PRO C 2 36 ? 143.766 182.377 177.683 1.00 64.91 43 PRO D O 1
ATOM 5711 N N . ASN C 2 37 ? 143.089 180.261 178.045 1.00 67.66 44 ASN D N 1
ATOM 5712 C CA . ASN C 2 37 ? 143.699 179.771 176.813 1.00 67.66 44 ASN D CA 1
ATOM 5713 C C . ASN C 2 37 ? 142.949 180.245 175.574 1.00 67.66 44 ASN D C 1
ATOM 5714 O O . ASN C 2 37 ? 143.571 180.544 174.548 1.00 67.66 44 ASN D O 1
ATOM 5719 N N . GLY C 2 38 ? 141.626 180.318 175.638 1.00 66.12 45 GLY D N 1
ATOM 5720 C CA . GLY C 2 38 ? 140.834 180.740 174.504 1.00 66.12 45 GLY D CA 1
ATOM 5721 C C . GLY C 2 38 ? 140.549 182.223 174.425 1.00 66.12 45 GLY D C 1
ATOM 5722 O O . GLY C 2 38 ? 139.723 182.637 173.605 1.00 66.12 45 GLY D O 1
ATOM 5723 N N . ALA C 2 39 ? 141.207 183.040 175.244 1.00 65.89 46 ALA D N 1
ATOM 5724 C CA . ALA C 2 39 ? 140.905 184.463 175.315 1.00 65.89 46 ALA D CA 1
ATOM 5725 C C . ALA C 2 39 ? 141.547 185.277 174.201 1.00 65.89 46 ALA D C 1
ATOM 5726 O O . ALA C 2 39 ? 141.180 186.442 174.023 1.00 65.89 46 ALA D O 1
ATOM 5728 N N . GLY C 2 40 ? 142.491 184.716 173.463 1.00 62.34 47 GLY D N 1
ATOM 5729 C CA . GLY C 2 40 ? 143.114 185.405 172.360 1.00 62.34 47 GLY D CA 1
ATOM 5730 C C . GLY C 2 40 ? 144.507 185.957 172.603 1.00 62.34 47 GLY D C 1
ATOM 5731 O O . GLY C 2 40 ? 144.884 186.930 171.942 1.00 62.34 47 GLY D O 1
ATOM 5732 N N . LYS C 2 41 ? 145.273 185.385 173.533 1.00 61.35 48 LYS D N 1
ATOM 5733 C CA . LYS C 2 41 ? 146.663 185.796 173.687 1.00 61.35 48 LYS D CA 1
ATOM 5734 C C . LYS C 2 41 ? 147.525 185.235 172.565 1.00 61.35 48 LYS D C 1
ATOM 5735 O O . LYS C 2 41 ? 148.398 185.933 172.031 1.00 61.35 48 LYS D O 1
ATOM 5741 N N . SER C 2 42 ? 147.294 183.973 172.199 1.00 61.55 49 SER D N 1
ATOM 5742 C CA . SER C 2 42 ? 148.037 183.375 171.098 1.00 61.55 49 SER D CA 1
ATOM 5743 C C . SER C 2 42 ? 147.761 184.107 169.795 1.00 61.55 49 SER D C 1
ATOM 5744 O O . SER C 2 42 ? 148.680 184.350 169.008 1.00 61.55 49 SER D O 1
ATOM 5747 N N . THR C 2 43 ? 146.503 184.480 169.559 1.00 63.16 50 THR D N 1
ATOM 5748 C CA . THR C 2 43 ? 146.170 185.240 168.360 1.00 63.16 50 THR D CA 1
ATOM 5749 C C . THR C 2 43 ? 146.865 186.595 168.352 1.00 63.16 50 THR D C 1
ATOM 5750 O O . THR C 2 43 ? 147.317 187.059 167.304 1.00 63.16 50 THR D O 1
ATOM 5754 N N . THR C 2 44 ? 146.960 187.251 169.510 1.00 59.47 51 THR D N 1
ATOM 5755 C CA . THR C 2 44 ? 147.626 188.549 169.561 1.00 59.47 51 THR D CA 1
ATOM 5756 C C . THR C 2 44 ? 149.119 188.423 169.287 1.00 59.47 51 THR D C 1
ATOM 5757 O O . THR C 2 44 ? 149.684 189.218 168.526 1.00 59.47 51 THR D O 1
ATOM 5761 N N . LEU C 2 45 ? 149.778 187.434 169.894 1.00 60.78 52 LEU D N 1
ATOM 5762 C CA . LEU C 2 45 ? 151.191 187.210 169.600 1.00 60.78 52 LEU D CA 1
ATOM 5763 C C . LEU C 2 45 ? 151.399 186.834 168.143 1.00 60.78 52 LEU D C 1
ATOM 5764 O O . LEU C 2 45 ? 152.412 187.197 167.537 1.00 60.78 52 LEU D O 1
ATOM 5769 N N . ARG C 2 46 ? 150.502 186.102 167.494 1.00 62.75 53 ARG D N 1
ATOM 5770 C CA . ARG C 2 46 ? 150.672 185.679 166.068 1.00 62.75 53 ARG D CA 1
ATOM 5771 C C . ARG C 2 46 ? 150.178 186.744 165.124 1.00 62.75 53 ARG D C 1
ATOM 5772 O O . ARG C 2 46 ? 150.407 186.617 163.971 1.00 62.75 53 ARG D O 1
ATOM 5780 N N . ILE C 2 47 ? 149.530 187.754 165.642 1.00 57.49 54 ILE D N 1
ATOM 5781 C CA . ILE C 2 47 ? 149.300 188.928 164.806 1.00 57.49 54 ILE D CA 1
ATOM 5782 C C . ILE C 2 47 ? 150.468 189.899 164.914 1.00 57.49 54 ILE D C 1
ATOM 5783 O O . ILE C 2 47 ? 150.813 190.582 163.945 1.00 57.49 54 ILE D O 1
ATOM 5788 N N . LEU C 2 48 ? 151.094 189.978 166.092 1.00 58.17 55 LEU D N 1
ATOM 5789 C CA . LEU C 2 48 ? 152.269 190.829 166.254 1.00 58.17 55 LEU D CA 1
ATOM 5790 C C . LEU C 2 48 ? 153.393 190.383 165.332 1.00 58.17 55 LEU D C 1
ATOM 5791 O O . LEU C 2 48 ? 154.082 191.214 164.732 1.00 58.17 55 LEU D O 1
ATOM 5796 N N . LEU C 2 49 ? 153.614 189.079 165.230 1.00 59.09 56 LEU D N 1
ATOM 5797 C CA . LEU C 2 49 ? 154.388 188.548 164.125 1.00 59.09 56 LEU D CA 1
ATOM 5798 C C . LEU C 2 49 ? 153.528 188.549 162.864 1.00 59.09 56 LEU D C 1
ATOM 5799 O O . LEU C 2 49 ? 152.298 188.554 162.923 1.00 59.09 56 LEU D O 1
ATOM 5804 N N . GLY C 2 50 ? 154.180 188.534 161.711 1.00 61.33 57 GLY D N 1
ATOM 5805 C CA . GLY C 2 50 ? 153.437 188.645 160.472 1.00 61.33 57 GLY D CA 1
ATOM 5806 C C . GLY C 2 50 ? 152.535 187.472 160.146 1.00 61.33 57 GLY D C 1
ATOM 5807 O O . GLY C 2 50 ? 151.861 187.475 159.114 1.00 61.33 57 GLY D O 1
ATOM 5808 N N . LEU C 2 51 ? 152.508 186.462 161.016 1.00 59.52 58 LEU D N 1
ATOM 5809 C CA . LEU C 2 51 ? 151.778 185.234 160.720 1.00 59.52 58 LEU D CA 1
ATOM 5810 C C . LEU C 2 51 ? 150.297 185.337 160.381 1.00 59.52 58 LEU D C 1
ATOM 5811 O O . LEU C 2 51 ? 149.805 184.564 159.554 1.00 59.52 58 LEU D O 1
ATOM 5816 N N . VAL C 2 52 ? 149.575 186.264 161.001 1.00 59.07 59 VAL D N 1
ATOM 5817 C CA . VAL C 2 52 ? 148.129 186.378 160.851 1.00 59.07 59 VAL D CA 1
ATOM 5818 C C . VAL C 2 52 ? 147.777 187.843 160.627 1.00 59.07 59 VAL D C 1
ATOM 5819 O O . VAL C 2 52 ? 148.413 188.736 161.195 1.00 59.07 59 VAL D O 1
ATOM 5823 N N . LYS C 2 53 ? 146.780 188.090 159.784 1.00 59.89 60 LYS D N 1
ATOM 5824 C CA . LYS C 2 53 ? 146.344 189.439 159.458 1.00 59.89 60 LYS D CA 1
ATOM 5825 C C . LYS C 2 53 ? 145.089 189.792 160.246 1.00 59.89 60 LYS D C 1
ATOM 5826 O O . LYS C 2 53 ? 144.218 188.946 160.458 1.00 59.89 60 LYS D O 1
ATOM 5832 N N . ALA C 2 54 ? 145.005 191.046 160.677 1.00 60.66 61 ALA D N 1
ATOM 5833 C CA . ALA C 2 54 ? 143.906 191.515 161.506 1.00 60.66 61 ALA D CA 1
ATOM 5834 C C . ALA C 2 54 ? 142.774 192.077 160.656 1.00 60.66 61 ALA D C 1
ATOM 5835 O O . ALA C 2 54 ? 142.986 192.557 159.540 1.00 60.66 61 ALA D O 1
ATOM 5837 N N . ASP C 2 55 ? 141.561 192.017 161.202 1.00 63.40 62 ASP D N 1
ATOM 5838 C CA . ASP C 2 55 ? 140.393 192.551 160.516 1.00 63.40 62 ASP D CA 1
ATOM 5839 C C . ASP C 2 55 ? 140.168 194.030 160.788 1.00 63.40 62 ASP D C 1
ATOM 5840 O O . ASP C 2 55 ? 139.562 194.717 159.958 1.00 63.40 62 ASP D O 1
ATOM 5845 N N . GLY C 2 56 ? 140.633 194.537 161.924 1.00 63.62 63 GLY D N 1
ATOM 5846 C CA . GLY C 2 56 ? 140.422 195.933 162.251 1.00 63.62 63 GLY D CA 1
ATOM 5847 C C . GLY C 2 56 ? 141.377 196.385 163.331 1.00 63.62 63 GLY D C 1
ATOM 5848 O O . GLY C 2 56 ? 142.170 195.604 163.861 1.00 63.62 63 GLY D O 1
ATOM 5849 N N . GLY C 2 57 ? 141.297 197.671 163.647 1.00 64.86 64 GLY D N 1
ATOM 5850 C CA . GLY C 2 57 ? 142.109 198.249 164.694 1.00 64.86 64 GLY D CA 1
ATOM 5851 C C . GLY C 2 57 ? 143.519 198.569 164.236 1.00 64.86 64 GLY D C 1
ATOM 5852 O O . GLY C 2 57 ? 143.934 198.279 163.114 1.00 64.86 64 GLY D O 1
ATOM 5853 N N . SER C 2 58 ? 144.273 199.178 165.145 1.00 69.37 65 SER D N 1
ATOM 5854 C CA . SER C 2 58 ? 145.640 199.598 164.878 1.00 69.37 65 SER D CA 1
ATOM 5855 C C . SER C 2 58 ? 146.604 198.704 165.645 1.00 69.37 65 SER D C 1
ATOM 5856 O O . SER C 2 58 ? 146.422 198.474 166.844 1.00 69.37 65 SER D O 1
ATOM 5859 N N . VAL C 2 59 ? 147.620 198.201 164.951 1.00 64.87 66 VAL D N 1
ATOM 5860 C CA . VAL C 2 59 ? 148.707 197.445 165.558 1.00 64.87 66 VAL D CA 1
ATOM 5861 C C . VAL C 2 59 ? 149.991 198.153 165.163 1.00 64.87 66 VAL D C 1
ATOM 5862 O O . VAL C 2 59 ? 150.192 198.469 163.985 1.00 64.87 66 VAL D O 1
ATOM 5866 N N . ARG C 2 60 ? 150.848 198.503 166.093 1.00 67.49 67 ARG D N 1
ATOM 5867 C CA . ARG C 2 60 ? 152.025 199.281 165.682 1.00 67.49 67 ARG D CA 1
ATOM 5868 C C . ARG C 2 60 ? 153.223 198.773 166.477 1.00 67.49 67 ARG D C 1
ATOM 5869 O O . ARG C 2 60 ? 153.470 199.291 167.538 1.00 67.49 67 ARG D O 1
ATOM 5877 N N . LEU C 2 61 ? 153.972 197.855 165.881 1.00 59.90 68 LEU D N 1
ATOM 5878 C CA . LEU C 2 61 ? 155.138 197.171 166.429 1.00 59.90 68 LEU D CA 1
ATOM 5879 C C . LEU C 2 61 ? 156.403 197.936 166.060 1.00 59.90 68 LEU D C 1
ATOM 5880 O O . LEU C 2 61 ? 156.798 197.963 164.892 1.00 59.90 68 LEU D O 1
ATOM 5885 N N . LEU C 2 62 ? 157.036 198.557 167.055 1.00 59.28 69 LEU D N 1
ATOM 5886 C CA . LEU C 2 62 ? 158.304 199.266 166.869 1.00 59.28 69 LEU D CA 1
ATOM 5887 C C . LEU C 2 62 ? 158.202 200.325 165.775 1.00 59.28 69 LEU D C 1
ATOM 5888 O O . LEU C 2 62 ? 159.137 200.541 165.004 1.00 59.28 69 LEU D O 1
ATOM 5893 N N . GLY C 2 63 ? 157.061 201.002 165.708 1.00 61.99 70 GLY D N 1
ATOM 5894 C CA . GLY C 2 63 ? 156.884 202.031 164.702 1.00 61.99 70 GLY D CA 1
ATOM 5895 C C . GLY C 2 63 ? 156.219 201.564 163.422 1.00 61.99 70 GLY D C 1
ATOM 5896 O O . GLY C 2 63 ? 155.302 202.220 162.922 1.00 61.99 70 GLY D O 1
ATOM 5897 N N . GLY C 2 64 ? 156.699 200.467 162.850 1.00 61.30 71 GLY D N 1
ATOM 5898 C CA . GLY C 2 64 ? 156.097 199.934 161.649 1.00 61.30 71 GLY D CA 1
ATOM 5899 C C . GLY C 2 64 ? 154.918 199.030 161.938 1.00 61.30 71 GLY D C 1
ATOM 5900 O O . GLY C 2 64 ? 154.592 198.731 163.083 1.00 61.30 71 GLY D O 1
ATOM 5901 N N . ASP C 2 65 ? 154.262 198.582 160.857 1.00 62.50 72 ASP D N 1
ATOM 5902 C CA . ASP C 2 65 ? 153.184 197.649 161.139 1.00 62.50 72 ASP D CA 1
ATOM 5903 C C . ASP C 2 65 ? 153.635 196.212 160.897 1.00 62.50 72 ASP D C 1
ATOM 5904 O O . ASP C 2 65 ? 154.553 195.968 160.111 1.00 62.50 72 ASP D O 1
ATOM 5909 N N . PRO C 2 66 ? 153.038 195.238 161.586 1.00 59.07 73 PRO D N 1
ATOM 5910 C CA . PRO C 2 66 ? 153.591 193.878 161.554 1.00 59.07 73 PRO D CA 1
ATOM 5911 C C . PRO C 2 66 ? 153.399 193.144 160.240 1.00 59.07 73 PRO D C 1
ATOM 5912 O O . PRO C 2 66 ? 154.160 192.209 159.968 1.00 59.07 73 PRO D O 1
ATOM 5916 N N . TRP C 2 67 ? 152.417 193.514 159.420 1.00 59.66 74 TRP D N 1
ATOM 5917 C CA . TRP C 2 67 ? 152.109 192.711 158.239 1.00 59.66 74 TRP D CA 1
ATOM 5918 C C . TRP C 2 67 ? 153.096 192.980 157.110 1.00 59.66 74 TRP D C 1
ATOM 5919 O O . TRP C 2 67 ? 153.790 192.069 156.646 1.00 59.66 74 TRP D O 1
ATOM 5930 N N . THR C 2 68 ? 153.169 194.230 156.651 1.00 61.55 75 THR D N 1
ATOM 5931 C CA . THR C 2 68 ? 154.051 194.551 155.534 1.00 61.55 75 THR D CA 1
ATOM 5932 C C . THR C 2 68 ? 155.514 194.527 155.957 1.00 61.55 75 THR D C 1
ATOM 5933 O O . THR C 2 68 ? 156.362 193.961 155.258 1.00 61.55 75 THR D O 1
ATOM 5937 N N . ASP C 2 69 ? 155.830 195.129 157.099 1.00 61.45 76 ASP D N 1
ATOM 5938 C CA . ASP C 2 69 ? 157.209 195.211 157.579 1.00 61.45 76 ASP D CA 1
ATOM 5939 C C . ASP C 2 69 ? 157.560 194.037 158.486 1.00 61.45 76 ASP D C 1
ATOM 5940 O O . ASP C 2 69 ? 158.059 194.215 159.591 1.00 61.45 76 ASP D O 1
ATOM 5945 N N . ALA C 2 70 ? 157.316 192.818 158.021 1.00 61.84 77 ALA D N 1
ATOM 5946 C CA . ALA C 2 70 ? 157.531 191.643 158.851 1.00 61.84 77 ALA D CA 1
ATOM 5947 C C . ALA C 2 70 ? 158.943 191.089 158.754 1.00 61.84 77 ALA D C 1
ATOM 5948 O O . ALA C 2 70 ? 159.281 190.171 159.504 1.00 61.84 77 ALA D O 1
ATOM 5950 N N . VAL C 2 71 ? 159.767 191.610 157.852 1.00 63.63 78 VAL D N 1
ATOM 5951 C CA . VAL C 2 71 ? 161.133 191.140 157.688 1.00 63.63 78 VAL D CA 1
ATOM 5952 C C . VAL C 2 71 ? 162.135 192.133 158.257 1.00 63.63 78 VAL D C 1
ATOM 5953 O O . VAL C 2 71 ? 163.146 191.738 158.836 1.00 63.63 78 VAL D O 1
ATOM 5957 N N . ASP C 2 72 ? 161.860 193.427 158.109 1.00 65.94 79 ASP D N 1
ATOM 5958 C CA . ASP C 2 72 ? 162.760 194.437 158.644 1.00 65.94 79 ASP D CA 1
ATOM 5959 C C . ASP C 2 72 ? 162.634 194.564 160.156 1.00 65.94 79 ASP D C 1
ATOM 5960 O O . ASP C 2 72 ? 163.611 194.901 160.830 1.00 65.94 79 ASP D O 1
ATOM 5965 N N . LEU C 2 73 ? 161.447 194.306 160.703 1.00 60.31 80 LEU D N 1
ATOM 5966 C CA . LEU C 2 73 ? 161.205 194.457 162.131 1.00 60.31 80 LEU D CA 1
ATOM 5967 C C . LEU C 2 73 ? 161.590 193.232 162.941 1.00 60.31 80 LEU D C 1
ATOM 5968 O O . LEU C 2 73 ? 161.738 193.343 164.160 1.00 60.31 80 LEU D O 1
ATOM 5973 N N . HIS C 2 74 ? 161.772 192.079 162.305 1.00 59.64 81 HIS D N 1
ATOM 5974 C CA . HIS C 2 74 ? 162.019 190.836 163.021 1.00 59.64 81 HIS D CA 1
ATOM 5975 C C . HIS C 2 74 ? 163.475 190.653 163.412 1.00 59.64 81 HIS D C 1
ATOM 5976 O O . HIS C 2 74 ? 163.810 189.653 164.048 1.00 59.64 81 HIS D O 1
ATOM 5983 N N . ARG C 2 75 ? 164.295 191.615 163.031 1.00 30.00 82 ARG D N 1
ATOM 5984 C CA . ARG C 2 75 ? 165.734 191.601 163.325 1.00 30.00 82 ARG D CA 1
ATOM 5985 C C . ARG C 2 75 ? 165.989 192.079 164.743 1.00 30.00 82 ARG D C 1
ATOM 5986 O O . ARG C 2 75 ? 167.032 191.726 165.283 1.00 30.00 82 ARG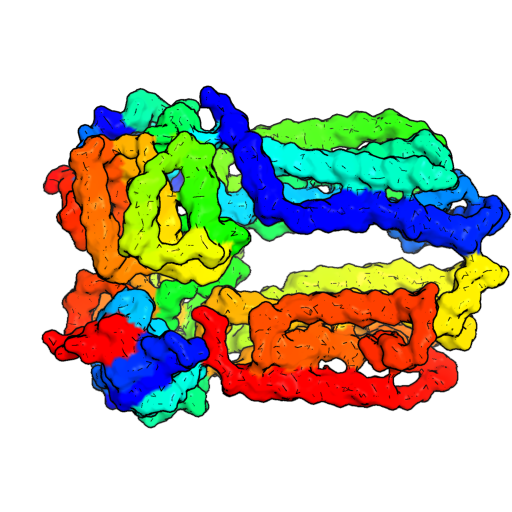 D O 1
ATOM 5994 N N . HIS C 2 76 ? 165.095 192.866 165.327 1.00 61.16 83 HIS D N 1
ATOM 5995 C CA . HIS C 2 76 ? 165.274 193.436 166.654 1.00 61.16 83 HIS D CA 1
ATOM 5996 C C . HIS C 2 76 ? 164.395 192.708 167.663 1.00 61.16 83 HIS D C 1
ATOM 5997 O O . HIS C 2 76 ? 164.072 193.254 168.716 1.00 61.16 83 HIS D O 1
ATOM 6004 N N . ILE C 2 77 ? 163.994 191.481 167.350 1.00 57.34 84 ILE D N 1
ATOM 6005 C CA . ILE C 2 77 ? 162.953 190.781 168.093 1.00 57.34 84 ILE D CA 1
ATOM 6006 C C . ILE C 2 77 ? 163.385 189.341 168.324 1.00 57.34 84 ILE D C 1
ATOM 6007 O O . ILE C 2 77 ? 163.942 188.700 167.427 1.00 57.34 84 ILE D O 1
ATOM 6012 N N . ALA C 2 78 ? 163.131 188.829 169.526 1.00 56.56 85 ALA D N 1
ATOM 6013 C CA . ALA C 2 78 ? 163.301 187.413 169.815 1.00 56.56 85 ALA D CA 1
ATOM 6014 C C . ALA C 2 78 ? 161.975 186.843 170.291 1.00 56.56 85 ALA D C 1
ATOM 6015 O O . ALA C 2 78 ? 161.146 187.561 170.849 1.00 56.56 85 ALA D O 1
ATOM 6017 N N . TYR C 2 79 ? 161.771 185.548 170.062 1.00 58.86 86 TYR D N 1
ATOM 6018 C CA . TYR C 2 79 ? 160.477 184.924 170.310 1.00 58.86 86 TYR D CA 1
ATOM 6019 C C . TYR C 2 79 ? 160.671 183.539 170.905 1.00 58.86 86 TYR D C 1
ATOM 6020 O O . TYR C 2 79 ? 161.501 182.767 170.422 1.00 58.86 86 TYR D O 1
ATOM 6029 N N . VAL C 2 80 ? 159.905 183.227 171.946 1.00 59.86 87 VAL D N 1
ATOM 6030 C CA . VAL C 2 80 ? 159.938 181.896 172.553 1.00 59.86 87 VAL D CA 1
ATOM 6031 C C . VAL C 2 80 ? 158.569 181.247 172.396 1.00 59.86 87 VAL D C 1
ATOM 6032 O O . VAL C 2 80 ? 157.592 181.712 172.998 1.00 59.86 87 VAL D O 1
ATOM 6036 N N . PRO C 2 81 ? 158.447 180.182 171.609 1.00 62.46 88 PRO D N 1
ATOM 6037 C CA . PRO C 2 81 ? 157.128 179.606 171.339 1.00 62.46 88 PRO D CA 1
ATOM 6038 C C . PRO C 2 81 ? 156.527 178.945 172.569 1.00 62.46 88 PRO D C 1
ATOM 6039 O O . PRO C 2 81 ? 157.223 178.523 173.493 1.00 62.46 88 PRO D O 1
ATOM 6043 N N . GLY C 2 82 ? 155.195 178.870 172.570 1.00 66.38 89 GLY D N 1
ATOM 6044 C CA . GLY C 2 82 ? 154.506 178.183 173.648 1.00 66.38 89 GLY D CA 1
ATOM 6045 C C . GLY C 2 82 ? 154.739 176.685 173.635 1.00 66.38 89 GLY D C 1
ATOM 6046 O O . GLY C 2 82 ? 154.899 176.065 174.689 1.00 66.38 89 GLY D O 1
ATOM 6047 N N . ASP C 2 83 ? 154.850 176.119 172.421 1.00 70.04 90 ASP D N 1
ATOM 6048 C CA . ASP C 2 83 ? 155.164 174.696 172.122 1.00 70.04 90 ASP D CA 1
ATOM 6049 C C . ASP C 2 83 ? 155.791 174.530 170.730 1.00 70.04 90 ASP D C 1
ATOM 6050 O O . ASP C 2 83 ? 155.055 174.715 169.763 1.00 70.04 90 ASP D O 1
ATOM 6055 N N . VAL C 2 84 ? 157.076 174.144 170.625 1.00 65.99 91 VAL D N 1
ATOM 6056 C CA . VAL C 2 84 ? 157.738 173.681 169.353 1.00 65.99 91 VAL D CA 1
ATOM 6057 C C . VAL C 2 84 ? 158.282 172.263 169.532 1.00 65.99 91 VAL D C 1
ATOM 6058 O O . VAL C 2 84 ? 158.495 171.851 170.678 1.00 65.99 91 VAL D O 1
ATOM 6062 N N . THR C 2 85 ? 158.539 171.575 168.426 1.00 71.13 92 THR D N 1
ATOM 6063 C CA . THR C 2 85 ? 159.317 170.320 168.441 1.00 71.13 92 THR D CA 1
ATOM 6064 C C . THR C 2 85 ? 160.588 170.493 167.612 1.00 71.13 92 THR D C 1
ATOM 6065 O O . THR C 2 85 ? 160.530 170.341 166.398 1.00 71.13 92 THR D O 1
ATOM 6069 N N . LEU C 2 86 ? 161.702 170.757 168.268 1.00 67.22 93 LEU D N 1
ATOM 6070 C CA . LEU C 2 86 ? 162.975 171.089 167.614 1.00 67.22 93 LEU D CA 1
ATOM 6071 C C . LEU C 2 86 ? 163.342 169.952 166.659 1.00 67.22 93 LEU D C 1
ATOM 6072 O O . LEU C 2 86 ? 162.901 168.839 166.908 1.00 67.22 93 LEU D O 1
ATOM 6077 N N . TRP C 2 87 ? 164.136 170.231 165.621 1.00 65.19 94 TRP D N 1
ATOM 6078 C CA . TRP C 2 87 ? 164.508 169.279 164.581 1.00 65.19 94 TRP D CA 1
ATOM 6079 C C . TRP C 2 87 ? 165.255 168.105 165.202 1.00 65.19 94 TRP D C 1
ATOM 6080 O O . TRP C 2 87 ? 166.258 168.313 165.891 1.00 65.19 94 TRP D O 1
ATOM 6091 N N . PRO C 2 88 ? 164.801 166.869 164.985 1.00 65.71 95 PRO D N 1
ATOM 6092 C CA . PRO C 2 88 ? 165.374 165.733 165.726 1.00 65.71 95 PRO D CA 1
ATOM 6093 C C . PRO C 2 88 ? 166.811 165.406 165.365 1.00 65.71 95 PRO D C 1
ATOM 6094 O O . PRO C 2 88 ? 167.511 164.809 166.191 1.00 65.71 95 PRO D O 1
ATOM 6098 N N . SER C 2 89 ? 167.277 165.763 164.174 1.00 64.27 96 SER D N 1
ATOM 6099 C CA . SER C 2 89 ? 168.598 165.359 163.714 1.00 64.27 96 SER D CA 1
ATOM 6100 C C . SER C 2 89 ? 169.692 166.358 164.061 1.00 64.27 96 SER D C 1
ATOM 6101 O O . SER C 2 89 ? 170.866 166.079 163.803 1.00 64.27 96 SER D O 1
ATOM 6104 N N . LEU C 2 90 ? 169.346 167.502 164.636 1.00 62.68 97 LEU D N 1
ATOM 6105 C CA . LEU C 2 90 ? 170.310 168.542 164.955 1.00 62.68 97 LEU D CA 1
ATOM 6106 C C . LEU C 2 90 ? 170.618 168.537 166.445 1.00 62.68 97 LEU D C 1
ATOM 6107 O O . LEU C 2 90 ? 169.756 168.236 167.273 1.00 62.68 97 LEU D O 1
ATOM 6112 N N . THR C 2 91 ? 171.859 168.872 166.783 1.00 61.96 98 THR D N 1
ATOM 6113 C CA . THR C 2 91 ? 172.253 168.946 168.180 1.00 61.96 98 THR D CA 1
ATOM 6114 C C . THR C 2 91 ? 171.760 170.255 168.792 1.00 61.96 98 THR D C 1
ATOM 6115 O O . THR C 2 91 ? 171.185 171.111 168.116 1.00 61.96 98 THR D O 1
ATOM 6119 N N . GLY C 2 92 ? 171.974 170.411 170.098 1.00 60.81 99 GLY D N 1
ATOM 6120 C CA . GLY C 2 92 ? 171.555 171.635 170.760 1.00 60.81 99 GLY D CA 1
ATOM 6121 C C . GLY C 2 92 ? 172.331 172.851 170.296 1.00 60.81 99 GLY D C 1
ATOM 6122 O O . GLY C 2 92 ? 171.749 173.908 170.036 1.00 60.81 99 GLY D O 1
ATOM 6123 N N . GLY C 2 93 ? 173.653 172.722 170.182 1.00 61.48 100 GLY D N 1
ATOM 6124 C CA . GLY C 2 93 ? 174.458 173.842 169.724 1.00 61.48 100 GLY D CA 1
ATOM 6125 C C . GLY C 2 93 ? 174.156 174.229 168.291 1.00 61.48 100 GLY D C 1
ATOM 6126 O O . GLY C 2 93 ? 174.129 175.415 167.951 1.00 61.48 100 GLY D O 1
ATOM 6127 N N . GLU C 2 94 ? 173.928 173.237 167.429 1.00 63.76 101 GLU D N 1
ATOM 6128 C CA . GLU C 2 94 ? 173.571 173.524 166.044 1.00 63.76 101 GLU D CA 1
ATOM 6129 C C . GLU C 2 94 ? 172.264 174.298 165.968 1.00 63.76 101 GLU D C 1
ATOM 6130 O O . GLU C 2 94 ? 172.157 175.283 165.230 1.00 63.76 101 GLU D O 1
ATOM 6136 N N . THR C 2 95 ? 171.257 173.868 166.730 1.00 59.12 102 THR D N 1
ATOM 6137 C CA . THR C 2 95 ? 169.982 174.576 166.736 1.00 59.12 102 THR D CA 1
ATOM 6138 C C . THR C 2 95 ? 170.141 175.992 167.272 1.00 59.12 102 THR D C 1
ATOM 6139 O O . THR C 2 95 ? 169.584 176.942 166.709 1.00 59.12 102 THR D O 1
ATOM 6143 N N . ILE C 2 96 ? 171.011 176.240 168.238 1.00 57.78 103 ILE D N 1
ATOM 6144 C CA . ILE C 2 96 ? 171.255 177.586 168.832 1.00 57.78 103 ILE D CA 1
ATOM 6145 C C . ILE C 2 96 ? 172.122 178.396 167.883 1.00 57.78 103 ILE D C 1
ATOM 6146 O O . ILE C 2 96 ? 172.066 179.607 167.973 1.00 57.78 103 ILE D O 1
ATOM 6151 N N . ASP C 2 97 ? 172.646 177.782 166.828 1.00 61.90 104 ASP D N 1
ATOM 6152 C CA . ASP C 2 97 ? 173.498 178.467 165.809 1.00 61.90 104 ASP D CA 1
ATOM 6153 C C . ASP C 2 97 ? 172.784 178.656 164.475 1.00 61.90 104 ASP D C 1
ATOM 6154 O O . ASP C 2 97 ? 173.227 179.515 163.753 1.00 61.90 104 ASP D O 1
ATOM 6159 N N . LEU C 2 98 ? 171.780 177.852 164.148 1.00 61.24 105 LEU D N 1
ATOM 6160 C CA . LEU C 2 98 ? 170.935 177.999 162.948 1.00 61.24 105 LEU D CA 1
ATOM 6161 C C . LEU C 2 98 ? 170.048 179.187 163.185 1.00 61.24 105 LEU D C 1
ATOM 6162 O O . LEU C 2 98 ? 169.864 179.937 162.264 1.00 61.24 105 LEU D O 1
ATOM 6167 N N . LEU C 2 99 ? 169.523 179.346 164.388 1.00 57.74 106 LEU D N 1
ATOM 6168 C CA . LEU C 2 99 ? 168.520 180.399 164.653 1.00 57.74 106 LEU D CA 1
ATOM 6169 C C . LEU C 2 99 ? 169.195 181.734 164.852 1.00 57.74 106 LEU D C 1
ATOM 6170 O O . LEU C 2 99 ? 168.486 182.696 164.876 1.00 57.74 106 LEU D O 1
ATOM 6175 N N . ALA C 2 100 ? 170.521 181.758 164.945 1.00 60.36 107 ALA D N 1
ATOM 6176 C CA . ALA C 2 100 ? 171.385 182.942 165.115 1.00 60.36 107 ALA D CA 1
ATOM 6177 C C . ALA C 2 100 ? 171.852 183.453 163.772 1.00 60.36 107 ALA D C 1
ATOM 6178 O O . ALA C 2 100 ? 172.282 184.578 163.738 1.00 60.36 107 ALA D O 1
ATOM 6180 N N . ARG C 2 101 ? 171.821 182.615 162.737 1.00 66.99 108 ARG D N 1
ATOM 6181 C CA . ARG C 2 101 ? 172.259 182.932 161.369 1.00 66.99 108 ARG D CA 1
ATOM 6182 C C . ARG C 2 101 ? 171.047 183.481 160.673 1.00 66.99 108 ARG D C 1
ATOM 6183 O O . ARG C 2 101 ? 171.181 183.901 159.549 1.00 66.99 108 ARG D O 1
ATOM 6191 N N . MET C 2 102 ? 169.925 183.506 161.366 1.00 65.07 109 MET D N 1
ATOM 6192 C CA . MET C 2 102 ? 168.659 183.999 160.799 1.00 65.07 109 MET D CA 1
ATOM 6193 C C . MET C 2 102 ? 167.994 185.154 161.568 1.00 65.07 109 MET D C 1
ATOM 6194 O O . MET C 2 102 ? 167.089 185.670 160.963 1.00 65.07 109 MET D O 1
ATOM 6199 N N . ARG C 2 103 ? 168.323 185.414 162.805 1.00 59.42 110 ARG D N 1
ATOM 6200 C CA . ARG C 2 103 ? 167.951 186.723 163.325 1.00 59.42 110 ARG D CA 1
ATOM 6201 C C . ARG C 2 103 ? 169.039 187.622 162.751 1.00 59.42 110 ARG D C 1
ATOM 6202 O O . ARG C 2 103 ? 168.770 188.765 162.429 1.00 59.42 110 ARG D O 1
ATOM 6210 N N . GLY C 2 104 ? 170.221 187.066 162.567 1.00 64.34 111 GLY D N 1
ATOM 6211 C CA . GLY C 2 104 ? 171.362 187.830 162.052 1.00 64.34 111 GLY D CA 1
ATOM 6212 C C . GLY C 2 104 ? 172.563 187.904 162.972 1.00 64.34 111 GLY D C 1
ATOM 6213 O O . GLY C 2 104 ? 173.521 188.527 162.545 1.00 64.34 111 GLY D O 1
ATOM 6214 N N . GLY C 2 105 ? 172.533 187.350 164.192 1.00 62.96 112 GLY D N 1
ATOM 6215 C CA . GLY C 2 105 ? 173.488 187.816 165.216 1.00 62.96 112 GLY D CA 1
ATOM 6216 C C . GLY C 2 105 ? 173.326 187.073 166.531 1.00 62.96 112 GLY D C 1
ATOM 6217 O O . GLY C 2 105 ? 172.176 186.909 166.948 1.00 62.96 112 GLY D O 1
ATOM 6218 N N . ILE C 2 106 ? 174.435 186.631 167.146 1.00 61.96 113 ILE D N 1
ATOM 6219 C CA . ILE C 2 106 ? 174.464 186.067 168.487 1.00 61.96 113 ILE D CA 1
ATOM 6220 C C . ILE C 2 106 ? 175.588 186.735 169.266 1.00 61.96 113 ILE D C 1
ATOM 6221 O O . ILE C 2 106 ? 176.505 187.329 168.695 1.00 61.96 113 ILE D O 1
ATOM 6226 N N . ASP C 2 107 ? 175.498 186.644 170.590 1.00 65.17 114 ASP D N 1
ATOM 6227 C CA . ASP C 2 107 ? 176.546 187.107 171.493 1.00 65.17 114 ASP D CA 1
ATOM 6228 C C . ASP C 2 107 ? 177.193 185.871 172.101 1.00 65.17 114 ASP D C 1
ATOM 6229 O O . ASP C 2 107 ? 176.572 185.176 172.912 1.00 65.17 114 ASP D O 1
ATOM 6234 N N . ASN C 2 108 ? 178.438 185.597 171.711 1.00 67.02 115 ASN D N 1
ATOM 6235 C CA . ASN C 2 108 ? 179.096 184.373 172.156 1.00 67.02 115 ASN D CA 1
ATOM 6236 C C . ASN C 2 108 ? 179.436 184.429 173.640 1.00 67.02 115 ASN D C 1
ATOM 6237 O O . ASN C 2 108 ? 179.352 183.411 174.339 1.00 67.02 115 ASN D O 1
ATOM 6242 N N . ALA C 2 109 ? 179.822 185.606 174.138 1.00 65.68 116 ALA D N 1
ATOM 6243 C CA . ALA C 2 109 ? 180.168 185.734 175.550 1.00 65.68 116 ALA D CA 1
ATOM 6244 C C . ALA C 2 109 ? 178.978 185.414 176.443 1.00 65.68 116 ALA D C 1
ATOM 6245 O O . ALA C 2 109 ? 179.124 184.733 177.463 1.00 65.68 116 ALA D O 1
ATOM 6247 N N . ARG C 2 110 ? 177.790 185.904 176.081 1.00 63.77 117 ARG D N 1
ATOM 6248 C CA . ARG C 2 110 ? 176.593 185.577 176.845 1.00 63.77 117 ARG D CA 1
ATOM 6249 C C . ARG C 2 110 ? 176.156 184.137 176.615 1.00 63.77 117 ARG D C 1
ATOM 6250 O O . ARG C 2 110 ? 175.656 183.488 177.540 1.00 63.77 117 ARG D O 1
ATOM 6258 N N . ARG C 2 111 ? 176.335 183.628 175.395 1.00 61.94 118 ARG D N 1
ATOM 6259 C CA . ARG C 2 111 ? 175.930 182.262 175.082 1.00 61.94 118 ARG D CA 1
ATOM 6260 C C . ARG C 2 111 ? 176.707 181.247 175.908 1.00 61.94 118 ARG D C 1
ATOM 6261 O O . ARG C 2 111 ? 176.134 180.268 176.403 1.00 61.94 118 ARG D O 1
ATOM 6269 N N . ALA C 2 112 ? 178.013 181.465 176.073 1.00 64.63 119 ALA D N 1
ATOM 6270 C CA . ALA C 2 112 ? 178.831 180.521 176.828 1.00 64.63 119 ALA D CA 1
ATOM 6271 C C . ALA C 2 112 ? 178.368 180.423 178.276 1.00 64.63 119 ALA D C 1
ATOM 6272 O O . ALA C 2 112 ? 178.180 179.322 178.806 1.00 64.63 119 ALA D O 1
ATOM 6274 N N . GLU C 2 113 ? 178.153 181.567 178.928 1.00 66.49 120 GLU D N 1
ATOM 6275 C CA . GLU C 2 113 ? 177.737 181.541 180.325 1.00 66.49 120 GLU D CA 1
ATOM 6276 C C . GLU C 2 113 ? 176.304 181.046 180.480 1.00 66.49 120 GLU D C 1
ATOM 6277 O O . GLU C 2 113 ? 175.984 180.389 181.479 1.00 66.49 120 GLU D O 1
ATOM 6283 N N . LEU C 2 114 ? 175.433 181.332 179.509 1.00 63.21 121 LEU D N 1
ATOM 6284 C CA . LEU C 2 114 ? 174.075 180.808 179.574 1.00 63.21 121 LEU D CA 1
ATOM 6285 C C . LEU C 2 114 ? 174.073 179.289 179.480 1.00 63.21 121 LEU D C 1
ATOM 6286 O O . LEU C 2 114 ? 173.351 178.616 180.225 1.00 63.21 121 LEU D O 1
ATOM 6291 N N . ILE C 2 115 ? 174.879 178.729 178.576 1.00 64.41 122 ILE D N 1
ATOM 6292 C CA . ILE C 2 115 ? 174.998 177.276 178.499 1.00 64.41 122 ILE D CA 1
ATOM 6293 C C . ILE C 2 115 ? 175.608 176.728 179.781 1.00 64.41 122 ILE D C 1
ATOM 6294 O O . ILE C 2 115 ? 175.226 175.652 180.259 1.00 64.41 122 ILE D O 1
ATOM 6299 N N . GLU C 2 116 ? 176.557 177.461 180.365 1.00 69.05 123 GLU D N 1
ATOM 6300 C CA . GLU C 2 116 ? 177.212 176.986 181.578 1.00 69.05 123 GLU D CA 1
ATOM 6301 C C . GLU C 2 116 ? 176.240 176.894 182.749 1.00 69.05 123 GLU D C 1
ATOM 6302 O O . GLU C 2 116 ? 176.276 175.923 183.513 1.00 69.05 123 GLU D O 1
ATOM 6308 N N . ARG C 2 117 ? 175.359 177.886 182.911 1.00 68.11 124 ARG D N 1
ATOM 6309 C CA . ARG C 2 117 ? 174.517 177.906 184.106 1.00 68.11 124 ARG D CA 1
ATOM 6310 C C . ARG C 2 117 ? 173.111 177.346 183.910 1.00 68.11 124 ARG D C 1
ATOM 6311 O O . ARG C 2 117 ? 172.467 177.010 184.908 1.00 68.11 124 ARG D O 1
ATOM 6319 N N . PHE C 2 118 ? 172.605 177.235 182.681 1.00 64.93 125 PHE D N 1
ATOM 6320 C CA . PHE C 2 118 ? 171.442 176.374 182.490 1.00 64.93 125 PHE D CA 1
ATOM 6321 C C . PHE C 2 118 ? 171.797 174.896 182.482 1.00 64.93 125 PHE D C 1
ATOM 6322 O O . PHE C 2 118 ? 170.888 174.061 182.503 1.00 64.93 125 PHE D O 1
ATOM 6330 N N . GLY C 2 119 ? 173.081 174.554 182.455 1.00 66.38 126 GLY D N 1
ATOM 6331 C CA . GLY C 2 119 ? 173.493 173.166 182.505 1.00 66.38 126 GLY D CA 1
ATOM 6332 C C . GLY C 2 119 ? 173.039 172.357 181.310 1.00 66.38 126 GLY D C 1
ATOM 6333 O O . GLY C 2 119 ? 172.527 171.246 181.466 1.00 66.38 126 GLY D O 1
ATOM 6334 N N . LEU C 2 120 ? 173.215 172.902 180.115 1.00 63.93 127 LEU D N 1
ATOM 6335 C CA . LEU C 2 120 ? 172.850 172.218 178.885 1.00 63.93 127 LEU D CA 1
ATOM 6336 C C . LEU C 2 120 ? 174.068 171.527 178.289 1.00 63.93 127 LEU D C 1
ATOM 6337 O O . LEU C 2 120 ? 175.208 171.959 178.480 1.00 63.93 127 LEU D O 1
ATOM 6342 N N . ASP C 2 121 ? 173.816 170.437 177.567 1.00 67.59 128 ASP D N 1
ATOM 6343 C CA . ASP C 2 121 ? 174.861 169.706 176.859 1.00 67.59 128 ASP D CA 1
ATOM 6344 C C . ASP C 2 121 ? 174.663 169.910 175.364 1.00 67.59 128 ASP D C 1
ATOM 6345 O O . ASP C 2 121 ? 173.827 169.228 174.752 1.00 67.59 128 ASP D O 1
ATOM 6350 N N . PRO C 2 122 ? 175.393 170.826 174.732 1.00 65.90 129 PRO D N 1
ATOM 6351 C CA . PRO C 2 122 ? 175.121 171.135 173.325 1.00 65.90 129 PRO D CA 1
ATOM 6352 C C . PRO C 2 122 ? 175.807 170.187 172.358 1.00 65.90 129 PRO D C 1
ATOM 6353 O O . PRO C 2 122 ? 176.388 170.625 171.362 1.00 65.90 129 PRO D O 1
ATOM 6357 N N . THR C 2 123 ? 175.737 168.888 172.631 1.00 68.81 130 THR D N 1
ATOM 6358 C CA . THR C 2 123 ? 176.256 167.878 171.719 1.00 68.81 130 THR D CA 1
ATOM 6359 C C . THR C 2 123 ? 175.304 166.720 171.490 1.00 68.81 130 THR D C 1
ATOM 6360 O O . THR C 2 123 ? 175.430 166.043 170.464 1.00 68.81 130 THR D O 1
ATOM 6364 N N . LYS C 2 124 ? 174.367 166.464 172.396 1.00 67.22 131 LYS D N 1
ATOM 6365 C CA . LYS C 2 124 ? 173.346 165.463 172.147 1.00 67.22 131 LYS D CA 1
ATOM 6366 C C . LYS C 2 124 ? 172.388 165.951 171.070 1.00 67.22 131 LYS D C 1
ATOM 6367 O O . LYS C 2 124 ? 172.102 167.145 170.959 1.00 67.22 131 LYS D O 1
ATOM 6373 N N . LYS C 2 125 ? 171.893 165.015 170.270 1.00 65.16 132 LYS D N 1
ATOM 6374 C CA . LYS C 2 125 ? 170.892 165.359 169.274 1.00 65.16 132 LYS D CA 1
ATOM 6375 C C . LYS C 2 125 ? 169.592 165.761 169.957 1.00 65.16 132 LYS D C 1
ATOM 6376 O O . LYS C 2 125 ? 169.245 165.253 171.026 1.00 65.16 132 LYS D O 1
ATOM 6382 N N . ALA C 2 126 ? 168.868 166.686 169.325 1.00 64.56 133 ALA D N 1
ATOM 6383 C CA . ALA C 2 126 ? 167.637 167.201 169.914 1.00 64.56 133 ALA D CA 1
ATOM 6384 C C . ALA C 2 126 ? 166.576 166.127 170.071 1.00 64.56 133 ALA D C 1
ATOM 6385 O O . ALA C 2 126 ? 165.598 166.338 170.794 1.00 64.56 133 ALA D O 1
ATOM 6387 N N . ARG C 2 127 ? 166.740 164.988 169.402 1.00 70.09 134 ARG D N 1
ATOM 6388 C CA . ARG C 2 127 ? 165.812 163.878 169.569 1.00 70.09 134 ARG D CA 1
ATOM 6389 C C . ARG C 2 127 ? 165.888 163.284 170.969 1.00 70.09 134 ARG D C 1
ATOM 6390 O O . ARG C 2 127 ? 164.887 162.771 171.479 1.00 70.09 134 ARG D O 1
ATOM 6398 N N . THR C 2 128 ? 167.055 163.352 171.609 1.00 65.37 135 THR D N 1
ATOM 6399 C CA . THR C 2 128 ? 167.265 162.738 172.912 1.00 65.37 135 THR D CA 1
ATOM 6400 C C . THR C 2 128 ? 166.944 163.662 174.077 1.00 65.37 135 THR D C 1
ATOM 6401 O O . THR C 2 128 ? 166.956 163.207 175.225 1.00 65.37 135 THR D O 1
ATOM 6405 N N . TYR C 2 129 ? 166.666 164.935 173.820 1.00 63.69 136 TYR D N 1
ATOM 6406 C CA . TYR C 2 129 ? 166.449 165.887 174.897 1.00 63.69 136 TYR D CA 1
ATOM 6407 C C . TYR C 2 129 ? 165.127 165.619 175.603 1.00 63.69 136 TYR D C 1
ATOM 6408 O O . TYR C 2 129 ? 164.139 165.216 174.985 1.00 63.69 136 TYR D O 1
ATOM 6417 N N . SER C 2 130 ? 165.116 165.846 176.913 1.00 65.73 137 SER D N 1
ATOM 6418 C CA . SER C 2 130 ? 163.909 165.684 177.704 1.00 65.73 137 SER D CA 1
ATOM 6419 C C . SER C 2 130 ? 163.058 166.949 177.626 1.00 65.73 137 SER D C 1
ATOM 6420 O O . SER C 2 130 ? 163.357 167.889 176.888 1.00 65.73 137 SER D O 1
ATOM 6423 N N . LYS C 2 131 ? 161.970 166.967 178.397 1.00 67.23 138 LYS D N 1
ATOM 6424 C CA . LYS C 2 131 ? 161.082 168.125 178.395 1.00 67.23 138 LYS D CA 1
ATOM 6425 C C . LYS C 2 131 ? 161.780 169.362 178.943 1.00 67.23 138 LYS D C 1
ATOM 6426 O O . LYS C 2 131 ? 161.624 170.461 178.400 1.00 67.23 138 LYS D O 1
ATOM 6432 N N . GLY C 2 132 ? 162.548 169.207 180.022 1.00 64.15 139 GLY D N 1
ATOM 6433 C CA . GLY C 2 132 ? 163.243 170.348 180.590 1.00 64.15 139 GLY D CA 1
ATOM 6434 C C . GLY C 2 132 ? 164.352 170.871 179.699 1.00 64.15 139 GLY D C 1
ATOM 6435 O O . GLY C 2 132 ? 164.545 172.083 179.584 1.00 64.15 139 GLY D O 1
ATOM 6436 N N . ASN C 2 133 ? 165.096 169.968 179.060 1.00 62.98 140 ASN D N 1
ATOM 6437 C CA . ASN C 2 133 ? 166.229 170.366 178.234 1.00 62.98 140 ASN D CA 1
ATOM 6438 C C . ASN C 2 133 ? 165.812 170.927 176.885 1.00 62.98 140 ASN D C 1
ATOM 6439 O O . ASN C 2 133 ? 166.614 171.609 176.241 1.00 62.98 140 ASN D O 1
ATOM 6444 N N . ARG C 2 134 ? 164.588 170.650 176.435 1.00 63.82 141 ARG D N 1
ATOM 6445 C CA . ARG C 2 134 ? 164.111 171.243 175.192 1.00 63.82 141 ARG D CA 1
ATOM 6446 C C . ARG C 2 134 ? 163.812 172.726 175.359 1.00 63.82 141 ARG D C 1
ATOM 6447 O O . ARG C 2 134 ? 164.020 173.507 174.425 1.00 63.82 141 ARG D O 1
ATOM 6455 N N . GLN C 2 135 ? 163.316 173.127 176.530 1.00 61.50 142 GLN D N 1
ATOM 6456 C CA . GLN C 2 135 ? 163.029 174.535 176.776 1.00 61.50 142 GLN D CA 1
ATOM 6457 C C . GLN C 2 135 ? 164.305 175.354 176.908 1.00 61.50 142 GLN D C 1
ATOM 6458 O O . GLN C 2 135 ? 164.325 176.537 176.543 1.00 61.50 142 GLN D O 1
ATOM 6464 N N . LYS C 2 136 ? 165.370 174.747 177.436 1.00 56.94 143 LYS D N 1
ATOM 6465 C CA . LYS C 2 136 ? 166.626 175.466 177.603 1.00 56.94 143 LYS D CA 1
ATOM 6466 C C . LYS C 2 136 ? 167.206 175.901 176.268 1.00 56.94 143 LYS D C 1
ATOM 6467 O O . LYS C 2 136 ? 167.838 176.955 176.189 1.00 56.94 143 LYS D O 1
ATOM 6473 N N . VAL C 2 137 ? 167.006 175.111 175.212 1.00 55.42 144 VAL D N 1
ATOM 6474 C CA . VAL C 2 137 ? 167.529 175.487 173.900 1.00 55.42 144 VAL D CA 1
ATOM 6475 C C . VAL C 2 137 ? 166.889 176.785 173.426 1.00 55.42 144 VAL D C 1
ATOM 6476 O O . VAL C 2 137 ? 167.578 177.722 173.006 1.00 55.42 144 VAL D O 1
ATOM 6480 N N . SER C 2 138 ? 165.559 176.866 173.507 1.00 56.01 145 SER D N 1
ATOM 6481 C CA . SER C 2 138 ? 164.864 178.086 173.111 1.00 56.01 145 SER D CA 1
ATOM 6482 C C . SER C 2 138 ? 165.251 179.257 174.001 1.00 56.01 145 SER D C 1
ATOM 6483 O O . SER C 2 138 ? 165.462 180.374 173.513 1.00 56.01 145 SER D O 1
ATOM 6486 N N . LEU C 2 139 ? 165.349 179.025 175.311 1.00 55.48 146 LEU D N 1
ATOM 6487 C CA . LEU C 2 139 ? 165.678 180.116 176.221 1.00 55.48 146 LEU D CA 1
ATOM 6488 C C . LEU C 2 139 ? 167.079 180.657 175.961 1.00 55.48 146 LEU D C 1
ATOM 6489 O O . LEU C 2 139 ? 167.293 181.874 175.979 1.00 55.48 146 LEU D O 1
ATOM 6494 N N . ILE C 2 140 ? 168.048 179.774 175.716 1.00 55.09 147 ILE D N 1
ATOM 6495 C CA . ILE C 2 140 ? 169.408 180.218 175.440 1.00 55.09 147 ILE D CA 1
ATOM 6496 C C . ILE C 2 140 ? 169.478 180.919 174.092 1.00 55.09 147 ILE D C 1
ATOM 6497 O O . ILE C 2 140 ? 170.186 181.920 173.935 1.00 55.09 147 ILE D O 1
ATOM 6502 N N . SER C 2 141 ? 168.750 180.410 173.097 1.00 54.90 148 SER D N 1
ATOM 6503 C CA . SER C 2 141 ? 168.770 181.044 171.787 1.00 54.90 148 SER D CA 1
ATOM 6504 C C . SER C 2 141 ? 168.140 182.429 171.820 1.00 54.90 148 SER D C 1
ATOM 6505 O O . SER C 2 141 ? 168.570 183.319 171.080 1.00 54.90 148 SER D O 1
ATOM 6508 N N . ALA C 2 142 ? 167.127 182.635 172.662 1.00 54.64 149 ALA D N 1
ATOM 6509 C CA . ALA C 2 142 ? 166.461 183.930 172.725 1.00 54.64 149 ALA D CA 1
ATOM 6510 C C . ALA C 2 142 ? 167.177 184.923 173.631 1.00 54.64 149 ALA D C 1
ATOM 6511 O O . ALA C 2 142 ? 167.222 186.116 173.320 1.00 54.64 149 ALA D O 1
ATOM 6513 N N . LEU C 2 143 ? 167.737 184.463 174.749 1.00 55.90 150 LEU D N 1
ATOM 6514 C CA . LEU C 2 143 ? 168.368 185.365 175.704 1.00 55.90 150 LEU D CA 1
ATOM 6515 C C . LEU C 2 143 ? 169.780 185.768 175.308 1.00 55.90 150 LEU D C 1
ATOM 6516 O O . LEU C 2 143 ? 170.349 186.660 175.943 1.00 55.90 150 LEU D O 1
ATOM 6521 N N . SER C 2 144 ? 170.357 185.142 174.289 1.00 58.87 151 SER D N 1
ATOM 6522 C CA . SER C 2 144 ? 171.687 185.483 173.788 1.00 58.87 151 SER D CA 1
ATOM 6523 C C . SER C 2 144 ? 171.527 185.893 172.330 1.00 58.87 151 SER D C 1
ATOM 6524 O O . SER C 2 144 ? 171.691 185.074 171.424 1.00 58.87 151 SER D O 1
ATOM 6527 N N . SER C 2 145 ? 171.059 187.121 172.148 1.00 58.96 152 SER D N 1
ATOM 6528 C CA . SER C 2 145 ? 170.735 187.641 170.803 1.00 58.96 152 SER D CA 1
ATOM 6529 C C . SER C 2 145 ? 171.015 189.139 170.828 1.00 58.96 152 SER D C 1
ATOM 6530 O O . SER C 2 145 ? 171.719 189.594 171.750 1.00 58.96 152 SER D O 1
ATOM 6533 N N . HIS C 2 146 ? 170.461 189.868 169.867 1.00 61.89 153 HIS D N 1
ATOM 6534 C CA . HIS C 2 146 ? 170.747 191.315 169.793 1.00 61.89 153 HIS D CA 1
ATOM 6535 C C . HIS C 2 146 ? 169.440 192.088 169.609 1.00 61.89 153 HIS D C 1
ATOM 6536 O O . HIS C 2 146 ? 169.384 193.036 168.834 1.00 61.89 153 HIS D O 1
ATOM 6543 N N . ALA C 2 147 ? 168.446 191.694 170.394 1.00 59.84 154 ALA D N 1
ATOM 6544 C CA . ALA C 2 147 ? 167.018 192.004 170.334 1.00 59.84 154 ALA D CA 1
ATOM 6545 C C . ALA C 2 147 ? 166.706 193.047 171.383 1.00 59.84 154 ALA D C 1
ATOM 6546 O O . ALA C 2 147 ? 167.261 192.943 172.445 1.00 59.84 154 ALA D O 1
ATOM 6548 N N . THR C 2 148 ? 165.900 194.040 171.030 1.00 58.18 155 THR D N 1
ATOM 6549 C CA . THR C 2 148 ? 165.341 195.076 171.879 1.00 58.18 155 THR D CA 1
ATOM 6550 C C . THR C 2 148 ? 163.919 194.759 172.306 1.00 58.18 155 THR D C 1
ATOM 6551 O O . THR C 2 148 ? 163.271 195.600 172.934 1.00 58.18 155 THR D O 1
ATOM 6555 N N . LEU C 2 149 ? 163.423 193.569 171.977 1.00 56.18 156 LEU D N 1
ATOM 6556 C CA . LEU C 2 149 ? 162.071 193.169 172.351 1.00 56.18 156 LEU D CA 1
ATOM 6557 C C . LEU C 2 149 ? 162.007 191.651 172.374 1.00 56.18 156 LEU D C 1
ATOM 6558 O O . LEU C 2 149 ? 162.322 191.000 171.371 1.00 56.18 156 LEU D O 1
ATOM 6563 N N . LEU C 2 150 ? 161.611 191.093 173.512 1.00 56.72 157 LEU D N 1
ATOM 6564 C CA . LEU C 2 150 ? 161.455 189.658 173.687 1.00 56.72 157 LEU D CA 1
ATOM 6565 C C . LEU C 2 150 ? 159.979 189.333 173.842 1.00 56.72 157 LEU D C 1
ATOM 6566 O O . LEU C 2 150 ? 159.301 189.911 174.696 1.00 56.72 157 LEU D O 1
ATOM 6571 N N . LEU C 2 151 ? 159.485 188.413 173.025 1.00 57.86 158 LEU D N 1
ATOM 6572 C CA . LEU C 2 151 ? 158.113 187.928 173.106 1.00 57.86 158 LEU D CA 1
ATOM 6573 C C . LEU C 2 151 ? 158.179 186.500 173.638 1.00 57.86 158 LEU D C 1
ATOM 6574 O O . LEU C 2 151 ? 158.359 185.543 172.884 1.00 57.86 158 LEU D O 1
ATOM 6579 N N . LEU C 2 152 ? 158.059 186.369 174.952 1.00 61.93 159 LEU D N 1
ATOM 6580 C CA . LEU C 2 152 ? 158.021 185.068 175.592 1.00 61.93 159 LEU D CA 1
ATOM 6581 C C . LEU C 2 152 ? 156.579 184.596 175.698 1.00 61.93 159 LEU D C 1
ATOM 6582 O O . LEU C 2 152 ? 155.652 185.400 175.807 1.00 61.93 159 LEU D O 1
ATOM 6587 N N . ASP C 2 153 ? 156.394 183.283 175.646 1.00 67.33 160 ASP D N 1
ATOM 6588 C CA . ASP C 2 153 ? 155.062 182.685 175.723 1.00 67.33 160 ASP D CA 1
ATOM 6589 C C . ASP C 2 153 ? 155.210 181.379 176.493 1.00 67.33 160 ASP D C 1
ATOM 6590 O O . ASP C 2 153 ? 155.658 180.373 175.934 1.00 67.33 160 ASP D O 1
ATOM 6595 N N . GLU C 2 154 ? 154.834 181.402 177.767 1.00 68.08 161 GLU D N 1
ATOM 6596 C CA . GLU C 2 154 ? 155.117 180.321 178.703 1.00 68.08 161 GLU D CA 1
ATOM 6597 C C . GLU C 2 154 ? 156.615 180.000 178.700 1.00 68.08 161 GLU D C 1
ATOM 6598 O O . GLU C 2 154 ? 157.013 178.884 178.361 1.00 68.08 161 GLU D O 1
ATOM 6604 N N . PRO C 2 155 ? 157.462 180.966 179.060 1.00 64.12 162 PRO D N 1
ATOM 6605 C CA . PRO C 2 155 ? 158.910 180.765 178.893 1.00 64.12 162 PRO D CA 1
ATOM 6606 C C . PRO C 2 155 ? 159.478 179.632 179.724 1.00 64.12 162 PRO D C 1
ATOM 6607 O O . PRO C 2 155 ? 160.422 178.967 179.278 1.00 64.12 162 PRO D O 1
ATOM 6611 N N . SER C 2 156 ? 158.940 179.381 180.911 1.00 65.27 163 SER D N 1
ATOM 6612 C CA . SER C 2 156 ? 159.470 178.363 181.812 1.00 65.27 163 SER D CA 1
ATOM 6613 C C . SER C 2 156 ? 158.422 177.267 181.967 1.00 65.27 163 SER D C 1
ATOM 6614 O O . SER C 2 156 ? 157.617 177.272 182.897 1.00 65.27 163 SER D O 1
ATOM 6617 N N . SER C 2 157 ? 158.450 176.310 181.046 1.00 66.40 164 SER D N 1
ATOM 6618 C CA . SER C 2 157 ? 157.544 175.167 181.053 1.00 66.40 164 SER D CA 1
ATOM 6619 C C . SER C 2 157 ? 158.391 173.904 181.073 1.00 66.40 164 SER D C 1
ATOM 6620 O O . SER C 2 157 ? 159.064 173.587 180.089 1.00 66.40 164 SER D O 1
ATOM 6623 N N . GLY C 2 158 ? 158.354 173.184 182.188 1.00 65.51 165 GLY D N 1
ATOM 6624 C CA . GLY C 2 158 ? 159.197 172.026 182.374 1.00 65.51 165 GLY D CA 1
ATOM 6625 C C . GLY C 2 158 ? 160.482 172.287 183.121 1.00 65.51 165 GLY D C 1
ATOM 6626 O O . GLY C 2 158 ? 161.341 171.401 183.165 1.00 65.51 165 GLY D O 1
ATOM 6627 N N . LEU C 2 159 ? 160.638 173.465 183.714 1.00 63.25 166 LEU D N 1
ATOM 6628 C CA . LEU C 2 159 ? 161.863 173.855 184.394 1.00 63.25 166 LEU D CA 1
ATOM 6629 C C . LEU C 2 159 ? 161.683 173.720 185.899 1.00 63.25 166 LEU D C 1
ATOM 6630 O O . LEU C 2 159 ? 160.696 174.207 186.458 1.00 63.25 166 LEU D O 1
ATOM 6635 N N . ASP C 2 160 ? 162.640 173.064 186.548 1.00 67.49 167 ASP D N 1
ATOM 6636 C CA . ASP C 2 160 ? 162.620 172.919 187.991 1.00 67.49 167 ASP D CA 1
ATOM 6637 C C . ASP C 2 160 ? 162.868 174.271 188.660 1.00 67.49 167 ASP D C 1
ATOM 6638 O O . ASP C 2 160 ? 163.335 175.211 188.014 1.00 67.49 167 ASP D O 1
ATOM 6643 N N . PRO C 2 161 ? 162.535 174.407 189.949 1.00 66.77 168 PRO D N 1
ATOM 6644 C CA . PRO C 2 161 ? 162.608 175.736 190.582 1.00 66.77 168 PRO D CA 1
ATOM 6645 C C . PRO C 2 161 ? 163.976 176.391 190.515 1.00 66.77 168 PRO D C 1
ATOM 6646 O O . PRO C 2 161 ? 164.054 177.627 190.504 1.00 66.77 168 PRO D O 1
ATOM 6650 N N . LEU C 2 162 ? 165.060 175.616 190.472 1.00 66.83 169 LEU D N 1
ATOM 6651 C CA . LEU C 2 162 ? 166.387 176.215 190.365 1.00 66.83 169 LEU D CA 1
ATOM 6652 C C . LEU C 2 162 ? 166.572 176.908 189.020 1.00 66.83 169 LEU D C 1
ATOM 6653 O O . LEU C 2 162 ? 167.051 178.047 188.953 1.00 66.83 169 LEU D O 1
ATOM 6658 N N . MET C 2 163 ? 166.186 176.239 187.932 1.00 65.52 170 MET D N 1
ATOM 6659 C CA . MET C 2 163 ? 166.282 176.876 186.626 1.00 65.52 170 MET D CA 1
ATOM 6660 C C . MET C 2 163 ? 165.255 177.987 186.477 1.00 65.52 170 MET D C 1
ATOM 6661 O O . MET C 2 163 ? 165.491 178.951 185.745 1.00 65.52 170 MET D O 1
ATOM 6666 N N . GLU C 2 164 ? 164.127 177.886 187.178 1.00 66.94 171 GLU D N 1
ATOM 6667 C CA . GLU C 2 164 ? 163.193 179.005 187.245 1.00 66.94 171 GLU D CA 1
ATOM 6668 C C . GLU C 2 164 ? 163.857 180.231 187.858 1.00 66.94 171 GLU D C 1
ATOM 6669 O O . GLU C 2 164 ? 163.728 181.347 187.342 1.00 66.94 171 GLU D O 1
ATOM 6675 N N . ASN C 2 165 ? 164.581 180.039 188.962 1.00 67.46 172 ASN D N 1
ATOM 6676 C CA . ASN C 2 165 ? 165.275 181.155 189.594 1.00 67.46 172 ASN D CA 1
ATOM 6677 C C . ASN C 2 165 ? 166.352 181.723 188.680 1.00 67.46 172 ASN D C 1
ATOM 6678 O O . ASN C 2 165 ? 166.528 182.946 188.599 1.00 67.46 172 ASN D O 1
ATOM 6683 N N . VAL C 2 166 ? 167.085 180.851 187.988 1.00 65.70 173 VAL D N 1
ATOM 6684 C CA . VAL C 2 166 ? 168.124 181.327 187.077 1.00 65.70 173 VAL D CA 1
ATOM 6685 C C . VAL C 2 166 ? 167.507 182.139 185.943 1.00 65.70 173 VAL D C 1
ATOM 6686 O O . VAL C 2 166 ? 168.037 183.186 185.549 1.00 65.70 173 VAL D O 1
ATOM 6690 N N . PHE C 2 167 ? 166.383 181.670 185.397 1.00 64.86 174 PHE D N 1
ATOM 6691 C CA . PHE C 2 167 ? 165.701 182.399 184.334 1.00 64.86 174 PHE D CA 1
ATOM 6692 C C . PHE C 2 167 ? 165.202 183.754 184.819 1.00 64.86 174 PHE D C 1
ATOM 6693 O O . PHE C 2 167 ? 165.302 184.757 184.101 1.00 64.86 174 PHE D O 1
ATOM 6701 N N . GLN C 2 168 ? 164.659 183.804 186.037 1.00 65.69 175 GLN D N 1
ATOM 6702 C CA . GLN C 2 168 ? 164.214 185.080 186.590 1.00 65.69 175 GLN D CA 1
ATOM 6703 C C . GLN C 2 168 ? 165.378 186.048 186.749 1.00 65.69 175 GLN D C 1
ATOM 6704 O O . GLN C 2 168 ? 165.252 187.240 186.441 1.00 65.69 175 GLN D O 1
ATOM 6710 N N . GLN C 2 169 ? 166.520 185.556 187.228 1.00 67.87 176 GLN D N 1
ATOM 6711 C CA . GLN C 2 169 ? 167.682 186.425 187.383 1.00 67.87 176 GLN D CA 1
ATOM 6712 C C . GLN C 2 169 ? 168.200 186.905 186.032 1.00 67.87 176 GLN D C 1
ATOM 6713 O O . GLN C 2 169 ? 168.647 188.049 185.901 1.00 67.87 176 GLN D O 1
ATOM 6719 N N . CYS C 2 170 ? 168.145 186.043 185.015 1.00 69.93 177 CYS D N 1
ATOM 6720 C CA . CYS C 2 170 ? 168.561 186.456 183.677 1.00 69.93 177 CYS D CA 1
ATOM 6721 C C . CYS C 2 170 ? 167.645 187.537 183.120 1.00 69.93 177 CYS D C 1
ATOM 6722 O O . CYS C 2 170 ? 168.114 188.494 182.494 1.00 69.93 177 CYS D O 1
ATOM 6725 N N . ILE C 2 171 ? 166.334 187.403 183.332 1.00 66.98 178 ILE D N 1
ATOM 6726 C CA . ILE C 2 171 ? 165.405 188.439 182.885 1.00 66.98 178 ILE D CA 1
ATOM 6727 C C . ILE C 2 171 ? 165.663 189.740 183.632 1.00 66.98 178 ILE D C 1
ATOM 6728 O O . ILE C 2 171 ? 165.604 190.830 183.051 1.00 66.98 178 ILE D O 1
ATOM 6733 N N . GLY C 2 172 ? 165.951 189.649 184.931 1.00 69.43 179 GLY D N 1
ATOM 6734 C CA . GLY C 2 172 ? 166.286 190.846 185.684 1.00 69.43 179 GLY D CA 1
ATOM 6735 C C . GLY C 2 172 ? 167.542 191.526 185.174 1.00 69.43 179 GLY D C 1
ATOM 6736 O O . GLY C 2 172 ? 167.621 192.755 185.135 1.00 69.43 179 GLY D O 1
ATOM 6737 N N . GLU C 2 173 ? 168.545 190.735 184.790 1.00 71.89 180 GLU D N 1
ATOM 6738 C CA . GLU C 2 173 ? 169.755 191.307 184.204 1.00 71.89 180 GLU D CA 1
ATOM 6739 C C . GLU C 2 173 ? 169.461 191.965 182.863 1.00 71.89 180 GLU D C 1
ATOM 6740 O O . GLU C 2 173 ? 169.995 193.038 182.562 1.00 71.89 180 GLU D O 1
ATOM 6746 N N . ALA C 2 174 ? 168.621 191.331 182.044 1.00 70.12 181 ALA D N 1
ATOM 6747 C CA . ALA C 2 174 ? 168.302 191.881 180.729 1.00 70.12 181 ALA D CA 1
ATOM 6748 C C . ALA C 2 174 ? 167.510 193.176 180.841 1.00 70.12 181 ALA D C 1
ATOM 6749 O O . ALA C 2 174 ? 167.671 194.080 180.015 1.00 70.12 181 ALA D O 1
ATOM 6751 N N . ARG C 2 175 ? 166.645 193.281 181.850 1.00 73.81 182 ARG D N 1
ATOM 6752 C CA . ARG C 2 175 ? 165.747 194.425 181.955 1.00 73.81 182 ARG D CA 1
ATOM 6753 C C . ARG C 2 175 ? 166.484 195.749 182.111 1.00 73.81 182 ARG D C 1
ATOM 6754 O O . ARG C 2 175 ? 165.925 196.794 181.764 1.00 73.81 182 ARG D O 1
ATOM 6762 N N . GLN C 2 176 ? 167.715 195.744 182.617 1.00 75.95 183 GLN D N 1
ATOM 6763 C CA . GLN C 2 176 ? 168.457 196.984 182.795 1.00 75.95 183 GLN D CA 1
ATOM 6764 C C . GLN C 2 176 ? 169.509 197.209 181.717 1.00 75.95 183 GLN D C 1
ATOM 6765 O O . GLN C 2 176 ? 170.402 198.041 181.900 1.00 75.95 183 GLN D O 1
ATOM 6771 N N . ARG C 2 177 ? 169.425 196.490 180.600 1.00 71.72 184 ARG D N 1
ATOM 6772 C CA . ARG C 2 177 ? 170.117 196.870 179.376 1.00 71.72 184 ARG D CA 1
ATOM 6773 C C . ARG C 2 177 ? 169.191 197.582 178.402 1.00 71.72 184 ARG D C 1
ATOM 6774 O O . ARG C 2 177 ? 169.593 197.863 177.270 1.00 71.72 184 ARG D O 1
ATOM 6782 N N . GLY C 2 178 ? 167.962 197.878 178.814 1.00 72.04 185 GLY D N 1
ATOM 6783 C CA . GLY C 2 178 ? 167.004 198.525 177.943 1.00 72.04 185 GLY D CA 1
ATOM 6784 C C . GLY C 2 178 ? 166.160 197.595 177.106 1.00 72.04 185 GLY D C 1
ATOM 6785 O O . GLY C 2 178 ? 165.587 198.039 176.104 1.00 72.04 185 GLY D O 1
ATOM 6786 N N . VAL C 2 179 ? 166.060 196.325 177.475 1.00 64.11 186 VAL D N 1
ATOM 6787 C CA . VAL C 2 179 ? 165.300 195.347 176.707 1.00 64.11 186 VAL D CA 1
ATOM 6788 C C . VAL C 2 179 ? 163.874 195.298 177.236 1.00 64.11 186 VAL D C 1
ATOM 6789 O O . VAL C 2 179 ? 163.652 195.155 178.443 1.00 64.11 186 VAL D O 1
ATOM 6793 N N . THR C 2 180 ? 162.906 195.425 176.333 1.00 61.89 187 THR D N 1
ATOM 6794 C CA . THR C 2 180 ? 161.495 195.316 176.673 1.00 61.89 187 THR D CA 1
ATOM 6795 C C . THR C 2 180 ? 161.053 193.865 176.561 1.00 61.89 187 THR D C 1
ATOM 6796 O O . THR C 2 180 ? 161.425 193.164 175.618 1.00 61.89 187 THR D O 1
ATOM 6800 N N . VAL C 2 181 ? 160.261 193.413 177.529 1.00 59.94 188 VAL D N 1
ATOM 6801 C CA . VAL C 2 181 ? 159.884 192.010 177.639 1.00 59.94 188 VAL D CA 1
ATOM 6802 C C . VAL C 2 181 ? 158.370 191.886 177.712 1.00 59.94 188 VAL D C 1
ATOM 6803 O O . VAL C 2 181 ? 157.701 192.688 178.373 1.00 59.94 188 VAL D O 1
ATOM 6807 N N . LEU C 2 182 ? 157.835 190.890 177.016 1.00 65.58 189 LEU D N 1
ATOM 6808 C CA . LEU C 2 182 ? 156.481 190.392 177.221 1.00 65.58 189 LEU D CA 1
ATOM 6809 C C . LEU C 2 182 ? 156.531 188.968 177.749 1.00 65.58 189 LEU D C 1
ATOM 6810 O O . LEU C 2 182 ? 157.198 188.110 177.165 1.00 65.58 189 LEU D O 1
ATOM 6815 N N . LEU C 2 183 ? 155.813 188.714 178.844 1.00 66.25 190 LEU D N 1
ATOM 6816 C CA . LEU C 2 183 ? 155.933 187.425 179.515 1.00 66.25 190 LEU D CA 1
ATOM 6817 C C . LEU C 2 183 ? 154.871 186.426 179.059 1.00 66.25 190 LEU D C 1
ATOM 6818 O O . LEU C 2 183 ? 155.208 185.367 178.523 1.00 66.25 190 LEU D O 1
ATOM 6823 N N . SER C 2 184 ? 153.590 186.739 179.271 1.00 64.72 191 SER D N 1
ATOM 6824 C CA . SER C 2 184 ? 152.484 185.867 178.865 1.00 64.72 191 SER D CA 1
ATOM 6825 C C . SER C 2 184 ? 152.639 184.474 179.487 1.00 64.72 191 SER D C 1
ATOM 6826 O O . SER C 2 184 ? 152.865 183.472 178.809 1.00 64.72 191 SER D O 1
ATOM 6829 N N . SER C 2 185 ? 152.508 184.442 180.813 1.00 67.97 192 SER D N 1
ATOM 6830 C CA . SER C 2 185 ? 153.087 183.367 181.615 1.00 67.97 192 SER D CA 1
ATOM 6831 C C . SER C 2 185 ? 152.182 182.146 181.793 1.00 67.97 192 SER D C 1
ATOM 6832 O O . SER C 2 185 ? 152.580 181.031 181.447 1.00 67.97 192 SER D O 1
ATOM 6835 N N . HIS C 2 186 ? 150.981 182.338 182.346 1.00 66.83 193 HIS D N 1
ATOM 6836 C CA . HIS C 2 186 ? 150.080 181.325 182.935 1.00 66.83 193 HIS D CA 1
ATOM 6837 C C . HIS C 2 186 ? 150.516 180.886 184.329 1.00 66.83 193 HIS D C 1
ATOM 6838 O O . HIS C 2 186 ? 149.826 180.061 184.932 1.00 66.83 193 HIS D O 1
ATOM 6845 N N . ILE C 2 187 ? 151.624 181.390 184.857 1.00 65.84 194 ILE D N 1
ATOM 6846 C CA . ILE C 2 187 ? 152.065 181.084 186.213 1.00 65.84 194 ILE D CA 1
ATOM 6847 C C . ILE C 2 187 ? 152.175 182.418 186.936 1.00 65.84 194 ILE D C 1
ATOM 6848 O O . ILE C 2 187 ? 153.121 183.181 186.711 1.00 65.84 194 ILE D O 1
ATOM 6853 N N . LEU C 2 188 ? 151.212 182.705 187.809 1.00 68.51 195 LEU D N 1
ATOM 6854 C CA . LEU C 2 188 ? 151.115 184.036 188.392 1.00 68.51 195 LEU D CA 1
ATOM 6855 C C . LEU C 2 188 ? 152.203 184.312 189.421 1.00 68.51 195 LEU D C 1
ATOM 6856 O O . LEU C 2 188 ? 152.441 185.477 189.749 1.00 68.51 195 LEU D O 1
ATOM 6861 N N . ALA C 2 189 ? 152.879 183.278 189.924 1.00 69.61 196 ALA D N 1
ATOM 6862 C CA . ALA C 2 189 ? 153.973 183.512 190.862 1.00 69.61 196 ALA D CA 1
ATOM 6863 C C . ALA C 2 189 ? 155.140 184.222 190.187 1.00 69.61 196 ALA D C 1
ATOM 6864 O O . ALA C 2 189 ? 155.633 185.237 190.692 1.00 69.61 196 ALA D O 1
ATOM 6866 N N . GLU C 2 190 ? 155.584 183.717 189.034 1.00 69.09 197 GLU D N 1
ATOM 6867 C CA . GLU C 2 190 ? 156.667 184.377 188.315 1.00 69.09 197 GLU D CA 1
ATOM 6868 C C . GLU C 2 190 ? 156.233 185.720 187.741 1.00 69.09 197 GLU D C 1
ATOM 6869 O O . GLU C 2 190 ? 157.050 186.641 187.652 1.00 69.09 197 GLU D O 1
ATOM 6875 N N . THR C 2 191 ? 154.961 185.854 187.355 1.00 70.68 198 THR D N 1
ATOM 6876 C CA . THR C 2 191 ? 154.464 187.145 186.896 1.00 70.68 198 THR D CA 1
ATOM 6877 C C . THR C 2 191 ? 154.522 188.179 188.010 1.00 70.68 198 THR D C 1
ATOM 6878 O O . THR C 2 191 ? 154.936 189.321 187.786 1.00 70.68 198 THR D O 1
ATOM 6882 N N . GLU C 2 192 ? 154.118 187.796 189.221 1.00 73.17 199 GLU D N 1
ATOM 6883 C CA . GLU C 2 192 ? 154.215 188.713 190.348 1.00 73.17 199 GLU D CA 1
ATOM 6884 C C . GLU C 2 192 ? 155.663 189.013 190.701 1.00 73.17 199 GLU D C 1
ATOM 6885 O O . GLU C 2 192 ? 155.984 190.138 191.095 1.00 73.17 199 GLU D O 1
ATOM 6891 N N . ALA C 2 193 ? 156.547 188.022 190.575 1.00 69.17 200 ALA D N 1
ATOM 6892 C CA . ALA C 2 193 ? 157.953 188.237 190.896 1.00 69.17 200 ALA D CA 1
ATOM 6893 C C . ALA C 2 193 ? 158.624 189.189 189.912 1.00 69.17 200 ALA D C 1
ATOM 6894 O O . ALA C 2 193 ? 159.441 190.024 190.315 1.00 69.17 200 ALA D O 1
ATOM 6896 N N . LEU C 2 194 ? 158.297 189.083 188.625 1.00 67.58 201 LEU D N 1
ATOM 6897 C CA . LEU C 2 194 ? 159.008 189.837 187.597 1.00 67.58 201 LEU D CA 1
ATOM 6898 C C . LEU C 2 194 ? 158.270 191.099 187.165 1.00 67.58 201 LEU D C 1
ATOM 6899 O O . LEU C 2 194 ? 158.851 192.187 187.155 1.00 67.58 201 LEU D O 1
ATOM 6904 N N . CYS C 2 195 ? 156.998 190.971 186.806 1.00 71.18 202 CYS D N 1
ATOM 6905 C CA . CYS C 2 195 ? 156.297 192.010 186.068 1.00 71.18 202 CYS D CA 1
ATOM 6906 C C . CYS C 2 195 ? 155.577 192.989 186.980 1.00 71.18 202 CYS D C 1
ATOM 6907 O O . CYS C 2 195 ? 155.065 192.620 188.040 1.00 71.18 202 CYS D O 1
ATOM 6910 N N . GLU C 2 196 ? 155.550 194.244 186.553 1.00 73.74 203 GLU D N 1
ATOM 6911 C CA . GLU C 2 196 ? 154.576 195.228 186.991 1.00 73.74 203 GLU D CA 1
ATOM 6912 C C . GLU C 2 196 ? 153.731 195.633 185.791 1.00 73.74 203 GLU D C 1
ATOM 6913 O O . GLU C 2 196 ? 154.093 195.374 184.640 1.00 73.74 203 GLU D O 1
ATOM 6919 N N . LYS C 2 197 ? 152.590 196.263 186.065 1.00 73.18 204 LYS D N 1
ATOM 6920 C CA . LYS C 2 197 ? 151.665 196.699 185.020 1.00 73.18 204 LYS D CA 1
ATOM 6921 C C . LYS C 2 197 ? 151.194 195.513 184.172 1.00 73.18 204 LYS D C 1
ATOM 6922 O O . LYS C 2 197 ? 151.520 195.381 182.994 1.00 73.18 204 LYS D O 1
ATOM 6928 N N . VAL C 2 198 ? 150.439 194.630 184.822 1.00 68.99 205 VAL D N 1
ATOM 6929 C CA . VAL C 2 198 ? 149.830 193.496 184.134 1.00 68.99 205 VAL D CA 1
ATOM 6930 C C . VAL C 2 198 ? 148.608 193.955 183.348 1.00 68.99 205 VAL D C 1
ATOM 6931 O O . VAL C 2 198 ? 148.124 195.080 183.524 1.00 68.99 205 VAL D O 1
ATOM 6935 N N . THR C 2 199 ? 148.120 193.092 182.459 1.00 66.15 206 THR D N 1
ATOM 6936 C CA . THR C 2 199 ? 146.875 193.321 181.736 1.00 66.15 206 THR D CA 1
ATOM 6937 C C . THR C 2 199 ? 146.138 191.999 181.576 1.00 66.15 206 THR D C 1
ATOM 6938 O O . THR C 2 199 ? 146.710 191.016 181.096 1.00 66.15 206 THR D O 1
ATOM 6942 N N . ILE C 2 200 ? 144.871 191.981 181.985 1.00 64.68 207 ILE D N 1
ATOM 6943 C CA . ILE C 2 200 ? 144.053 190.776 182.047 1.00 64.68 207 ILE D CA 1
ATOM 6944 C C . ILE C 2 200 ? 142.933 190.893 181.024 1.00 64.68 207 ILE D C 1
ATOM 6945 O O . ILE C 2 200 ? 142.177 191.877 181.035 1.00 64.68 207 ILE D O 1
ATOM 6950 N N . ILE C 2 201 ? 142.814 189.878 180.165 1.00 64.30 208 ILE D N 1
ATOM 6951 C CA . ILE C 2 201 ? 141.830 189.842 179.087 1.00 64.30 208 ILE D CA 1
ATOM 6952 C C . ILE C 2 201 ? 140.908 188.645 179.292 1.00 64.30 208 ILE D C 1
ATOM 6953 O O . ILE C 2 201 ? 141.350 187.584 179.745 1.00 64.30 208 ILE D O 1
ATOM 6958 N N . ARG C 2 202 ? 139.615 188.825 179.000 1.00 67.76 209 ARG D N 1
ATOM 6959 C CA . ARG C 2 202 ? 138.637 187.761 179.230 1.00 67.76 209 ARG D CA 1
ATOM 6960 C C . ARG C 2 202 ? 138.229 187.024 177.957 1.00 67.76 209 ARG D C 1
ATOM 6961 O O . ARG C 2 202 ? 138.454 185.816 177.844 1.00 67.76 209 ARG D O 1
ATOM 6969 N N . ALA C 2 203 ? 137.622 187.719 176.995 1.00 65.38 210 ALA D N 1
ATOM 6970 C CA . ALA C 2 203 ? 137.143 187.055 175.787 1.00 65.38 210 ALA D CA 1
ATOM 6971 C C . ALA C 2 203 ? 137.839 187.564 174.533 1.00 65.38 210 ALA D C 1
ATOM 6972 O O . ALA C 2 203 ? 138.482 186.782 173.829 1.00 65.38 210 ALA D O 1
ATOM 6974 N N . GLY C 2 204 ? 137.707 188.846 174.220 1.00 64.17 211 GLY D N 1
ATOM 6975 C CA . GLY C 2 204 ? 138.558 189.484 173.241 1.00 64.17 211 GLY D CA 1
ATOM 6976 C C . GLY C 2 204 ? 139.065 190.787 173.809 1.00 64.17 211 GLY D C 1
ATOM 6977 O O . GLY C 2 204 ? 140.064 191.343 173.349 1.00 64.17 211 GLY D O 1
ATOM 6978 N N . LYS C 2 205 ? 138.370 191.268 174.829 1.00 64.94 212 LYS D N 1
ATOM 6979 C CA . LYS C 2 205 ? 138.612 192.569 175.422 1.00 64.94 212 LYS D CA 1
ATOM 6980 C C . LYS C 2 205 ? 139.601 192.451 176.571 1.00 64.94 212 LYS D C 1
ATOM 6981 O O . LYS C 2 205 ? 139.830 191.370 177.114 1.00 64.94 212 LYS D O 1
ATOM 6987 N N . THR C 2 206 ? 140.182 193.585 176.949 1.00 66.07 213 THR D N 1
ATOM 6988 C CA . THR C 2 206 ? 140.999 193.667 178.152 1.00 66.07 213 THR D CA 1
ATOM 6989 C C . THR C 2 206 ? 140.105 194.124 179.295 1.00 66.07 213 THR D C 1
ATOM 6990 O O . THR C 2 206 ? 139.650 195.271 179.315 1.00 66.07 213 THR D O 1
ATOM 6994 N N . VAL C 2 207 ? 139.852 193.227 180.248 1.00 68.73 214 VAL D N 1
ATOM 6995 C CA . VAL C 2 207 ? 138.970 193.572 181.352 1.00 68.73 214 VAL D CA 1
ATOM 6996 C C . VAL C 2 207 ? 139.699 194.292 182.474 1.00 68.73 214 VAL D C 1
ATOM 6997 O O . VAL C 2 207 ? 139.046 194.933 183.305 1.00 68.73 214 VAL D O 1
ATOM 7001 N N . GLU C 2 208 ? 141.026 194.219 182.531 1.00 72.02 215 GLU D N 1
ATOM 7002 C CA . GLU C 2 208 ? 141.726 194.946 183.581 1.00 72.02 215 GLU D CA 1
ATOM 7003 C C . GLU C 2 208 ? 143.132 195.275 183.105 1.00 72.02 215 GLU D C 1
ATOM 7004 O O . GLU C 2 208 ? 143.694 194.565 182.272 1.00 72.02 215 GLU D O 1
ATOM 7010 N N . SER C 2 209 ? 143.697 196.355 183.636 1.00 74.15 216 SER D N 1
ATOM 7011 C CA . SER C 2 209 ? 145.057 196.733 183.280 1.00 74.15 216 SER D CA 1
ATOM 7012 C C . SER C 2 209 ? 145.628 197.646 184.351 1.00 74.15 216 SER D C 1
ATOM 7013 O O . SER C 2 209 ? 144.897 198.406 184.990 1.00 74.15 216 SER D O 1
ATOM 7016 N N . GLY C 2 210 ? 146.942 197.567 184.541 1.00 76.38 217 GLY D N 1
ATOM 7017 C CA . GLY C 2 210 ? 147.604 198.494 185.439 1.00 76.38 217 GLY D CA 1
ATOM 7018 C C . GLY C 2 210 ? 148.666 197.875 186.320 1.00 76.38 217 GLY D C 1
ATOM 7019 O O . GLY C 2 210 ? 148.935 196.675 186.230 1.00 76.38 217 GLY D O 1
ATOM 7020 N N . SER C 2 211 ? 149.280 198.687 187.173 1.00 81.52 218 SER D N 1
ATOM 7021 C CA . SER C 2 211 ? 150.305 198.199 188.079 1.00 81.52 218 SER D CA 1
ATOM 7022 C C . SER C 2 211 ? 149.673 197.408 189.218 1.00 81.52 218 SER D C 1
ATOM 7023 O O . SER C 2 211 ? 148.508 197.603 189.570 1.00 81.52 218 SER D O 1
#

Foldseek 3Di:
DDQQPCQVVLLVVLCVVPVPVLVCCLCVLAQCQLVPQLVVLCLLQVDQVLQQLVLVLCVVDLLNCLVFHHQQGRDSCSSSCRNVSCSLLVLLLVLLVQLLVQQAVCLLVVVVVVVVVDPGHLCSSLSSSLVVQLVSLLSSLVSNLVSVCPDPADNVQSNLLSLLSSLSSLLSNLVSLQLSQAWNDSVVSSVVSVVLSVVLSVQLSVLRSDVNPSNVVHSSSLSCQCPRRNHGDVVSSVVSVVSSVVSNVNSVVSSVPDDSNHDNDDDDDDDPDDPPQDDAVQSVLCVVCVVVLVVLLVVLQSVLLSVLQVLPSCQPSHDPPSVPCQLLCQQFDNDRSSRSVLLNVLLVSLLSLLVQLLVLLCVLLVCLVVVNVCVVVVDPHDPVSPVCNSLVCSLVSSQNSQLSSLQSSLVSNCVNVVHSVPSSVQSSVSSNLSSLQSLPLVLQLLLCQLVPSVCNVCSVVVSVVQVCLSCVQSVHPHPVVSSVPGLSRPRAHGDDDDGDCPSSVVSVVVSVVSNVNSSVSRSVDPSDD/DQKWWFQFWDDDVVVATLAGGATDDFDQFEEEEDEDPSNCPVVVVCLQALNDPTDDTDIAGRNDGRNPCNPVRQLQEAEQDPDQDDDQAAFLVRLLQVLQVVRHHWAVVQLVVLCVVLVADRPDGPNPDDPQNSLSSSLSSRLTHNHQEYEYAQSHDNHDVSVVVVSLVSVVVVSVVRHYYYHNHNDVVSCVVGDFWYWYTYRNYTPDTGD/DQKWWFQFWDDDVVPATLAGGATDDFDQFEEEEDEDPSNCPVVVVCLQALNDPTDDTDIAGRNHGRNPCNQVRLLQEAEQDPDDQPDQAAFLVVLLVVVQVRSPHFAVVQLVVLCVVLVADRPDGSNPDDPQNNLSSSLSSRLGHNHQEYEYAQSHDNHDVSVVVVSLVSVVVVSVVRHYYYHNHNDVVSCVVGDFWYWYTYRNYTPDTGD

Organism: Mycobacterium tuberculosis (strain ATCC 25618 / H37Rv) (NCBI:txid83332)

Radius of gyration: 31.94 Å; Cα contacts (8 Å, |Δi|>4): 1707; chains: 3; bounding box: 53×88×92 Å